Protein 8HUZ (pdb70)

Secondary structure (DSSP, 8-state):
-HHHHHHHHHHTT---EEEE----TT-HHHHTT--SB-EEEEEEE----EEEEEEETT----HHHHHHHHSS-SSS-EEPPHHHHHHHHS-SSS--TTTSTTS-SSS-EEEEEGGGTSSS-S-EEE-SSSTTEEEEE-HHHHHHHHHHTT---EEE---/-HHHHHHHHHHTT---EEEE--SS--HHHHHHHHHHS-SB-EEEEEEEETT---EEEEEEETT----HHHHHHHH--EEEPPHHHHHHHHS--SS---GGGTTS-SSSEEEEEEGGGTSSS-S-EEE-SSSTTEEEEE-HHHHHHHHHHTT---EEE---/-HHHHHHHHHHTT---EEEE-----HHHHHHHHHHH-SB-EEEEEEE----EEEEEEETT----HHHHHHHH---S--EEPPHHHHHHHHS--SS--TTTSTTS-SSSEEEEEEGGGTSSS-S-EEE-SSSTTEEEEE-HHHHHHHHHHTT---EEE---/-HHHHHHHHHHHT---EEEE--TT--HHHHHHHTTT--SB-EEEEEEE---EEEEEEETT----HHHHHHHH-----EEPPHHHHHHHHS-SS---TTTSTTS-SSSEEEEEEGGGTSSS-S-EEE-SSSTTEEEEE-HHHHHHHHHHTT---EEE---/-HHHHHHHHHHTT---EEEEPPTT--HHHHHHHTTTS-SB-EEEEEEE---EEEEEEETT----HHHHHHHH------EEPPHHHHHHHHS-SS---TTTTTTS-SSS-EEEEEGGGTSSS-S-EEE-SSSTTEEEEE-HHHHHHHHHHTT---EEE---/-HHHHHHHHHHTT---EEEE---HHHHHHHHTT--SB-EEEEEEEETTTTEEEEEEEETT----HHHHHHHH----EEEPPHHHHHHHHS-SS---TTTSTTS-SSSEEEEEEGGGTSSS-S-EEE-SSSTTEEEEE-HHHHHHHHHHTT---EEE---

Sequence (957 aa):
LRAELEQRLGALAIRTEVVEHPTIEEMMPHIQHLKGAHSKNLFLKDKKKKNYWLVTVLHDRQINLNDLGKQLGSGNLRFADETAMLEKLKVGQGCATPLSLFCDDGDVKFVLDSAFLEGGHEKVYFHPMTNAATMGLSPEDFLIFVKATGHDPIILNFDLRAELEQRLGALAIRTEVVEHPTIEEMMPHIQHLKGAHSKNLFLKDKKNYWLVTVLHDRQINLNDLGKQLGVGSGNLRFADETAMLEKLKVGQGCATPLSLFCDDGDVKFVLDSAFLEGGHEKVYFHPMTNAATMGLSPEDFLIFVKATGHDPIILNFDLRAELEQRLGALAIRTEVVEHPEVFTIEEMMPHIQHLKGAHSKNLFLKDKKKKNYWLVTVLHDRQINLNDLGKQLGNLRFADETAMLEKLKVGQGCATPLSLFCDDGDVKFVLDSAFLEGGHEKVYFHPMTNAATMGLSPEDFLIFVKATGHDPIILNFDLRAELEQRLGALAIRTEVVEHPVFTIEEMMPHIQHLKGAHSKNLFLKDKKNYWLVTVLHDRQINLNDLGKQLGGSGNLRFADETAMLEKLKVGQGCATPLSLFCDDGDVKFVLDSAFLEGGHEKVYFHPMTNAATMGLSPEDFLIFVKATGHDPIILNFDLRAELEQRLGALAIRTEVVEHPEVFTIEEMMPHIQHLKGAHSKNLFLKDKNYWLVTVLHDRQINLNDLGKQLGSGNLRFADETAMLEKLKVGQGCATPLSLFCDDGDVKFVLDSAFLEGGHEKVYFHPMTNAATMGLSPEDFLIFVKATGHDPIILNFDLRAELEQRLGALAIRTEVVEHPEVFTIEEMMPHIQHLKGAHSKNLFLKDKNYWLVTVLHDRQINLNDLGKQLGGSGNLRFADETAMLEKLKVGQGCATPLSLFCDDGDVKFVLDSAFLEGGHEKVYFHPMTNAATMGLSPEDFLIFVKATGHDPIILNFD

InterPro domains:
  IPR007214 YbaK/aminoacyl-tRNA synthetase-associated domain [PF04073] (26-153)
  IPR036754 YbaK/aminoacyl-tRNA synthetase-associated domain superfamily [G3DSA:3.90.960.10] (2-169)
  IPR036754 YbaK/aminoacyl-tRNA synthetase-associated domain superfamily [SSF55826] (9-168)
  IPR040285 Prolyl-tRNA editing protein ProX/PRXD1 [PTHR31423] (4-169)

Solvent-accessible surface area: 44982 Å² total; per-residue (Å²): 129,45,48,27,0,64,52,21,4,40,3,56,60,14,224,42,93,51,43,28,40,130,45,20,46,68,53,22,72,39,46,91,94,37,73,39,8,60,26,47,12,1,13,0,57,12,120,164,164,155,57,45,40,0,2,0,0,29,85,88,34,147,17,69,10,86,76,6,0,144,113,64,39,92,38,39,9,68,27,7,68,20,82,6,11,98,118,60,0,73,11,28,72,5,22,0,1,0,0,0,0,8,38,9,80,58,75,4,97,3,2,0,0,9,14,0,58,82,61,95,42,135,70,0,17,7,45,0,20,46,76,45,0,19,1,0,4,38,7,103,49,0,44,101,2,0,112,60,25,56,10,113,18,74,82,32,83,54,138,151,52,62,56,0,60,37,33,3,38,1,49,61,14,200,42,118,38,56,28,33,113,91,47,47,57,33,39,95,44,54,89,75,47,78,36,5,35,30,33,5,1,9,0,42,14,160,178,56,38,33,0,1,0,0,26,83,91,27,139,16,55,11,71,70,1,0,160,109,49,41,93,19,51,68,40,12,129,22,11,61,29,80,1,15,97,121,62,0,72,9,32,53,6,24,0,0,0,0,0,0,22,36,9,99,56,78,5,112,3,1,0,0,8,14,0,62,91,60,97,37,155,58,0,34,8,34,0,25,46,71,38,0,8,6,0,0,27,8,104,36,0,47,101,2,0,116,60,26,54,9,114,21,73,83,28,78,44,140,119,64,47,26,0,64,16,25,4,35,2,50,71,13,193,45,93,50,69,100,40,44,81,43,36,55,25,38,57,23,20,36,43,52,82,85,26,86,37,5,57,20,53,20,37,17,0,37,4,145,147,131,124,21,27,29,0,1,0,0,29,47,69,31,139,52,113,46,94,91,10,5,165,129,53,46,72,24,110,127,19,56,92,95,11,11,73,112,58,0,70,12,29,122,8,41,0,0,0,1,0,0,8,21,12,72,51,66,5,89,2,0,0,1,11,12,0,64,85,59,95,45,161,47,0,26,7,32,0,19,44,76,26,2,19,3,1,2,25,5,97,37,0,43,94,2,0,114,37,22,42,12,120,22,72,78,28,83,53,135,101,54,48,26,0,70,16,18,4,34,1,43,58,14,220,44,103,55,74,90,35,77,78,19,46,27,32,54,37,31,38,44,60,81,86,21,87,32,6,53,18,40,20,32,14,0,51,45,185,191,40,47,43,0,1,0,0,31,53,71,44,153,54,96,45,68,80,5,3,144,97,64,49,46,79,52,64,13,103,131,22,92,68,99,19,16,103,137,62,0,59,10,32,129,6,30,0,0,0,1,0,1,11,26,9,87,52,64,5,104,3,2,0,1,7,16,4,64,94,52,96,42,154,67,0,20,8,27,0,20,39,70,20,0,17,6,0,1,32,7,103,38,2,45,95,2,0,123,42,21,58,11,120,28,76,78,33,76,64,138,161,68,67,62,0,76,119,87,7,61,87,63,90,14,210,45,92,64,47,121,50,52,84,63,14,48,54,48,75,25,34,59,53,65,44,81,27,76,42,10,36,19,31,13,4,9,0,46,34,182,60,66,44,0,1,0,2,34,50,98,27,156,15,68,17,81,94,6,2,154,102,56,79,82,31,94,12,95,27,6,33,28,101,12,12,96,134,72,0,78,10,32,86,4,39,0,0,0,1,0,0,22,63,11,119,53,82,5,103,2,0,0,0,8,20,1,68,88,61,97,46,155,58,0,18,11,33,0,22,44,52,51,0,14,4,0,2,29,7,106,38,0,45,97,1,0,110,60,25,56,8,110,18,80,82,30,93,66,150,162,86,61,61,0,70,120,94,4,54,87,67,90,12,219,52,61,56,32,105,43,79,82,71,12,50,46,56,63,24,34,52,53,46,49,64,19,72,43,6,19,16,42,12,2,7,0,47,54,189,91,47,30,2,0,0,0,30,45,96,22,152,10,67,18,68,71,6,4,132,122,55,68,62,68,44,83,11,108,24,7,46,69,100,7,26,84,131,64,1,79,6,26,121,1,35,0,5,0,3,0,0,24,64,12,115,66,80,5,113,1,1,0,0,11,16,1,67,93,61,93,48,160,76,0,8,9,39,0,28,44,57,43,0,4,1,0,4,35,6,102,38,2,46,99,4,0,111,61,33,58,10,105,19,56,74,31,88,61,141

Foldseek 3Di:
DLVVLVVVCVVVPFDKDKDFAPPVVVVVVVVVPDFFWEWDKAWKAFPVVGFIAIEIETPPDDDDQQVVCVVPPVRRIDGDDQVVCCVQQVAGPFCLPLSRNLRPAPRYAYEYEQVLVDDDGQWYWGDSRDPRMIMIGGSVVSQVSSVVSNHNHDYDYDD/DLVVLVVVLVVVVFDKDKDFADPCPVCVVVVVVPDFFEWDKAWKQFVPAIAIEIGTPPDDDDQLVVCVVPDDHRPGIDGDDQVCCCVQQVAGPQCLPLSRNLRHAPGYEYEYEPVQQDDDGQWYWGDSRDPRMIMIGGSVSSQVSSVVSNHNYDYDYDD/DLVVLVVLLVVVVFDKDKDFAAPDDDPVVVVVVVVVPFFWEWDWAWKAAQVRPAIEIETGTPPDDDDQVVVCVVPPNIDGDDQVVCCVQQVAGPFRLPLSRLLRHAPRYAYEYECVLVDDPGQWYWGCSRDPRMIMIGGSVSSVVSSVVSNHDHDYDYDD/DLVVLVVLLVVVVFDKDKDFADPADPVRNVVVVVPVQFFEWDKAWKDFDAFTEIEIGGPPDDDDQQVVCCVPPHGNRIDGDDQVVCCVQQVAGPQCLPLSRNLRHQPRYAYEYECVLVVDPGQWYWGCSRDPRMIMIGGVVSSVVSSVVSNHPHDYDYDD/DLVVLVVVCVVVVFDKDKDFADDPDDCVVCVVVVPVDDFFEWDKFWKCAVFTAIEIGGPPDDDDQQVVCVVPPRRSIDGDDQVVCCVQQVAGPQCLPLSRNLRHAPRYAYEYEPVLVDDPGQWYWGDSRDNRMIMIGGSVVSQVSSVVSNHPHDYDYDD/DLVVLVVVCVVVVFDKDKDFADQPDDCVRVVVVVPVPDFWEWDKFWKCAPFIAIEIGTPPDDDDQQVVCVVPVNGNSIDGDDQVVCCVQQVAGPFPQPLLSLLRHQPRYAYAYEPVLVDDPTQWYWGDSRDSRMIMIGGSVSSQVSSVVSNHPHDYDYDD

Radius of gyration: 33.27 Å; Cα contacts (8 Å, |Δi|>4): 1795; chains: 6; bounding box: 75×97×72 Å

B-factor: mean 122.88, std 24.35, range [67.15, 222.63]

Organism: Mus musculus (NCBI:txid10090)

Structure (mmCIF, N/CA/C/O backbone):
data_8HUZ
#
_entry.id   8HUZ
#
_cell.length_a   86.802
_cell.length_b   94.722
_cell.length_c   165.526
_cell.angle_alpha   90.00
_cell.angle_beta   90.00
_cell.angle_gamma   90.00
#
_symmetry.space_group_name_H-M   'P 21 21 21'
#
loop_
_atom_site.group_PDB
_atom_site.id
_atom_site.type_symbol
_atom_site.label_atom_id
_atom_site.label_alt_id
_atom_site.label_comp_id
_atom_site.label_asym_id
_atom_site.label_entity_id
_atom_site.label_seq_id
_atom_site.pdbx_PDB_ins_code
_atom_site.Cartn_x
_atom_site.Cartn_y
_atom_site.Cartn_z
_atom_site.occupancy
_atom_site.B_iso_or_equiv
_atom_site.auth_seq_id
_atom_site.auth_comp_id
_atom_site.auth_asym_id
_atom_site.auth_atom_id
_atom_site.pdbx_PDB_model_num
ATOM 1 N N . LEU A 1 6 ? 18.992 -18.120 -24.038 1.00 99.46 6 LEU F N 1
ATOM 2 C CA . LEU A 1 6 ? 19.469 -19.474 -24.291 1.00 97.92 6 LEU F CA 1
ATOM 3 C C . LEU A 1 6 ? 20.664 -19.800 -23.398 1.00 101.30 6 LEU F C 1
ATOM 4 O O . LEU A 1 6 ? 21.201 -18.924 -22.720 1.00 103.34 6 LEU F O 1
ATOM 9 N N . ARG A 1 7 ? 21.072 -21.072 -23.401 1.00 106.96 7 ARG F N 1
ATOM 10 C CA . ARG A 1 7 ? 22.203 -21.502 -22.585 1.00 104.01 7 ARG F CA 1
ATOM 11 C C . ARG A 1 7 ? 23.506 -20.878 -23.068 1.00 103.59 7 ARG F C 1
ATOM 12 O O . ARG A 1 7 ? 24.404 -20.603 -22.258 1.00 103.62 7 ARG F O 1
ATOM 20 N N . ALA A 1 8 ? 23.619 -20.641 -24.377 1.00 103.37 8 ALA F N 1
ATOM 21 C CA . ALA A 1 8 ? 24.839 -20.066 -24.930 1.00 98.47 8 ALA F CA 1
ATOM 22 C C . ALA A 1 8 ? 25.117 -18.691 -24.341 1.00 103.23 8 ALA F C 1
ATOM 23 O O . ALA A 1 8 ? 26.268 -18.362 -24.043 1.00 113.99 8 ALA F O 1
ATOM 25 N N . GLU A 1 9 ? 24.074 -17.879 -24.151 1.00 99.27 9 GLU F N 1
ATOM 26 C CA . GLU A 1 9 ? 24.266 -16.575 -23.524 1.00 103.11 9 GLU F CA 1
ATOM 27 C C . GLU A 1 9 ? 24.724 -16.719 -22.077 1.00 100.08 9 GLU F C 1
ATOM 28 O O . GLU A 1 9 ? 25.556 -15.938 -21.603 1.00 101.43 9 GLU F O 1
ATOM 34 N N . LEU A 1 10 ? 24.207 -17.724 -21.367 1.00 85.48 10 LEU F N 1
ATOM 35 C CA . LEU A 1 10 ? 24.620 -17.943 -19.984 1.00 100.80 10 LEU F CA 1
ATOM 36 C C . LEU A 1 10 ? 26.096 -18.316 -19.905 1.00 110.04 10 LEU F C 1
ATOM 37 O O . LEU A 1 10 ? 26.851 -17.752 -19.102 1.00 112.59 10 LEU F O 1
ATOM 42 N N . GLU A 1 11 ? 26.528 -19.259 -20.745 1.00 111.00 11 GLU F N 1
ATOM 43 C CA . GLU A 1 11 ? 27.942 -19.622 -20.768 1.00 107.80 11 GLU F CA 1
ATOM 44 C C . GLU A 1 11 ? 28.813 -18.464 -21.243 1.00 109.46 11 GLU F C 1
ATOM 45 O O . GLU A 1 11 ? 29.936 -18.296 -20.757 1.00 119.54 11 GLU F O 1
ATOM 51 N N . GLN A 1 12 ? 28.309 -17.654 -22.177 1.00 108.35 12 GLN F N 1
ATOM 52 C CA . GLN A 1 12 ? 29.053 -16.494 -22.654 1.00 111.88 12 GLN F CA 1
ATOM 53 C C . GLN A 1 12 ? 29.270 -15.477 -21.539 1.00 113.02 12 GLN F C 1
ATOM 54 O O . GLN A 1 12 ? 30.377 -14.947 -21.376 1.00 122.88 12 GLN F O 1
ATOM 60 N N . ARG A 1 13 ? 28.230 -15.204 -20.748 1.00 113.37 13 ARG F N 1
ATOM 61 C CA . ARG A 1 13 ? 28.377 -14.256 -19.648 1.00 106.81 13 ARG F CA 1
ATOM 62 C C . ARG A 1 13 ? 29.221 -14.833 -18.519 1.00 110.34 13 ARG F C 1
ATOM 63 O O . ARG A 1 13 ? 29.913 -14.081 -17.823 1.00 111.62 13 ARG F O 1
ATOM 71 N N . LEU A 1 14 ? 29.181 -16.153 -18.317 1.00 111.87 14 LEU F N 1
ATOM 72 C CA . LEU A 1 14 ? 30.066 -16.756 -17.325 1.00 111.23 14 LEU F CA 1
ATOM 73 C C . LEU A 1 14 ? 31.522 -16.660 -17.760 1.00 109.82 14 LEU F C 1
ATOM 74 O O . LEU A 1 14 ? 32.403 -16.368 -16.942 1.00 109.79 14 LEU F O 1
ATOM 79 N N . GLY A 1 15 ? 31.796 -16.907 -19.043 1.00 106.39 15 GLY F N 1
ATOM 80 C CA . GLY A 1 15 ? 33.145 -16.731 -19.551 1.00 117.46 15 GLY F CA 1
ATOM 81 C C . GLY A 1 15 ? 33.606 -15.289 -19.503 1.00 127.35 15 GLY F C 1
ATOM 82 O O . GLY A 1 15 ? 34.790 -15.018 -19.286 1.00 121.35 15 GLY F O 1
ATOM 83 N N . ALA A 1 16 ? 32.683 -14.344 -19.706 1.00 136.24 16 ALA F N 1
ATOM 84 C CA . ALA A 1 16 ? 33.031 -12.936 -19.555 1.00 134.92 16 ALA F CA 1
ATOM 85 C C . ALA A 1 16 ? 33.350 -12.597 -18.105 1.00 121.95 16 ALA F C 1
ATOM 86 O O . ALA A 1 16 ? 34.162 -11.703 -17.841 1.00 125.76 16 ALA F O 1
ATOM 88 N N . LEU A 1 17 ? 32.724 -13.294 -17.159 1.00 127.14 17 LEU F N 1
ATOM 89 C CA . LEU A 1 17 ? 32.999 -13.116 -15.741 1.00 117.51 17 LEU F CA 1
ATOM 90 C C . LEU A 1 17 ? 34.082 -14.058 -15.232 1.00 101.79 17 LEU F C 1
ATOM 91 O O . LEU A 1 17 ? 34.360 -14.063 -14.028 1.00 94.27 17 LEU F O 1
ATOM 96 N N . ALA A 1 18 ? 34.684 -14.857 -16.117 1.00 100.54 18 ALA F N 1
ATOM 97 C CA . ALA A 1 18 ? 35.774 -15.770 -15.768 1.00 111.87 18 ALA F CA 1
ATOM 98 C C . ALA A 1 18 ? 35.347 -16.765 -14.689 1.00 117.93 18 ALA F C 1
ATOM 99 O O . ALA A 1 18 ? 35.996 -16.912 -13.652 1.00 122.88 18 ALA F O 1
ATOM 101 N N . ILE A 1 19 ? 34.238 -17.454 -14.943 1.00 115.49 19 ILE F N 1
ATOM 102 C CA . ILE A 1 19 ? 33.710 -18.467 -14.037 1.00 102.74 19 ILE F CA 1
ATOM 103 C C . ILE A 1 19 ? 33.791 -19.812 -14.746 1.00 102.34 19 ILE F C 1
ATOM 104 O O . ILE A 1 19 ? 33.074 -20.054 -15.725 1.00 104.57 19 ILE F O 1
ATOM 109 N N . ARG A 1 20 ? 34.666 -20.688 -14.258 1.00 110.12 20 ARG F N 1
ATOM 110 C CA . ARG A 1 20 ? 34.784 -22.033 -14.805 1.00 108.67 20 ARG F CA 1
ATOM 111 C C . ARG A 1 20 ? 33.735 -22.939 -14.173 1.00 97.12 20 ARG F C 1
ATOM 112 O O . ARG A 1 20 ? 33.531 -22.913 -12.955 1.00 84.35 20 ARG F O 1
ATOM 120 N N . THR A 1 21 ? 33.061 -23.729 -14.999 1.00 96.60 21 THR F N 1
ATOM 121 C CA . THR A 1 21 ? 31.957 -24.569 -14.559 1.00 105.22 21 THR F CA 1
ATOM 122 C C . THR A 1 21 ? 32.227 -26.020 -14.943 1.00 105.12 21 THR F C 1
ATOM 123 O O . THR A 1 21 ? 33.224 -26.344 -15.594 1.00 101.10 21 THR F O 1
ATOM 127 N N . GLU A 1 22 ? 31.314 -26.899 -14.532 1.00 109.71 22 GLU F N 1
ATOM 128 C CA . GLU A 1 22 ? 31.363 -28.311 -14.896 1.00 115.43 22 GLU F CA 1
ATOM 129 C C . GLU A 1 22 ? 29.961 -28.730 -15.296 1.00 113.86 22 GLU F C 1
ATOM 130 O O . GLU A 1 22 ? 29.057 -28.730 -14.461 1.00 110.80 22 GLU F O 1
ATOM 136 N N . VAL A 1 23 ? 29.776 -29.115 -16.551 1.00 116.45 23 VAL F N 1
ATOM 137 C CA . VAL A 1 23 ? 28.455 -29.425 -17.081 1.00 108.09 23 VAL F CA 1
ATOM 138 C C . VAL A 1 23 ? 28.386 -30.914 -17.373 1.00 109.31 23 VAL F C 1
ATOM 139 O O . VAL A 1 23 ? 29.283 -31.470 -18.019 1.00 108.24 23 VAL F O 1
ATOM 143 N N . VAL A 1 24 ? 27.324 -31.558 -16.898 1.00 103.89 24 VAL F N 1
ATOM 144 C CA . VAL A 1 24 ? 27.052 -32.951 -17.228 1.00 104.99 24 VAL F CA 1
ATOM 145 C C . VAL A 1 24 ? 25.753 -32.982 -18.021 1.00 100.38 24 VAL F C 1
ATOM 146 O O . VAL A 1 24 ? 24.721 -32.463 -17.573 1.00 101.94 24 VAL F O 1
ATOM 150 N N . GLU A 1 25 ? 25.824 -33.568 -19.213 1.00 95.01 25 GLU F N 1
ATOM 151 C CA . GLU A 1 25 ? 24.746 -33.532 -20.190 1.00 102.15 25 GLU F CA 1
ATOM 152 C C . GLU A 1 25 ? 23.742 -34.654 -19.964 1.00 114.62 25 GLU F C 1
ATOM 153 O O . GLU A 1 25 ? 24.119 -35.828 -19.883 1.00 120.24 25 GLU F O 1
ATOM 159 N N . HIS A 1 26 ? 22.469 -34.288 -19.860 1.00 120.05 26 HIS F N 1
ATOM 160 C CA . HIS A 1 26 ? 21.395 -35.259 -19.735 1.00 120.38 26 HIS F CA 1
ATOM 161 C C . HIS A 1 26 ? 20.876 -35.635 -21.121 1.00 135.30 26 HIS F C 1
ATOM 162 O O . HIS A 1 26 ? 20.960 -34.835 -22.059 1.00 126.27 26 HIS F O 1
ATOM 169 N N . PRO A 1 27 ? 20.338 -36.852 -21.298 1.00 147.30 27 PRO F N 1
ATOM 170 C CA . PRO A 1 27 ? 19.865 -37.252 -22.626 1.00 152.15 27 PRO F CA 1
ATOM 171 C C . PRO A 1 27 ? 18.440 -36.787 -22.912 1.00 149.60 27 PRO F C 1
ATOM 172 O O . PRO A 1 27 ? 18.264 -35.900 -23.748 1.00 148.41 27 PRO F O 1
ATOM 176 N N . THR A 1 31 ? 18.349 -44.933 -17.540 1.00 114.65 31 THR F N 1
ATOM 177 C CA . THR A 1 31 ? 19.241 -46.070 -17.347 1.00 115.86 31 THR F CA 1
ATOM 178 C C . THR A 1 31 ? 20.267 -45.786 -16.251 1.00 111.63 31 THR F C 1
ATOM 179 O O . THR A 1 31 ? 21.178 -44.978 -16.431 1.00 106.44 31 THR F O 1
ATOM 181 N N . ILE A 1 32 ? 20.089 -46.456 -15.106 1.00 109.24 32 ILE F N 1
ATOM 182 C CA . ILE A 1 32 ? 20.942 -46.267 -13.934 1.00 105.75 32 ILE F CA 1
ATOM 183 C C . ILE A 1 32 ? 22.432 -46.392 -14.229 1.00 114.18 32 ILE F C 1
ATOM 184 O O . ILE A 1 32 ? 23.249 -45.947 -13.416 1.00 120.42 32 ILE F O 1
ATOM 186 N N . GLU A 1 33 ? 22.813 -46.960 -15.376 1.00 109.30 33 GLU F N 1
ATOM 187 C CA . GLU A 1 33 ? 24.231 -47.148 -15.671 1.00 120.63 33 GLU F CA 1
ATOM 188 C C . GLU A 1 33 ? 24.892 -45.841 -16.097 1.00 127.62 33 GLU F C 1
ATOM 189 O O . GLU A 1 33 ? 25.969 -45.488 -15.597 1.00 136.58 33 GLU F O 1
ATOM 191 N N . GLU A 1 34 ? 24.261 -45.105 -17.015 1.00 127.39 34 GLU F N 1
ATOM 192 C CA . GLU A 1 34 ? 24.778 -43.791 -17.376 1.00 124.36 34 GLU F CA 1
ATOM 193 C C . GLU A 1 34 ? 24.771 -42.861 -16.171 1.00 126.32 34 GLU F C 1
ATOM 194 O O . GLU A 1 34 ? 25.727 -42.104 -15.951 1.00 122.52 34 GLU F O 1
ATOM 196 N N . MET A 1 35 ? 23.698 -42.901 -15.378 1.00 131.01 35 MET F N 1
ATOM 197 C CA . MET A 1 35 ? 23.619 -42.029 -14.216 1.00 126.59 35 MET F CA 1
ATOM 198 C C . MET A 1 35 ? 24.608 -42.439 -13.135 1.00 122.29 35 MET F C 1
ATOM 199 O O . MET A 1 35 ? 24.990 -41.601 -12.315 1.00 114.34 35 MET F O 1
ATOM 201 N N . MET A 1 36 ? 25.038 -43.703 -13.121 1.00 128.80 36 MET F N 1
ATOM 202 C CA . MET A 1 36 ? 26.075 -44.124 -12.190 1.00 120.86 36 MET F CA 1
ATOM 203 C C . MET A 1 36 ? 27.449 -43.671 -12.668 1.00 126.14 36 MET F C 1
ATOM 204 O O . MET A 1 36 ? 28.294 -43.269 -11.860 1.00 128.18 36 MET F O 1
ATOM 206 N N . PRO A 1 37 ? 27.689 -43.746 -13.980 1.00 124.89 37 PRO F N 1
ATOM 207 C CA . PRO A 1 37 ? 28.959 -43.275 -14.525 1.00 113.50 37 PRO F CA 1
ATOM 208 C C . PRO A 1 37 ? 29.114 -41.770 -14.340 1.00 124.94 37 PRO F C 1
ATOM 209 O O . PRO A 1 37 ? 30.222 -41.279 -14.096 1.00 125.25 37 PRO F O 1
ATOM 211 N N . HIS A 1 38 ? 28.015 -41.023 -14.451 1.00 129.35 38 HIS F N 1
ATOM 212 C CA . HIS A 1 38 ? 28.050 -39.577 -14.265 1.00 130.43 38 HIS F CA 1
ATOM 213 C C . HIS A 1 38 ? 27.937 -39.160 -12.804 1.00 137.99 38 HIS F C 1
ATOM 214 O O . HIS A 1 38 ? 28.407 -38.075 -12.444 1.00 134.50 38 HIS F O 1
ATOM 216 N N . ILE A 1 39 ? 27.327 -39.999 -11.964 1.00 141.04 39 ILE F N 1
ATOM 217 C CA . ILE A 1 39 ? 27.122 -39.679 -10.555 1.00 144.58 39 ILE F CA 1
ATOM 218 C C . ILE A 1 39 ? 28.428 -39.603 -9.777 1.00 146.10 39 ILE F C 1
ATOM 219 O O . ILE A 1 39 ? 28.513 -38.860 -8.793 1.00 132.94 39 ILE F O 1
ATOM 221 N N . GLN A 1 40 ? 29.444 -40.370 -10.181 1.00 149.06 40 GLN F N 1
ATOM 222 C CA . GLN A 1 40 ? 30.693 -40.389 -9.425 1.00 153.59 40 GLN F CA 1
ATOM 223 C C . GLN A 1 40 ? 31.334 -39.008 -9.378 1.00 156.15 40 GLN F C 1
ATOM 224 O O . GLN A 1 40 ? 31.895 -38.612 -8.349 1.00 167.06 40 GLN F O 1
ATOM 226 N N . HIS A 1 41 ? 31.264 -38.256 -10.477 1.00 160.79 41 HIS F N 1
ATOM 227 C CA . HIS A 1 41 ? 31.808 -36.904 -10.472 1.00 147.02 41 HIS F CA 1
ATOM 228 C C . HIS A 1 41 ? 30.828 -35.884 -9.903 1.00 146.59 41 HIS F C 1
ATOM 229 O O . HIS A 1 41 ? 31.259 -34.818 -9.450 1.00 149.67 41 HIS F O 1
ATOM 231 N N . LEU A 1 42 ? 29.530 -36.188 -9.913 1.00 149.71 42 LEU F N 1
ATOM 232 C CA . LEU A 1 42 ? 28.510 -35.284 -9.389 1.00 147.11 42 LEU F CA 1
ATOM 233 C C . LEU A 1 42 ? 28.385 -35.478 -7.882 1.00 154.18 42 LEU F C 1
ATOM 234 O O . LEU A 1 42 ? 27.834 -36.484 -7.424 1.00 156.57 42 LEU F O 1
ATOM 236 N N . LYS A 1 43 ? 28.893 -34.520 -7.109 1.00 151.19 43 LYS F N 1
ATOM 237 C CA . LYS A 1 43 ? 28.770 -34.577 -5.653 1.00 149.76 43 LYS F CA 1
ATOM 238 C C . LYS A 1 43 ? 28.763 -33.153 -5.114 1.00 147.49 43 LYS F C 1
ATOM 239 O O . LYS A 1 43 ? 29.786 -32.465 -5.182 1.00 154.43 43 LYS F O 1
ATOM 241 N N . GLY A 1 44 ? 27.624 -32.714 -4.581 1.00 136.20 44 GLY F N 1
ATOM 242 C CA . GLY A 1 44 ? 27.521 -31.358 -4.076 1.00 120.69 44 GLY F CA 1
ATOM 243 C C . GLY A 1 44 ? 26.185 -31.021 -3.447 1.00 115.64 44 GLY F C 1
ATOM 244 O O . GLY A 1 44 ? 25.644 -31.807 -2.663 1.00 124.55 44 GLY F O 1
ATOM 245 N N . ALA A 1 45 ? 25.644 -29.850 -3.779 1.00 110.63 45 ALA F N 1
ATOM 246 C CA . ALA A 1 45 ? 24.379 -29.377 -3.228 1.00 95.67 45 ALA F CA 1
ATOM 247 C C . ALA A 1 45 ? 23.430 -29.047 -4.372 1.00 94.39 45 ALA F C 1
ATOM 248 O O . ALA A 1 45 ? 23.683 -28.118 -5.148 1.00 96.64 45 ALA F O 1
ATOM 250 N N . HIS A 1 46 ? 22.346 -29.806 -4.477 1.00 91.75 46 HIS F N 1
ATOM 251 C CA . HIS A 1 46 ? 21.286 -29.539 -5.437 1.00 91.54 46 HIS F CA 1
ATOM 252 C C . HIS A 1 46 ? 20.184 -28.720 -4.772 1.00 94.36 46 HIS F C 1
ATOM 253 O O . HIS A 1 46 ? 20.206 -28.464 -3.565 1.00 94.75 46 HIS F O 1
ATOM 260 N N . SER A 1 47 ? 19.210 -28.303 -5.577 1.00 91.37 47 SER F N 1
ATOM 261 C CA . SER A 1 47 ? 18.264 -27.293 -5.132 1.00 87.12 47 SER F CA 1
ATOM 262 C C . SER A 1 47 ? 16.877 -27.552 -5.696 1.00 91.52 47 SER F C 1
ATOM 263 O O . SER A 1 47 ? 16.704 -28.227 -6.714 1.00 88.65 47 SER F O 1
ATOM 266 N N . LYS A 1 48 ? 15.886 -26.994 -5.006 1.00 100.02 48 LYS F N 1
ATOM 267 C CA . LYS A 1 48 ? 14.534 -26.842 -5.522 1.00 94.52 48 LYS F CA 1
ATOM 268 C C . LYS A 1 48 ? 14.241 -25.351 -5.638 1.00 82.51 48 LYS F C 1
ATOM 269 O O . LYS A 1 48 ? 14.559 -24.565 -4.729 1.00 82.40 48 LYS F O 1
ATOM 275 N N . ASN A 1 49 ? 13.691 -24.965 -6.784 1.00 83.46 49 ASN F N 1
ATOM 276 C CA . ASN A 1 49 ? 13.456 -23.574 -7.129 1.00 92.64 49 ASN F CA 1
ATOM 277 C C . ASN A 1 49 ? 11.962 -23.288 -7.170 1.00 103.06 49 ASN F C 1
ATOM 278 O O . ASN A 1 49 ? 11.176 -24.103 -7.667 1.00 116.70 49 ASN F O 1
ATOM 283 N N . LEU A 1 50 ? 11.578 -22.126 -6.648 1.00 99.89 50 LEU F N 1
ATOM 284 C CA . LEU A 1 50 ? 10.189 -21.697 -6.581 1.00 99.13 50 LEU F CA 1
ATOM 285 C C . LEU A 1 50 ? 10.074 -20.330 -7.237 1.00 101.62 50 LEU F C 1
ATOM 286 O O . LEU A 1 50 ? 10.913 -19.456 -7.003 1.00 109.67 50 LEU F O 1
ATOM 291 N N . PHE A 1 51 ? 9.061 -20.148 -8.072 1.00 95.66 51 PHE F N 1
ATOM 292 C CA . PHE A 1 51 ? 8.782 -18.849 -8.674 1.00 97.20 51 PHE F CA 1
ATOM 293 C C . PHE A 1 51 ? 7.462 -18.371 -8.086 1.00 101.12 51 PHE F C 1
ATOM 294 O O . PHE A 1 51 ? 6.402 -18.927 -8.394 1.00 97.33 51 PHE F O 1
ATOM 302 N N . LEU A 1 52 ? 7.523 -17.346 -7.240 1.00 105.45 52 LEU F N 1
ATOM 303 C CA . LEU A 1 52 ? 6.360 -16.920 -6.486 1.00 102.35 52 LEU F CA 1
ATOM 304 C C . LEU A 1 52 ? 5.980 -15.495 -6.859 1.00 110.97 52 LEU F C 1
ATOM 305 O O . LEU A 1 52 ? 6.759 -14.749 -7.459 1.00 118.68 52 LEU F O 1
ATOM 310 N N . LYS A 1 53 ? 4.760 -15.130 -6.484 1.00 110.81 53 LYS F N 1
ATOM 311 C CA . LYS A 1 53 ? 4.207 -13.823 -6.788 1.00 107.19 53 LYS F CA 1
ATOM 312 C C . LYS A 1 53 ? 3.383 -13.362 -5.598 1.00 118.34 53 LYS F C 1
ATOM 313 O O . LYS A 1 53 ? 2.768 -14.173 -4.899 1.00 113.17 53 LYS F O 1
ATOM 319 N N . ASP A 1 54 ? 3.375 -12.055 -5.366 1.00 129.52 54 ASP F N 1
ATOM 320 C CA . ASP A 1 54 ? 2.547 -11.470 -4.323 1.00 132.54 54 ASP F CA 1
ATOM 321 C C . ASP A 1 54 ? 1.258 -10.982 -4.965 1.00 129.47 54 ASP F C 1
ATOM 322 O O . ASP A 1 54 ? 1.294 -10.157 -5.883 1.00 129.33 54 ASP F O 1
ATOM 327 N N . LYS A 1 55 ? 0.124 -11.484 -4.473 1.00 131.28 55 LYS F N 1
ATOM 328 C CA . LYS A 1 55 ? -1.170 -11.084 -5.019 1.00 130.80 55 LYS F CA 1
ATOM 329 C C . LYS A 1 55 ? -1.401 -9.589 -4.845 1.00 136.51 55 LYS F C 1
ATOM 330 O O . LYS A 1 55 ? -1.818 -8.898 -5.781 1.00 137.27 55 LYS F O 1
ATOM 336 N N . LYS A 1 56 ? -1.130 -9.073 -3.644 1.00 133.61 56 LYS F N 1
ATOM 337 C CA . LYS A 1 56 ? -1.391 -7.668 -3.345 1.00 136.36 56 LYS F CA 1
ATOM 338 C C . LYS A 1 56 ? -0.474 -6.747 -4.142 1.00 146.31 56 LYS F C 1
ATOM 339 O O . LYS A 1 56 ? -0.938 -5.891 -4.905 1.00 160.51 56 LYS F O 1
ATOM 345 N N . LYS A 1 57 ? 0.839 -6.908 -3.976 1.00 144.36 57 LYS F N 1
ATOM 346 C CA . LYS A 1 57 ? 1.797 -5.994 -4.584 1.00 130.72 57 LYS F CA 1
ATOM 347 C C . LYS A 1 57 ? 2.025 -6.263 -6.066 1.00 122.83 57 LYS F C 1
ATOM 348 O O . LYS A 1 57 ? 2.579 -5.398 -6.754 1.00 122.40 57 LYS F O 1
ATOM 354 N N . LYS A 1 58 ? 1.606 -7.425 -6.567 1.00 125.80 58 LYS F N 1
ATOM 355 C CA . LYS A 1 58 ? 1.770 -7.811 -7.969 1.00 122.62 58 LYS F CA 1
ATOM 356 C C . LYS A 1 58 ? 3.220 -7.642 -8.421 1.00 119.82 58 LYS F C 1
ATOM 357 O O . LYS A 1 58 ? 3.529 -6.958 -9.398 1.00 116.25 58 LYS F O 1
ATOM 363 N N . ASN A 1 59 ? 4.112 -8.290 -7.679 1.00 116.32 59 ASN F N 1
ATOM 364 C CA . ASN A 1 59 ? 5.536 -8.306 -7.977 1.00 111.13 59 ASN F CA 1
ATOM 365 C C . ASN A 1 59 ? 6.004 -9.752 -7.937 1.00 110.68 59 ASN F C 1
ATOM 366 O O . ASN A 1 59 ? 5.734 -10.464 -6.964 1.00 105.15 59 ASN F O 1
ATOM 371 N N . TYR A 1 60 ? 6.713 -10.182 -8.977 1.00 106.92 60 TYR F N 1
ATOM 372 C CA . TYR A 1 60 ? 7.197 -11.553 -9.038 1.00 119.36 60 TYR F CA 1
ATOM 373 C C . TYR A 1 60 ? 8.580 -11.632 -8.413 1.00 116.12 60 TYR F C 1
ATOM 374 O O . TYR A 1 60 ? 9.387 -10.711 -8.555 1.00 122.05 60 TYR F O 1
ATOM 383 N N . TRP A 1 61 ? 8.846 -12.726 -7.704 1.00 118.17 61 TRP F N 1
ATOM 384 C CA . TRP A 1 61 ? 10.185 -12.970 -7.191 1.00 116.44 61 TRP F CA 1
ATOM 385 C C . TRP A 1 61 ? 10.477 -14.463 -7.207 1.00 107.20 61 TRP F C 1
ATOM 386 O O . TRP A 1 61 ? 9.602 -15.303 -7.445 1.00 105.37 61 TRP F O 1
ATOM 397 N N . LEU A 1 62 ? 11.751 -14.769 -7.000 1.00 106.60 62 LEU F N 1
ATOM 398 C CA . LEU A 1 62 ? 12.323 -16.088 -7.187 1.00 104.66 62 LEU F CA 1
ATOM 399 C C . LEU A 1 62 ? 12.968 -16.564 -5.893 1.00 102.48 62 LEU F C 1
ATOM 400 O O . LEU A 1 62 ? 13.642 -15.787 -5.220 1.00 105.81 62 LEU F O 1
ATOM 405 N N . VAL A 1 63 ? 12.734 -17.823 -5.525 1.00 92.28 63 VAL F N 1
ATOM 406 C CA . VAL A 1 63 ? 13.306 -18.424 -4.325 1.00 93.43 63 VAL F CA 1
ATOM 407 C C . VAL A 1 63 ? 14.085 -19.667 -4.733 1.00 104.57 63 VAL F C 1
ATOM 408 O O . VAL A 1 63 ? 13.633 -20.440 -5.583 1.00 112.80 63 VAL F O 1
ATOM 412 N N . THR A 1 64 ? 15.265 -19.851 -4.142 1.00 105.82 64 THR F N 1
ATOM 413 C CA . THR A 1 64 ? 16.111 -21.012 -4.413 1.00 91.03 64 THR F CA 1
ATOM 414 C C . THR A 1 64 ? 16.556 -21.617 -3.089 1.00 81.33 64 THR F C 1
ATOM 415 O O . THR A 1 64 ? 17.365 -21.013 -2.375 1.00 76.87 64 THR F O 1
ATOM 419 N N . VAL A 1 65 ? 16.049 -22.807 -2.762 1.00 86.24 65 VAL F N 1
ATOM 420 C CA . VAL A 1 65 ? 16.392 -23.467 -1.510 1.00 86.10 65 VAL F CA 1
ATOM 421 C C . VAL A 1 65 ? 16.949 -24.849 -1.834 1.00 81.71 65 VAL F C 1
ATOM 422 O O . VAL A 1 65 ? 16.968 -25.277 -2.985 1.00 86.49 65 VAL F O 1
ATOM 426 N N . LEU A 1 66 ? 17.418 -25.543 -0.800 1.00 83.34 66 LEU F N 1
ATOM 427 C CA . LEU A 1 66 ? 17.968 -26.876 -1.001 1.00 87.37 66 LEU F CA 1
ATOM 428 C C . LEU A 1 66 ? 16.885 -27.844 -1.471 1.00 87.28 66 LEU F C 1
ATOM 429 O O . LEU A 1 66 ? 15.690 -27.646 -1.239 1.00 100.74 66 LEU F O 1
ATOM 434 N N . HIS A 1 67 ? 17.328 -28.916 -2.133 1.00 83.53 67 HIS F N 1
ATOM 435 C CA . HIS A 1 67 ? 16.394 -29.852 -2.751 1.00 93.09 67 HIS F CA 1
ATOM 436 C C . HIS A 1 67 ? 15.575 -30.601 -1.709 1.00 95.41 67 HIS F C 1
ATOM 437 O O . HIS A 1 67 ? 14.451 -31.028 -1.996 1.00 102.47 67 HIS F O 1
ATOM 444 N N . ASP A 1 68 ? 16.118 -30.775 -0.507 1.00 95.25 68 ASP F N 1
ATOM 445 C CA . ASP A 1 68 ? 15.453 -31.501 0.564 1.00 94.79 68 ASP F CA 1
ATOM 446 C C . ASP A 1 68 ? 14.835 -30.574 1.602 1.00 108.18 68 ASP F C 1
ATOM 447 O O . ASP A 1 68 ? 14.421 -31.041 2.667 1.00 119.01 68 ASP F O 1
ATOM 452 N N . ARG A 1 69 ? 14.763 -29.276 1.317 1.00 98.08 69 ARG F N 1
ATOM 453 C CA . ARG A 1 69 ? 14.236 -28.306 2.268 1.00 111.89 69 ARG F CA 1
ATOM 454 C C . ARG A 1 69 ? 12.717 -28.406 2.314 1.00 129.34 69 ARG F C 1
ATOM 455 O O . ARG A 1 69 ? 12.035 -28.083 1.334 1.00 120.59 69 ARG F O 1
ATOM 463 N N . GLN A 1 70 ? 12.184 -28.854 3.447 1.00 134.92 70 GLN F N 1
ATOM 464 C CA . GLN A 1 70 ? 10.754 -28.735 3.690 1.00 146.46 70 GLN F CA 1
ATOM 465 C C . GLN A 1 70 ? 10.405 -27.265 3.888 1.00 136.61 70 GLN F C 1
ATOM 466 O O . GLN A 1 70 ? 11.149 -26.515 4.528 1.00 137.16 70 GLN F O 1
ATOM 472 N N . ILE A 1 71 ? 9.280 -26.844 3.320 1.00 155.22 71 ILE F N 1
ATOM 473 C CA . ILE A 1 71 ? 8.956 -25.423 3.264 1.00 140.40 71 ILE F CA 1
ATOM 474 C C . ILE A 1 71 ? 7.444 -25.250 3.261 1.00 144.34 71 ILE F C 1
ATOM 475 O O . ILE A 1 71 ? 6.722 -25.965 2.559 1.00 143.31 71 ILE F O 1
ATOM 480 N N . ASN A 1 72 ? 6.972 -24.298 4.060 1.00 140.59 72 ASN F N 1
ATOM 481 C CA . ASN A 1 72 ? 5.574 -23.890 4.082 1.00 147.10 72 ASN F CA 1
ATOM 482 C C . ASN A 1 72 ? 5.466 -22.535 3.399 1.00 137.97 72 ASN F C 1
ATOM 483 O O . ASN A 1 72 ? 6.238 -21.621 3.706 1.00 137.27 72 ASN F O 1
ATOM 488 N N . LEU A 1 73 ? 4.515 -22.411 2.471 1.00 141.90 73 LEU F N 1
ATOM 489 C CA . LEU A 1 73 ? 4.429 -21.204 1.655 1.00 127.71 73 LEU F CA 1
ATOM 490 C C . LEU A 1 73 ? 4.037 -19.993 2.494 1.00 135.59 73 LEU F C 1
ATOM 491 O O . LEU A 1 73 ? 4.650 -18.925 2.383 1.00 136.66 73 LEU F O 1
ATOM 496 N N . ASN A 1 74 ? 3.011 -20.137 3.335 1.00 133.77 74 ASN F N 1
ATOM 497 C CA . ASN A 1 74 ? 2.560 -19.006 4.142 1.00 137.50 74 ASN F CA 1
ATOM 498 C C . ASN A 1 74 ? 3.605 -18.608 5.176 1.00 140.21 74 ASN F C 1
ATOM 499 O O . ASN A 1 74 ? 3.758 -17.422 5.483 1.00 146.27 74 ASN F O 1
ATOM 504 N N . ASP A 1 75 ? 4.337 -19.579 5.725 1.00 137.30 75 ASP F N 1
ATOM 505 C CA . ASP A 1 75 ? 5.406 -19.248 6.666 1.00 132.49 75 ASP F CA 1
ATOM 506 C C . ASP A 1 75 ? 6.541 -18.501 5.971 1.00 128.23 75 ASP F C 1
ATOM 507 O O . ASP A 1 75 ? 7.096 -17.533 6.516 1.00 130.96 75 ASP F O 1
ATOM 512 N N . LEU A 1 76 ? 6.875 -18.918 4.749 1.00 126.68 76 LEU F N 1
ATOM 513 C CA . LEU A 1 76 ? 7.895 -18.215 3.982 1.00 130.34 76 LEU F CA 1
ATOM 514 C C . LEU A 1 76 ? 7.445 -16.797 3.667 1.00 142.65 76 LEU F C 1
ATOM 515 O O . LEU A 1 76 ? 8.240 -15.852 3.744 1.00 143.24 76 LEU F O 1
ATOM 520 N N . GLY A 1 77 ? 6.174 -16.631 3.299 1.00 129.14 77 GLY F N 1
ATOM 521 C CA . GLY A 1 77 ? 5.639 -15.295 3.102 1.00 140.72 77 GLY F CA 1
ATOM 522 C C . GLY A 1 77 ? 5.681 -14.463 4.370 1.00 151.12 77 GLY F C 1
ATOM 523 O O . GLY A 1 77 ? 5.981 -13.269 4.330 1.00 154.30 77 GLY F O 1
ATOM 524 N N . LYS A 1 78 ? 5.406 -15.092 5.516 1.00 153.20 78 LYS F N 1
ATOM 525 C CA . LYS A 1 78 ? 5.473 -14.381 6.788 1.00 146.37 78 LYS F CA 1
ATOM 526 C C . LYS A 1 78 ? 6.882 -13.881 7.063 1.00 137.98 78 LYS F C 1
ATOM 527 O O . LYS A 1 78 ? 7.063 -12.797 7.630 1.00 143.18 78 LYS F O 1
ATOM 533 N N . GLN A 1 79 ? 7.896 -14.660 6.682 1.00 142.52 79 GLN F N 1
ATOM 534 C CA . GLN A 1 79 ? 9.256 -14.170 6.885 1.00 136.84 79 GLN F CA 1
ATOM 535 C C . GLN A 1 79 ? 9.549 -12.942 6.028 1.00 135.24 79 GLN F C 1
ATOM 536 O O . GLN A 1 79 ? 10.312 -12.068 6.453 1.00 130.06 79 GLN F O 1
ATOM 542 N N . LEU A 1 80 ? 8.966 -12.850 4.832 1.00 134.82 80 LEU F N 1
ATOM 543 C CA . LEU A 1 80 ? 9.216 -11.722 3.941 1.00 131.00 80 LEU F CA 1
ATOM 544 C C . LEU A 1 80 ? 8.043 -10.751 3.871 1.00 136.25 80 LEU F C 1
ATOM 545 O O . LEU A 1 80 ? 8.208 -9.562 4.154 1.00 144.81 80 LEU F O 1
ATOM 550 N N . GLY A 1 81 ? 6.862 -11.221 3.483 1.00 138.87 81 GLY F N 1
ATOM 551 C CA . GLY A 1 81 ? 5.756 -10.318 3.217 1.00 134.06 81 GLY F CA 1
ATOM 552 C C . GLY A 1 81 ? 4.404 -10.802 3.700 1.00 131.81 81 GLY F C 1
ATOM 553 O O . GLY A 1 81 ? 4.238 -11.170 4.858 1.00 134.20 81 GLY F O 1
ATOM 554 N N . SER A 1 84 ? 1.074 -13.335 7.833 1.00 132.45 84 SER F N 1
ATOM 555 C CA . SER A 1 84 ? 0.025 -13.456 6.827 1.00 136.24 84 SER F CA 1
ATOM 556 C C . SER A 1 84 ? 0.582 -14.021 5.525 1.00 129.87 84 SER F C 1
ATOM 557 O O . SER A 1 84 ? 1.550 -13.496 4.974 1.00 115.68 84 SER F O 1
ATOM 560 N N . GLY A 1 85 ? -0.036 -15.093 5.036 1.00 119.98 85 GLY F N 1
ATOM 561 C CA . GLY A 1 85 ? 0.418 -15.723 3.813 1.00 126.76 85 GLY F CA 1
ATOM 562 C C . GLY A 1 85 ? -0.277 -15.205 2.571 1.00 136.09 85 GLY F C 1
ATOM 563 O O . GLY A 1 85 ? -1.376 -15.651 2.229 1.00 132.53 85 GLY F O 1
ATOM 564 N N . ASN A 1 86 ? 0.367 -14.261 1.885 1.00 135.81 86 ASN F N 1
ATOM 565 C CA . ASN A 1 86 ? -0.123 -13.717 0.627 1.00 143.52 86 ASN F CA 1
ATOM 566 C C . ASN A 1 86 ? 0.650 -14.224 -0.581 1.00 145.44 86 ASN F C 1
ATOM 567 O O . ASN A 1 86 ? 0.261 -13.926 -1.715 1.00 150.76 86 ASN F O 1
ATOM 572 N N . LEU A 1 87 ? 1.725 -14.976 -0.368 1.00 142.57 87 LEU F N 1
ATOM 573 C CA . LEU A 1 87 ? 2.546 -15.480 -1.459 1.00 123.09 87 LEU F CA 1
ATOM 574 C C . LEU A 1 87 ? 1.931 -16.745 -2.039 1.00 116.29 87 LEU F C 1
ATOM 575 O O . LEU A 1 87 ? 1.619 -17.691 -1.308 1.00 120.07 87 LEU F O 1
ATOM 580 N N . ARG A 1 88 ? 1.760 -16.756 -3.357 1.00 108.44 88 ARG F N 1
ATOM 581 C CA . ARG A 1 88 ? 1.184 -17.878 -4.076 1.00 107.90 88 ARG F CA 1
ATOM 582 C C . ARG A 1 88 ? 2.120 -18.241 -5.221 1.00 97.01 88 ARG F C 1
ATOM 583 O O . ARG A 1 88 ? 2.962 -17.440 -5.636 1.00 102.69 88 ARG F O 1
ATOM 591 N N . PHE A 1 89 ? 1.974 -19.462 -5.728 1.00 92.31 89 PHE F N 1
ATOM 592 C CA . PHE A 1 89 ? 2.764 -19.880 -6.874 1.00 95.18 89 PHE F CA 1
ATOM 593 C C . PHE A 1 89 ? 2.362 -19.071 -8.100 1.00 105.88 89 PHE F C 1
ATOM 594 O O . PHE A 1 89 ? 1.195 -18.712 -8.282 1.00 126.59 89 PHE F O 1
ATOM 602 N N . ALA A 1 90 ? 3.343 -18.784 -8.947 1.00 75.91 90 ALA F N 1
ATOM 603 C CA . ALA A 1 90 ? 3.136 -17.931 -10.105 1.00 121.07 90 ALA F CA 1
ATOM 604 C C . ALA A 1 90 ? 2.863 -18.776 -11.339 1.00 121.96 90 ALA F C 1
ATOM 605 O O . ALA A 1 90 ? 3.430 -19.860 -11.503 1.00 104.04 90 ALA F O 1
ATOM 607 N N . ASP A 1 91 ? 1.973 -18.275 -12.194 1.00 128.39 91 ASP F N 1
ATOM 608 C CA . ASP A 1 91 ? 1.621 -18.984 -13.414 1.00 134.23 91 ASP F CA 1
ATOM 609 C C . ASP A 1 91 ? 2.855 -19.190 -14.279 1.00 128.50 91 ASP F C 1
ATOM 610 O O . ASP A 1 91 ? 3.729 -18.323 -14.362 1.00 128.29 91 ASP F O 1
ATOM 615 N N . GLU A 1 92 ? 2.926 -20.357 -14.920 1.00 119.91 92 GLU F N 1
ATOM 616 C CA . GLU A 1 92 ? 4.069 -20.663 -15.771 1.00 124.80 92 GLU F CA 1
ATOM 617 C C . GLU A 1 92 ? 4.189 -19.685 -16.933 1.00 124.82 92 GLU F C 1
ATOM 618 O O . GLU A 1 92 ? 5.287 -19.488 -17.462 1.00 118.56 92 GLU F O 1
ATOM 624 N N . THR A 1 93 ? 3.076 -19.087 -17.365 1.00 131.61 93 THR F N 1
ATOM 625 C CA . THR A 1 93 ? 3.154 -18.074 -18.413 1.00 135.38 93 THR F CA 1
ATOM 626 C C . THR A 1 93 ? 3.990 -16.882 -17.955 1.00 134.17 93 THR F C 1
ATOM 627 O O . THR A 1 93 ? 4.772 -16.321 -18.735 1.00 135.03 93 THR F O 1
ATOM 631 N N . ALA A 1 94 ? 3.846 -16.492 -16.685 1.00 133.83 94 ALA F N 1
ATOM 632 C CA . ALA A 1 94 ? 4.649 -15.402 -16.138 1.00 136.62 94 ALA F CA 1
ATOM 633 C C . ALA A 1 94 ? 6.132 -15.754 -16.132 1.00 130.07 94 ALA F C 1
ATOM 634 O O . ALA A 1 94 ? 6.977 -14.933 -16.506 1.00 127.69 94 ALA F O 1
ATOM 636 N N . MET A 1 95 ? 6.469 -16.971 -15.699 1.00 131.30 95 MET F N 1
ATOM 637 C CA . MET A 1 95 ? 7.867 -17.397 -15.711 1.00 118.12 95 MET F CA 1
ATOM 638 C C . MET A 1 95 ? 8.414 -17.460 -17.131 1.00 106.44 95 MET F C 1
ATOM 639 O O . MET A 1 95 ? 9.585 -17.139 -17.370 1.00 90.96 95 MET F O 1
ATOM 644 N N . LEU A 1 96 ? 7.581 -17.875 -18.086 1.00 109.36 96 LEU F N 1
ATOM 645 C CA . LEU A 1 96 ? 8.020 -17.963 -19.474 1.00 118.13 96 LEU F CA 1
ATOM 646 C C . LEU A 1 96 ? 8.281 -16.578 -20.054 1.00 128.76 96 LEU F C 1
ATOM 647 O O . LEU A 1 96 ? 9.254 -16.381 -20.790 1.00 127.01 96 LEU F O 1
ATOM 652 N N . GLU A 1 97 ? 7.430 -15.604 -19.726 1.00 123.58 97 GLU F N 1
ATOM 653 C CA . GLU A 1 97 ? 7.592 -14.257 -20.263 1.00 129.79 97 GLU F CA 1
ATOM 654 C C . GLU A 1 97 ? 8.645 -13.439 -19.522 1.00 118.33 97 GLU F C 1
ATOM 655 O O . GLU A 1 97 ? 9.172 -12.478 -20.093 1.00 116.41 97 GLU F O 1
ATOM 661 N N . LYS A 1 98 ? 8.964 -13.791 -18.275 1.00 121.87 98 LYS F N 1
ATOM 662 C CA . LYS A 1 98 ? 9.920 -13.039 -17.468 1.00 110.94 98 LYS F CA 1
ATOM 663 C C . LYS A 1 98 ? 11.331 -13.613 -17.488 1.00 128.01 98 LYS F C 1
ATOM 664 O O . LYS A 1 98 ? 12.300 -12.848 -17.495 1.00 126.54 98 LYS F O 1
ATOM 670 N N . LEU A 1 99 ? 11.480 -14.939 -17.500 1.00 146.81 99 LEU F N 1
ATOM 671 C CA . LEU A 1 99 ? 12.792 -15.572 -17.415 1.00 82.96 99 LEU F CA 1
ATOM 672 C C . LEU A 1 99 ? 13.101 -16.472 -18.604 1.00 82.77 99 LEU F C 1
ATOM 673 O O . LEU A 1 99 ? 14.123 -17.169 -18.588 1.00 106.56 99 LEU F O 1
ATOM 678 N N . LYS A 1 100 ? 12.242 -16.486 -19.624 1.00 102.19 100 LYS F N 1
ATOM 679 C CA . LYS A 1 100 ? 12.475 -17.194 -20.883 1.00 111.68 100 LYS F CA 1
ATOM 680 C C . LYS A 1 100 ? 12.596 -18.704 -20.693 1.00 119.69 100 LYS F C 1
ATOM 681 O O . LYS A 1 100 ? 13.128 -19.400 -21.564 1.00 121.55 100 LYS F O 1
ATOM 687 N N . VAL A 1 101 ? 12.110 -19.230 -19.568 1.00 118.58 101 VAL F N 1
ATOM 688 C CA . VAL A 1 101 ? 12.143 -20.658 -19.284 1.00 123.13 101 VAL F CA 1
ATOM 689 C C . VAL A 1 101 ? 10.775 -21.095 -18.776 1.00 114.46 101 VAL F C 1
ATOM 690 O O . VAL A 1 101 ? 9.992 -20.297 -18.257 1.00 107.26 101 VAL F O 1
ATOM 694 N N . GLY A 1 102 ? 10.494 -22.386 -18.940 1.00 117.75 102 GLY F N 1
ATOM 695 C CA . GLY A 1 102 ? 9.249 -22.965 -18.472 1.00 120.25 102 GLY F CA 1
ATOM 696 C C . GLY A 1 102 ? 9.408 -24.431 -18.125 1.00 132.23 102 GLY F C 1
ATOM 697 O O . GLY A 1 102 ? 9.889 -25.218 -18.946 1.00 143.48 102 GLY F O 1
ATOM 698 N N . GLN A 1 103 ? 9.040 -24.795 -16.892 1.00 137.74 103 GLN F N 1
ATOM 699 C CA . GLN A 1 103 ? 9.191 -26.145 -16.347 1.00 137.55 103 GLN F CA 1
ATOM 700 C C . GLN A 1 103 ? 10.656 -26.526 -16.173 1.00 134.61 103 GLN F C 1
ATOM 701 O O . GLN A 1 103 ? 10.967 -27.565 -15.581 1.00 124.65 103 GLN F O 1
ATOM 707 N N . GLY A 1 104 ? 11.560 -25.692 -16.672 1.00 132.26 104 GLY F N 1
ATOM 708 C CA . GLY A 1 104 ? 12.958 -25.788 -16.322 1.00 126.20 104 GLY F CA 1
ATOM 709 C C . GLY A 1 104 ? 13.361 -24.654 -15.405 1.00 130.53 104 GLY F C 1
ATOM 710 O O . GLY A 1 104 ? 13.595 -23.530 -15.858 1.00 133.21 104 GLY F O 1
ATOM 711 N N . CYS A 1 105 ? 13.457 -24.934 -14.108 1.00 120.39 105 CYS F N 1
ATOM 712 C CA . CYS A 1 105 ? 13.710 -23.883 -13.125 1.00 133.26 105 CYS F CA 1
ATOM 713 C C . CYS A 1 105 ? 15.213 -23.620 -13.028 1.00 142.60 105 CYS F C 1
ATOM 714 O O . CYS A 1 105 ? 15.870 -23.885 -12.020 1.00 146.90 105 CYS F O 1
ATOM 717 N N . ALA A 1 106 ? 15.754 -23.071 -14.115 1.00 135.89 106 ALA F N 1
ATOM 718 C CA . ALA A 1 106 ? 17.146 -22.645 -14.151 1.00 133.43 106 ALA F CA 1
ATOM 719 C C . ALA A 1 106 ? 17.229 -21.256 -13.545 1.00 124.45 106 ALA F C 1
ATOM 720 O O . ALA A 1 106 ? 17.768 -20.323 -14.146 1.00 126.95 106 ALA F O 1
ATOM 722 N N . THR A 1 107 ? 16.718 -21.136 -12.338 1.00 118.06 107 THR F N 1
ATOM 723 C CA . THR A 1 107 ? 16.373 -19.861 -11.736 1.00 125.80 107 THR F CA 1
ATOM 724 C C . THR A 1 107 ? 17.554 -18.933 -11.452 1.00 118.34 107 THR F C 1
ATOM 725 O O . THR A 1 107 ? 17.445 -17.731 -11.725 1.00 130.53 107 THR F O 1
ATOM 729 N N . PRO A 1 108 ? 18.693 -19.406 -10.913 1.00 117.58 108 PRO F N 1
ATOM 730 C CA . PRO A 1 108 ? 19.814 -18.476 -10.732 1.00 113.28 108 PRO F CA 1
ATOM 731 C C . PRO A 1 108 ? 20.515 -18.152 -12.041 1.00 102.17 108 PRO F C 1
ATOM 732 O O . PRO A 1 108 ? 21.090 -17.070 -12.188 1.00 108.87 108 PRO F O 1
ATOM 736 N N . LEU A 1 109 ? 20.486 -19.084 -12.991 1.00 105.64 109 LEU F N 1
ATOM 737 C CA . LEU A 1 109 ? 21.169 -18.911 -14.265 1.00 106.31 109 LEU F CA 1
ATOM 738 C C . LEU A 1 109 ? 20.285 -18.300 -15.346 1.00 108.21 109 LEU F C 1
ATOM 739 O O . LEU A 1 109 ? 20.764 -18.081 -16.462 1.00 98.72 109 LEU F O 1
ATOM 744 N N . SER A 1 110 ? 19.013 -18.024 -15.053 1.00 113.53 110 SER F N 1
ATOM 745 C CA . SER A 1 110 ? 18.119 -17.402 -16.022 1.00 122.29 110 SER F CA 1
ATOM 746 C C . SER A 1 110 ? 17.593 -16.051 -15.555 1.00 129.78 110 SER F C 1
ATOM 747 O O . SER A 1 110 ? 16.720 -15.478 -16.216 1.00 146.29 110 SER F O 1
ATOM 750 N N . LEU A 1 111 ? 18.095 -15.526 -14.440 1.00 128.54 111 LEU F N 1
ATOM 751 C CA . LEU A 1 111 ? 17.649 -14.233 -13.942 1.00 119.37 111 LEU F CA 1
ATOM 752 C C . LEU A 1 111 ? 18.421 -13.071 -14.550 1.00 119.50 111 LEU F C 1
ATOM 753 O O . LEU A 1 111 ? 18.157 -11.918 -14.196 1.00 126.07 111 LEU F O 1
ATOM 758 N N . PHE A 1 112 ? 19.347 -13.338 -15.471 1.00 125.84 112 PHE F N 1
ATOM 759 C CA . PHE A 1 112 ? 20.127 -12.262 -16.068 1.00 124.78 112 PHE F CA 1
ATOM 760 C C . PHE A 1 112 ? 19.310 -11.398 -17.022 1.00 138.70 112 PHE F C 1
ATOM 761 O O . PHE A 1 112 ? 19.820 -10.377 -17.495 1.00 147.19 112 PHE F O 1
ATOM 769 N N . CYS A 1 113 ? 18.068 -11.784 -17.317 1.00 125.88 113 CYS F N 1
ATOM 770 C CA . CYS A 1 113 ? 17.177 -11.011 -18.174 1.00 148.12 113 CYS F CA 1
ATOM 771 C C . CYS A 1 113 ? 16.419 -9.946 -17.388 1.00 148.12 113 CYS F C 1
ATOM 772 O O . CYS A 1 113 ? 16.440 -8.766 -17.752 1.00 151.61 113 CYS F O 1
ATOM 775 N N . ASP A 1 114 ? 15.740 -10.350 -16.317 1.00 139.99 114 ASP F N 1
ATOM 776 C CA . ASP A 1 114 ? 15.004 -9.411 -15.481 1.00 134.74 114 ASP F CA 1
ATOM 777 C C . ASP A 1 114 ? 15.965 -8.451 -14.789 1.00 130.56 114 ASP F C 1
ATOM 778 O O . ASP A 1 114 ? 16.926 -8.878 -14.143 1.00 130.25 114 ASP F O 1
ATOM 783 N N . ASP A 1 115 ? 15.711 -7.150 -14.933 1.00 133.53 115 ASP F N 1
ATOM 784 C CA . ASP A 1 115 ? 16.592 -6.148 -14.344 1.00 137.83 115 ASP F CA 1
ATOM 785 C C . ASP A 1 115 ? 16.143 -5.708 -12.955 1.00 133.80 115 ASP F C 1
ATOM 786 O O . ASP A 1 115 ? 16.973 -5.604 -12.045 1.00 134.29 115 ASP F O 1
ATOM 791 N N . GLY A 1 116 ? 14.852 -5.443 -12.768 1.00 134.05 116 GLY F N 1
ATOM 792 C CA . GLY A 1 116 ? 14.376 -4.951 -11.489 1.00 142.36 116 GLY F CA 1
ATOM 793 C C .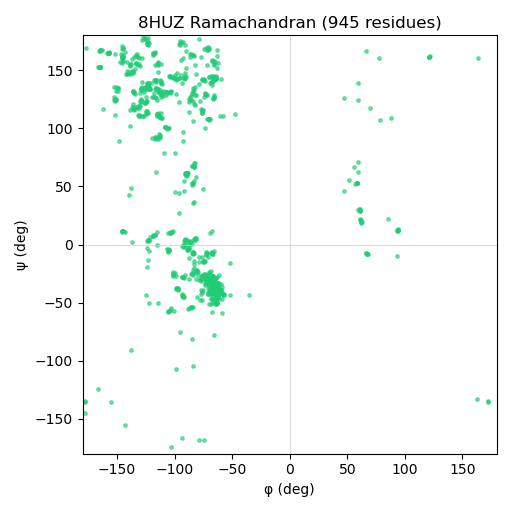 GLY A 1 116 ? 12.997 -5.423 -11.076 1.00 142.51 116 GLY F C 1
ATOM 794 O O . GLY A 1 116 ? 12.424 -4.896 -10.117 1.00 131.28 116 GLY F O 1
ATOM 795 N N . ASP A 1 117 ? 12.446 -6.407 -11.781 1.00 141.73 117 ASP F N 1
ATOM 796 C CA . ASP A 1 117 ? 11.087 -6.864 -11.526 1.00 144.01 117 ASP F CA 1
ATOM 797 C C . ASP A 1 117 ? 11.030 -8.197 -10.794 1.00 137.23 117 ASP F C 1
ATOM 798 O O . ASP A 1 117 ? 9.935 -8.647 -10.442 1.00 145.25 117 ASP F O 1
ATOM 803 N N . VAL A 1 118 ? 12.169 -8.841 -10.560 1.00 140.64 118 VAL F N 1
ATOM 804 C CA . VAL A 1 118 ? 12.219 -10.116 -9.855 1.00 110.80 118 VAL F CA 1
ATOM 805 C C . VAL A 1 118 ? 13.307 -10.036 -8.795 1.00 99.42 118 VAL F C 1
ATOM 806 O O . VAL A 1 118 ? 14.486 -9.852 -9.124 1.00 106.19 118 VAL F O 1
ATOM 810 N N . LYS A 1 119 ? 12.916 -10.174 -7.531 1.00 96.12 119 LYS F N 1
ATOM 811 C CA . LYS A 1 119 ? 13.886 -10.286 -6.454 1.00 102.90 119 LYS F CA 1
ATOM 812 C C . LYS A 1 119 ? 14.340 -11.734 -6.325 1.00 103.37 119 LYS F C 1
ATOM 813 O O . LYS A 1 119 ? 13.695 -12.657 -6.826 1.00 103.58 119 LYS F O 1
ATOM 819 N N . PHE A 1 120 ? 15.466 -11.930 -5.643 1.00 103.66 120 PHE F N 1
ATOM 820 C CA . PHE A 1 120 ? 16.078 -13.247 -5.519 1.00 96.30 120 PHE F CA 1
ATOM 821 C C . PHE A 1 120 ? 16.262 -13.571 -4.043 1.00 87.83 120 PHE F C 1
ATOM 822 O O . PHE A 1 120 ? 16.920 -12.821 -3.315 1.00 91.69 120 PHE F O 1
ATOM 830 N N . VAL A 1 121 ? 15.689 -14.691 -3.614 1.00 93.98 121 VAL F N 1
ATOM 831 C CA . VAL A 1 121 ? 15.842 -15.221 -2.268 1.00 96.98 121 VAL F CA 1
ATOM 832 C C . VAL A 1 121 ? 16.669 -16.491 -2.374 1.00 96.80 121 VAL F C 1
ATOM 833 O O . VAL A 1 121 ? 16.384 -17.357 -3.210 1.00 83.33 121 VAL F O 1
ATOM 837 N N . LEU A 1 122 ? 17.694 -16.601 -1.537 1.00 84.00 122 LEU F N 1
ATOM 838 C CA . LEU A 1 122 ? 18.630 -17.711 -1.602 1.00 81.09 122 LEU F CA 1
ATOM 839 C C . LEU A 1 122 ? 18.758 -18.330 -0.221 1.00 87.26 122 LEU F C 1
ATOM 840 O O . LEU A 1 122 ? 18.897 -17.610 0.773 1.00 87.10 122 LEU F O 1
ATOM 845 N N . ASP A 1 123 ? 18.700 -19.658 -0.161 1.00 90.65 123 ASP F N 1
ATOM 846 C CA . ASP A 1 123 ? 18.940 -20.346 1.098 1.00 94.98 123 ASP F CA 1
ATOM 847 C C . ASP A 1 123 ? 20.378 -20.093 1.532 1.00 105.49 123 ASP F C 1
ATOM 848 O O . ASP A 1 123 ? 21.291 -20.026 0.705 1.00 114.36 123 ASP F O 1
ATOM 853 N N . SER A 1 124 ? 20.577 -19.947 2.843 1.00 104.92 124 SER F N 1
ATOM 854 C CA . SER A 1 124 ? 21.914 -19.652 3.345 1.00 98.46 124 SER F CA 1
ATOM 855 C C . SER A 1 124 ? 22.822 -20.870 3.258 1.00 98.09 124 SER F C 1
ATOM 856 O O . SER A 1 124 ? 24.046 -20.724 3.161 1.00 102.70 124 SER F O 1
ATOM 859 N N . ALA A 1 125 ? 22.245 -22.073 3.288 1.00 96.63 125 ALA F N 1
ATOM 860 C CA . ALA A 1 125 ? 23.032 -23.299 3.286 1.00 91.14 125 ALA F CA 1
ATOM 861 C C . ALA A 1 125 ? 23.760 -23.542 1.970 1.00 91.37 125 ALA F C 1
ATOM 862 O O . ALA A 1 125 ? 24.545 -24.490 1.890 1.00 108.43 125 ALA F O 1
ATOM 864 N N . PHE A 1 126 ? 23.508 -22.741 0.933 1.00 79.59 126 PHE F N 1
ATOM 865 C CA . PHE A 1 126 ? 24.302 -22.863 -0.285 1.00 84.19 126 PHE F CA 1
ATOM 866 C C . PHE A 1 126 ? 25.673 -22.218 -0.139 1.00 80.22 126 PHE F C 1
ATOM 867 O O . PHE A 1 126 ? 26.630 -22.654 -0.787 1.00 80.21 126 PHE F O 1
ATOM 875 N N . LEU A 1 127 ? 25.787 -21.189 0.700 1.00 94.94 127 LEU F N 1
ATOM 876 C CA . LEU A 1 127 ? 27.059 -20.515 0.919 1.00 103.45 127 LEU F CA 1
ATOM 877 C C . LEU A 1 127 ? 27.828 -21.090 2.101 1.00 107.41 127 LEU F C 1
ATOM 878 O O . LEU A 1 127 ? 29.062 -21.022 2.121 1.00 114.62 127 LEU F O 1
ATOM 883 N N . GLU A 1 128 ? 27.126 -21.647 3.084 1.00 104.22 128 GLU F N 1
ATOM 884 C CA . GLU A 1 128 ? 27.740 -22.304 4.229 1.00 110.30 128 GLU F CA 1
ATOM 885 C C . GLU A 1 128 ? 27.626 -23.816 4.077 1.00 116.02 128 GLU F C 1
ATOM 886 O O . GLU A 1 128 ? 26.632 -24.322 3.550 1.00 131.20 128 GLU F O 1
ATOM 892 N N . GLY A 1 129 ? 28.646 -24.536 4.533 1.00 114.69 129 GLY F N 1
ATOM 893 C CA . GLY A 1 129 ? 28.582 -25.985 4.491 1.00 122.04 129 GLY F CA 1
ATOM 894 C C . GLY A 1 129 ? 29.675 -26.662 3.690 1.00 123.87 129 GLY F C 1
ATOM 895 O O . GLY A 1 129 ? 30.322 -26.037 2.846 1.00 126.37 129 GLY F O 1
ATOM 896 N N . GLY A 1 130 ? 29.874 -27.955 3.936 1.00 122.70 130 GLY F N 1
ATOM 897 C CA . GLY A 1 130 ? 30.935 -28.698 3.287 1.00 126.35 130 GLY F CA 1
ATOM 898 C C . GLY A 1 130 ? 30.536 -29.325 1.966 1.00 132.75 130 GLY F C 1
ATOM 899 O O . GLY A 1 130 ? 30.558 -30.550 1.818 1.00 140.94 130 GLY F O 1
ATOM 900 N N . HIS A 1 131 ? 30.163 -28.490 0.999 1.00 126.19 131 HIS F N 1
ATOM 901 C CA . HIS A 1 131 ? 29.888 -28.928 -0.365 1.00 120.20 131 HIS F CA 1
ATOM 902 C C . HIS A 1 131 ? 30.682 -28.043 -1.312 1.00 114.87 131 HIS F C 1
ATOM 903 O O . HIS A 1 131 ? 30.545 -26.816 -1.279 1.00 117.70 131 HIS F O 1
ATOM 910 N N . GLU A 1 132 ? 31.511 -28.667 -2.153 1.00 110.39 132 GLU F N 1
ATOM 911 C CA . GLU A 1 132 ? 32.467 -27.903 -2.946 1.00 109.59 132 GLU F CA 1
ATOM 912 C C . GLU A 1 132 ? 31.789 -27.123 -4.065 1.00 101.99 132 GLU F C 1
ATOM 913 O O . GLU A 1 132 ? 32.236 -26.021 -4.404 1.00 92.13 132 GLU F O 1
ATOM 919 N N . LYS A 1 133 ? 30.721 -27.665 -4.646 1.00 100.00 133 LYS F N 1
ATOM 920 C CA . LYS A 1 133 ? 30.045 -27.026 -5.765 1.00 106.60 133 LYS F CA 1
ATOM 921 C C . LYS A 1 133 ? 28.537 -27.149 -5.600 1.00 106.76 133 LYS F C 1
ATOM 922 O O . LYS A 1 133 ? 28.040 -28.069 -4.946 1.00 115.22 133 LYS F O 1
ATOM 928 N N . VAL A 1 134 ? 27.816 -26.208 -6.205 1.00 102.09 134 VAL F N 1
ATOM 929 C CA . VAL A 1 134 ? 26.363 -26.246 -6.269 1.00 94.58 134 VAL F CA 1
ATOM 930 C C . VAL A 1 134 ? 25.953 -26.413 -7.726 1.00 99.42 134 VAL F C 1
ATOM 931 O O . VAL A 1 134 ? 26.674 -26.028 -8.653 1.00 107.28 134 VAL F O 1
ATOM 935 N N . TYR A 1 135 ? 24.764 -26.980 -7.925 1.00 91.12 135 TYR F N 1
ATOM 936 C CA . TYR A 1 135 ? 24.299 -27.402 -9.239 1.00 89.86 135 TYR F CA 1
ATOM 937 C C . TYR A 1 135 ? 22.976 -26.733 -9.586 1.00 89.42 135 TYR F C 1
ATOM 938 O O . TYR A 1 135 ? 22.064 -26.666 -8.756 1.00 93.07 135 TYR F O 1
ATOM 947 N N . PHE A 1 136 ? 22.880 -26.246 -10.822 1.00 96.89 136 PHE F N 1
ATOM 948 C CA . PHE A 1 136 ? 21.651 -25.664 -11.342 1.00 75.15 136 PHE F CA 1
ATOM 949 C C . PHE A 1 136 ? 21.549 -25.992 -12.824 1.00 82.13 136 PHE F C 1
ATOM 950 O O . PHE A 1 136 ? 22.539 -26.334 -13.471 1.00 92.76 136 PHE F O 1
ATOM 958 N N . HIS A 1 137 ? 20.341 -25.878 -13.362 1.00 86.59 137 HIS F N 1
ATOM 959 C CA . HIS A 1 137 ? 20.198 -26.100 -14.797 1.00 88.09 137 HIS F CA 1
ATOM 960 C C . HIS A 1 137 ? 20.711 -24.890 -15.578 1.00 95.03 137 HIS F C 1
ATOM 961 O O . HIS A 1 137 ? 20.540 -23.750 -15.139 1.00 104.25 137 HIS F O 1
ATOM 968 N N . PRO A 1 138 ? 21.365 -25.110 -16.723 1.00 91.17 138 PRO F N 1
ATOM 969 C CA . PRO A 1 138 ? 21.799 -23.996 -17.588 1.00 97.94 138 PRO F CA 1
ATOM 970 C C . PRO A 1 138 ? 20.733 -23.595 -18.608 1.00 105.91 138 PRO F C 1
ATOM 971 O O . PRO A 1 138 ? 20.935 -23.680 -19.823 1.00 110.92 138 PRO F O 1
ATOM 975 N N . MET A 1 139 ? 19.576 -23.163 -18.103 1.00 102.04 139 MET F N 1
ATOM 976 C CA . MET A 1 139 ? 18.440 -22.734 -18.925 1.00 97.56 139 MET F CA 1
ATOM 977 C C . MET A 1 139 ? 17.926 -23.854 -19.824 1.00 99.57 139 MET F C 1
ATOM 978 O O . MET A 1 139 ? 17.375 -23.597 -20.897 1.00 103.13 139 MET F O 1
ATOM 983 N N . THR A 1 140 ? 18.089 -25.099 -19.383 1.00 107.54 140 THR F N 1
ATOM 984 C CA . THR A 1 140 ? 17.569 -26.258 -20.094 1.00 101.66 140 THR F CA 1
ATOM 985 C C . THR A 1 140 ? 17.617 -27.462 -19.166 1.00 108.25 140 THR F C 1
ATOM 986 O O . THR A 1 140 ? 18.441 -27.519 -18.248 1.00 112.13 140 THR F O 1
ATOM 990 N N . ASN A 1 141 ? 16.719 -28.415 -19.411 1.00 103.54 141 ASN F N 1
ATOM 991 C CA . ASN A 1 141 ? 16.697 -29.658 -18.652 1.00 110.42 141 ASN F CA 1
ATOM 992 C C . ASN A 1 141 ? 17.675 -30.694 -19.189 1.00 116.13 141 ASN F C 1
ATOM 993 O O . ASN A 1 141 ? 17.843 -31.745 -18.561 1.00 122.55 141 ASN F O 1
ATOM 998 N N . ALA A 1 142 ? 18.320 -30.426 -20.323 1.00 115.18 142 ALA F N 1
ATOM 999 C CA . ALA A 1 142 ? 19.191 -31.395 -20.975 1.00 114.18 142 ALA F CA 1
ATOM 1000 C C . ALA A 1 142 ? 20.588 -31.451 -20.372 1.00 109.77 142 ALA F C 1
ATOM 1001 O O . ALA A 1 142 ? 21.442 -32.170 -20.904 1.00 114.78 142 ALA F O 1
ATOM 1003 N N . ALA A 1 143 ? 20.846 -30.721 -19.290 1.00 106.57 143 ALA F N 1
ATOM 1004 C CA . ALA A 1 143 ? 22.156 -30.729 -18.654 1.00 105.10 143 ALA F CA 1
ATOM 1005 C C . ALA A 1 143 ? 22.029 -30.120 -17.267 1.00 103.88 143 ALA F C 1
ATOM 1006 O O . ALA A 1 143 ? 21.014 -29.512 -16.922 1.00 113.27 143 ALA F O 1
ATOM 1008 N N . THR A 1 144 ? 23.081 -30.297 -16.471 1.00 96.74 144 THR F N 1
ATOM 1009 C CA . THR A 1 144 ? 23.204 -29.628 -15.181 1.00 91.27 144 THR F CA 1
ATOM 1010 C C . THR A 1 144 ? 24.613 -29.073 -15.041 1.00 100.07 144 THR F C 1
ATOM 1011 O O . THR A 1 144 ? 25.597 -29.782 -15.286 1.00 107.42 144 THR F O 1
ATOM 1015 N N . MET A 1 145 ? 24.695 -27.798 -14.665 1.00 91.78 145 MET F N 1
ATOM 1016 C CA . MET A 1 145 ? 25.946 -27.078 -14.485 1.00 88.13 145 MET F CA 1
ATOM 1017 C C . MET A 1 145 ? 26.257 -26.939 -13.000 1.00 90.57 145 MET F C 1
ATOM 1018 O O . MET A 1 145 ? 25.401 -26.513 -12.218 1.00 86.69 145 MET F O 1
ATOM 1023 N N . GLY A 1 146 ? 27.480 -27.282 -12.625 1.00 99.52 146 GLY F N 1
ATOM 1024 C CA . GLY A 1 146 ? 27.942 -27.149 -11.253 1.00 97.87 146 GLY F CA 1
ATOM 1025 C C . GLY A 1 146 ? 29.092 -26.165 -11.182 1.00 95.43 146 GLY F C 1
ATOM 1026 O O . GLY A 1 146 ? 29.951 -26.138 -12.067 1.00 99.81 146 GLY F O 1
ATOM 1027 N N . LEU A 1 147 ? 29.099 -25.360 -10.126 1.00 98.19 147 LEU F N 1
ATOM 1028 C CA . LEU A 1 147 ? 30.081 -24.293 -9.984 1.00 93.70 147 LEU F CA 1
ATOM 1029 C C . LEU A 1 147 ? 30.215 -23.922 -8.513 1.00 94.25 147 LEU F C 1
ATOM 1030 O O . LEU A 1 147 ? 29.384 -24.290 -7.681 1.00 97.87 147 LEU F O 1
ATOM 1035 N N . SER A 1 148 ? 31.284 -23.192 -8.206 1.00 96.88 148 SER F N 1
ATOM 1036 C CA . SER A 1 148 ? 31.563 -22.827 -6.826 1.00 95.35 148 SER F CA 1
ATOM 1037 C C . SER A 1 148 ? 30.459 -21.918 -6.290 1.00 97.07 148 SER F C 1
ATOM 1038 O O . SER A 1 148 ? 29.937 -21.073 -7.027 1.00 103.77 148 SER F O 1
ATOM 1041 N N . PRO A 1 149 ? 30.072 -22.068 -5.021 1.00 94.24 149 PRO F N 1
ATOM 1042 C CA . PRO A 1 149 ? 29.022 -21.196 -4.467 1.00 90.84 149 PRO F CA 1
ATOM 1043 C C . PRO A 1 149 ? 29.417 -19.731 -4.397 1.00 95.25 149 PRO F C 1
ATOM 1044 O O . PRO A 1 149 ? 28.562 -18.858 -4.589 1.00 109.61 149 PRO F O 1
ATOM 1048 N N . GLU A 1 150 ? 30.689 -19.432 -4.131 1.00 84.63 150 GLU F N 1
ATOM 1049 C CA . GLU A 1 150 ? 31.117 -18.038 -4.054 1.00 95.80 150 GLU F CA 1
ATOM 1050 C C . GLU A 1 150 ? 31.120 -17.380 -5.430 1.00 99.38 150 GLU F C 1
ATOM 1051 O O . GLU A 1 150 ? 30.671 -16.236 -5.580 1.00 97.77 150 GLU F O 1
ATOM 1057 N N . ASP A 1 151 ? 31.608 -18.090 -6.449 1.00 94.68 151 ASP F N 1
ATOM 1058 C CA . ASP A 1 151 ? 31.515 -17.573 -7.810 1.00 100.97 151 ASP F CA 1
ATOM 1059 C C . ASP A 1 151 ? 30.064 -17.462 -8.256 1.00 97.47 151 ASP F C 1
ATOM 1060 O O . ASP A 1 151 ? 29.715 -16.559 -9.024 1.00 102.71 151 ASP F O 1
ATOM 1065 N N . PHE A 1 152 ? 29.204 -18.363 -7.776 1.00 92.53 152 PHE F N 1
ATOM 1066 C CA . PHE A 1 152 ? 27.776 -18.264 -8.064 1.00 94.63 152 PHE F CA 1
ATOM 1067 C C . PHE A 1 152 ? 27.173 -17.007 -7.449 1.00 102.52 152 PHE F C 1
ATOM 1068 O O . PHE A 1 152 ? 26.337 -16.337 -8.070 1.00 102.29 152 PHE F O 1
ATOM 1076 N N . LEU A 1 153 ? 27.578 -16.678 -6.220 1.00 104.89 153 LEU F N 1
ATOM 1077 C CA . LEU A 1 153 ? 27.132 -15.435 -5.602 1.00 99.71 153 LEU F CA 1
ATOM 1078 C C . LEU A 1 153 ? 27.633 -14.231 -6.387 1.00 96.23 153 LEU F C 1
ATOM 1079 O O . LEU A 1 153 ? 26.890 -13.265 -6.603 1.00 101.56 153 LEU F O 1
ATOM 1084 N N . ILE A 1 154 ? 28.892 -14.277 -6.830 1.00 102.87 154 ILE F N 1
ATOM 1085 C CA . ILE A 1 154 ? 29.425 -13.211 -7.677 1.00 99.49 154 ILE F CA 1
ATOM 1086 C C . ILE A 1 154 ? 28.577 -13.057 -8.932 1.00 105.04 154 ILE F C 1
ATOM 1087 O O . ILE A 1 154 ? 28.267 -11.938 -9.359 1.00 112.63 154 ILE F O 1
ATOM 1092 N N . PHE A 1 155 ? 28.181 -14.179 -9.537 1.00 105.78 155 PHE F N 1
ATOM 1093 C CA . PHE A 1 155 ? 27.369 -14.127 -10.748 1.00 100.75 155 PHE F CA 1
ATOM 1094 C C . PHE A 1 155 ? 26.014 -13.487 -10.481 1.00 82.16 155 PHE F C 1
ATOM 1095 O O . PHE A 1 155 ? 25.597 -12.572 -11.200 1.00 89.37 155 PHE F O 1
ATOM 1103 N N . VAL A 1 156 ? 25.305 -13.958 -9.451 1.00 83.54 156 VAL F N 1
ATOM 1104 C CA . VAL A 1 156 ? 23.961 -13.434 -9.212 1.00 93.23 156 VAL F CA 1
ATOM 1105 C C . VAL A 1 156 ? 24.018 -11.969 -8.797 1.00 100.84 156 VAL F C 1
ATOM 1106 O O . VAL A 1 156 ? 23.065 -11.216 -9.033 1.00 114.24 156 VAL F O 1
ATOM 1110 N N . LYS A 1 157 ? 25.118 -11.534 -8.178 1.00 95.98 157 LYS F N 1
ATOM 1111 C CA . LYS A 1 157 ? 25.270 -10.112 -7.893 1.00 96.16 157 LYS F CA 1
ATOM 1112 C C . LYS A 1 157 ? 25.634 -9.318 -9.141 1.00 89.84 157 LYS F C 1
ATOM 1113 O O . LYS A 1 157 ? 25.311 -8.128 -9.229 1.00 96.05 157 LYS F O 1
ATOM 1119 N N . ALA A 1 158 ? 26.296 -9.953 -10.110 1.00 85.27 158 ALA F N 1
ATOM 1120 C CA . ALA A 1 158 ? 26.661 -9.295 -11.359 1.00 91.14 158 ALA F CA 1
ATOM 1121 C C . ALA A 1 158 ? 25.483 -9.104 -12.304 1.00 93.03 158 ALA F C 1
ATOM 1122 O O . ALA A 1 158 ? 25.600 -8.335 -13.264 1.00 107.14 158 ALA F O 1
ATOM 1124 N N . THR A 1 159 ? 24.361 -9.777 -12.064 1.00 92.90 159 THR F N 1
ATOM 1125 C CA . THR A 1 159 ? 23.171 -9.633 -12.891 1.00 97.65 159 THR F CA 1
ATOM 1126 C C . THR A 1 159 ? 22.275 -8.491 -12.436 1.00 98.85 159 THR F C 1
ATOM 1127 O O . THR A 1 159 ? 21.260 -8.219 -13.086 1.00 96.36 159 THR F O 1
ATOM 1131 N N . GLY A 1 160 ? 22.624 -7.821 -11.343 1.00 97.88 160 GLY F N 1
ATOM 1132 C CA . GLY A 1 160 ? 21.810 -6.759 -10.797 1.00 89.53 160 GLY F CA 1
ATOM 1133 C C . GLY A 1 160 ? 20.854 -7.188 -9.712 1.00 107.54 160 GLY F C 1
ATOM 1134 O O . GLY A 1 160 ? 19.971 -6.405 -9.341 1.00 104.39 160 GLY F O 1
ATOM 1135 N N . HIS A 1 161 ? 20.996 -8.404 -9.194 1.00 108.39 161 HIS F N 1
ATOM 1136 C CA . HIS A 1 161 ? 20.131 -8.933 -8.143 1.00 109.71 161 HIS F CA 1
ATOM 1137 C C . HIS A 1 161 ? 20.978 -9.114 -6.889 1.00 109.01 161 HIS F C 1
ATOM 1138 O O . HIS A 1 161 ? 21.614 -10.151 -6.698 1.00 102.29 161 HIS F O 1
ATOM 1145 N N . ASP A 1 162 ? 20.992 -8.098 -6.044 1.00 111.98 162 ASP F N 1
ATOM 1146 C CA . ASP A 1 162 ? 21.585 -8.261 -4.729 1.00 116.38 162 ASP F CA 1
ATOM 1147 C C . ASP A 1 162 ? 20.665 -9.172 -3.932 1.00 112.88 162 ASP F C 1
ATOM 1148 O O . ASP A 1 162 ? 19.571 -8.737 -3.548 1.00 123.79 162 ASP F O 1
ATOM 1153 N N . PRO A 1 163 ? 21.042 -10.419 -3.668 1.00 105.54 163 PRO F N 1
ATOM 1154 C CA . PRO A 1 163 ? 20.095 -11.359 -3.063 1.00 100.53 163 PRO F CA 1
ATOM 1155 C C . PRO A 1 163 ? 19.803 -10.986 -1.619 1.00 96.48 163 PRO F C 1
ATOM 1156 O O . PRO A 1 163 ? 20.463 -10.140 -1.014 1.00 91.87 163 PRO F O 1
ATOM 1160 N N . ILE A 1 164 ? 18.783 -11.631 -1.072 1.00 94.04 164 ILE F N 1
ATOM 1161 C CA . ILE A 1 164 ? 18.425 -11.486 0.336 1.00 96.42 164 ILE F CA 1
ATOM 1162 C C . ILE A 1 164 ? 18.638 -12.855 0.971 1.00 95.30 164 ILE F C 1
ATOM 1163 O O . ILE A 1 164 ? 17.751 -13.713 0.979 1.00 103.90 164 ILE F O 1
ATOM 1168 N N . ILE A 1 165 ? 19.839 -13.068 1.507 1.00 96.59 165 ILE F N 1
ATOM 1169 C CA . ILE A 1 165 ? 20.171 -14.339 2.135 1.00 98.29 165 ILE F CA 1
ATOM 1170 C C . ILE A 1 165 ? 19.448 -14.447 3.469 1.00 98.01 165 ILE F C 1
ATOM 1171 O O . ILE A 1 165 ? 19.501 -13.531 4.301 1.00 101.26 165 ILE F O 1
ATOM 1176 N N . LEU A 1 166 ? 18.761 -15.567 3.676 1.00 81.73 166 LEU F N 1
ATOM 1177 C CA . LEU A 1 166 ? 18.094 -15.839 4.938 1.00 107.63 166 LEU F CA 1
ATOM 1178 C C . LEU A 1 166 ? 18.365 -17.284 5.328 1.00 80.55 166 LEU F C 1
ATOM 1179 O O . LEU A 1 166 ? 18.504 -18.160 4.470 1.00 80.12 166 LEU F O 1
ATOM 1184 N N . ASN A 1 167 ? 18.444 -17.522 6.632 1.00 83.73 167 ASN F N 1
ATOM 1185 C CA . ASN A 1 167 ? 18.796 -18.828 7.165 1.00 99.26 167 ASN F CA 1
ATOM 1186 C C . ASN A 1 167 ? 17.545 -19.563 7.625 1.00 115.99 167 ASN F C 1
ATOM 1187 O O . ASN A 1 167 ? 16.613 -18.954 8.157 1.00 127.82 167 ASN F O 1
ATOM 1192 N N . PHE A 1 168 ? 17.532 -20.878 7.416 1.00 119.43 168 PHE F N 1
ATOM 1193 C CA . PHE A 1 168 ? 16.422 -21.715 7.852 1.00 107.61 168 PHE F CA 1
ATOM 1194 C C . PHE A 1 168 ? 16.718 -22.472 9.136 1.00 116.52 168 PHE F C 1
ATOM 1195 O O . PHE A 1 168 ? 15.784 -22.814 9.869 1.00 128.23 168 PHE F O 1
ATOM 1203 N N . ASP A 1 169 ? 17.987 -22.741 9.425 1.00 112.14 169 ASP F N 1
ATOM 1204 C CA . ASP A 1 169 ? 18.368 -23.465 10.633 1.00 117.94 169 ASP F CA 1
ATOM 1205 C C . ASP A 1 169 ? 18.317 -22.569 11.869 1.00 113.92 169 ASP F C 1
ATOM 1206 O O . ASP A 1 169 ? 17.525 -21.629 11.939 1.00 111.17 169 ASP F O 1
ATOM 1211 N N . LEU B 1 6 ? 10.620 -63.854 -17.613 1.00 92.36 6 LEU A N 1
ATOM 1212 C CA . LEU B 1 6 ? 10.231 -62.48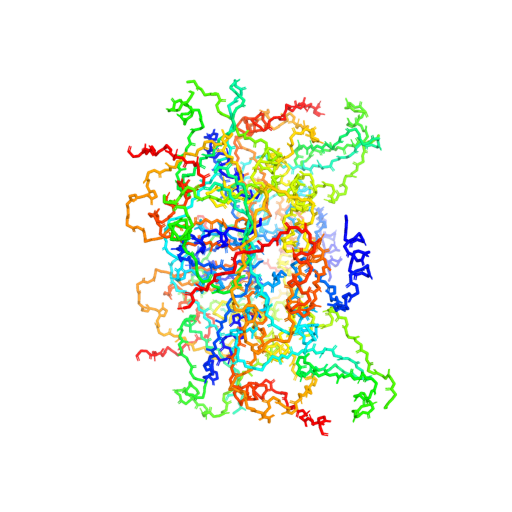0 -17.324 1.00 101.19 6 LEU A CA 1
ATOM 1213 C C . LEU B 1 6 ? 10.603 -62.120 -15.887 1.00 96.35 6 LEU A C 1
ATOM 1214 O O . LEU B 1 6 ? 11.015 -62.982 -15.110 1.00 88.66 6 LEU A O 1
ATOM 1219 N N . ARG B 1 7 ? 10.459 -60.838 -15.541 1.00 87.94 7 ARG A N 1
ATOM 1220 C CA . ARG B 1 7 ? 10.824 -60.381 -14.204 1.00 103.36 7 ARG A CA 1
ATOM 1221 C C . ARG B 1 7 ? 9.918 -60.975 -13.132 1.00 128.35 7 ARG A C 1
ATOM 1222 O O . ARG B 1 7 ? 10.370 -61.215 -12.007 1.00 69.92 7 ARG A O 1
ATOM 1230 N N . ALA B 1 8 ? 8.644 -61.215 -13.456 1.00 114.16 8 ALA A N 1
ATOM 1231 C CA . ALA B 1 8 ? 7.721 -61.761 -12.464 1.00 122.33 8 ALA A CA 1
ATOM 1232 C C . ALA B 1 8 ? 8.154 -63.145 -11.996 1.00 122.18 8 ALA A C 1
ATOM 1233 O O . ALA B 1 8 ? 8.104 -63.443 -10.797 1.00 132.34 8 ALA A O 1
ATOM 1235 N N . GLU B 1 9 ? 8.600 -63.999 -12.921 1.00 129.70 9 GLU A N 1
ATOM 1236 C CA . GLU B 1 9 ? 9.088 -65.319 -12.530 1.00 116.09 9 GLU A CA 1
ATOM 1237 C C . GLU B 1 9 ? 10.355 -65.206 -11.689 1.00 104.45 9 GLU A C 1
ATOM 1238 O O . GLU B 1 9 ? 10.547 -65.968 -10.733 1.00 99.40 9 GLU A O 1
ATOM 1244 N N . LEU B 1 10 ? 11.213 -64.239 -12.017 1.00 106.07 10 LEU A N 1
ATOM 1245 C CA . LEU B 1 10 ? 12.440 -64.026 -11.258 1.00 93.53 10 LEU A CA 1
ATOM 1246 C C . LEU B 1 10 ? 12.124 -63.623 -9.823 1.00 101.77 10 LEU A C 1
ATOM 1247 O O . LEU B 1 10 ? 12.690 -64.168 -8.867 1.00 104.81 10 LEU A O 1
ATOM 1252 N N . GLU B 1 11 ? 11.208 -62.666 -9.658 1.00 97.99 11 GLU A N 1
ATOM 1253 C CA . GLU B 1 11 ? 10.796 -62.247 -8.325 1.00 95.22 11 GLU A CA 1
ATOM 1254 C C . GLU B 1 11 ? 10.093 -63.370 -7.577 1.00 108.00 11 GLU A C 1
ATOM 1255 O O . GLU B 1 11 ? 10.241 -63.490 -6.357 1.00 103.22 11 GLU A O 1
ATOM 1261 N N . GLN B 1 12 ? 9.328 -64.200 -8.288 1.00 124.75 12 GLN A N 1
ATOM 1262 C CA . GLN B 1 12 ? 8.671 -65.334 -7.650 1.00 118.88 12 GLN A CA 1
ATOM 1263 C C . GLN B 1 12 ? 9.696 -66.322 -7.103 1.00 103.70 12 GLN A C 1
ATOM 1264 O O . GLN B 1 12 ? 9.562 -66.811 -5.974 1.00 102.13 12 GLN A O 1
ATOM 1270 N N . ARG B 1 13 ? 10.743 -66.607 -7.883 1.00 111.25 13 ARG A N 1
ATOM 1271 C CA . ARG B 1 13 ? 11.773 -67.532 -7.419 1.00 100.41 13 ARG A CA 1
ATOM 1272 C C . ARG B 1 13 ? 12.614 -66.923 -6.304 1.00 101.00 13 ARG A C 1
ATOM 1273 O O . ARG B 1 13 ? 13.096 -67.651 -5.428 1.00 98.27 13 ARG A O 1
ATOM 1281 N N . LEU B 1 14 ? 12.808 -65.602 -6.317 1.00 97.49 14 LEU A N 1
ATOM 1282 C CA . LEU B 1 14 ? 13.506 -64.959 -5.206 1.00 101.26 14 LEU A CA 1
ATOM 1283 C C . LEU B 1 14 ? 12.676 -65.008 -3.929 1.00 111.85 14 LEU A C 1
ATOM 1284 O O . LEU B 1 14 ? 13.211 -65.266 -2.844 1.00 107.56 14 LEU A O 1
ATOM 1289 N N . GLY B 1 15 ? 11.370 -64.759 -4.037 1.00 110.42 15 GLY A N 1
ATOM 1290 C CA . GLY B 1 15 ? 10.501 -64.879 -2.880 1.00 115.76 15 GLY A CA 1
ATOM 1291 C C . GLY B 1 15 ? 10.423 -66.295 -2.351 1.00 118.35 15 GLY A C 1
ATOM 1292 O O . GLY B 1 15 ? 10.281 -66.505 -1.143 1.00 119.82 15 GLY A O 1
ATOM 1293 N N . ALA B 1 16 ? 10.510 -67.285 -3.242 1.00 114.89 16 ALA A N 1
ATOM 1294 C CA . ALA B 1 16 ? 10.558 -68.673 -2.795 1.00 106.82 16 ALA A CA 1
ATOM 1295 C C . ALA B 1 16 ? 11.841 -68.971 -2.029 1.00 104.74 16 ALA A C 1
ATOM 1296 O O . ALA B 1 16 ? 11.847 -69.837 -1.147 1.00 104.18 16 ALA A O 1
ATOM 1298 N N . LEU B 1 17 ? 12.928 -68.268 -2.344 1.00 109.50 17 LEU A N 1
ATOM 1299 C CA . LEU B 1 17 ? 14.203 -68.438 -1.660 1.00 98.56 17 LEU A CA 1
ATOM 1300 C C . LEU B 1 17 ? 14.366 -67.518 -0.456 1.00 100.32 17 LEU A C 1
ATOM 1301 O O . LEU B 1 17 ? 15.437 -67.520 0.160 1.00 97.03 17 LEU A O 1
ATOM 1306 N N . ALA B 1 18 ? 13.339 -66.735 -0.116 1.00 107.14 18 ALA A N 1
ATOM 1307 C CA . ALA B 1 18 ? 13.362 -65.844 1.047 1.00 100.40 18 ALA A CA 1
ATOM 1308 C C . ALA B 1 18 ? 14.509 -64.837 0.956 1.00 102.09 18 ALA A C 1
ATOM 1309 O O . ALA B 1 18 ? 15.321 -64.696 1.873 1.00 99.04 18 ALA A O 1
ATOM 1311 N N . ILE B 1 19 ? 14.569 -64.130 -0.168 1.00 102.62 19 ILE A N 1
ATOM 1312 C CA . ILE B 1 19 ? 15.571 -63.097 -0.404 1.00 103.56 19 ILE A CA 1
ATOM 1313 C C . ILE B 1 19 ? 14.833 -61.769 -0.509 1.00 120.81 19 ILE A C 1
ATOM 1314 O O . ILE B 1 19 ? 14.106 -61.526 -1.480 1.00 127.97 19 ILE A O 1
ATOM 1319 N N . ARG B 1 20 ? 15.019 -60.906 0.488 1.00 122.71 20 ARG A N 1
ATOM 1320 C CA . ARG B 1 20 ? 14.408 -59.584 0.488 1.00 115.52 20 ARG A CA 1
ATOM 1321 C C . ARG B 1 20 ? 15.278 -58.607 -0.296 1.00 108.93 20 ARG A C 1
ATOM 1322 O O . ARG B 1 20 ? 16.490 -58.526 -0.075 1.00 110.76 20 ARG A O 1
ATOM 1330 N N . THR B 1 21 ? 14.654 -57.873 -1.216 1.00 111.52 21 THR A N 1
ATOM 1331 C CA . THR B 1 21 ? 15.355 -56.980 -2.131 1.00 111.42 21 THR A CA 1
ATOM 1332 C C . THR B 1 21 ? 14.727 -55.591 -2.080 1.00 113.57 21 THR A C 1
ATOM 1333 O O . THR B 1 21 ? 13.722 -55.360 -1.398 1.00 119.34 21 THR A O 1
ATOM 1337 N N . GLU B 1 22 ? 15.334 -54.658 -2.814 1.00 107.44 22 GLU A N 1
ATOM 1338 C CA . GLU B 1 22 ? 14.781 -53.321 -2.994 1.00 103.05 22 GLU A CA 1
ATOM 1339 C C . GLU B 1 22 ? 14.977 -52.925 -4.451 1.00 91.33 22 GLU A C 1
ATOM 1340 O O . GLU B 1 22 ? 16.113 -52.805 -4.913 1.00 96.48 22 GLU A O 1
ATOM 1346 N N . VAL B 1 23 ? 13.877 -52.733 -5.175 1.00 90.58 23 VAL A N 1
ATOM 1347 C CA . VAL B 1 23 ? 13.900 -52.468 -6.611 1.00 89.58 23 VAL A CA 1
ATOM 1348 C C . VAL B 1 23 ? 13.388 -51.056 -6.859 1.00 96.05 23 VAL A C 1
ATOM 1349 O O . VAL B 1 23 ? 12.362 -50.656 -6.298 1.00 110.55 23 VAL A O 1
ATOM 1353 N N . VAL B 1 24 ? 14.102 -50.303 -7.694 1.00 97.71 24 VAL A N 1
ATOM 1354 C CA . VAL B 1 24 ? 13.662 -48.977 -8.116 1.00 94.59 24 VAL A CA 1
ATOM 1355 C C . VAL B 1 24 ? 13.415 -48.994 -9.620 1.00 97.74 24 VAL A C 1
ATOM 1356 O O . VAL B 1 24 ? 14.284 -49.408 -10.397 1.00 87.94 24 VAL A O 1
ATOM 1360 N N . GLU B 1 25 ? 12.213 -48.571 -10.016 1.00 100.56 25 GLU A N 1
ATOM 1361 C CA . GLU B 1 25 ? 11.743 -48.619 -11.398 1.00 104.06 25 GLU A CA 1
ATOM 1362 C C . GLU B 1 25 ? 12.182 -47.386 -12.181 1.00 112.96 25 GLU A C 1
ATOM 1363 O O . GLU B 1 25 ? 11.952 -46.252 -11.748 1.00 103.66 25 GLU A O 1
ATOM 1369 N N . HIS B 1 26 ? 12.801 -47.611 -13.332 1.00 106.00 26 HIS A N 1
ATOM 1370 C CA . HIS B 1 26 ? 13.237 -46.542 -14.221 1.00 116.27 26 HIS A CA 1
ATOM 1371 C C . HIS B 1 26 ? 12.130 -46.203 -15.208 1.00 111.90 26 HIS A C 1
ATOM 1372 O O . HIS B 1 26 ? 11.154 -46.944 -15.350 1.00 114.11 26 HIS A O 1
ATOM 1379 N N . PRO B 1 27 ? 12.237 -45.062 -15.914 1.00 132.84 27 PRO A N 1
ATOM 1380 C CA . PRO B 1 27 ? 11.256 -44.766 -16.966 1.00 129.81 27 PRO A CA 1
ATOM 1381 C C . PRO B 1 27 ? 11.334 -45.745 -18.134 1.00 118.20 27 PRO A C 1
ATOM 1382 O O . PRO B 1 27 ? 11.846 -45.378 -19.191 1.00 111.06 27 PRO A O 1
ATOM 1386 N N . THR B 1 31 ? 17.500 -40.445 -19.005 1.00 129.79 31 THR A N 1
ATOM 1387 C CA . THR B 1 31 ? 16.095 -40.076 -19.149 1.00 139.28 31 THR A CA 1
ATOM 1388 C C . THR B 1 31 ? 15.467 -39.750 -17.795 1.00 157.55 31 THR A C 1
ATOM 1389 O O . THR B 1 31 ? 14.247 -39.810 -17.636 1.00 154.45 31 THR A O 1
ATOM 1391 N N . ILE B 1 32 ? 16.311 -39.405 -16.821 1.00 153.54 32 ILE A N 1
ATOM 1392 C CA . ILE B 1 32 ? 15.855 -39.131 -15.455 1.00 153.37 32 ILE A CA 1
ATOM 1393 C C . ILE B 1 32 ? 16.788 -38.072 -14.864 1.00 155.50 32 ILE A C 1
ATOM 1394 O O . ILE B 1 32 ? 17.802 -38.397 -14.243 1.00 166.76 32 ILE A O 1
ATOM 1396 N N . GLU B 1 33 ? 16.432 -36.804 -15.071 1.00 154.28 33 GLU A N 1
ATOM 1397 C CA . GLU B 1 33 ? 17.254 -35.707 -14.570 1.00 142.00 33 GLU A CA 1
ATOM 1398 C C . GLU B 1 33 ? 17.039 -35.483 -13.077 1.00 136.24 33 GLU A C 1
ATOM 1399 O O . GLU B 1 33 ? 18.004 -35.361 -12.314 1.00 133.06 33 GLU A O 1
ATOM 1401 N N . GLU B 1 34 ? 15.778 -35.418 -12.646 1.00 142.39 34 GLU A N 1
ATOM 1402 C CA . GLU B 1 34 ? 15.341 -35.288 -11.252 1.00 140.26 34 GLU A CA 1
ATOM 1403 C C . GLU B 1 34 ? 15.635 -36.529 -10.393 1.00 140.44 34 GLU A C 1
ATOM 1404 O O . GLU B 1 34 ? 15.101 -36.590 -9.270 1.00 137.73 34 GLU A O 1
ATOM 1406 N N . MET B 1 35 ? 16.431 -37.491 -10.859 1.00 142.73 35 MET A N 1
ATOM 1407 C CA . MET B 1 35 ? 16.733 -38.769 -10.204 1.00 150.77 35 MET A CA 1
ATOM 1408 C C . MET B 1 35 ? 17.574 -38.627 -8.950 1.00 148.14 35 MET A C 1
ATOM 1409 O O . MET B 1 35 ? 17.979 -39.659 -8.385 1.00 151.84 35 MET A O 1
ATOM 1411 N N . MET B 1 36 ? 17.789 -37.409 -8.452 1.00 148.07 36 MET A N 1
ATOM 1412 C CA . MET B 1 36 ? 18.593 -37.239 -7.250 1.00 137.77 36 MET A CA 1
ATOM 1413 C C . MET B 1 36 ? 17.922 -37.879 -6.048 1.00 136.20 36 MET A C 1
ATOM 1414 O O . MET B 1 36 ? 18.605 -38.457 -5.193 1.00 134.15 36 MET A O 1
ATOM 1416 N N . PRO B 1 37 ? 16.589 -37.838 -5.990 1.00 140.09 37 PRO A N 1
ATOM 1417 C CA . PRO B 1 37 ? 15.892 -38.501 -4.896 1.00 142.65 37 PRO A CA 1
ATOM 1418 C C . PRO B 1 37 ? 16.209 -39.989 -4.886 1.00 150.37 37 PRO A C 1
ATOM 1419 O O . PRO B 1 37 ? 16.270 -40.605 -3.815 1.00 147.12 37 PRO A O 1
ATOM 1421 N N . HIS B 1 38 ? 16.406 -40.585 -6.063 1.00 155.40 38 HIS A N 1
ATOM 1422 C CA . HIS B 1 38 ? 16.808 -41.982 -6.142 1.00 153.18 38 HIS A CA 1
ATOM 1423 C C . HIS B 1 38 ? 18.318 -42.145 -6.029 1.00 156.21 38 HIS A C 1
ATOM 1424 O O . HIS B 1 38 ? 18.792 -43.200 -5.590 1.00 147.19 38 HIS A O 1
ATOM 1426 N N . ILE B 1 39 ? 19.077 -41.106 -6.401 1.00 160.02 39 ILE A N 1
ATOM 1427 C CA . ILE B 1 39 ? 20.535 -41.186 -6.390 1.00 160.19 39 ILE A CA 1
ATOM 1428 C C . ILE B 1 39 ? 21.110 -41.271 -4.981 1.00 161.43 39 ILE A C 1
ATOM 1429 O O . ILE B 1 39 ? 22.129 -41.941 -4.773 1.00 157.61 39 ILE A O 1
ATOM 1431 N N . GLN B 1 40 ? 20.488 -40.602 -4.007 1.00 161.22 40 GLN A N 1
ATOM 1432 C CA . GLN B 1 40 ? 21.039 -40.600 -2.654 1.00 171.37 40 GLN A CA 1
ATOM 1433 C C . GLN B 1 40 ? 21.022 -41.994 -2.037 1.00 177.06 40 GLN A C 1
ATOM 1434 O O . GLN B 1 40 ? 21.974 -42.389 -1.353 1.00 170.45 40 GLN A O 1
ATOM 1436 N N . HIS B 1 41 ? 19.954 -42.758 -2.270 1.00 172.11 41 HIS A N 1
ATOM 1437 C CA . HIS B 1 41 ? 19.868 -44.107 -1.726 1.00 176.16 41 HIS A CA 1
ATOM 1438 C C . HIS B 1 41 ? 20.589 -45.135 -2.585 1.00 177.60 41 HIS A C 1
ATOM 1439 O O . HIS B 1 41 ? 20.938 -46.207 -2.081 1.00 178.34 41 HIS A O 1
ATOM 1441 N N . LEU B 1 42 ? 20.829 -44.831 -3.861 1.00 182.44 42 LEU A N 1
ATOM 1442 C CA . LEU B 1 42 ? 21.513 -45.751 -4.768 1.00 171.14 42 LEU A CA 1
ATOM 1443 C C . LEU B 1 42 ? 23.024 -45.635 -4.562 1.00 165.20 42 LEU A C 1
ATOM 1444 O O . LEU B 1 42 ? 23.774 -45.136 -5.403 1.00 165.45 42 LEU A O 1
ATOM 1446 N N . LYS B 1 43 ? 23.467 -46.121 -3.404 1.00 164.33 43 LYS A N 1
ATOM 1447 C CA . LYS B 1 43 ? 24.881 -46.158 -3.044 1.00 160.31 43 LYS A CA 1
ATOM 1448 C C . LYS B 1 43 ? 25.223 -47.590 -2.660 1.00 162.16 43 LYS A C 1
ATOM 1449 O O . LYS B 1 43 ? 24.779 -48.085 -1.618 1.00 166.69 43 LYS A O 1
ATOM 1451 N N . GLY B 1 44 ? 26.015 -48.247 -3.500 1.00 147.16 44 GLY A N 1
ATOM 1452 C CA . GLY B 1 44 ? 26.373 -49.636 -3.304 1.00 143.94 44 GLY A CA 1
ATOM 1453 C C . GLY B 1 44 ? 27.320 -50.104 -4.388 1.00 143.13 44 GLY A C 1
ATOM 1454 O O . GLY B 1 44 ? 28.282 -49.403 -4.717 1.00 155.38 44 GLY A O 1
ATOM 1455 N N . ALA B 1 45 ? 27.066 -51.280 -4.955 1.00 122.33 45 ALA A N 1
ATOM 1456 C CA . ALA B 1 45 ? 27.919 -51.837 -5.999 1.00 111.09 45 ALA A CA 1
ATOM 1457 C C . ALA B 1 45 ? 27.083 -52.154 -7.233 1.00 101.90 45 ALA A C 1
ATOM 1458 O O . ALA B 1 45 ? 26.240 -53.057 -7.203 1.00 92.63 45 ALA A O 1
ATOM 1460 N N . HIS B 1 46 ? 27.318 -51.414 -8.311 1.00 107.01 46 HIS A N 1
ATOM 1461 C CA . HIS B 1 46 ? 26.737 -51.704 -9.613 1.00 113.92 46 HIS A CA 1
ATOM 1462 C C . HIS B 1 46 ? 27.744 -52.503 -10.437 1.00 112.42 46 HIS A C 1
ATOM 1463 O O . HIS B 1 46 ? 28.894 -52.693 -10.035 1.00 120.79 46 HIS A O 1
ATOM 1470 N N . SER B 1 47 ? 27.307 -52.975 -11.603 1.00 117.37 47 SER A N 1
ATOM 1471 C CA . SER B 1 47 ? 28.122 -53.947 -12.316 1.00 98.00 47 SER A CA 1
ATOM 1472 C C . SER B 1 47 ? 28.005 -53.774 -13.822 1.00 87.49 47 SER A C 1
ATOM 1473 O O . SER B 1 47 ? 27.025 -53.232 -14.338 1.00 96.89 47 SER A O 1
ATOM 1476 N N . LYS B 1 48 ? 29.036 -54.251 -14.515 1.00 83.77 48 LYS A N 1
ATOM 1477 C CA . LYS B 1 48 ? 29.013 -54.486 -15.951 1.00 84.31 48 LYS A CA 1
ATOM 1478 C C . LYS B 1 48 ? 29.206 -55.979 -16.191 1.00 89.31 48 LYS A C 1
ATOM 1479 O O . LYS B 1 48 ? 30.055 -56.624 -15.554 1.00 80.51 48 LYS A O 1
ATOM 1485 N N . ASN B 1 49 ? 28.373 -56.529 -17.066 1.00 93.46 49 ASN A N 1
ATOM 1486 C CA . ASN B 1 49 ? 28.290 -57.958 -17.319 1.00 82.19 49 ASN A CA 1
ATOM 1487 C C . ASN B 1 49 ? 28.773 -58.302 -18.723 1.00 84.86 49 ASN A C 1
ATOM 1488 O O . ASN B 1 49 ? 28.492 -57.578 -19.681 1.00 94.58 49 ASN A O 1
ATOM 1493 N N . LEU B 1 50 ? 29.483 -59.423 -18.841 1.00 85.11 50 LEU A N 1
ATOM 1494 C CA . LEU B 1 50 ? 30.038 -59.905 -20.098 1.00 90.41 50 LEU A CA 1
ATOM 1495 C C . LEU B 1 50 ? 29.522 -61.309 -20.374 1.00 87.57 50 LEU A C 1
ATOM 1496 O O . LEU B 1 50 ? 29.509 -62.160 -19.479 1.00 85.04 50 LEU A O 1
ATOM 1501 N N . PHE B 1 51 ? 29.084 -61.541 -21.606 1.00 88.82 51 PHE A N 1
ATOM 1502 C CA . PHE B 1 51 ? 28.664 -62.858 -22.069 1.00 88.43 51 PHE A CA 1
ATOM 1503 C C . PHE B 1 51 ? 29.671 -63.302 -23.122 1.00 86.17 51 PHE A C 1
ATOM 1504 O O . PHE B 1 51 ? 29.717 -62.731 -24.217 1.00 78.65 51 PHE A O 1
ATOM 1512 N N . LEU B 1 52 ? 30.478 -64.309 -22.802 1.00 93.46 52 LEU A N 1
ATOM 1513 C CA . LEU B 1 52 ? 31.585 -64.691 -23.663 1.00 105.12 52 LEU A CA 1
ATOM 1514 C C . LEU B 1 52 ? 31.379 -66.109 -24.178 1.00 115.12 52 LEU A C 1
ATOM 1515 O O . LEU B 1 52 ? 30.560 -66.873 -23.664 1.00 111.83 52 LEU A O 1
ATOM 1520 N N . LYS B 1 53 ? 32.163 -66.457 -25.196 1.00 121.49 53 LYS A N 1
ATOM 1521 C CA . LYS B 1 53 ? 32.048 -67.735 -25.876 1.00 124.23 53 LYS A CA 1
ATOM 1522 C C . LYS B 1 53 ? 33.440 -68.264 -26.181 1.00 137.61 53 LYS A C 1
ATOM 1523 O O . LYS B 1 53 ? 34.383 -67.492 -26.377 1.00 138.59 53 LYS A O 1
ATOM 1529 N N . ASP B 1 54 ? 33.560 -69.590 -26.182 1.00 127.55 54 ASP A N 1
ATOM 1530 C CA . ASP B 1 54 ? 34.795 -70.276 -26.543 1.00 141.81 54 ASP A CA 1
ATOM 1531 C C . ASP B 1 54 ? 35.901 -70.002 -25.529 1.00 143.61 54 ASP A C 1
ATOM 1532 O O . ASP B 1 54 ? 36.948 -70.648 -25.549 1.00 143.16 54 ASP A O 1
ATOM 1537 N N . LYS B 1 57 ? 37.598 -73.627 -28.066 1.00 143.21 57 LYS A N 1
ATOM 1538 C CA . LYS B 1 57 ? 36.412 -73.054 -28.691 1.00 149.58 57 LYS A CA 1
ATOM 1539 C C . LYS B 1 57 ? 35.218 -73.996 -28.582 1.00 153.30 57 LYS A C 1
ATOM 1540 O O . LYS B 1 57 ? 34.893 -74.696 -29.547 1.00 153.89 57 LYS A O 1
ATOM 1546 N N . LYS B 1 58 ? 34.569 -74.033 -27.417 1.00 146.57 58 LYS A N 1
ATOM 1547 C CA . LYS B 1 58 ? 33.474 -74.976 -27.226 1.00 141.03 58 LYS A CA 1
ATOM 1548 C C . LYS B 1 58 ? 32.152 -74.324 -26.847 1.00 135.41 58 LYS A C 1
ATOM 1549 O O . LYS B 1 58 ? 31.136 -74.596 -27.496 1.00 138.34 58 LYS A O 1
ATOM 1555 N N . ASN B 1 59 ? 32.122 -73.451 -25.837 1.00 131.29 59 ASN A N 1
ATOM 1556 C CA . ASN B 1 59 ? 30.866 -73.147 -25.156 1.00 123.44 59 ASN A CA 1
ATOM 1557 C C . ASN B 1 59 ? 30.877 -71.735 -24.576 1.00 122.72 59 ASN A C 1
ATOM 1558 O O . ASN B 1 59 ? 31.926 -71.098 -24.437 1.00 128.21 59 ASN A O 1
ATOM 1563 N N . TYR B 1 60 ? 29.675 -71.260 -24.233 1.00 115.46 60 TYR A N 1
ATOM 1564 C CA . TYR B 1 60 ? 29.451 -69.926 -23.688 1.00 104.35 60 TYR A CA 1
ATOM 1565 C C . TYR B 1 60 ? 29.511 -69.930 -22.165 1.00 104.70 60 TYR A C 1
ATOM 1566 O O . TYR B 1 60 ? 29.107 -70.895 -21.513 1.00 113.13 60 TYR A O 1
ATOM 1575 N N . TRP B 1 61 ? 30.032 -68.839 -21.603 1.00 101.82 61 TRP A N 1
ATOM 1576 C CA . TRP B 1 61 ? 30.018 -68.640 -20.159 1.00 98.47 61 TRP A CA 1
ATOM 1577 C C . TRP B 1 61 ? 29.820 -67.159 -19.854 1.00 97.62 61 TRP A C 1
ATOM 1578 O O . TRP B 1 61 ? 29.842 -66.300 -20.744 1.00 77.09 61 TRP A O 1
ATOM 1589 N N . LEU B 1 62 ? 29.565 -66.883 -18.577 1.00 94.78 62 LEU A N 1
ATOM 1590 C CA . LEU B 1 62 ? 29.116 -65.578 -18.114 1.00 93.49 62 LEU A CA 1
ATOM 1591 C C . LEU B 1 62 ? 30.066 -65.000 -17.071 1.00 78.01 62 LEU A C 1
ATOM 1592 O O . LEU B 1 62 ? 30.474 -65.705 -16.143 1.00 78.98 62 LEU A O 1
ATOM 1597 N N . VAL B 1 63 ? 30.411 -63.718 -17.222 1.00 75.91 63 VAL A N 1
ATOM 1598 C CA . VAL B 1 63 ? 31.282 -62.997 -16.298 1.00 87.41 63 VAL A CA 1
ATOM 1599 C C . VAL B 1 63 ? 30.536 -61.764 -15.798 1.00 75.01 63 VAL A C 1
ATOM 1600 O O . VAL B 1 63 ? 29.836 -61.103 -16.571 1.00 74.81 63 VAL A O 1
ATOM 1604 N N . THR B 1 64 ? 30.657 -61.468 -14.504 1.00 85.28 64 THR A N 1
ATOM 1605 C CA . THR B 1 64 ? 30.013 -60.300 -13.905 1.00 87.78 64 THR A CA 1
ATOM 1606 C C . THR B 1 64 ? 31.034 -59.542 -13.067 1.00 90.07 64 THR A C 1
ATOM 1607 O O . THR B 1 64 ? 31.469 -60.043 -12.025 1.00 81.59 64 THR A O 1
ATOM 1611 N N . VAL B 1 65 ? 31.426 -58.342 -13.503 1.00 92.20 65 VAL A N 1
ATOM 1612 C CA . VAL B 1 65 ? 32.421 -57.562 -12.779 1.00 90.66 65 VAL A CA 1
ATOM 1613 C C . VAL B 1 65 ? 31.828 -56.198 -12.443 1.00 87.63 65 VAL A C 1
ATOM 1614 O O . VAL B 1 65 ? 30.726 -55.856 -12.865 1.00 94.65 65 VAL A O 1
ATOM 1618 N N . LEU B 1 66 ? 32.568 -55.426 -11.651 1.00 85.24 66 LEU A N 1
ATOM 1619 C CA . LEU B 1 66 ? 32.131 -54.080 -11.314 1.00 86.41 66 LEU A CA 1
ATOM 1620 C C . LEU B 1 66 ? 32.165 -53.186 -12.551 1.00 93.82 66 LEU A C 1
ATOM 1621 O O . LEU B 1 66 ? 32.878 -53.450 -13.523 1.00 96.50 66 LEU A O 1
ATOM 1626 N N . HIS B 1 67 ? 31.377 -52.108 -12.504 1.00 90.63 67 HIS A N 1
ATOM 1627 C CA . HIS B 1 67 ? 31.241 -51.244 -13.673 1.00 104.59 67 HIS A CA 1
ATOM 1628 C C . HIS B 1 67 ? 32.540 -50.513 -13.990 1.00 107.36 67 HIS A C 1
ATOM 1629 O O . HIS B 1 67 ? 32.784 -50.160 -15.149 1.00 109.07 67 HIS A O 1
ATOM 1636 N N . ASP B 1 68 ? 33.379 -50.278 -12.982 1.00 104.97 68 ASP A N 1
ATOM 1637 C CA . ASP B 1 68 ? 34.634 -49.556 -13.146 1.00 106.41 68 ASP A CA 1
ATOM 1638 C C . ASP B 1 68 ? 35.846 -50.480 -13.194 1.00 104.01 68 ASP A C 1
ATOM 1639 O O . ASP B 1 68 ? 36.982 -50.001 -13.120 1.00 105.49 68 ASP A O 1
ATOM 1644 N N . ARG B 1 69 ? 35.629 -51.787 -13.317 1.00 102.59 69 ARG A N 1
ATOM 1645 C CA . ARG B 1 69 ? 36.713 -52.761 -13.332 1.00 103.48 69 ARG A CA 1
ATOM 1646 C C . ARG B 1 69 ? 37.425 -52.739 -14.680 1.00 110.39 69 ARG A C 1
ATOM 1647 O O . ARG B 1 69 ? 36.824 -53.067 -15.709 1.00 105.07 69 ARG A O 1
ATOM 1655 N N . GLN B 1 70 ? 38.698 -52.352 -14.680 1.00 115.20 70 GLN A N 1
ATOM 1656 C CA . GLN B 1 70 ? 39.517 -52.531 -15.870 1.00 119.41 70 GLN A CA 1
ATOM 1657 C C . GLN B 1 70 ? 39.750 -54.020 -16.110 1.00 126.18 70 GLN A C 1
ATOM 1658 O O . GLN B 1 70 ? 39.995 -54.786 -15.173 1.00 136.67 70 GLN A O 1
ATOM 1664 N N . ILE B 1 71 ? 39.652 -54.434 -17.371 1.00 116.56 71 ILE A N 1
ATOM 1665 C CA . ILE B 1 71 ? 39.653 -55.856 -17.703 1.00 106.27 71 ILE A CA 1
ATOM 1666 C C . ILE B 1 71 ? 40.199 -56.046 -19.113 1.00 103.91 71 ILE A C 1
ATOM 1667 O O . ILE B 1 71 ? 39.846 -55.306 -20.035 1.00 103.00 71 ILE A O 1
ATOM 1672 N N . ASN B 1 72 ? 41.073 -57.038 -19.270 1.00 107.22 72 ASN A N 1
ATOM 1673 C CA . ASN B 1 72 ? 41.592 -57.461 -20.566 1.00 100.33 72 ASN A CA 1
ATOM 1674 C C . ASN B 1 72 ? 40.974 -58.802 -20.942 1.00 90.52 72 ASN A C 1
ATOM 1675 O O . ASN B 1 72 ? 40.963 -59.730 -20.128 1.00 90.18 72 ASN A O 1
ATOM 1680 N N . LEU B 1 73 ? 40.462 -58.901 -22.172 1.00 88.02 73 LEU A N 1
ATOM 1681 C CA . LEU B 1 73 ? 39.739 -60.104 -22.577 1.00 92.13 73 LEU A CA 1
ATOM 1682 C C . LEU B 1 73 ? 40.671 -61.306 -22.690 1.00 99.75 73 LEU A C 1
ATOM 1683 O O . LEU B 1 73 ? 40.402 -62.369 -22.118 1.00 102.90 73 LEU A O 1
ATOM 1688 N N . ASN B 1 74 ? 41.779 -61.156 -23.422 1.00 111.79 74 ASN A N 1
ATOM 1689 C CA . ASN B 1 74 ? 42.698 -62.278 -23.590 1.00 104.77 74 ASN A CA 1
ATOM 1690 C C . ASN B 1 74 ? 43.396 -62.610 -22.278 1.00 94.91 74 ASN A C 1
ATOM 1691 O O . ASN B 1 74 ? 43.636 -63.786 -21.970 1.00 100.42 74 ASN A O 1
ATOM 1696 N N . ASP B 1 75 ? 43.699 -61.588 -21.474 1.00 85.40 75 ASP A N 1
ATOM 1697 C CA . ASP B 1 75 ? 44.281 -61.838 -20.161 1.00 103.39 75 ASP A CA 1
ATOM 1698 C C . ASP B 1 75 ? 43.290 -62.568 -19.266 1.00 92.42 75 ASP A C 1
ATOM 1699 O O . ASP B 1 75 ? 43.672 -63.471 -18.514 1.00 94.28 75 ASP A O 1
ATOM 1704 N N . LEU B 1 76 ? 42.008 -62.205 -19.355 1.00 98.35 76 LEU A N 1
ATOM 1705 C CA . LEU B 1 76 ? 40.987 -62.908 -18.587 1.00 104.06 76 LEU A CA 1
ATOM 1706 C C . LEU B 1 76 ? 40.881 -64.362 -19.024 1.00 111.5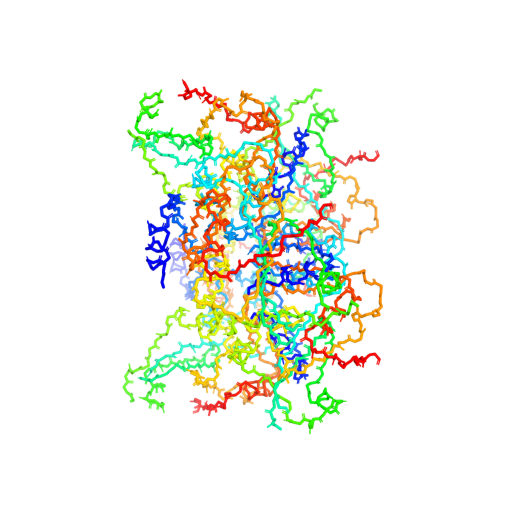0 76 LEU A C 1
ATOM 1707 O O . LEU B 1 76 ? 40.763 -65.261 -18.185 1.00 106.99 76 LEU A O 1
ATOM 1712 N N . GLY B 1 77 ? 40.928 -64.616 -20.332 1.00 107.32 77 GLY A N 1
ATOM 1713 C CA . GLY B 1 77 ? 40.919 -65.993 -20.797 1.00 106.17 77 GLY A CA 1
ATOM 1714 C C . GLY B 1 77 ? 42.112 -66.784 -20.296 1.00 107.51 77 GLY A C 1
ATOM 1715 O O . GLY B 1 77 ? 41.986 -67.959 -19.941 1.00 103.89 77 GLY A O 1
ATOM 1716 N N . LYS B 1 78 ? 43.289 -66.152 -20.268 1.00 108.31 78 LYS A N 1
ATOM 1717 C CA . LYS B 1 78 ? 44.477 -66.817 -19.739 1.00 118.02 78 LYS A CA 1
ATOM 1718 C C . LYS B 1 78 ? 44.341 -67.102 -18.246 1.00 123.67 78 LYS A C 1
ATOM 1719 O O . LYS B 1 78 ? 44.810 -68.138 -17.761 1.00 121.71 78 LYS A O 1
ATOM 1725 N N . GLN B 1 79 ? 43.704 -66.191 -17.505 1.00 124.44 79 GLN A N 1
ATOM 1726 C CA . GLN B 1 79 ? 43.505 -66.389 -16.071 1.00 125.19 79 GLN A CA 1
ATOM 1727 C C . GLN B 1 79 ? 42.595 -67.572 -15.765 1.00 118.11 79 GLN A C 1
ATOM 1728 O O . GLN B 1 79 ? 42.736 -68.205 -14.713 1.00 120.87 79 GLN A O 1
ATOM 1734 N N . LEU B 1 80 ? 41.653 -67.880 -16.655 1.00 109.31 80 LEU A N 1
ATOM 1735 C CA . LEU B 1 80 ? 40.636 -68.892 -16.392 1.00 106.97 80 LEU A CA 1
ATOM 1736 C C . LEU B 1 80 ? 40.867 -70.229 -17.086 1.00 116.91 80 LEU A C 1
ATOM 1737 O O . LEU B 1 80 ? 40.894 -71.269 -16.422 1.00 117.33 80 LEU A O 1
ATOM 1742 N N . GLY B 1 81 ? 41.033 -70.232 -18.404 1.00 112.33 81 GLY A N 1
ATOM 1743 C CA . GLY B 1 81 ? 40.900 -71.477 -19.133 1.00 123.74 81 GLY A CA 1
ATOM 1744 C C . GLY B 1 81 ? 41.405 -71.482 -20.558 1.00 136.79 81 GLY A C 1
ATOM 1745 O O . GLY B 1 81 ? 42.565 -71.151 -20.822 1.00 128.39 81 GLY A O 1
ATOM 1746 N N . VAL B 1 82 ? 40.511 -71.859 -21.476 1.00 149.97 82 VAL A N 1
ATOM 1747 C CA . VAL B 1 82 ? 40.789 -72.444 -22.786 1.00 152.43 82 VAL A CA 1
ATOM 1748 C C . VAL B 1 82 ? 42.043 -71.885 -23.447 1.00 150.40 82 VAL A C 1
ATOM 1749 O O . VAL B 1 82 ? 42.837 -72.642 -24.016 1.00 155.52 82 VAL A O 1
ATOM 1753 N N . GLY B 1 83 ? 42.233 -70.572 -23.394 1.00 149.81 83 GLY A N 1
ATOM 1754 C CA . GLY B 1 83 ? 43.451 -70.008 -23.942 1.00 135.35 83 GLY A CA 1
ATOM 1755 C C . GLY B 1 83 ? 43.571 -68.511 -23.771 1.00 124.71 83 GLY A C 1
ATOM 1756 O O . GLY B 1 83 ? 43.133 -67.955 -22.760 1.00 126.46 83 GLY A O 1
ATOM 1757 N N . SER B 1 84 ? 44.171 -67.847 -24.754 1.00 124.35 84 SER A N 1
ATOM 1758 C CA . SER B 1 84 ? 44.290 -66.395 -24.760 1.00 123.67 84 SER A CA 1
ATOM 1759 C C . SER B 1 84 ? 43.500 -65.765 -25.893 1.00 128.35 84 SER A C 1
ATOM 1760 O O . SER B 1 84 ? 42.708 -64.845 -25.657 1.00 124.48 84 SER A O 1
ATOM 1763 N N . GLY B 1 85 ? 43.683 -66.244 -27.118 1.00 134.11 85 GLY A N 1
ATOM 1764 C CA . GLY B 1 85 ? 42.938 -65.755 -28.254 1.00 132.87 85 GLY A CA 1
ATOM 1765 C C . GLY B 1 85 ? 41.630 -66.461 -28.519 1.00 129.43 85 GLY A C 1
ATOM 1766 O O . GLY B 1 85 ? 40.948 -66.129 -29.494 1.00 124.38 85 GLY A O 1
ATOM 1767 N N . ASN B 1 86 ? 41.249 -67.428 -27.683 1.00 118.63 86 ASN A N 1
ATOM 1768 C CA . ASN B 1 86 ? 40.022 -68.176 -27.913 1.00 130.29 86 ASN A CA 1
ATOM 1769 C C . ASN B 1 86 ? 38.789 -67.517 -27.310 1.00 129.01 86 ASN A C 1
ATOM 1770 O O . ASN B 1 86 ? 37.672 -67.929 -27.633 1.00 148.83 86 ASN A O 1
ATOM 1775 N N . LEU B 1 87 ? 38.951 -66.508 -26.457 1.00 124.58 87 LEU A N 1
ATOM 1776 C CA . LEU B 1 87 ? 37.806 -65.822 -25.873 1.00 109.46 87 LEU A CA 1
ATOM 1777 C C . LEU B 1 87 ? 37.367 -64.702 -26.805 1.00 108.45 87 LEU A C 1
ATOM 1778 O O . LEU B 1 87 ? 38.161 -63.815 -27.138 1.00 113.27 87 LEU A O 1
ATOM 1783 N N . ARG B 1 88 ? 36.106 -64.742 -27.221 1.00 104.79 88 ARG A N 1
ATOM 1784 C CA . ARG B 1 88 ? 35.531 -63.716 -28.073 1.00 108.06 88 ARG A CA 1
ATOM 1785 C C . ARG B 1 88 ? 34.173 -63.319 -27.515 1.00 116.58 88 ARG A C 1
ATOM 1786 O O . ARG B 1 88 ? 33.579 -64.034 -26.703 1.00 120.89 88 ARG A O 1
ATOM 1794 N N . PHE B 1 89 ? 33.689 -62.163 -27.953 1.00 116.18 89 PHE A N 1
ATOM 1795 C CA . PHE B 1 89 ? 32.356 -61.734 -27.564 1.00 111.79 89 PHE A CA 1
ATOM 1796 C C . PHE B 1 89 ? 31.312 -62.640 -28.209 1.00 115.71 89 PHE A C 1
ATOM 1797 O O . PHE B 1 89 ? 31.477 -63.113 -29.337 1.00 130.84 89 PHE A O 1
ATOM 1805 N N . ALA B 1 90 ? 30.227 -62.878 -27.481 1.00 76.70 90 ALA A N 1
ATOM 1806 C CA . ALA B 1 90 ? 29.193 -63.805 -27.916 1.00 108.29 90 ALA A CA 1
ATOM 1807 C C . ALA B 1 90 ? 28.056 -63.061 -28.598 1.00 114.32 90 ALA A C 1
ATOM 1808 O O . ALA B 1 90 ? 27.698 -61.947 -28.204 1.00 120.77 90 ALA A O 1
ATOM 1810 N N . ASP B 1 91 ? 27.499 -63.686 -29.634 1.00 105.16 91 ASP A N 1
ATOM 1811 C CA . ASP B 1 91 ? 26.391 -63.097 -30.370 1.00 116.26 91 ASP A CA 1
ATOM 1812 C C . ASP B 1 91 ? 25.168 -62.933 -29.473 1.00 125.35 91 ASP A C 1
ATOM 1813 O O . ASP B 1 91 ? 24.968 -63.678 -28.510 1.00 127.44 91 ASP A O 1
ATOM 1818 N N . GLU B 1 92 ? 24.345 -61.936 -29.804 1.00 139.40 92 GLU A N 1
ATOM 1819 C CA . GLU B 1 92 ? 23.189 -61.611 -28.975 1.00 131.34 92 GLU A CA 1
ATOM 1820 C C . GLU B 1 92 ? 22.122 -62.696 -29.042 1.00 107.86 92 GLU A C 1
ATOM 1821 O O . GLU B 1 92 ? 21.378 -62.897 -28.073 1.00 93.30 92 GLU A O 1
ATOM 1827 N N . THR B 1 93 ? 22.031 -63.397 -30.174 1.00 115.14 93 THR A N 1
ATOM 1828 C CA . THR B 1 93 ? 21.068 -64.486 -30.299 1.00 109.89 93 THR A CA 1
ATOM 1829 C C . THR B 1 93 ? 21.363 -65.591 -29.295 1.00 105.87 93 THR A C 1
ATOM 1830 O O . THR B 1 93 ? 20.441 -66.201 -28.739 1.00 113.29 93 THR A O 1
ATOM 1834 N N . ALA B 1 94 ? 22.647 -65.871 -29.060 1.00 102.63 94 ALA A N 1
ATOM 1835 C CA . ALA B 1 94 ? 23.018 -66.869 -28.063 1.00 102.26 94 ALA A CA 1
ATOM 1836 C C . ALA B 1 94 ? 22.560 -66.456 -26.671 1.00 100.80 94 ALA A C 1
ATOM 1837 O O . ALA B 1 94 ? 22.040 -67.281 -25.915 1.00 102.25 94 ALA A O 1
ATOM 1839 N N . MET B 1 95 ? 22.759 -65.188 -26.305 1.00 103.17 95 MET A N 1
ATOM 1840 C CA . MET B 1 95 ? 22.293 -64.724 -25.002 1.00 98.56 95 MET A CA 1
ATOM 1841 C C . MET B 1 95 ? 20.775 -64.794 -24.904 1.00 99.66 95 MET A C 1
ATOM 1842 O O . MET B 1 95 ? 20.228 -65.106 -23.839 1.00 97.77 95 MET A O 1
ATOM 1847 N N . LEU B 1 96 ? 20.077 -64.505 -26.005 1.00 97.38 96 LEU A N 1
ATOM 1848 C CA . LEU B 1 96 ? 18.619 -64.553 -25.985 1.00 103.10 96 LEU A CA 1
ATOM 1849 C C . LEU B 1 96 ? 18.108 -65.981 -25.826 1.00 110.12 96 LEU A C 1
ATOM 1850 O O . LEU B 1 96 ? 17.128 -66.218 -25.111 1.00 113.13 96 LEU A O 1
ATOM 1855 N N . GLU B 1 97 ? 18.744 -66.944 -26.494 1.00 108.43 97 GLU A N 1
ATOM 1856 C CA . GLU B 1 97 ? 18.289 -68.327 -26.398 1.00 114.60 97 GLU A CA 1
ATOM 1857 C C . GLU B 1 97 ? 18.788 -69.034 -25.143 1.00 114.61 97 GLU A C 1
ATOM 1858 O O . GLU B 1 97 ? 18.171 -70.016 -24.717 1.00 128.45 97 GLU A O 1
ATOM 1864 N N . LYS B 1 98 ? 19.881 -68.564 -24.543 1.00 124.63 98 LYS A N 1
ATOM 1865 C CA . LYS B 1 98 ? 20.460 -69.183 -23.356 1.00 82.16 98 LYS A CA 1
ATOM 1866 C C . LYS B 1 98 ? 20.030 -68.508 -22.061 1.00 81.43 98 LYS A C 1
ATOM 1867 O O . LYS B 1 98 ? 19.792 -69.193 -21.063 1.00 82.72 98 LYS A O 1
ATOM 1873 N N . LEU B 1 99 ? 19.924 -67.177 -22.052 1.00 103.07 99 LEU A N 1
ATOM 1874 C CA . LEU B 1 99 ? 19.590 -66.429 -20.847 1.00 95.16 99 LEU A CA 1
ATOM 1875 C C . LEU B 1 99 ? 18.356 -65.551 -20.998 1.00 86.60 99 LEU A C 1
ATOM 1876 O O . LEU B 1 99 ? 18.031 -64.806 -20.066 1.00 98.64 99 LEU A O 1
ATOM 1881 N N . LYS B 1 100 ? 17.669 -65.608 -22.140 1.00 90.52 100 LYS A N 1
ATOM 1882 C CA . LYS B 1 100 ? 16.388 -64.938 -22.371 1.00 96.66 100 LYS A CA 1
ATOM 1883 C C . LYS B 1 100 ? 16.480 -63.418 -22.256 1.00 102.98 100 LYS A C 1
ATOM 1884 O O . LYS B 1 100 ? 15.458 -62.747 -22.085 1.00 98.24 100 LYS A O 1
ATOM 1890 N N . VAL B 1 101 ? 17.684 -62.849 -22.348 1.00 108.34 101 VAL A N 1
ATOM 1891 C CA . VAL B 1 101 ? 17.871 -61.406 -22.276 1.00 109.62 101 VAL A CA 1
ATOM 1892 C C . VAL B 1 101 ? 18.805 -60.963 -23.395 1.00 113.69 101 VAL A C 1
ATOM 1893 O O . VAL B 1 101 ? 19.612 -61.739 -23.909 1.00 97.12 101 VAL A O 1
ATOM 1897 N N . GLY B 1 102 ? 18.681 -59.691 -23.771 1.00 117.41 102 GLY A N 1
ATOM 1898 C CA . GLY B 1 102 ? 19.558 -59.119 -24.774 1.00 121.97 102 GLY A CA 1
ATOM 1899 C C . GLY B 1 102 ? 19.752 -57.624 -24.608 1.00 126.88 102 GLY A C 1
ATOM 1900 O O . GLY B 1 102 ? 18.778 -56.867 -24.562 1.00 136.49 102 GLY A O 1
ATOM 1901 N N . GLN B 1 103 ? 21.013 -57.200 -24.486 1.00 137.36 103 GLN A N 1
ATOM 1902 C CA . GLN B 1 103 ? 21.408 -55.806 -24.282 1.00 122.78 103 GLN A CA 1
ATOM 1903 C C . GLN B 1 103 ? 20.949 -55.267 -22.933 1.00 119.87 103 GLN A C 1
ATOM 1904 O O . GLN B 1 103 ? 21.311 -54.149 -22.552 1.00 107.88 103 GLN A O 1
ATOM 1910 N N . GLY B 1 104 ? 20.154 -56.045 -22.209 1.00 118.18 104 GLY A N 1
ATOM 1911 C CA . GLY B 1 104 ? 19.943 -55.805 -20.802 1.00 120.77 104 GLY A CA 1
ATOM 1912 C C . GLY B 1 104 ? 20.716 -56.878 -20.075 1.00 131.76 104 GLY A C 1
ATOM 1913 O O . GLY B 1 104 ? 20.248 -58.014 -19.961 1.00 136.92 104 GLY A O 1
ATOM 1914 N N . CYS B 1 105 ? 21.905 -56.540 -19.580 1.00 123.08 105 CYS A N 1
ATOM 1915 C CA . CYS B 1 105 ? 22.801 -57.545 -19.012 1.00 135.33 105 CYS A CA 1
ATOM 1916 C C . CYS B 1 105 ? 22.413 -57.813 -17.560 1.00 125.56 105 CYS A C 1
ATOM 1917 O O . CYS B 1 105 ? 23.140 -57.514 -16.610 1.00 131.72 105 CYS A O 1
ATOM 1920 N N . ALA B 1 106 ? 21.226 -58.395 -17.402 1.00 117.54 106 ALA A N 1
ATOM 1921 C CA . ALA B 1 106 ? 20.769 -58.846 -16.097 1.00 116.75 106 ALA A CA 1
ATOM 1922 C C . ALA B 1 106 ? 21.318 -60.237 -15.834 1.00 115.36 106 ALA A C 1
ATOM 1923 O O . ALA B 1 106 ? 20.578 -61.144 -15.442 1.00 115.33 106 ALA A O 1
ATOM 1925 N N . THR B 1 107 ? 22.619 -60.395 -16.001 1.00 93.12 107 THR A N 1
ATOM 1926 C CA . THR B 1 107 ? 23.228 -61.712 -16.112 1.00 112.40 107 THR A CA 1
ATOM 1927 C C . THR B 1 107 ? 23.161 -62.530 -14.824 1.00 100.00 107 THR A C 1
ATOM 1928 O O . THR B 1 107 ? 22.906 -63.739 -14.899 1.00 122.68 107 THR A O 1
ATOM 1932 N N . PRO B 1 108 ? 23.378 -61.954 -13.633 1.00 106.22 108 PRO A N 1
ATOM 1933 C CA . PRO B 1 108 ? 23.241 -62.786 -12.430 1.00 97.60 108 PRO A CA 1
ATOM 1934 C C . PRO B 1 108 ? 21.800 -63.151 -12.145 1.00 99.03 108 PRO A C 1
ATOM 1935 O O . PRO B 1 108 ? 21.542 -64.216 -11.572 1.00 111.20 108 PRO A O 1
ATOM 1939 N N . LEU B 1 109 ? 20.853 -62.297 -12.521 1.00 93.28 109 LEU A N 1
ATOM 1940 C CA . LEU B 1 109 ? 19.441 -62.549 -12.286 1.00 88.90 109 LEU A CA 1
ATOM 1941 C C . LEU B 1 109 ? 18.755 -63.225 -13.468 1.00 103.21 109 LEU A C 1
ATOM 1942 O O . LEU B 1 109 ? 17.564 -63.536 -13.377 1.00 105.92 109 LEU A O 1
ATOM 1947 N N . SER B 1 110 ? 19.473 -63.483 -14.562 1.00 95.07 110 SER A N 1
ATOM 1948 C CA . SER B 1 110 ? 18.893 -64.135 -15.731 1.00 110.63 110 SER A CA 1
ATOM 1949 C C . SER B 1 110 ? 19.531 -65.483 -16.032 1.00 117.70 110 SER A C 1
ATOM 1950 O O . SER B 1 110 ? 19.249 -66.067 -17.085 1.00 132.55 110 SER A O 1
ATOM 1953 N N . LEU B 1 111 ? 20.387 -65.989 -15.149 1.00 124.86 111 LEU A N 1
ATOM 1954 C CA . LEU B 1 111 ? 21.016 -67.286 -15.351 1.00 114.77 111 LEU A CA 1
ATOM 1955 C C . LEU B 1 111 ? 20.168 -68.438 -14.828 1.00 107.77 111 LEU A C 1
ATOM 1956 O O . LEU B 1 111 ? 20.605 -69.590 -14.896 1.00 112.06 111 LEU A O 1
ATOM 1961 N N . PHE B 1 112 ? 18.963 -68.162 -14.322 1.00 106.59 112 PHE A N 1
ATOM 1962 C CA . PHE B 1 112 ? 18.127 -69.230 -13.789 1.00 97.55 112 PHE A CA 1
ATOM 1963 C C . PHE B 1 112 ? 17.550 -70.128 -14.877 1.00 96.85 112 PHE A C 1
ATOM 1964 O O . PHE B 1 112 ? 16.935 -71.149 -14.549 1.00 109.83 112 PHE A O 1
ATOM 1972 N N . CYS B 1 113 ? 17.724 -69.775 -16.151 1.00 92.18 113 CYS A N 1
ATOM 1973 C CA . CYS B 1 113 ? 17.255 -70.607 -17.251 1.00 108.21 113 CYS A CA 1
ATOM 1974 C C . CYS B 1 113 ? 18.282 -71.673 -17.612 1.00 121.91 113 CYS A C 1
ATOM 1975 O O . CYS B 1 113 ? 17.961 -72.865 -17.644 1.00 132.04 113 CYS A O 1
ATOM 1978 N N . ASP B 1 114 ? 19.513 -71.256 -17.892 1.00 118.20 114 ASP A N 1
ATOM 1979 C CA . ASP B 1 114 ? 20.575 -72.204 -18.197 1.00 120.08 114 ASP A CA 1
ATOM 1980 C C . ASP B 1 114 ? 20.892 -73.033 -16.959 1.00 131.48 114 ASP A C 1
ATOM 1981 O O . ASP B 1 114 ? 21.159 -72.485 -15.886 1.00 122.57 114 ASP A O 1
ATOM 1986 N N . ASP B 1 115 ? 20.845 -74.356 -17.102 1.00 121.63 115 ASP A N 1
ATOM 1987 C CA . ASP B 1 115 ? 21.096 -75.235 -15.968 1.00 141.68 115 ASP A CA 1
ATOM 1988 C C . ASP B 1 115 ? 22.553 -75.677 -15.877 1.00 149.56 115 ASP A C 1
ATOM 1989 O O . ASP B 1 115 ? 23.130 -75.672 -14.785 1.00 160.92 115 ASP A O 1
ATOM 1994 N N . GLY B 1 116 ? 23.161 -76.061 -16.998 1.00 151.80 116 GLY A N 1
ATOM 1995 C CA . GLY B 1 116 ? 24.524 -76.556 -16.971 1.00 140.99 116 GLY A CA 1
ATOM 1996 C C . GLY B 1 116 ? 25.371 -76.200 -18.176 1.00 132.56 116 GLY A C 1
ATOM 1997 O O . GLY B 1 116 ? 26.465 -76.747 -18.346 1.00 136.35 116 GLY A O 1
ATOM 1998 N N . ASP B 1 117 ? 24.891 -75.289 -19.022 1.00 137.34 117 ASP A N 1
ATOM 1999 C CA . ASP B 1 117 ? 25.576 -74.954 -20.263 1.00 126.30 117 ASP A CA 1
ATOM 2000 C C . ASP B 1 117 ? 26.295 -73.612 -20.216 1.00 110.38 117 ASP A C 1
ATOM 2001 O O . ASP B 1 117 ? 26.984 -73.263 -21.179 1.00 102.41 117 ASP A O 1
ATOM 2006 N N . VAL B 1 118 ? 26.160 -72.855 -19.130 1.00 112.63 118 VAL A N 1
ATOM 2007 C CA . VAL B 1 118 ? 26.806 -71.555 -18.983 1.00 105.04 118 VAL A CA 1
ATOM 2008 C C . VAL B 1 118 ? 27.493 -71.517 -17.627 1.00 105.47 118 VAL A C 1
ATOM 2009 O O . VAL B 1 118 ? 26.836 -71.665 -16.589 1.00 108.67 118 VAL A O 1
ATOM 2013 N N . LYS B 1 119 ? 28.809 -71.324 -17.633 1.00 99.66 119 LYS A N 1
ATOM 2014 C CA . LYS B 1 119 ? 29.529 -71.137 -16.386 1.00 102.99 119 LYS A CA 1
ATOM 2015 C C . LYS B 1 119 ? 29.426 -69.679 -15.946 1.00 104.73 119 LYS A C 1
ATOM 2016 O O . LYS B 1 119 ? 29.113 -68.785 -16.735 1.00 98.74 119 LYS A O 1
ATOM 2022 N N . PHE B 1 120 ? 29.703 -69.443 -14.666 1.00 118.06 120 PHE A N 1
ATOM 2023 C CA . PHE B 1 120 ? 29.519 -68.131 -14.060 1.00 73.63 120 PHE A CA 1
ATOM 2024 C C . PHE B 1 120 ? 30.830 -67.683 -13.435 1.00 73.65 120 PHE A C 1
ATOM 2025 O O . PHE B 1 120 ? 31.380 -68.375 -12.572 1.00 73.97 120 PHE A O 1
ATOM 2033 N N . VAL B 1 121 ? 31.319 -66.523 -13.864 1.00 73.36 121 VAL A N 1
ATOM 2034 C CA . VAL B 1 121 ? 32.501 -65.893 -13.291 1.00 81.40 121 VAL A CA 1
ATOM 2035 C C . VAL B 1 121 ? 32.047 -64.644 -12.552 1.00 72.60 121 VAL A C 1
ATOM 2036 O O . VAL B 1 121 ? 31.299 -63.827 -13.102 1.00 72.19 121 VAL A O 1
ATOM 2040 N N . LEU B 1 122 ? 32.499 -64.494 -11.311 1.00 72.49 122 LEU A N 1
ATOM 2041 C CA . LEU B 1 122 ? 32.058 -63.403 -10.455 1.00 95.11 122 LEU A CA 1
ATOM 2042 C C . LEU B 1 122 ? 33.267 -62.687 -9.875 1.00 96.13 122 LEU A C 1
ATOM 2043 O O . LEU B 1 122 ? 34.197 -63.331 -9.381 1.00 97.68 122 LEU A O 1
ATOM 2048 N N . ASP B 1 123 ? 33.251 -61.359 -9.944 1.00 95.18 123 ASP A N 1
ATOM 2049 C CA . ASP B 1 123 ? 34.286 -60.563 -9.302 1.00 95.35 123 ASP A CA 1
ATOM 2050 C C . ASP B 1 123 ? 34.188 -60.728 -7.790 1.00 97.83 123 ASP A C 1
ATOM 2051 O O . ASP B 1 123 ? 33.094 -60.850 -7.232 1.00 107.52 123 ASP A O 1
ATOM 2056 N N . SER B 1 124 ? 35.344 -60.733 -7.125 1.00 99.87 124 SER A N 1
ATOM 2057 C CA . SER B 1 124 ? 35.359 -60.926 -5.680 1.00 100.51 124 SER A CA 1
ATOM 2058 C C . SER B 1 124 ? 34.863 -59.690 -4.940 1.00 92.17 124 SER A C 1
ATOM 2059 O O . SER B 1 124 ? 34.362 -59.802 -3.815 1.00 87.12 124 SER A O 1
ATOM 2062 N N . ALA B 1 125 ? 34.992 -58.510 -5.551 1.00 97.66 125 ALA A N 1
ATOM 2063 C CA . ALA B 1 125 ? 34.641 -57.257 -4.892 1.00 98.36 125 ALA A CA 1
ATOM 2064 C C . ALA B 1 125 ? 33.147 -57.106 -4.629 1.00 103.87 125 ALA A C 1
ATOM 2065 O O . ALA B 1 125 ? 32.752 -56.135 -3.977 1.00 115.66 125 ALA A O 1
ATOM 2067 N N . PHE B 1 126 ? 32.307 -58.014 -5.129 1.00 99.57 126 PHE A N 1
ATOM 2068 C CA . PHE B 1 126 ? 30.891 -57.960 -4.782 1.00 97.43 126 PHE A CA 1
ATOM 2069 C C . PHE B 1 126 ? 30.622 -58.492 -3.381 1.00 100.80 126 PHE A C 1
ATOM 2070 O O . PHE B 1 126 ? 29.672 -58.049 -2.728 1.00 93.11 126 PHE A O 1
ATOM 2078 N N . LEU B 1 127 ? 31.439 -59.431 -2.907 1.00 110.04 127 LEU A N 1
ATOM 2079 C CA . LEU B 1 127 ? 31.264 -59.992 -1.574 1.00 113.22 127 LEU A CA 1
ATOM 2080 C C . LEU B 1 127 ? 32.095 -59.274 -0.520 1.00 116.22 127 LEU A C 1
ATOM 2081 O O . LEU B 1 127 ? 31.707 -59.251 0.654 1.00 119.74 127 LEU A O 1
ATOM 2086 N N . GLU B 1 128 ? 33.225 -58.693 -0.909 1.00 110.17 128 GLU A N 1
ATOM 2087 C CA . GLU B 1 128 ? 34.069 -57.912 -0.018 1.00 113.11 128 GLU A CA 1
ATOM 2088 C C . GLU B 1 128 ? 33.898 -56.423 -0.295 1.00 115.52 128 GLU A C 1
ATOM 2089 O O . GLU B 1 128 ? 33.699 -56.004 -1.437 1.00 118.88 128 GLU A O 1
ATOM 2095 N N . GLY B 1 129 ? 33.975 -55.622 0.765 1.00 118.83 129 GLY A N 1
ATOM 2096 C CA . GLY B 1 129 ? 33.878 -54.184 0.603 1.00 126.04 129 GLY A CA 1
ATOM 2097 C C . GLY B 1 129 ? 32.744 -53.545 1.376 1.00 134.22 129 GLY A C 1
ATOM 2098 O O . GLY B 1 129 ? 31.807 -54.227 1.802 1.00 128.59 129 GLY A O 1
ATOM 2099 N N . GLY B 1 130 ? 32.822 -52.229 1.565 1.00 142.63 130 GLY A N 1
ATOM 2100 C CA . GLY B 1 130 ? 31.829 -51.515 2.341 1.00 142.59 130 GLY A CA 1
ATOM 2101 C C . GLY B 1 130 ? 30.653 -51.037 1.515 1.00 137.29 130 GLY A C 1
ATOM 2102 O O . GLY B 1 130 ? 30.393 -49.834 1.415 1.00 136.10 130 GLY A O 1
ATOM 2103 N N . HIS B 1 131 ? 29.934 -51.985 0.918 1.00 135.60 131 HIS A N 1
ATOM 2104 C CA . HIS B 1 131 ? 28.693 -51.720 0.201 1.00 129.06 131 HIS A CA 1
ATOM 2105 C C . HIS B 1 131 ? 27.644 -52.685 0.728 1.00 119.40 131 HIS A C 1
ATOM 2106 O O . HIS B 1 131 ? 27.857 -53.902 0.711 1.00 116.25 131 HIS A O 1
ATOM 2113 N N . GLU B 1 132 ? 26.515 -52.146 1.196 1.00 121.96 132 GLU A N 1
ATOM 2114 C CA . GLU B 1 132 ? 25.556 -52.976 1.918 1.00 108.91 132 GLU A CA 1
ATOM 2115 C C . GLU B 1 132 ? 24.843 -53.947 0.985 1.00 108.92 132 GLU A C 1
ATOM 2116 O O . GLU B 1 132 ? 24.571 -55.093 1.365 1.00 115.14 132 GLU A O 1
ATOM 2122 N N . LYS B 1 133 ? 24.539 -53.516 -0.236 1.00 105.19 133 LYS A N 1
ATOM 2123 C CA . LYS B 1 133 ? 23.822 -54.340 -1.198 1.00 102.58 133 LYS A CA 1
ATOM 2124 C C . LYS B 1 133 ? 24.408 -54.112 -2.585 1.00 101.41 133 LYS A C 1
ATOM 2125 O O . LYS B 1 133 ? 25.019 -53.076 -2.861 1.00 105.33 133 LYS A O 1
ATOM 2131 N N . VAL B 1 134 ? 24.210 -55.095 -3.458 1.00 100.32 134 VAL A N 1
ATOM 2132 C CA . VAL B 1 134 ? 24.631 -54.999 -4.847 1.00 96.37 134 VAL A CA 1
ATOM 2133 C C . VAL B 1 134 ? 23.396 -54.924 -5.734 1.00 94.31 134 VAL A C 1
ATOM 2134 O O . VAL B 1 134 ? 22.306 -55.389 -5.381 1.00 102.95 134 VAL A O 1
ATOM 2138 N N . TYR B 1 135 ? 23.587 -54.343 -6.918 1.00 89.00 135 TYR A N 1
ATOM 2139 C CA . TYR B 1 135 ? 22.510 -53.966 -7.822 1.00 93.15 135 TYR A CA 1
ATOM 2140 C C . TYR B 1 135 ? 22.682 -54.645 -9.173 1.00 92.26 135 TYR A C 1
ATOM 2141 O O . TYR B 1 135 ? 23.781 -54.664 -9.737 1.00 80.29 135 TYR A O 1
ATOM 2150 N N . PHE B 1 136 ? 21.582 -55.187 -9.692 1.00 97.82 136 PHE A N 1
ATOM 2151 C CA . PHE B 1 136 ? 21.561 -55.793 -11.017 1.00 90.91 136 PHE A CA 1
ATOM 2152 C C . PHE B 1 136 ? 20.207 -55.532 -11.658 1.00 90.26 136 PHE A C 1
ATOM 2153 O O . PHE B 1 136 ? 19.233 -55.192 -10.984 1.00 95.53 136 PHE A O 1
ATOM 2161 N N . HIS B 1 137 ? 20.151 -55.700 -12.974 1.00 88.11 137 HIS A N 1
ATOM 2162 C CA . HIS B 1 137 ? 18.885 -55.547 -13.672 1.00 89.46 137 HIS A CA 1
ATOM 2163 C C . HIS B 1 137 ? 17.992 -56.758 -13.403 1.00 96.49 137 HIS A C 1
ATOM 2164 O O . HIS B 1 137 ? 18.488 -57.883 -13.297 1.00 108.48 137 HIS A O 1
ATOM 2171 N N . PRO B 1 138 ? 16.685 -56.558 -13.234 1.00 92.05 138 PRO A N 1
ATOM 2172 C CA . PRO B 1 138 ? 15.754 -57.696 -13.118 1.00 93.08 138 PRO A CA 1
ATOM 2173 C C . PRO B 1 138 ? 15.207 -58.127 -14.479 1.00 88.22 138 PRO A C 1
ATOM 2174 O O . PRO B 1 138 ? 13.995 -58.122 -14.723 1.00 80.58 138 PRO A O 1
ATOM 2178 N N . MET B 1 139 ? 16.118 -58.501 -15.380 1.00 92.67 139 MET A N 1
ATOM 2179 C CA . MET B 1 139 ? 15.781 -58.937 -16.738 1.00 96.77 139 MET A CA 1
ATOM 2180 C C . MET B 1 139 ? 15.037 -57.855 -17.515 1.00 96.10 139 MET A C 1
ATOM 2181 O O . MET B 1 139 ? 14.238 -58.153 -18.407 1.00 90.47 139 MET A O 1
ATOM 2186 N N . THR B 1 140 ? 15.308 -56.594 -17.187 1.00 105.93 140 THR A N 1
ATOM 2187 C CA . THR B 1 140 ? 14.740 -55.454 -17.892 1.00 98.72 140 THR A CA 1
ATOM 2188 C C . THR B 1 140 ? 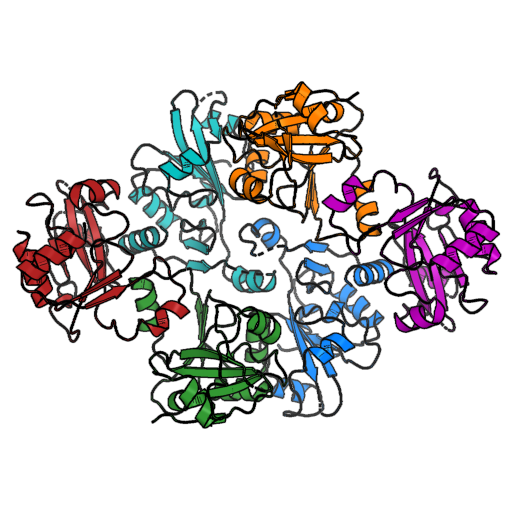15.530 -54.210 -17.515 1.00 95.46 140 THR A C 1
ATOM 2189 O O . THR B 1 140 ? 16.105 -54.132 -16.426 1.00 90.06 140 THR A O 1
ATOM 2193 N N . ASN B 1 141 ? 15.551 -53.240 -18.430 1.00 98.41 141 ASN A N 1
ATOM 2194 C CA . ASN B 1 141 ? 16.224 -51.972 -18.186 1.00 93.88 141 ASN A CA 1
ATOM 2195 C C . ASN B 1 141 ? 15.362 -50.979 -17.419 1.00 91.94 141 ASN A C 1
ATOM 2196 O O . ASN B 1 141 ? 15.863 -49.915 -17.039 1.00 97.55 141 ASN A O 1
ATOM 2201 N N . ALA B 1 142 ? 14.093 -51.296 -17.181 1.00 93.62 142 ALA A N 1
ATOM 2202 C CA . ALA B 1 142 ? 13.164 -50.368 -16.553 1.00 84.13 142 ALA A CA 1
ATOM 2203 C C . ALA B 1 142 ? 13.282 -50.332 -15.035 1.00 87.85 142 ALA A C 1
ATOM 2204 O O . ALA B 1 142 ? 12.474 -49.657 -14.389 1.00 103.39 142 ALA A O 1
ATOM 2206 N N . ALA B 1 143 ? 14.252 -51.030 -14.451 1.00 87.71 143 ALA A N 1
ATOM 2207 C CA . ALA B 1 143 ? 14.408 -51.040 -13.004 1.00 93.56 143 ALA A CA 1
ATOM 2208 C C . ALA B 1 143 ? 15.787 -51.577 -12.653 1.00 101.58 143 ALA A C 1
ATOM 2209 O O . ALA B 1 143 ? 16.504 -52.119 -13.498 1.00 101.25 143 ALA A O 1
ATOM 2211 N N . THR B 1 144 ? 16.151 -51.401 -11.387 1.00 93.86 144 THR A N 1
ATOM 2212 C CA . THR B 1 144 ? 17.345 -52.010 -10.816 1.00 85.66 144 THR A CA 1
ATOM 2213 C C . THR B 1 144 ? 16.979 -52.598 -9.462 1.00 83.39 144 THR A C 1
ATOM 2214 O O . THR B 1 144 ? 16.361 -51.923 -8.630 1.00 85.30 144 THR A O 1
ATOM 2218 N N . MET B 1 145 ? 17.344 -53.862 -9.264 1.00 77.33 145 MET A N 1
ATOM 2219 C CA . MET B 1 145 ? 17.077 -54.606 -8.042 1.00 85.18 145 MET A CA 1
ATOM 2220 C C . MET B 1 145 ? 18.354 -54.711 -7.218 1.00 83.22 145 MET A C 1
ATOM 2221 O O . MET B 1 145 ? 19.412 -55.066 -7.749 1.00 86.31 145 MET A O 1
ATOM 2226 N N . GLY B 1 146 ? 18.252 -54.404 -5.932 1.00 87.41 146 GLY A N 1
ATOM 2227 C CA . GLY B 1 146 ? 19.378 -54.495 -5.017 1.00 87.63 146 GLY A CA 1
ATOM 2228 C C . GLY B 1 146 ? 19.128 -55.509 -3.919 1.00 93.32 146 GLY A C 1
ATOM 2229 O O . GLY B 1 146 ? 18.011 -55.624 -3.411 1.00 95.23 146 GLY A O 1
ATOM 2230 N N . LEU B 1 147 ? 20.180 -56.235 -3.558 1.00 93.81 147 LEU A N 1
ATOM 2231 C CA . LEU B 1 147 ? 20.059 -57.308 -2.581 1.00 99.14 147 LEU A CA 1
ATOM 2232 C C . LEU B 1 147 ? 21.414 -57.584 -1.943 1.00 100.51 147 LEU A C 1
ATOM 2233 O O . LEU B 1 147 ? 22.457 -57.154 -2.443 1.00 99.07 147 LEU A O 1
ATOM 2238 N N . SER B 1 148 ? 21.376 -58.303 -0.824 1.00 101.18 148 SER A N 1
ATOM 2239 C CA . SER B 1 148 ? 22.590 -58.583 -0.071 1.00 106.74 148 SER A CA 1
ATOM 2240 C C . SER B 1 148 ? 23.535 -59.451 -0.897 1.00 107.90 148 SER A C 1
ATOM 2241 O O . SER B 1 148 ? 23.081 -60.322 -1.649 1.00 111.77 148 SER A O 1
ATOM 2244 N N . PRO B 1 149 ? 24.850 -59.235 -0.795 1.00 108.88 149 PRO A N 1
ATOM 2245 C CA . PRO B 1 149 ? 25.784 -60.083 -1.554 1.00 106.17 149 PRO A CA 1
ATOM 2246 C C . PRO B 1 149 ? 25.726 -61.541 -1.144 1.00 97.24 149 PRO A C 1
ATOM 2247 O O . PRO B 1 149 ? 25.887 -62.425 -1.995 1.00 100.80 149 PRO A O 1
ATOM 2251 N N . GLU B 1 150 ? 25.491 -61.822 0.138 1.00 92.30 150 GLU A N 1
ATOM 2252 C CA . GLU B 1 150 ? 25.381 -63.207 0.584 1.00 97.02 150 GLU A CA 1
ATOM 2253 C C . GLU B 1 150 ? 24.091 -63.844 0.084 1.00 97.17 150 GLU A C 1
ATOM 2254 O O . GLU B 1 150 ? 24.088 -65.008 -0.333 1.00 108.40 150 GLU A O 1
ATOM 2260 N N . ASP B 1 151 ? 22.982 -63.100 0.117 1.00 92.43 151 ASP A N 1
ATOM 2261 C CA . ASP B 1 151 ? 21.747 -63.606 -0.472 1.00 94.29 151 ASP A CA 1
ATOM 2262 C C . ASP B 1 151 ? 21.891 -63.788 -1.977 1.00 88.65 151 ASP A C 1
ATOM 2263 O O . ASP B 1 151 ? 21.324 -64.727 -2.549 1.00 92.09 151 ASP A O 1
ATOM 2268 N N . PHE B 1 152 ? 22.666 -62.918 -2.628 1.00 88.43 152 PHE A N 1
ATOM 2269 C CA . PHE B 1 152 ? 22.939 -63.077 -4.053 1.00 88.86 152 PHE A CA 1
ATOM 2270 C C . PHE B 1 152 ? 23.742 -64.345 -4.320 1.00 102.63 152 PHE A C 1
ATOM 2271 O O . PHE B 1 152 ? 23.485 -65.060 -5.297 1.00 110.60 152 PHE A O 1
ATOM 2279 N N . LEU B 1 153 ? 24.725 -64.633 -3.462 1.00 98.61 153 LEU A N 1
ATOM 2280 C CA . LEU B 1 153 ? 25.478 -65.875 -3.587 1.00 92.44 153 LEU A CA 1
ATOM 2281 C C . LEU B 1 153 ? 24.575 -67.083 -3.378 1.00 86.16 153 LEU A C 1
ATOM 2282 O O . LEU B 1 153 ? 24.673 -68.073 -4.111 1.00 100.29 153 LEU A O 1
ATOM 2287 N N . ILE B 1 154 ? 23.685 -67.017 -2.384 1.00 99.42 154 ILE A N 1
ATOM 2288 C CA . ILE B 1 154 ? 22.719 -68.093 -2.172 1.00 108.75 154 ILE A CA 1
ATOM 2289 C C . ILE B 1 154 ? 21.873 -68.301 -3.422 1.00 70.69 154 ILE A C 1
ATOM 2290 O O . ILE B 1 154 ? 21.617 -69.438 -3.837 1.00 71.18 154 ILE A O 1
ATOM 2295 N N . PHE B 1 155 ? 21.439 -67.205 -4.049 1.00 70.18 155 PHE A N 1
ATOM 2296 C CA . PHE B 1 155 ? 20.622 -67.316 -5.253 1.00 111.96 155 PHE A CA 1
ATOM 2297 C C . PHE B 1 155 ? 21.393 -67.983 -6.386 1.00 102.60 155 PHE A C 1
ATOM 2298 O O . PHE B 1 155 ? 20.906 -68.936 -7.005 1.00 71.13 155 PHE A O 1
ATOM 2306 N N . VAL B 1 156 ? 22.604 -67.496 -6.674 1.00 96.91 156 VAL A N 1
ATOM 2307 C CA . VAL B 1 156 ? 23.347 -68.047 -7.807 1.00 89.37 156 VAL A CA 1
ATOM 2308 C C . VAL B 1 156 ? 23.758 -69.490 -7.539 1.00 79.92 156 VAL A C 1
ATOM 2309 O O . VAL B 1 156 ? 23.922 -70.277 -8.480 1.00 79.42 156 VAL A O 1
ATOM 2313 N N . LYS B 1 157 ? 23.930 -69.871 -6.270 1.00 75.79 157 LYS A N 1
ATOM 2314 C CA . LYS B 1 157 ? 24.191 -71.273 -5.967 1.00 85.41 157 LYS A CA 1
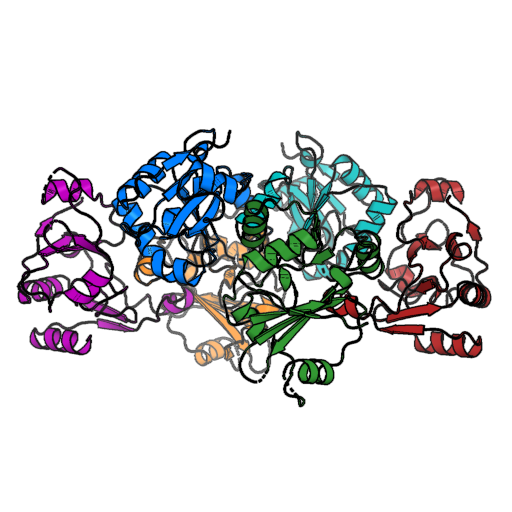ATOM 2315 C C . LYS B 1 157 ? 22.926 -72.112 -6.093 1.00 95.09 157 LYS A C 1
ATOM 2316 O O . LYS B 1 157 ? 23.006 -73.313 -6.378 1.00 101.24 157 LYS A O 1
ATOM 2322 N N . ALA B 1 158 ? 21.756 -71.505 -5.884 1.00 98.59 158 ALA A N 1
ATOM 2323 C CA . ALA B 1 158 ? 20.492 -72.215 -6.032 1.00 89.05 158 ALA A CA 1
ATOM 2324 C C . ALA B 1 158 ? 20.101 -72.445 -7.486 1.00 85.47 158 ALA A C 1
ATOM 2325 O O . ALA B 1 158 ? 19.217 -73.267 -7.748 1.00 84.13 158 ALA A O 1
ATOM 2327 N N . THR B 1 159 ? 20.730 -71.751 -8.432 1.00 88.55 159 THR A N 1
ATOM 2328 C CA . THR B 1 159 ? 20.442 -71.926 -9.849 1.00 93.51 159 THR A CA 1
ATOM 2329 C C . THR B 1 159 ? 21.284 -73.016 -10.499 1.00 90.39 159 THR A C 1
ATOM 2330 O O . THR B 1 159 ? 21.072 -73.322 -11.678 1.00 74.14 159 THR A O 1
ATOM 2334 N N . GLY B 1 160 ? 22.224 -73.605 -9.769 1.00 85.47 160 GLY A N 1
ATOM 2335 C CA . GLY B 1 160 ? 23.095 -74.619 -10.322 1.00 91.24 160 GLY A CA 1
ATOM 2336 C C . GLY B 1 160 ? 24.409 -74.109 -10.865 1.00 91.00 160 GLY A C 1
ATOM 2337 O O . GLY B 1 160 ? 25.108 -74.863 -11.553 1.00 90.85 160 GLY A O 1
ATOM 2338 N N . HIS B 1 161 ? 24.766 -72.859 -10.589 1.00 81.64 161 HIS A N 1
ATOM 2339 C CA . HIS B 1 161 ? 26.007 -72.260 -11.071 1.00 88.26 161 HIS A CA 1
ATOM 2340 C C . HIS B 1 161 ? 26.897 -71.999 -9.862 1.00 103.16 161 HIS A C 1
ATOM 2341 O O . HIS B 1 161 ? 26.796 -70.954 -9.217 1.00 113.79 161 HIS A O 1
ATOM 2348 N N . ASP B 1 162 ? 27.756 -72.953 -9.551 1.00 101.93 162 ASP A N 1
ATOM 2349 C CA . ASP B 1 162 ? 28.783 -72.707 -8.553 1.00 106.97 162 ASP A CA 1
ATOM 2350 C C . ASP B 1 162 ? 29.790 -71.738 -9.154 1.00 108.95 162 ASP A C 1
ATOM 2351 O O . ASP B 1 162 ? 30.551 -72.136 -10.047 1.00 122.14 162 ASP A O 1
ATOM 2356 N N . PRO B 1 163 ? 29.830 -70.480 -8.725 1.00 101.90 163 PRO A N 1
ATOM 2357 C CA . PRO B 1 163 ? 30.671 -69.497 -9.412 1.00 90.43 163 PRO A CA 1
ATOM 2358 C C . PRO B 1 163 ? 32.145 -69.764 -9.158 1.00 88.39 163 PRO A C 1
ATOM 2359 O O . PRO B 1 163 ? 32.535 -70.553 -8.296 1.00 94.84 163 PRO A O 1
ATOM 2363 N N . ILE B 1 164 ? 32.973 -69.088 -9.939 1.00 85.06 164 ILE A N 1
ATOM 2364 C CA . ILE B 1 164 ? 34.422 -69.122 -9.770 1.00 86.62 164 ILE A CA 1
ATOM 2365 C C . ILE B 1 164 ? 34.844 -67.700 -9.419 1.00 91.90 164 ILE A C 1
ATOM 2366 O O . ILE B 1 164 ? 35.107 -66.866 -10.291 1.00 90.11 164 ILE A O 1
ATOM 2371 N N . ILE B 1 165 ? 34.906 -67.418 -8.117 1.00 88.94 165 ILE A N 1
ATOM 2372 C CA . ILE B 1 165 ? 35.269 -66.091 -7.641 1.00 73.57 165 ILE A CA 1
ATOM 2373 C C . ILE B 1 165 ? 36.756 -65.860 -7.871 1.00 123.77 165 ILE A C 1
ATOM 2374 O O . ILE B 1 165 ? 37.596 -66.689 -7.497 1.00 124.14 165 ILE A O 1
ATOM 2379 N N . LEU B 1 166 ? 37.087 -64.733 -8.497 1.00 78.85 166 LEU A N 1
ATOM 2380 C CA . LEU B 1 166 ? 38.474 -64.359 -8.727 1.00 119.13 166 LEU A CA 1
ATOM 2381 C C . LEU B 1 166 ? 38.656 -62.879 -8.427 1.00 115.49 166 LEU A C 1
ATOM 2382 O O . LEU B 1 166 ? 37.740 -62.073 -8.608 1.00 78.08 166 LEU A O 1
ATOM 2387 N N . ASN B 1 167 ? 39.850 -62.533 -7.961 1.00 102.47 167 ASN A N 1
ATOM 2388 C CA . ASN B 1 167 ? 40.165 -61.174 -7.550 1.00 101.98 167 ASN A CA 1
ATOM 2389 C C . ASN B 1 167 ? 40.967 -60.456 -8.627 1.00 115.76 167 ASN A C 1
ATOM 2390 O O . ASN B 1 167 ? 41.801 -61.062 -9.306 1.00 125.46 167 ASN A O 1
ATOM 2395 N N . PHE B 1 168 ? 40.704 -59.159 -8.775 1.00 105.28 168 PHE A N 1
ATOM 2396 C CA . PHE B 1 168 ? 41.444 -58.316 -9.703 1.00 110.34 168 PHE A CA 1
ATOM 2397 C C . PHE B 1 168 ? 42.500 -57.466 -9.011 1.00 108.76 168 PHE A C 1
ATOM 2398 O O . PHE B 1 168 ? 43.465 -57.053 -9.662 1.00 112.30 168 PHE A O 1
ATOM 2406 N N . ASP B 1 169 ? 42.337 -57.199 -7.719 1.00 110.10 169 ASP A N 1
ATOM 2407 C CA . ASP B 1 169 ? 43.282 -56.384 -6.966 1.00 104.84 169 ASP A CA 1
ATOM 2408 C C . ASP B 1 169 ? 44.557 -57.157 -6.637 1.00 99.72 169 ASP A C 1
ATOM 2409 O O . ASP B 1 169 ? 44.953 -58.068 -7.364 1.00 101.48 169 ASP A O 1
ATOM 2414 N N . LEU C 1 6 ? 6.333 -31.676 -14.424 1.00 84.98 6 LEU B N 1
ATOM 2415 C CA . LEU C 1 6 ? 6.894 -32.993 -14.154 1.00 87.03 6 LEU B CA 1
ATOM 2416 C C . LEU C 1 6 ? 6.619 -33.383 -12.700 1.00 88.55 6 LEU B C 1
ATOM 2417 O O . LEU C 1 6 ? 6.097 -32.583 -11.922 1.00 92.81 6 LEU B O 1
ATOM 2422 N N . ARG C 1 7 ? 6.976 -34.620 -12.347 1.00 89.49 7 ARG B N 1
ATOM 2423 C CA . ARG C 1 7 ? 6.688 -35.144 -11.015 1.00 93.93 7 ARG B CA 1
ATOM 2424 C C . ARG C 1 7 ? 7.422 -34.371 -9.923 1.00 103.50 7 ARG B C 1
ATOM 2425 O O . ARG C 1 7 ? 6.886 -34.179 -8.823 1.00 95.27 7 ARG B O 1
ATOM 2433 N N . ALA C 1 8 ? 8.642 -33.908 -10.208 1.00 105.44 8 ALA B N 1
ATOM 2434 C CA . ALA C 1 8 ? 9.392 -33.159 -9.204 1.00 111.93 8 ALA B CA 1
ATOM 2435 C C . ALA C 1 8 ? 8.698 -31.848 -8.857 1.00 107.91 8 ALA B C 1
ATOM 2436 O O . ALA C 1 8 ? 8.591 -31.485 -7.679 1.00 109.55 8 ALA B O 1
ATOM 2438 N N . GLU C 1 9 ? 8.192 -31.139 -9.870 1.00 112.08 9 GLU B N 1
ATOM 2439 C CA . GLU C 1 9 ? 7.463 -29.898 -9.625 1.00 95.45 9 GLU B CA 1
ATOM 2440 C C . GLU C 1 9 ? 6.168 -30.164 -8.867 1.00 97.64 9 GLU B C 1
ATOM 2441 O O . GLU C 1 9 ? 5.773 -29.378 -7.997 1.00 100.57 9 GLU B O 1
ATOM 2447 N N . LEU C 1 10 ? 5.511 -31.285 -9.170 1.00 102.10 10 LEU B N 1
ATOM 2448 C CA . LEU C 1 10 ? 4.272 -31.637 -8.488 1.00 97.75 10 LEU B CA 1
ATOM 2449 C C . LEU C 1 10 ? 4.518 -31.883 -7.004 1.00 96.93 10 LEU B C 1
ATOM 2450 O O . LEU C 1 10 ? 3.795 -31.358 -6.145 1.00 99.57 10 LEU B O 1
ATOM 2455 N N . GLU C 1 11 ? 5.542 -32.678 -6.681 1.00 92.64 11 GLU B N 1
ATOM 2456 C CA . GLU C 1 11 ? 5.870 -32.894 -5.276 1.00 105.35 11 GLU B CA 1
ATOM 2457 C C . GLU C 1 11 ? 6.349 -31.618 -4.598 1.00 111.80 11 GLU B C 1
ATOM 2458 O O . GLU C 1 11 ? 6.075 -31.417 -3.411 1.00 106.50 11 GLU B O 1
ATOM 2464 N N . GLN C 1 12 ? 7.064 -30.748 -5.318 1.00 107.35 12 GLN B N 1
ATOM 2465 C CA . GLN C 1 12 ? 7.491 -29.489 -4.718 1.00 111.20 12 GLN B CA 1
ATOM 2466 C C . GLN C 1 12 ? 6.287 -28.627 -4.345 1.00 103.70 12 GLN B C 1
ATOM 2467 O O . GLN C 1 12 ? 6.245 -28.042 -3.254 1.00 109.99 12 GLN B O 1
ATOM 2473 N N . ARG C 1 13 ? 5.280 -28.563 -5.224 1.00 112.79 13 ARG B N 1
ATOM 2474 C CA . ARG C 1 13 ? 4.103 -27.759 -4.914 1.00 92.12 13 ARG B CA 1
ATOM 2475 C C . ARG C 1 13 ? 3.246 -28.402 -3.831 1.00 87.79 13 ARG B C 1
ATOM 2476 O O . ARG C 1 13 ? 2.602 -27.687 -3.054 1.00 93.83 13 ARG B O 1
ATOM 2484 N N . LEU C 1 14 ? 3.215 -29.736 -3.757 1.00 88.42 14 LEU B N 1
ATOM 2485 C CA . LEU C 1 14 ? 2.495 -30.376 -2.659 1.00 90.43 14 LEU B CA 1
ATOM 2486 C C . LEU C 1 14 ? 3.193 -30.145 -1.324 1.00 89.54 14 LEU B C 1
ATOM 2487 O O . LEU C 1 14 ? 2.535 -29.884 -0.311 1.00 84.35 14 LEU B O 1
ATOM 2492 N N . GLY C 1 15 ? 4.524 -30.241 -1.302 1.00 97.68 15 GLY B N 1
ATOM 2493 C CA . GLY C 1 15 ? 5.263 -29.952 -0.086 1.00 104.78 15 GLY B CA 1
ATOM 2494 C C . GLY C 1 15 ? 5.142 -28.507 0.349 1.00 110.40 15 GLY B C 1
ATOM 2495 O O . GLY C 1 15 ? 5.145 -28.213 1.548 1.00 110.31 15 GLY B O 1
ATOM 2496 N N . ALA C 1 16 ? 5.035 -27.585 -0.611 1.00 110.99 16 ALA B N 1
ATOM 2497 C CA . ALA C 1 16 ? 4.806 -26.189 -0.257 1.00 109.99 16 ALA B CA 1
ATOM 2498 C C . ALA C 1 16 ? 3.437 -25.988 0.383 1.00 112.87 16 ALA B C 1
ATOM 2499 O O . ALA C 1 16 ? 3.265 -25.078 1.202 1.00 118.28 16 ALA B O 1
ATOM 2501 N N . LEU C 1 17 ? 2.460 -26.820 0.029 1.00 107.94 17 LEU B N 1
ATOM 2502 C CA . LEU C 1 17 ? 1.122 -26.751 0.601 1.00 102.16 17 LEU B CA 1
ATOM 2503 C C . LEU C 1 17 ? 0.951 -27.621 1.841 1.00 91.81 17 LEU B C 1
ATOM 2504 O O . LEU C 1 17 ? -0.163 -27.701 2.370 1.00 94.96 17 LEU B O 1
ATOM 2509 N N . ALA C 1 18 ? 2.019 -28.276 2.306 1.00 101.57 18 ALA B N 1
ATOM 2510 C CA . ALA C 1 18 ? 1.990 -29.103 3.515 1.00 89.18 18 ALA B CA 1
ATOM 2511 C C . ALA C 1 18 ? 0.957 -30.224 3.400 1.00 72.44 18 ALA B C 1
ATOM 2512 O O . ALA C 1 18 ? 0.092 -30.399 4.260 1.00 86.95 18 ALA B O 1
ATOM 2514 N N . ILE C 1 19 ? 1.058 -30.990 2.319 1.00 94.07 19 ILE B N 1
ATOM 2515 C CA . ILE C 1 19 ? 0.178 -32.123 2.056 1.00 93.40 19 ILE B CA 1
ATOM 2516 C C . ILE C 1 19 ? 1.026 -33.386 2.093 1.00 94.96 19 ILE B C 1
ATOM 2517 O O . ILE C 1 19 ? 1.887 -33.590 1.229 1.00 93.28 19 ILE B O 1
ATOM 2522 N N . ARG C 1 20 ? 0.791 -34.238 3.088 1.00 97.60 20 ARG B N 1
ATOM 2523 C CA . ARG C 1 20 ? 1.506 -35.503 3.172 1.00 107.63 20 ARG B CA 1
ATOM 2524 C C . ARG C 1 20 ? 0.845 -36.526 2.260 1.00 100.00 20 ARG B C 1
ATOM 2525 O O . ARG C 1 20 ? -0.383 -36.641 2.214 1.00 99.15 20 ARG B O 1
ATOM 2533 N N . THR C 1 21 ? 1.666 -37.262 1.525 1.00 102.63 21 THR B N 1
ATOM 2534 C CA . THR C 1 21 ? 1.193 -38.185 0.509 1.00 98.35 21 THR B CA 1
ATOM 2535 C C . THR C 1 21 ? 1.719 -39.588 0.796 1.00 100.86 21 THR B C 1
ATOM 2536 O O . THR C 1 21 ? 2.475 -39.818 1.743 1.00 96.18 21 THR B O 1
ATOM 2540 N N . GLU C 1 22 ? 1.304 -40.529 -0.047 1.00 97.39 22 GLU B N 1
ATOM 2541 C CA . GLU C 1 22 ? 1.754 -41.914 0.020 1.00 103.96 22 GLU B CA 1
ATOM 2542 C C . GLU C 1 22 ? 2.082 -42.367 -1.390 1.00 110.73 22 GLU B C 1
ATOM 2543 O O . GLU C 1 22 ? 1.187 -42.455 -2.230 1.00 108.55 22 GLU B O 1
ATOM 2549 N N . VAL C 1 23 ? 3.344 -42.685 -1.656 1.00 115.40 23 VAL B N 1
ATOM 2550 C CA . VAL C 1 23 ? 3.778 -43.028 -3.003 1.00 117.59 23 VAL B CA 1
ATOM 2551 C C . VAL C 1 23 ? 4.144 -44.502 -3.031 1.00 119.34 23 VAL B C 1
ATOM 2552 O O . VAL C 1 23 ? 4.944 -44.968 -2.210 1.00 126.05 23 VAL B O 1
ATOM 2556 N N . VAL C 1 24 ? 3.556 -45.235 -3.972 1.00 118.38 24 VAL B N 1
ATOM 2557 C CA . VAL C 1 24 ? 3.927 -46.619 -4.234 1.00 113.39 24 VAL B CA 1
ATOM 2558 C C . VAL C 1 24 ? 4.413 -46.698 -5.673 1.00 118.93 24 VAL B C 1
ATOM 2559 O O . VAL C 1 24 ? 3.709 -46.268 -6.595 1.00 117.06 24 VAL B O 1
ATOM 2563 N N . GLU C 1 25 ? 5.610 -47.244 -5.868 1.00 113.98 25 GLU B N 1
ATOM 2564 C CA . GLU C 1 25 ? 6.237 -47.208 -7.182 1.00 119.42 25 GLU B CA 1
ATOM 2565 C C . GLU C 1 25 ? 5.691 -48.340 -8.044 1.00 122.26 25 GLU B C 1
ATOM 2566 O O . GLU C 1 25 ? 5.821 -49.518 -7.695 1.00 116.88 25 GLU B O 1
ATOM 2572 N N . HIS C 1 26 ? 5.085 -47.978 -9.166 1.00 121.60 26 HIS B N 1
ATOM 2573 C CA . HIS C 1 26 ? 4.552 -48.927 -10.133 1.00 118.00 26 HIS B CA 1
ATOM 2574 C C . HIS C 1 26 ? 5.609 -49.201 -11.205 1.00 96.93 26 HIS B C 1
ATOM 2575 O O . HIS C 1 26 ? 6.781 -48.852 -11.046 1.00 92.50 26 HIS B O 1
ATOM 2582 N N . PRO C 1 27 ? 5.201 -49.819 -12.306 1.00 100.64 27 PRO B N 1
ATOM 2583 C CA . PRO C 1 27 ? 6.081 -50.106 -13.430 1.00 109.06 27 PRO B CA 1
ATOM 2584 C C . PRO C 1 27 ? 5.268 -49.917 -14.705 1.00 122.76 27 PRO B C 1
ATOM 2585 O O . PRO C 1 27 ? 4.289 -49.162 -14.721 1.00 67.50 27 PRO B O 1
ATOM 2587 N N . GLU C 1 28 ? 5.677 -50.587 -15.777 1.00 110.69 28 GLU B N 1
ATOM 2588 C CA . GLU C 1 28 ? 4.925 -50.584 -17.025 1.00 127.73 28 GLU B CA 1
ATOM 2589 C C . GLU C 1 28 ? 3.701 -51.481 -16.851 1.00 135.96 28 GLU B C 1
ATOM 2590 O O . GLU C 1 28 ? 3.340 -51.874 -15.737 1.00 141.00 28 GLU B O 1
ATOM 2592 N N . VAL C 1 29 ? 3.028 -51.789 -17.961 1.00 131.79 29 VAL B N 1
ATOM 2593 C CA . VAL C 1 29 ? 1.796 -52.568 -17.929 1.00 135.66 29 VAL B CA 1
ATOM 2594 C C . VAL C 1 29 ? 1.951 -53.807 -17.055 1.00 143.50 29 VAL B C 1
ATOM 2595 O O . VAL C 1 29 ? 2.709 -54.726 -17.382 1.00 144.35 29 VAL B O 1
ATOM 2597 N N . PHE C 1 30 ? 1.243 -53.819 -15.930 1.00 147.63 30 PHE B N 1
ATOM 2598 C CA . PHE C 1 30 ? 1.324 -54.903 -14.965 1.00 143.54 30 PHE B CA 1
ATOM 2599 C C . PHE C 1 30 ? 0.467 -56.097 -15.369 1.00 140.09 30 PHE B C 1
ATOM 2600 O O . PHE C 1 30 ? -0.592 -55.953 -15.988 1.00 141.98 30 PHE B O 1
ATOM 2602 N N . THR C 1 31 ? 0.948 -57.289 -15.015 1.00 149.10 31 THR B N 1
ATOM 2603 C CA . THR C 1 31 ? 0.172 -58.506 -15.190 1.00 136.07 31 THR B CA 1
ATOM 2604 C C . THR C 1 31 ? -1.087 -58.447 -14.325 1.00 131.06 31 THR B C 1
ATOM 2605 O O . THR C 1 31 ? -1.224 -57.600 -13.439 1.00 137.52 31 THR B O 1
ATOM 2607 N N . ILE C 1 32 ? -2.017 -59.373 -14.581 1.00 128.28 32 ILE B N 1
ATOM 2608 C CA . ILE C 1 32 ? -3.281 -59.327 -13.854 1.00 125.08 32 ILE B CA 1
ATOM 2609 C C . ILE C 1 32 ? -3.116 -59.696 -12.384 1.00 123.54 32 ILE B C 1
ATOM 2610 O O . ILE C 1 32 ? -3.862 -59.191 -11.536 1.00 124.10 32 ILE B O 1
ATOM 2612 N N . GLU C 1 33 ? -2.114 -60.510 -12.047 1.00 125.18 33 GLU B N 1
ATOM 2613 C CA . GLU C 1 33 ? -1.898 -60.830 -10.641 1.00 121.86 33 GLU B CA 1
ATOM 2614 C C . GLU C 1 33 ? -1.218 -59.679 -9.913 1.00 120.98 33 GLU B C 1
ATOM 2615 O O . GLU C 1 33 ? -1.616 -59.318 -8.798 1.00 115.78 33 GLU B O 1
ATOM 2617 N N . GLU C 1 34 ? -0.218 -59.064 -10.551 1.00 122.70 34 GLU B N 1
ATOM 2618 C CA . GLU C 1 34 ? 0.434 -57.903 -9.960 1.00 123.34 34 GLU B CA 1
ATOM 2619 C C . GLU C 1 34 ? -0.531 -56.733 -9.853 1.00 124.95 34 GLU B C 1
ATOM 2620 O O . GLU C 1 34 ? -0.510 -55.994 -8.858 1.00 129.86 34 GLU B O 1
ATOM 2622 N N . MET C 1 35 ? -1.444 -56.601 -10.818 1.00 128.36 35 MET B N 1
ATOM 2623 C CA . MET C 1 35 ? -2.374 -55.488 -10.757 1.00 112.51 35 MET B CA 1
ATOM 2624 C C . MET C 1 35 ? -3.491 -55.760 -9.765 1.00 110.21 35 MET B C 1
ATOM 2625 O O . MET C 1 35 ? -3.980 -54.822 -9.136 1.00 93.57 35 MET B O 1
ATOM 2627 N N . MET C 1 36 ? -3.875 -57.024 -9.564 1.00 114.36 36 MET B N 1
ATOM 2628 C CA . MET C 1 36 ? -4.861 -57.295 -8.525 1.00 103.91 36 MET B CA 1
ATOM 2629 C C . MET C 1 36 ? -4.248 -57.065 -7.149 1.00 114.35 36 MET B C 1
ATOM 2630 O O . MET C 1 36 ? -4.890 -56.490 -6.256 1.00 111.15 36 MET B O 1
ATOM 2632 N N . PRO C 1 37 ? -2.977 -57.447 -6.986 1.00 115.26 37 PRO B N 1
ATOM 2633 C CA . PRO C 1 37 ? -2.302 -57.253 -5.709 1.00 123.16 37 PRO B CA 1
ATOM 2634 C C . PRO C 1 37 ? -2.129 -55.772 -5.401 1.00 130.68 37 PRO B C 1
ATOM 2635 O O . PRO C 1 37 ? -2.303 -55.349 -4.252 1.00 137.92 37 PRO B O 1
ATOM 2637 N N . HIS C 1 38 ? -1.821 -54.958 -6.417 1.00 130.34 38 HIS B N 1
ATOM 2638 C CA . HIS C 1 38 ? -1.657 -53.533 -6.164 1.00 116.80 38 HIS B CA 1
ATOM 2639 C C . HIS C 1 38 ? -2.988 -52.794 -6.105 1.00 109.89 38 HIS B C 1
ATOM 2640 O O . HIS C 1 38 ? -3.061 -51.725 -5.491 1.00 110.90 38 HIS B O 1
ATOM 2642 N N . ILE C 1 39 ? -4.041 -53.339 -6.720 1.00 106.95 39 ILE B N 1
ATOM 2643 C CA . ILE C 1 39 ? -5.369 -52.746 -6.665 1.00 104.94 39 ILE B CA 1
ATOM 2644 C C . ILE C 1 39 ? -6.130 -53.162 -5.419 1.00 115.55 39 ILE B C 1
ATOM 2645 O O . ILE C 1 39 ? -7.217 -52.632 -5.168 1.00 109.74 39 ILE B O 1
ATOM 2647 N N . GLN C 1 40 ? -5.588 -54.098 -4.641 1.00 117.71 40 GLN B N 1
ATOM 2648 C CA . GLN C 1 40 ? -6.208 -54.500 -3.389 1.00 123.74 40 GLN B CA 1
ATOM 2649 C C . GLN C 1 40 ? -5.299 -54.319 -2.183 1.00 132.25 40 GLN B C 1
ATOM 2650 O O . GLN C 1 40 ? -5.752 -54.534 -1.052 1.00 146.15 40 GLN B O 1
ATOM 2652 N N . HIS C 1 41 ? -4.038 -53.935 -2.385 1.00 134.42 41 HIS B N 1
ATOM 2653 C CA . HIS C 1 41 ? -3.230 -53.439 -1.277 1.00 126.66 41 HIS B CA 1
ATOM 2654 C C . HIS C 1 41 ? -3.558 -51.980 -0.979 1.00 116.88 41 HIS B C 1
ATOM 2655 O O . HIS C 1 41 ? -3.732 -51.597 0.184 1.00 120.28 41 HIS B O 1
ATOM 2657 N N . LEU C 1 42 ? -3.651 -51.155 -2.020 1.00 117.82 42 LEU B N 1
ATOM 2658 C CA . LEU C 1 42 ? -3.997 -49.742 -1.874 1.00 110.60 42 LEU B CA 1
ATOM 2659 C C . LEU C 1 42 ? -5.481 -49.627 -1.551 1.00 114.38 42 LEU B C 1
ATOM 2660 O O . LEU C 1 42 ? -6.334 -49.714 -2.438 1.00 108.84 42 LEU B O 1
ATOM 2662 N N . LYS C 1 43 ? -5.795 -49.425 -0.274 1.00 113.55 43 LYS B N 1
ATOM 2663 C CA . LYS C 1 43 ? -7.176 -49.355 0.193 1.00 121.63 43 LYS B CA 1
ATOM 2664 C C . LYS C 1 43 ? -7.670 -47.918 0.073 1.00 130.42 43 LYS B C 1
ATOM 2665 O O . LYS C 1 43 ? -7.178 -47.023 0.770 1.00 139.60 43 LYS B O 1
ATOM 2667 N N . GLY C 1 44 ? -8.644 -47.697 -0.805 1.00 128.69 44 GLY B N 1
ATOM 2668 C CA . GLY C 1 44 ? -9.235 -46.382 -0.946 1.00 114.47 44 GLY B CA 1
ATOM 2669 C C . GLY C 1 44 ? -10.200 -46.261 -2.107 1.00 107.86 44 GLY B C 1
ATOM 2670 O O . GLY C 1 44 ? -11.042 -47.138 -2.321 1.00 119.93 44 GLY B O 1
ATOM 2671 N N . ALA C 1 45 ? -10.085 -45.174 -2.866 1.00 101.85 45 ALA B N 1
ATOM 2672 C CA . ALA C 1 45 ? -10.964 -44.904 -3.998 1.00 99.33 45 ALA B CA 1
ATOM 2673 C C . ALA C 1 45 ? -10.120 -44.680 -5.245 1.00 96.03 45 ALA B C 1
ATOM 2674 O O . ALA C 1 45 ? -9.364 -43.706 -5.319 1.00 96.85 45 ALA B O 1
ATOM 2676 N N . HIS C 1 46 ? -10.249 -45.573 -6.219 1.00 96.13 46 HIS B N 1
ATOM 2677 C CA . HIS C 1 46 ? -9.604 -45.384 -7.506 1.00 108.23 46 HIS B CA 1
ATOM 2678 C C . HIS C 1 46 ? -10.577 -44.690 -8.455 1.00 127.07 46 HIS B C 1
ATOM 2679 O O . HIS C 1 46 ? -11.747 -44.471 -8.132 1.00 134.08 46 HIS B O 1
ATOM 2686 N N . SER C 1 47 ? -10.089 -44.335 -9.640 1.00 117.28 47 SER B N 1
ATOM 2687 C CA . SER C 1 47 ? -10.823 -43.396 -10.471 1.00 123.15 47 SER B CA 1
ATOM 2688 C C . SER C 1 47 ? -10.687 -43.707 -11.953 1.00 122.57 47 SER B C 1
ATOM 2689 O O . SER C 1 47 ? -9.775 -44.410 -12.396 1.00 126.98 47 SER B O 1
ATOM 2692 N N . LYS C 1 48 ? -11.628 -43.149 -12.707 1.00 137.09 48 LYS B N 1
ATOM 2693 C CA . LYS C 1 48 ? -11.540 -43.015 -14.150 1.00 127.73 48 LYS B CA 1
ATOM 2694 C C . LYS C 1 48 ? -11.360 -41.534 -14.439 1.00 118.73 48 LYS B C 1
ATOM 2695 O O . LYS C 1 48 ? -12.130 -40.700 -13.944 1.00 113.74 48 LYS B O 1
ATOM 2701 N N . ASN C 1 49 ? -10.343 -41.209 -15.225 1.00 126.50 49 ASN B N 1
ATOM 2702 C CA . ASN C 1 49 ? -10.030 -39.830 -15.555 1.00 123.86 49 ASN B CA 1
ATOM 2703 C C . ASN C 1 49 ? -10.307 -39.636 -17.037 1.00 128.62 49 ASN B C 1
ATOM 2704 O O . ASN C 1 49 ? -9.890 -40.457 -17.861 1.00 135.99 49 ASN B O 1
ATOM 2709 N N . LEU C 1 50 ? -10.997 -38.552 -17.372 1.00 130.30 50 LEU B N 1
ATOM 2710 C CA . LEU C 1 50 ? -11.379 -38.277 -18.749 1.00 131.65 50 LEU B CA 1
ATOM 2711 C C . LEU C 1 50 ? -10.963 -36.867 -19.132 1.00 119.93 50 LEU B C 1
ATOM 2712 O O . LEU C 1 50 ? -11.160 -35.925 -18.358 1.00 105.27 50 LEU B O 1
ATOM 2717 N N . PHE C 1 51 ? -10.381 -36.726 -20.315 1.00 131.22 51 PHE B N 1
ATOM 2718 C CA . PHE C 1 51 ? -10.038 -35.425 -20.877 1.00 136.41 51 PHE B CA 1
ATOM 2719 C C . PHE C 1 51 ? -10.959 -35.218 -22.071 1.00 141.57 51 PHE B C 1
ATOM 2720 O O . PHE C 1 51 ? -10.866 -35.947 -23.064 1.00 147.87 51 PHE B O 1
ATOM 2728 N N . LEU C 1 52 ? -11.861 -34.250 -21.963 1.00 144.42 52 LEU B N 1
ATOM 2729 C CA . LEU C 1 52 ? -12.925 -34.053 -22.931 1.00 137.45 52 LEU B CA 1
ATOM 2730 C C . LEU C 1 52 ? -12.770 -32.699 -23.612 1.00 128.27 52 LEU B C 1
ATOM 2731 O O . LEU C 1 52 ? -12.074 -31.803 -23.125 1.00 114.78 52 LEU B O 1
ATOM 2736 N N . LYS C 1 53 ? -13.484 -32.544 -24.726 1.00 131.93 53 LYS B N 1
ATOM 2737 C CA . LYS C 1 53 ? -13.415 -31.345 -25.544 1.00 141.87 53 LYS B CA 1
ATOM 2738 C C . LYS C 1 53 ? -14.824 -30.994 -26.000 1.00 157.49 53 LYS B C 1
ATOM 2739 O O . LYS C 1 53 ? -15.653 -31.876 -26.235 1.00 163.51 53 LYS B O 1
ATOM 2745 N N . ASP C 1 54 ? -15.082 -29.697 -26.127 1.00 152.39 54 ASP B N 1
ATOM 2746 C CA . ASP C 1 54 ? -16.373 -29.179 -26.555 1.00 158.28 54 ASP B CA 1
ATOM 2747 C C . ASP C 1 54 ? -16.379 -28.952 -28.063 1.00 155.49 54 ASP B C 1
ATOM 2748 O O . ASP C 1 54 ? -15.384 -28.498 -28.636 1.00 156.38 54 ASP B O 1
ATOM 2753 N N . LYS C 1 55 ? -17.499 -29.305 -28.702 1.00 167.07 55 LYS B N 1
ATOM 2754 C CA . LYS C 1 55 ? -17.618 -29.218 -30.158 1.00 172.05 55 LYS B CA 1
ATOM 2755 C C . LYS C 1 55 ? -17.241 -27.840 -30.697 1.00 185.71 55 LYS B C 1
ATOM 2756 O O . LYS C 1 55 ? -16.541 -27.738 -31.712 1.00 184.31 55 LYS B O 1
ATOM 2762 N N . LYS C 1 56 ? -17.697 -26.765 -30.049 1.00 174.35 56 LYS B N 1
ATOM 2763 C CA . LYS C 1 56 ? -17.325 -25.418 -30.469 1.00 185.87 56 LYS B CA 1
ATOM 2764 C C . LYS C 1 56 ? -16.146 -24.890 -29.654 1.00 183.70 56 LYS B C 1
ATOM 2765 O O . LYS C 1 56 ? -15.995 -23.678 -29.473 1.00 186.66 56 LYS B O 1
ATOM 2771 N N . LYS C 1 57 ? -15.305 -25.798 -29.155 1.00 194.43 57 LYS B N 1
ATOM 2772 C CA . LYS C 1 57 ? -14.049 -25.460 -28.484 1.00 178.48 57 LYS B CA 1
ATOM 2773 C C . LYS C 1 57 ? -14.228 -24.356 -27.441 1.00 175.38 57 LYS B C 1
ATOM 2774 O O . LYS C 1 57 ? -13.455 -23.397 -27.383 1.00 177.95 57 LYS B O 1
ATOM 2780 N N . LYS C 1 58 ? -15.270 -24.487 -26.616 1.00 171.62 58 LYS B N 1
ATOM 2781 C CA . LYS C 1 58 ? -15.437 -23.559 -25.500 1.00 170.53 58 LYS B CA 1
ATOM 2782 C C . LYS C 1 58 ? -14.229 -23.613 -24.573 1.00 170.86 58 LYS B C 1
ATOM 2783 O O . LYS C 1 58 ? -13.685 -22.575 -24.181 1.00 174.51 58 LYS B O 1
ATOM 2789 N N . ASN C 1 59 ? -13.795 -24.826 -24.220 1.00 152.01 59 ASN B N 1
ATOM 2790 C CA . ASN C 1 59 ? -12.630 -25.055 -23.373 1.00 149.63 59 ASN B CA 1
ATOM 2791 C C . ASN C 1 59 ? -12.410 -26.555 -23.254 1.00 134.76 59 ASN B C 1
ATOM 2792 O O . ASN C 1 59 ? -13.281 -27.342 -23.644 1.00 134.55 59 ASN B O 1
ATOM 2797 N N . TYR C 1 60 ? -11.270 -26.969 -22.715 1.00 139.23 60 TYR B N 1
ATOM 2798 C CA . TYR C 1 60 ? -11.069 -28.386 -22.472 1.00 129.95 60 TYR B CA 1
ATOM 2799 C C . TYR C 1 60 ? -11.574 -28.694 -21.072 1.00 118.85 60 TYR B C 1
ATOM 2800 O O . TYR C 1 60 ? -11.463 -27.874 -20.154 1.00 120.85 60 TYR B O 1
ATOM 2809 N N . TRP C 1 61 ? -12.154 -29.877 -20.919 1.00 129.11 61 TRP B N 1
ATOM 2810 C CA . TRP C 1 61 ? -12.671 -30.297 -19.632 1.00 120.34 61 TRP B CA 1
ATOM 2811 C C . TRP C 1 61 ? -11.879 -31.482 -19.115 1.00 109.89 61 TRP B C 1
ATOM 2812 O O . TRP C 1 61 ? -11.404 -32.321 -19.884 1.00 100.34 61 TRP B O 1
ATOM 2823 N N . LEU C 1 62 ? -11.767 -31.552 -17.799 1.00 101.79 62 LEU B N 1
ATOM 2824 C CA . LEU C 1 62 ? -11.087 -32.636 -17.119 1.00 103.87 62 LEU B CA 1
ATOM 2825 C C . LEU C 1 62 ? -12.109 -33.184 -16.142 1.00 99.06 62 LEU B C 1
ATOM 2826 O O . LEU C 1 62 ? -12.647 -32.424 -15.339 1.00 104.62 62 LEU B O 1
ATOM 2831 N N . VAL C 1 63 ? -12.360 -34.485 -16.186 1.00 97.82 63 VAL B N 1
ATOM 2832 C CA . VAL C 1 63 ? -13.356 -35.107 -15.325 1.00 105.19 63 VAL B CA 1
ATOM 2833 C C . VAL C 1 63 ? -12.694 -36.227 -14.541 1.00 99.12 63 VAL B C 1
ATOM 2834 O O . VAL C 1 63 ? -11.895 -36.995 -15.089 1.00 105.39 63 VAL B O 1
ATOM 2838 N N . THR C 1 64 ? -13.039 -36.325 -13.260 1.00 95.70 64 THR B N 1
ATOM 2839 C CA . THR C 1 64 ? -12.507 -37.367 -12.388 1.00 102.90 64 THR B CA 1
ATOM 2840 C C . THR C 1 64 ? -13.678 -38.052 -11.700 1.00 97.07 64 THR B C 1
ATOM 2841 O O . THR C 1 64 ? -14.320 -37.455 -10.830 1.00 86.14 64 THR B O 1
ATOM 2845 N N . VAL C 1 65 ? -13.942 -39.307 -12.068 1.00 106.15 65 VAL B N 1
ATOM 2846 C CA . VAL C 1 65 ? -15.063 -40.058 -11.520 1.00 110.21 65 VAL B CA 1
ATOM 2847 C C . VAL C 1 65 ? -14.526 -41.336 -10.887 1.00 108.02 65 VAL B C 1
ATOM 2848 O O . VAL C 1 65 ? -13.353 -41.668 -11.016 1.00 95.53 65 VAL B O 1
ATOM 2852 N N . LEU C 1 66 ? -15.406 -42.053 -10.195 1.00 113.20 66 LEU B N 1
ATOM 2853 C CA . LEU C 1 66 ? -15.014 -43.309 -9.574 1.00 112.25 66 LEU B CA 1
ATOM 2854 C C . LEU C 1 66 ? -14.701 -44.358 -10.640 1.00 112.42 66 LEU B C 1
ATOM 2855 O O . LEU C 1 66 ? -15.134 -44.264 -11.792 1.00 106.67 66 LEU B O 1
ATOM 2860 N N . HIS C 1 67 ? -13.927 -45.371 -10.240 1.00 116.22 67 HIS B N 1
ATOM 2861 C CA . HIS C 1 67 ? -13.454 -46.364 -11.201 1.00 117.17 67 HIS B CA 1
ATOM 2862 C C . HIS C 1 67 ? -14.597 -47.198 -11.760 1.00 110.02 67 HIS B C 1
ATOM 2863 O O . HIS C 1 67 ? -14.477 -47.751 -12.857 1.00 103.99 67 HIS B O 1
ATOM 2870 N N . ASP C 1 68 ? -15.682 -47.349 -11.003 1.00 111.23 68 ASP B N 1
ATOM 2871 C CA . ASP C 1 68 ? -16.835 -48.131 -11.425 1.00 114.70 68 ASP B CA 1
ATOM 2872 C C . ASP C 1 68 ? -18.007 -47.261 -11.866 1.00 127.87 68 ASP B C 1
ATOM 2873 O O . ASP C 1 68 ? -19.113 -47.779 -12.048 1.00 135.30 68 ASP B O 1
ATOM 2878 N N . ARG C 1 69 ? -17.794 -45.959 -12.038 1.00 126.01 69 ARG B N 1
ATOM 2879 C CA . ARG C 1 69 ? -18.882 -45.048 -12.374 1.00 129.17 69 ARG B CA 1
ATOM 2880 C C . ARG C 1 69 ? -19.267 -45.197 -13.840 1.00 139.13 69 ARG B C 1
ATOM 2881 O O . ARG C 1 69 ? -18.466 -44.904 -14.734 1.00 119.06 69 ARG B O 1
ATOM 2889 N N . GLN C 1 70 ? -20.492 -45.656 -14.082 1.00 142.84 70 GLN B N 1
ATOM 2890 C CA . GLN C 1 70 ? -21.055 -45.634 -15.423 1.00 159.18 70 GLN B CA 1
ATOM 2891 C C . GLN C 1 70 ? -21.293 -44.193 -15.863 1.00 158.19 70 GLN B C 1
ATOM 2892 O O . GLN C 1 70 ? -21.711 -43.345 -15.069 1.00 168.89 70 GLN B O 1
ATOM 2898 N N . ILE C 1 71 ? -20.998 -43.906 -17.128 1.00 167.80 71 ILE B N 1
ATOM 2899 C CA . ILE C 1 71 ? -21.028 -42.528 -17.607 1.00 151.06 71 ILE B CA 1
ATOM 2900 C C . ILE C 1 71 ? -21.366 -42.508 -19.091 1.00 150.36 71 ILE B C 1
ATOM 2901 O O . ILE C 1 71 ? -20.793 -43.264 -19.883 1.00 154.66 71 ILE B O 1
ATOM 2906 N N . ASN C 1 72 ? -22.310 -41.646 -19.459 1.00 150.67 72 ASN B N 1
ATOM 2907 C CA . ASN C 1 72 ? -22.639 -41.344 -20.846 1.00 155.76 72 ASN B CA 1
ATOM 2908 C C . ASN C 1 72 ? -22.159 -39.929 -21.141 1.00 154.32 72 ASN B C 1
ATOM 2909 O O . ASN C 1 72 ? -22.423 -39.007 -20.362 1.00 151.10 72 ASN B O 1
ATOM 2914 N N . LEU C 1 73 ? -21.455 -39.761 -22.261 1.00 157.78 73 LEU B N 1
ATOM 2915 C CA . LEU C 1 73 ? -20.794 -38.488 -22.534 1.00 161.76 73 LEU B CA 1
ATOM 2916 C C . LEU C 1 73 ? -21.801 -37.367 -22.773 1.00 168.42 73 LEU B C 1
ATOM 2917 O O . LEU C 1 73 ? -21.719 -36.301 -22.148 1.00 160.29 73 LEU B O 1
ATOM 2922 N N . ASN C 1 74 ? -22.769 -37.594 -23.662 1.00 166.00 74 ASN B N 1
ATOM 2923 C CA . ASN C 1 74 ? -23.730 -36.543 -23.983 1.00 173.94 74 ASN B CA 1
ATOM 2924 C C . ASN C 1 74 ? -24.665 -36.250 -22.817 1.00 180.65 74 ASN B C 1
ATOM 2925 O O . ASN C 1 74 ? -25.092 -35.104 -22.644 1.00 184.59 74 ASN B O 1
ATOM 2930 N N . ASP C 1 75 ? -25.000 -37.263 -22.014 1.00 176.81 75 ASP B N 1
ATOM 2931 C CA . ASP C 1 75 ? -25.879 -37.035 -20.872 1.00 177.11 75 ASP B CA 1
ATOM 2932 C C . ASP C 1 75 ? -25.227 -36.113 -19.847 1.00 165.04 75 ASP B C 1
ATOM 2933 O O . ASP C 1 75 ? -25.889 -35.234 -19.281 1.00 165.55 75 ASP B O 1
ATOM 2938 N N . LEU C 1 76 ? -23.933 -36.304 -19.586 1.00 170.01 76 LEU B N 1
ATOM 2939 C CA . LEU C 1 76 ? -23.205 -35.393 -18.707 1.00 155.54 76 LEU B CA 1
ATOM 2940 C C . LEU C 1 76 ? -23.049 -34.017 -19.348 1.00 149.34 76 LEU B C 1
ATOM 2941 O O . LEU C 1 76 ? -23.204 -32.984 -18.678 1.00 140.73 76 LEU B O 1
ATOM 2946 N N . GLY C 1 77 ? -22.756 -33.988 -20.650 1.00 145.95 77 GLY B N 1
ATOM 2947 C CA . GLY C 1 77 ? -22.634 -32.719 -21.347 1.00 153.33 77 GLY B CA 1
ATOM 2948 C C . GLY C 1 77 ? -23.898 -31.886 -21.282 1.00 161.32 77 GLY B C 1
ATOM 2949 O O . GLY C 1 77 ? -23.837 -30.660 -21.173 1.00 161.30 77 GLY B O 1
ATOM 2950 N N . LYS C 1 78 ? -25.061 -32.537 -21.345 1.00 154.26 78 LYS B N 1
ATOM 2951 C CA . LYS C 1 78 ? -26.313 -31.796 -21.234 1.00 170.77 78 LYS B CA 1
ATOM 2952 C C . LYS C 1 78 ? -26.427 -31.119 -19.875 1.00 176.66 78 LYS B C 1
ATOM 2953 O O . LYS C 1 78 ? -26.907 -29.983 -19.779 1.00 185.51 78 LYS B O 1
ATOM 2959 N N . GLN C 1 79 ? -25.983 -31.793 -18.811 1.00 179.81 79 GLN B N 1
ATOM 2960 C CA . GLN C 1 79 ? -25.963 -31.143 -17.506 1.00 162.61 79 GLN B CA 1
ATOM 2961 C C . GLN C 1 79 ? -24.945 -30.014 -17.466 1.00 150.06 79 GLN B C 1
ATOM 2962 O O . GLN C 1 79 ? -25.136 -29.040 -16.730 1.00 149.43 79 GLN B O 1
ATOM 2968 N N . LEU C 1 80 ? -23.867 -30.118 -18.243 1.00 157.61 80 LEU B N 1
ATOM 2969 C CA . LEU C 1 80 ? -22.823 -29.098 -18.209 1.00 146.75 80 LEU B CA 1
ATOM 2970 C C . LEU C 1 80 ? -22.934 -28.118 -19.373 1.00 147.43 80 LEU B C 1
ATOM 2971 O O . LEU C 1 80 ? -23.049 -26.908 -19.156 1.00 141.93 80 LEU B O 1
ATOM 2976 N N . GLY C 1 81 ? -22.913 -28.615 -20.605 1.00 153.61 81 GLY B N 1
ATOM 2977 C CA . GLY C 1 81 ? -22.847 -27.731 -21.757 1.00 144.35 81 GLY B CA 1
ATOM 2978 C C . GLY C 1 81 ? -23.763 -28.152 -22.893 1.00 133.00 81 GLY B C 1
ATOM 2979 O O . GLY C 1 81 ? -23.405 -29.001 -23.706 1.00 124.08 81 GLY B O 1
ATOM 2980 N N . ASN C 1 86 ? -22.318 -31.924 -27.617 1.00 159.31 86 ASN B N 1
ATOM 2981 C CA . ASN C 1 86 ? -21.138 -31.178 -28.034 1.00 159.21 86 ASN B CA 1
ATOM 2982 C C . ASN C 1 86 ? -19.878 -31.736 -27.381 1.00 164.29 86 ASN B C 1
ATOM 2983 O O . ASN C 1 86 ? -18.761 -31.366 -27.744 1.00 165.44 86 ASN B O 1
ATOM 2988 N N . LEU C 1 87 ? -20.067 -32.630 -26.417 1.00 153.01 87 LEU B N 1
ATOM 2989 C CA . LEU C 1 87 ? -18.961 -33.230 -25.682 1.00 162.94 87 LEU B CA 1
ATOM 2990 C C . LEU C 1 87 ? -18.438 -34.451 -26.433 1.00 171.87 87 LEU B C 1
ATOM 2991 O O . LEU C 1 87 ? -19.202 -35.376 -26.732 1.00 185.71 87 LEU B O 1
ATOM 2996 N N . ARG C 1 88 ? -17.141 -34.450 -26.733 1.00 176.05 88 ARG B N 1
ATOM 2997 C CA . ARG C 1 88 ? -16.482 -35.558 -27.406 1.00 159.81 88 ARG B CA 1
ATOM 2998 C C . ARG C 1 88 ? -15.190 -35.885 -26.670 1.00 150.80 88 ARG B C 1
ATOM 2999 O O . ARG C 1 88 ? -14.699 -35.097 -25.857 1.00 152.87 88 ARG B O 1
ATOM 3007 N N . PHE C 1 89 ? -14.645 -37.065 -26.956 1.00 154.12 89 PHE B N 1
ATOM 3008 C CA . PHE C 1 89 ? -13.353 -37.429 -26.396 1.00 145.55 89 PHE B CA 1
ATOM 3009 C C . PHE C 1 89 ? -12.273 -36.530 -26.985 1.00 144.91 89 PHE B C 1
ATOM 3010 O O . PHE C 1 89 ? -12.315 -36.176 -28.166 1.00 155.48 89 PHE B O 1
ATOM 3018 N N . ALA C 1 90 ? -11.298 -36.161 -26.159 1.00 145.96 90 ALA B N 1
ATOM 3019 C CA . ALA C 1 90 ? -10.235 -35.254 -26.571 1.00 137.47 90 ALA B CA 1
ATOM 3020 C C . ALA C 1 90 ? -8.996 -36.057 -26.943 1.00 133.68 90 ALA B C 1
ATOM 3021 O O . ALA C 1 90 ? -8.560 -36.925 -26.179 1.00 122.76 90 ALA B O 1
ATOM 3023 N N . ASP C 1 91 ? -8.441 -35.768 -28.117 1.00 129.38 91 ASP B N 1
ATOM 3024 C CA . ASP C 1 91 ? -7.236 -36.446 -28.567 1.00 143.57 91 ASP B CA 1
ATOM 3025 C C . ASP C 1 91 ? -6.074 -36.160 -27.620 1.00 152.04 91 ASP B C 1
ATOM 3026 O O . ASP C 1 91 ? -6.047 -35.153 -26.908 1.00 151.63 91 ASP B O 1
ATOM 3028 N N . GLU C 1 92 ? -5.103 -37.077 -27.618 1.00 149.51 92 GLU B N 1
ATOM 3029 C CA . GLU C 1 92 ? -3.972 -36.955 -26.703 1.00 151.21 92 GLU B CA 1
ATOM 3030 C C . GLU C 1 92 ? -3.143 -35.709 -26.985 1.00 148.34 92 GLU B C 1
ATOM 3031 O O . GLU C 1 92 ? -2.541 -35.150 -26.062 1.00 155.34 92 GLU B O 1
ATOM 3037 N N . THR C 1 93 ? -3.123 -35.240 -28.236 1.00 151.08 93 THR B N 1
ATOM 3038 C CA . THR C 1 93 ? -2.349 -34.045 -28.561 1.00 141.84 93 THR B CA 1
ATOM 3039 C C . THR C 1 93 ? -2.824 -32.848 -27.747 1.00 135.08 93 THR B C 1
ATOM 3040 O O . THR C 1 93 ? -2.010 -32.048 -27.269 1.00 129.16 93 THR B O 1
ATOM 3044 N N . ALA C 1 94 ? -4.139 -32.724 -27.557 1.00 139.51 94 ALA B N 1
ATOM 3045 C CA . ALA C 1 94 ? -4.666 -31.664 -26.707 1.00 136.61 94 ALA B CA 1
ATOM 3046 C C . ALA C 1 94 ? -4.195 -31.830 -25.268 1.00 130.69 94 ALA B C 1
ATOM 3047 O O . ALA C 1 94 ? -3.804 -30.854 -24.616 1.00 119.98 94 ALA B O 1
ATOM 3049 N N . MET C 1 95 ? -4.235 -33.061 -24.752 1.00 132.65 95 MET B N 1
ATOM 3050 C CA . MET C 1 95 ? -3.773 -33.315 -23.391 1.00 135.00 95 MET B CA 1
ATOM 3051 C C . MET C 1 95 ? -2.280 -33.042 -23.247 1.00 139.01 95 MET B C 1
ATOM 3052 O O . MET C 1 95 ? -1.832 -32.531 -22.214 1.00 138.23 95 MET B O 1
ATOM 3057 N N . LEU C 1 96 ? -1.491 -33.376 -24.273 1.00 146.87 96 LEU B N 1
ATOM 3058 C CA . LEU C 1 96 ? -0.055 -33.108 -24.217 1.00 137.55 96 LEU B CA 1
ATOM 3059 C C . LEU C 1 96 ? 0.242 -31.614 -24.274 1.00 127.36 96 LEU B C 1
ATOM 3060 O O . LEU C 1 96 ? 1.159 -31.133 -23.600 1.00 125.09 96 LEU B O 1
ATOM 3065 N N . GLU C 1 97 ? -0.503 -30.862 -25.085 1.00 120.58 97 GLU B N 1
ATOM 3066 C CA . GLU C 1 97 ? -0.222 -29.437 -25.195 1.00 116.61 97 GLU B CA 1
ATOM 3067 C C . GLU C 1 97 ? -0.791 -28.634 -24.033 1.00 112.18 97 GLU B C 1
ATOM 3068 O O . GLU C 1 97 ? -0.280 -27.548 -23.743 1.00 114.56 97 GLU B O 1
ATOM 3074 N N . LYS C 1 98 ? -1.826 -29.136 -23.361 1.00 118.86 98 LYS B N 1
ATOM 3075 C CA . LYS C 1 98 ? -2.423 -28.427 -22.236 1.00 127.65 98 LYS B CA 1
ATOM 3076 C C . LYS C 1 98 ? -1.945 -28.938 -20.883 1.00 128.09 98 LYS B C 1
ATOM 3077 O O . LYS C 1 98 ? -1.736 -28.137 -19.967 1.00 125.91 98 LYS B O 1
ATOM 3083 N N . LEU C 1 99 ? -1.766 -30.252 -20.730 1.00 130.23 99 LEU B N 1
ATOM 3084 C CA . LEU C 1 99 ? -1.374 -30.832 -19.452 1.00 125.66 99 LEU B CA 1
ATOM 3085 C C . LEU C 1 99 ? -0.097 -31.662 -19.517 1.00 128.68 99 LEU B C 1
ATOM 3086 O O . LEU C 1 99 ? 0.295 -32.242 -18.497 1.00 130.83 99 LEU B O 1
ATOM 3091 N N . LYS C 1 100 ? 0.556 -31.738 -20.678 1.00 128.76 100 LYS B N 1
ATOM 3092 C CA . LYS C 1 100 ? 1.874 -32.355 -20.851 1.00 131.83 100 LYS B CA 1
ATOM 3093 C C . LYS C 1 100 ? 1.904 -33.838 -20.488 1.00 131.51 100 LYS B C 1
ATOM 3094 O O . LYS C 1 100 ? 2.974 -34.379 -20.191 1.00 134.55 100 LYS B O 1
ATOM 3100 N N . VAL C 1 101 ? 0.762 -34.523 -20.495 1.00 143.39 101 VAL B N 1
ATOM 3101 C CA . VAL C 1 101 ? 0.725 -35.945 -20.180 1.00 134.20 101 VAL B CA 1
ATOM 3102 C C . VAL C 1 101 ? -0.058 -36.673 -21.262 1.00 150.28 101 VAL B C 1
ATOM 3103 O O . VAL C 1 101 ? -0.933 -36.099 -21.918 1.00 139.87 101 VAL B O 1
ATOM 3107 N N . GLY C 1 102 ? 0.257 -37.956 -21.437 1.00 148.59 102 GLY B N 1
ATOM 3108 C CA . GLY C 1 102 ? -0.402 -38.770 -22.440 1.00 161.76 102 GLY B CA 1
ATOM 3109 C C . GLY C 1 102 ? -0.453 -40.250 -22.122 1.00 172.09 102 GLY B C 1
ATOM 3110 O O . GLY C 1 102 ? 0.575 -40.864 -21.816 1.00 179.01 102 GLY B O 1
ATOM 3111 N N . GLN C 1 103 ? -1.662 -40.815 -22.164 1.00 181.68 103 GLN B N 1
ATOM 3112 C CA . GLN C 1 103 ? -1.953 -42.214 -21.853 1.00 163.01 103 GLN B CA 1
ATOM 3113 C C . GLN C 1 103 ? -1.735 -42.518 -20.375 1.00 141.77 103 GLN B C 1
ATOM 3114 O O . GLN C 1 103 ? -2.078 -43.607 -19.904 1.00 138.04 103 GLN B O 1
ATOM 3120 N N . GLY C 1 104 ? -1.171 -41.566 -19.640 1.00 144.72 104 GLY B N 1
ATOM 3121 C CA . GLY C 1 104 ? -1.199 -41.595 -18.195 1.00 143.64 104 GLY B CA 1
ATOM 3122 C C . GLY C 1 104 ? -2.143 -40.522 -17.703 1.00 147.76 104 GLY B C 1
ATOM 3123 O O . GLY C 1 104 ? -1.777 -39.343 -17.667 1.00 139.73 104 GLY B O 1
ATOM 3124 N N . CYS C 1 105 ? -3.360 -40.903 -17.320 1.00 147.76 105 CYS B N 1
ATOM 3125 C CA . CYS C 1 105 ? -4.380 -39.918 -16.967 1.00 163.29 105 CYS B CA 1
ATOM 3126 C C . CYS C 1 105 ? -4.188 -39.492 -15.512 1.00 144.60 105 CYS B C 1
ATOM 3127 O O . CYS C 1 105 ? -5.005 -39.754 -14.627 1.00 144.58 105 CYS B O 1
ATOM 3130 N N . ALA C 1 106 ? -3.066 -38.812 -15.277 1.00 148.38 106 ALA B N 1
ATOM 3131 C CA . ALA C 1 106 ? -2.790 -38.212 -13.981 1.00 138.00 106 ALA B CA 1
ATOM 3132 C C . ALA C 1 106 ? -3.459 -36.848 -13.923 1.00 132.64 106 ALA B C 1
ATOM 3133 O O . ALA C 1 106 ? -2.820 -35.837 -13.612 1.00 132.22 106 ALA B O 1
ATOM 3135 N N . THR C 1 107 ? -4.749 -36.822 -14.221 1.00 121.91 107 THR B N 1
ATOM 3136 C CA . THR C 1 107 ? -5.474 -35.596 -14.513 1.00 139.74 107 THR B CA 1
ATOM 3137 C C . THR C 1 107 ? -5.631 -34.660 -13.314 1.00 136.54 107 THR B C 1
ATOM 3138 O O . THR C 1 107 ? -5.440 -33.449 -13.478 1.00 148.23 107 THR B O 1
ATOM 3142 N N . PRO C 1 108 ? -5.935 -35.143 -12.099 1.00 134.13 108 PRO B N 1
ATOM 3143 C CA . PRO C 1 108 ? -6.098 -34.195 -10.984 1.00 122.87 108 PRO B CA 1
ATOM 3144 C C . PRO C 1 108 ? -4.797 -33.562 -10.530 1.00 122.10 108 PRO B C 1
ATOM 3145 O O . PRO C 1 108 ? -4.813 -32.432 -10.025 1.00 132.24 108 PRO B O 1
ATOM 3149 N N . LEU C 1 109 ? -3.677 -34.254 -10.685 1.00 119.60 109 LEU B N 1
ATOM 3150 C CA . LEU C 1 109 ? -2.377 -33.772 -10.244 1.00 112.71 109 LEU B CA 1
ATOM 3151 C C . LEU C 1 109 ? -1.636 -32.996 -11.324 1.00 109.08 109 LEU B C 1
ATOM 3152 O O . LEU C 1 109 ? -0.485 -32.605 -11.106 1.00 98.58 109 LEU B O 1
ATOM 3157 N N . SER C 1 110 ? -2.262 -32.765 -12.477 1.00 109.77 110 SER B N 1
ATOM 3158 C CA . SER C 1 110 ? -1.620 -32.081 -13.591 1.00 117.58 110 SER B CA 1
ATOM 3159 C C . SER C 1 110 ? -2.251 -30.735 -13.934 1.00 124.19 110 SER B C 1
ATOM 3160 O O . SER C 1 110 ? -1.923 -30.165 -14.980 1.00 131.48 110 SER B O 1
ATOM 3163 N N . LEU C 1 111 ? -3.140 -30.203 -13.095 1.00 114.22 111 LEU B N 1
ATOM 3164 C CA . LEU C 1 111 ? -3.752 -28.915 -13.403 1.00 117.82 111 LEU B CA 1
ATOM 3165 C C . LEU C 1 111 ? -2.909 -27.726 -12.963 1.00 121.19 111 LEU B C 1
ATOM 3166 O O . LEU C 1 111 ? -3.320 -26.585 -13.188 1.00 129.71 111 LEU B O 1
ATOM 3171 N N . PHE C 1 112 ? -1.733 -27.946 -12.375 1.00 124.44 112 PHE B N 1
ATOM 3172 C CA . PHE C 1 112 ? -0.936 -26.803 -11.946 1.00 115.45 112 PHE B CA 1
ATOM 3173 C C . PHE C 1 112 ? -0.299 -26.064 -13.115 1.00 113.16 112 PHE B C 1
ATOM 3174 O O . PHE C 1 112 ? 0.261 -24.981 -12.912 1.00 111.29 112 PHE B O 1
ATOM 3182 N N . CYS C 1 113 ? -0.372 -26.622 -14.322 1.00 114.65 113 CYS B N 1
ATOM 3183 C CA . CYS C 1 113 ? 0.187 -26.005 -15.520 1.00 122.39 113 CYS B CA 1
ATOM 3184 C C . CYS C 1 113 ? -0.806 -25.074 -16.212 1.00 134.38 113 CYS B C 1
ATOM 3185 O O . CYS C 1 113 ? -0.508 -23.900 -16.451 1.00 145.62 113 CYS B O 1
ATOM 3188 N N . ASP C 1 114 ? -1.985 -25.594 -16.543 1.00 126.22 114 ASP B N 1
ATOM 3189 C CA . ASP C 1 114 ? -3.015 -24.798 -17.198 1.00 120.64 114 ASP B CA 1
ATOM 3190 C C . ASP C 1 114 ? -3.519 -23.702 -16.267 1.00 115.75 114 ASP B C 1
ATOM 3191 O O . ASP C 1 114 ? -3.875 -23.966 -15.116 1.00 112.49 114 ASP B O 1
ATOM 3196 N N . ASP C 1 115 ? -3.536 -22.466 -16.762 1.00 121.03 115 ASP B N 1
ATOM 3197 C CA . ASP C 1 115 ? -3.968 -21.346 -15.936 1.00 125.14 115 ASP B CA 1
ATOM 3198 C C . ASP C 1 115 ? -5.462 -21.063 -16.068 1.00 127.70 115 ASP B C 1
ATOM 3199 O O . ASP C 1 115 ? -6.136 -20.844 -15.056 1.00 137.97 115 ASP B O 1
ATOM 3204 N N . GLY C 1 116 ? -5.998 -21.056 -17.289 1.00 125.74 116 GLY B N 1
ATOM 3205 C CA . GLY C 1 116 ? -7.404 -20.746 -17.473 1.00 124.15 116 GLY B CA 1
ATOM 3206 C C . GLY C 1 116 ? -8.115 -21.470 -18.600 1.00 122.08 116 GLY B C 1
ATOM 3207 O O . GLY C 1 116 ? -9.243 -21.107 -18.947 1.00 129.23 116 GLY B O 1
ATOM 3208 N N . ASP C 1 117 ? -7.484 -22.488 -19.185 1.00 124.07 117 ASP B N 1
ATOM 3209 C CA . ASP C 1 117 ? -8.026 -23.155 -20.363 1.00 122.31 117 ASP B CA 1
ATOM 3210 C C . ASP C 1 117 ? -8.606 -24.541 -20.102 1.00 112.74 117 ASP B C 1
ATOM 3211 O O . ASP C 1 117 ? -9.143 -25.147 -21.035 1.00 111.56 117 ASP B O 1
ATOM 3216 N N . VAL C 1 118 ? -8.522 -25.067 -18.882 1.00 110.80 118 VAL B N 1
ATOM 3217 C CA . VAL C 1 118 ? -9.037 -26.399 -18.575 1.00 106.54 118 VAL B CA 1
ATOM 3218 C C . VAL C 1 118 ? -9.907 -26.316 -17.330 1.00 108.29 118 VAL B C 1
ATOM 3219 O O . VAL C 1 118 ? -9.426 -25.939 -16.255 1.00 110.67 118 VAL B O 1
ATOM 3223 N N . LYS C 1 119 ? -11.184 -26.662 -17.475 1.00 105.01 119 LYS B N 1
ATOM 3224 C CA . LYS C 1 119 ? -12.081 -26.744 -16.331 1.00 107.83 119 LYS B CA 1
ATOM 3225 C C . LYS C 1 119 ? -11.999 -28.118 -15.669 1.00 105.47 119 LYS B C 1
ATOM 3226 O O . LYS C 1 119 ? -11.550 -29.098 -16.268 1.00 105.63 119 LYS B O 1
ATOM 3232 N N . PHE C 1 120 ? -12.468 -28.182 -14.420 1.00 101.16 120 PHE B N 1
ATOM 3233 C CA . PHE C 1 120 ? -12.345 -29.373 -13.583 1.00 99.20 120 PHE B CA 1
ATOM 3234 C C . PHE C 1 120 ? -13.712 -29.803 -13.069 1.00 92.72 120 PHE B C 1
ATOM 3235 O O . PHE C 1 120 ? -14.392 -29.033 -12.383 1.00 94.60 120 PHE B O 1
ATOM 3243 N N . VAL C 1 121 ? -14.096 -31.038 -13.387 1.00 92.73 121 VAL B N 1
ATOM 3244 C CA . VAL C 1 121 ? -15.303 -31.683 -12.891 1.00 93.13 121 VAL B CA 1
ATOM 3245 C C . VAL C 1 121 ? -14.885 -32.843 -11.997 1.00 86.95 121 VAL B C 1
ATOM 3246 O O . VAL C 1 121 ? -14.056 -33.677 -12.391 1.00 96.56 121 VAL B O 1
ATOM 3250 N N . LEU C 1 122 ? -15.478 -32.914 -10.810 1.00 85.30 122 LEU B N 1
ATOM 3251 C CA . LEU C 1 122 ? -15.107 -33.904 -9.811 1.00 78.46 122 LEU B CA 1
ATOM 3252 C C . LEU C 1 122 ? -16.356 -34.635 -9.347 1.00 97.95 122 LEU B C 1
ATOM 3253 O O . LEU C 1 122 ? -17.373 -34.002 -9.047 1.00 78.83 122 LEU B O 1
ATOM 3258 N N . ASP C 1 123 ? -16.277 -35.962 -9.295 1.00 90.22 123 ASP B N 1
ATOM 3259 C CA . ASP C 1 123 ? -17.365 -36.759 -8.753 1.00 83.73 123 ASP B CA 1
ATOM 3260 C C . ASP C 1 123 ? -17.522 -36.461 -7.268 1.00 86.70 123 ASP B C 1
ATOM 3261 O O . ASP C 1 123 ? -16.541 -36.226 -6.558 1.00 90.94 123 ASP B O 1
ATOM 3266 N N . SER C 1 124 ? -18.771 -36.469 -6.798 1.00 102.27 124 SER B N 1
ATOM 3267 C CA . SER C 1 124 ? -19.017 -36.171 -5.393 1.00 105.66 124 SER B CA 1
ATOM 3268 C C . SER C 1 124 ? -18.579 -37.325 -4.501 1.00 100.04 124 SER B C 1
ATOM 3269 O O . SER C 1 124 ? -18.243 -37.109 -3.331 1.00 70.95 124 SER B O 1
ATOM 3272 N N . ALA C 1 125 ? -18.566 -38.549 -5.035 1.00 93.04 125 ALA B N 1
ATOM 3273 C CA . ALA C 1 125 ? -18.235 -39.726 -4.241 1.00 104.50 125 ALA B CA 1
ATOM 3274 C C . ALA C 1 125 ? -16.778 -39.758 -3.796 1.00 102.65 125 ALA B C 1
ATOM 3275 O O . ALA C 1 125 ? -16.414 -40.630 -3.001 1.00 108.34 125 ALA B O 1
ATOM 3277 N N . PHE C 1 126 ? -15.935 -38.849 -4.291 1.00 106.16 126 PHE B N 1
ATOM 3278 C CA . PHE C 1 126 ? -14.576 -38.756 -3.771 1.00 91.62 126 PHE B CA 1
ATOM 3279 C C . PHE C 1 126 ? -14.535 -38.045 -2.428 1.00 82.70 126 PHE B C 1
ATOM 3280 O O . PHE C 1 126 ? -13.667 -38.340 -1.600 1.00 77.19 126 PHE B O 1
ATOM 3288 N N . LEU C 1 127 ? -15.464 -37.122 -2.193 1.00 84.67 127 LEU B N 1
ATOM 3289 C CA . LEU C 1 127 ? -15.520 -36.383 -0.940 1.00 95.79 127 LEU B CA 1
ATOM 3290 C C . LEU C 1 127 ? -16.440 -37.032 0.083 1.00 115.00 127 LEU B C 1
ATOM 3291 O O . LEU C 1 127 ? -16.225 -36.868 1.290 1.00 119.15 127 LEU B O 1
ATOM 3296 N N . GLU C 1 128 ? -17.458 -37.758 -0.369 1.00 109.10 128 GLU B N 1
ATOM 3297 C CA . GLU C 1 128 ? -18.370 -38.479 0.507 1.00 114.96 128 GLU B CA 1
ATOM 3298 C C . GLU C 1 128 ? -18.049 -39.969 0.482 1.00 131.79 128 GLU B C 1
ATOM 3299 O O . GLU C 1 128 ? -17.659 -40.515 -0.555 1.00 134.15 128 GLU B O 1
ATOM 3305 N N . GLY C 1 129 ? -18.207 -40.623 1.629 1.00 131.22 129 GLY B N 1
ATOM 3306 C CA . GLY C 1 129 ? -17.984 -42.053 1.702 1.00 139.43 129 GLY B CA 1
ATOM 3307 C C . GLY C 1 129 ? -16.905 -42.451 2.688 1.00 143.31 129 GLY B C 1
ATOM 3308 O O . GLY C 1 129 ? -16.073 -41.625 3.072 1.00 141.38 129 GLY B O 1
ATOM 3309 N N . GLY C 1 130 ? -16.901 -43.716 3.100 1.00 148.81 130 GLY B N 1
ATOM 3310 C CA . GLY C 1 130 ? -15.943 -44.167 4.089 1.00 144.20 130 GLY B CA 1
ATOM 3311 C C . GLY C 1 130 ? -14.643 -44.671 3.497 1.00 142.53 130 GLY B C 1
ATOM 3312 O O . GLY C 1 130 ? -14.272 -45.833 3.689 1.00 145.71 130 GLY B O 1
ATOM 3313 N N . HIS C 1 131 ? -13.940 -43.800 2.775 1.00 146.14 131 HIS B N 1
ATOM 3314 C CA . HIS C 1 131 ? -12.601 -44.085 2.272 1.00 136.17 131 HIS B CA 1
ATOM 3315 C C . HIS C 1 131 ? -11.703 -42.913 2.635 1.00 126.62 131 HIS B C 1
ATOM 3316 O O . HIS C 1 131 ? -11.994 -41.769 2.270 1.00 115.72 131 HIS B O 1
ATOM 3323 N N . GLU C 1 132 ? -10.615 -43.199 3.353 1.00 125.81 132 GLU B N 1
ATOM 3324 C CA . GLU C 1 132 ? -9.800 -42.131 3.922 1.00 124.97 132 GLU B CA 1
ATOM 3325 C C . GLU C 1 132 ? -8.978 -41.400 2.866 1.00 122.85 132 GLU B C 1
ATOM 3326 O O . GLU C 1 132 ? -8.740 -40.195 3.002 1.00 126.63 132 GLU B O 1
ATOM 3332 N N . LYS C 1 133 ? -8.530 -42.094 1.821 1.00 111.52 133 LYS B N 1
ATOM 3333 C CA . LYS C 1 133 ? -7.683 -41.477 0.809 1.00 105.00 133 LYS B CA 1
ATOM 3334 C C . LYS C 1 133 ? -8.107 -41.918 -0.584 1.00 100.53 133 LYS B C 1
ATOM 3335 O O . LYS C 1 133 ? -8.700 -42.983 -0.774 1.00 107.28 133 LYS B O 1
ATOM 3341 N N . VAL C 1 134 ? -7.788 -41.069 -1.558 1.00 99.30 134 VAL B N 1
ATOM 3342 C CA . VAL C 1 134 ? -7.977 -41.357 -2.971 1.00 97.86 134 VAL B CA 1
ATOM 3343 C C . VAL C 1 134 ? -6.606 -41.431 -3.633 1.00 96.86 134 VAL B C 1
ATOM 3344 O O . VAL C 1 134 ? -5.620 -40.854 -3.159 1.00 101.57 134 VAL B O 1
ATOM 3348 N N . TYR C 1 135 ? -6.554 -42.137 -4.761 1.00 105.02 135 TYR B N 1
ATOM 3349 C CA . TYR C 1 135 ? -5.306 -42.496 -5.420 1.00 102.53 135 TYR B CA 1
ATOM 3350 C C . TYR C 1 135 ? -5.298 -41.940 -6.836 1.00 107.59 135 TYR B C 1
ATOM 3351 O O . TYR C 1 135 ? -6.289 -42.074 -7.562 1.00 107.10 135 TYR B O 1
ATOM 3360 N N . PHE C 1 136 ? -4.182 -41.325 -7.231 1.00 98.15 136 PHE B N 1
ATOM 3361 C CA . PHE C 1 136 ? -4.015 -40.849 -8.598 1.00 102.41 136 PHE B CA 1
ATOM 3362 C C . PHE C 1 136 ? -2.555 -40.991 -8.996 1.00 99.46 136 PHE B C 1
ATOM 3363 O O . PHE C 1 136 ? -1.669 -41.094 -8.146 1.00 104.37 136 PHE B O 1
ATOM 3371 N N . HIS C 1 137 ? -2.310 -40.977 -10.299 1.00 107.81 137 HIS B N 1
ATOM 3372 C CA . HIS C 1 137 ? -0.930 -41.034 -10.760 1.00 107.97 137 HIS B CA 1
ATOM 3373 C C . HIS C 1 137 ? -0.253 -39.676 -10.567 1.00 110.42 137 HIS B C 1
ATOM 3374 O O . HIS C 1 137 ? -0.888 -38.635 -10.749 1.00 113.15 137 HIS B O 1
ATOM 3381 N N . PRO C 1 138 ? 1.021 -39.658 -10.172 1.00 105.58 138 PRO B N 1
ATOM 3382 C CA . PRO C 1 138 ? 1.772 -38.394 -10.074 1.00 107.30 138 PRO B CA 1
ATOM 3383 C C . PRO C 1 138 ? 2.484 -38.032 -11.379 1.00 112.69 138 PRO B C 1
ATOM 3384 O O . PRO C 1 138 ? 3.714 -37.922 -11.437 1.00 94.76 138 PRO B O 1
ATOM 3388 N N . MET C 1 139 ? 1.696 -37.853 -12.442 1.00 114.53 139 MET B N 1
ATOM 3389 C CA . MET C 1 139 ? 2.201 -37.489 -13.770 1.00 120.08 139 MET B CA 1
ATOM 3390 C C . MET C 1 139 ? 3.157 -38.536 -14.335 1.00 129.86 139 MET B C 1
ATOM 3391 O O . MET C 1 139 ? 4.063 -38.209 -15.105 1.00 130.40 139 MET B O 1
ATOM 3396 N N . THR C 1 140 ? 2.955 -39.799 -13.969 1.00 118.87 140 THR B N 1
ATOM 3397 C CA . THR C 1 140 ? 3.753 -40.890 -14.511 1.00 119.43 140 THR B CA 1
ATOM 3398 C C . THR C 1 140 ? 3.053 -42.207 -14.216 1.00 114.09 140 THR B C 1
ATOM 3399 O O . THR C 1 140 ? 2.301 -42.322 -13.245 1.00 116.97 140 THR B O 1
ATOM 3403 N N . ASN C 1 141 ? 3.303 -43.195 -15.075 1.00 124.20 141 ASN B N 1
ATOM 3404 C CA . ASN C 1 141 ? 2.752 -44.528 -14.877 1.00 97.18 141 ASN B CA 1
ATOM 3405 C C . ASN C 1 141 ? 3.599 -45.381 -13.944 1.00 102.42 141 ASN B C 1
ATOM 3406 O O . ASN C 1 141 ? 3.164 -46.474 -13.567 1.00 103.88 141 ASN B O 1
ATOM 3411 N N . ALA C 1 142 ? 4.786 -44.910 -13.564 1.00 109.94 142 ALA B N 1
ATOM 3412 C CA . ALA C 1 142 ? 5.711 -45.689 -12.751 1.00 111.78 142 ALA B CA 1
ATOM 3413 C C . ALA C 1 142 ? 5.413 -45.613 -11.260 1.00 116.55 142 ALA B C 1
ATOM 3414 O O . ALA C 1 142 ? 6.182 -46.167 -10.468 1.00 111.77 142 ALA B O 1
ATOM 3416 N N . ALA C 1 143 ? 4.338 -44.943 -10.856 1.00 117.94 143 ALA B N 1
ATOM 3417 C CA . ALA C 1 143 ? 3.993 -44.841 -9.444 1.00 120.21 143 ALA B CA 1
ATOM 3418 C C . ALA C 1 143 ? 2.560 -44.347 -9.326 1.00 116.67 143 ALA B C 1
ATOM 3419 O O . ALA C 1 143 ? 1.957 -43.881 -10.297 1.00 113.52 143 ALA B O 1
ATOM 3421 N N . THR C 1 144 ? 2.020 -44.468 -8.117 1.00 120.00 144 THR B N 1
ATOM 3422 C CA . THR C 1 144 ? 0.740 -43.869 -7.767 1.00 115.99 144 THR B CA 1
ATOM 3423 C C . THR C 1 144 ? 0.849 -43.215 -6.400 1.00 112.36 144 THR B C 1
ATOM 3424 O O . THR C 1 144 ? 1.403 -43.800 -5.460 1.00 123.74 144 THR B O 1
ATOM 3428 N N . MET C 1 145 ? 0.369 -41.978 -6.327 1.00 105.48 145 MET B N 1
ATOM 3429 C CA . MET C 1 145 ? 0.341 -41.189 -5.109 1.00 102.71 145 MET B CA 1
ATOM 3430 C C . MET C 1 145 ? -1.081 -41.170 -4.558 1.00 97.16 145 MET B C 1
ATOM 3431 O O . MET C 1 145 ? -2.039 -40.910 -5.295 1.00 94.98 145 MET B O 1
ATOM 3436 N N . GLY C 1 146 ? -1.206 -41.451 -3.272 1.00 95.63 146 GLY B N 1
ATOM 3437 C CA . GLY C 1 146 ? -2.488 -41.429 -2.588 1.00 92.96 146 GLY B CA 1
ATOM 3438 C C . GLY C 1 146 ? -2.491 -40.370 -1.506 1.00 95.83 146 GLY B C 1
ATOM 3439 O O . GLY C 1 146 ? -1.489 -40.175 -0.813 1.00 72.77 146 GLY B O 1
ATOM 3440 N N . LEU C 1 147 ? -3.625 -39.692 -1.368 1.00 102.16 147 LEU B N 1
ATOM 3441 C CA . LEU C 1 147 ? -3.733 -38.573 -0.445 1.00 91.43 147 LEU B CA 1
ATOM 3442 C C . LEU C 1 147 ? -5.194 -38.363 -0.079 1.00 87.37 147 LEU B C 1
ATOM 3443 O O . LEU C 1 147 ? -6.098 -38.892 -0.729 1.00 85.09 147 LEU B O 1
ATOM 3448 N N . SER C 1 148 ? -5.409 -37.589 0.978 1.00 90.65 148 SER B N 1
ATOM 3449 C CA . SER C 1 148 ? -6.760 -37.354 1.460 1.00 88.00 148 SER B CA 1
ATOM 3450 C C . SER C 1 148 ? -7.565 -36.599 0.406 1.00 97.18 148 SER B C 1
ATOM 3451 O O . SER C 1 148 ? -7.017 -35.742 -0.298 1.00 79.48 148 SER B O 1
ATOM 3454 N N . PRO C 1 149 ? -8.858 -36.898 0.257 1.00 100.58 149 PRO B N 1
ATOM 3455 C CA . PRO C 1 149 ? -9.669 -36.150 -0.716 1.00 99.85 149 PRO B CA 1
ATOM 3456 C C . PRO C 1 149 ? -9.763 -34.676 -0.384 1.00 93.36 149 PRO B C 1
ATOM 3457 O O . PRO C 1 149 ? -9.839 -33.842 -1.295 1.00 90.67 149 PRO B O 1
ATOM 3461 N N . GLU C 1 150 ? -9.757 -34.330 0.904 1.00 75.67 150 GLU B N 1
ATOM 3462 C CA . GLU C 1 150 ? -9.801 -32.926 1.292 1.00 90.16 150 GLU B CA 1
ATOM 3463 C C . GLU C 1 150 ? -8.499 -32.218 0.939 1.00 99.49 150 GLU B C 1
ATOM 3464 O O . GLU C 1 150 ? -8.517 -31.078 0.464 1.00 107.50 150 GLU B O 1
ATOM 3470 N N . ASP C 1 151 ? -7.358 -32.878 1.159 1.00 94.12 151 ASP B N 1
ATOM 3471 C CA . ASP C 1 151 ? -6.086 -32.305 0.726 1.00 95.33 151 ASP B CA 1
ATOM 3472 C C . ASP C 1 151 ? -6.013 -32.193 -0.791 1.00 86.60 151 ASP B C 1
ATOM 3473 O O . ASP C 1 151 ? -5.433 -31.237 -1.319 1.00 93.79 151 ASP B O 1
ATOM 3478 N N . PHE C 1 152 ? -6.616 -33.144 -1.507 1.00 88.22 152 PHE B N 1
ATOM 3479 C CA . PHE C 1 152 ? -6.681 -33.053 -2.962 1.00 68.44 152 PHE B CA 1
ATOM 3480 C C . PHE C 1 152 ? -7.520 -31.859 -3.399 1.00 95.77 152 PHE B C 1
ATOM 3481 O O . PHE C 1 152 ? -7.172 -31.157 -4.359 1.00 101.25 152 PHE B O 1
ATOM 3489 N N . LEU C 1 153 ? -8.635 -31.618 -2.705 1.00 100.92 153 LEU B N 1
ATOM 3490 C CA . LEU C 1 153 ? -9.443 -30.437 -2.985 1.00 75.40 153 LEU B CA 1
ATOM 3491 C C . LEU C 1 153 ? -8.659 -29.162 -2.700 1.00 75.69 153 LEU B C 1
ATOM 3492 O O . LEU C 1 153 ? -8.714 -28.204 -3.479 1.00 76.32 153 LEU B O 1
ATOM 3497 N N . ILE C 1 154 ? -7.915 -29.139 -1.592 1.00 93.79 154 ILE B N 1
ATOM 3498 C CA . ILE C 1 154 ? -7.061 -27.994 -1.282 1.00 71.76 154 ILE B CA 1
ATOM 3499 C C . ILE C 1 154 ? -6.068 -27.749 -2.410 1.00 71.95 154 ILE B C 1
ATOM 3500 O O . ILE C 1 154 ? -5.843 -26.604 -2.823 1.00 101.81 154 ILE B O 1
ATOM 3505 N N . PHE C 1 155 ? -5.469 -28.820 -2.934 1.00 72.79 155 PHE B N 1
ATOM 3506 C CA . PHE C 1 155 ? -4.499 -28.669 -4.014 1.00 72.95 155 PHE B CA 1
ATOM 3507 C C . PHE C 1 155 ? -5.151 -28.102 -5.270 1.00 86.18 155 PHE B C 1
ATOM 3508 O O . PHE C 1 155 ? -4.661 -27.125 -5.848 1.00 74.14 155 PHE B O 1
ATOM 3516 N N . VAL C 1 156 ? -6.260 -28.703 -5.711 1.00 89.64 156 VAL B N 1
ATOM 3517 C CA . VAL C 1 156 ? -6.867 -28.253 -6.964 1.00 96.16 156 VAL B CA 1
ATOM 3518 C C . VAL C 1 156 ? -7.433 -26.845 -6.829 1.00 93.85 156 VAL B C 1
ATOM 3519 O O . VAL C 1 156 ? -7.503 -26.104 -7.817 1.00 93.97 156 VAL B O 1
ATOM 3523 N N . LYS C 1 157 ? -7.843 -26.444 -5.624 1.00 100.22 157 LYS B N 1
ATOM 3524 C CA . LYS C 1 157 ? -8.268 -25.065 -5.422 1.00 78.01 157 LYS B CA 1
ATOM 3525 C C . LYS C 1 157 ? -7.081 -24.114 -5.357 1.00 78.22 157 LYS B C 1
ATOM 3526 O O . LYS C 1 157 ? -7.217 -22.935 -5.703 1.00 78.98 157 LYS B O 1
ATOM 3532 N N . ALA C 1 158 ? -5.918 -24.604 -4.925 1.00 94.75 158 ALA B N 1
ATOM 3533 C CA . ALA C 1 158 ? -4.710 -23.792 -4.872 1.00 87.91 158 ALA B CA 1
ATOM 3534 C C . ALA C 1 158 ? -4.086 -23.558 -6.241 1.00 76.76 158 ALA B C 1
ATOM 3535 O O . ALA C 1 158 ? -3.224 -22.682 -6.367 1.00 91.26 158 ALA B O 1
ATOM 3537 N N . THR C 1 159 ? -4.489 -24.312 -7.261 1.00 77.80 159 THR B N 1
ATOM 3538 C CA . THR C 1 159 ? -3.969 -24.139 -8.611 1.00 101.23 159 THR B CA 1
ATOM 3539 C C . THR C 1 159 ? -4.752 -23.118 -9.426 1.00 110.22 159 THR B C 1
ATOM 3540 O O . THR C 1 159 ? -4.364 -22.827 -10.562 1.00 111.75 159 THR B O 1
ATOM 3544 N N . GLY C 1 160 ? -5.838 -22.573 -8.884 1.00 107.70 160 GLY B N 1
ATOM 3545 C CA . GLY C 1 160 ? -6.656 -21.622 -9.608 1.00 116.63 160 GLY B CA 1
ATOM 3546 C C . GLY C 1 160 ? -7.830 -22.216 -10.350 1.00 124.80 160 GLY B C 1
ATOM 3547 O O . GLY C 1 160 ? -8.429 -21.524 -11.182 1.00 129.63 160 GLY B O 1
ATOM 3548 N N . HIS C 1 161 ? -8.174 -23.470 -10.083 1.00 125.35 161 HIS B N 1
ATOM 3549 C CA . HIS C 1 161 ? -9.263 -24.175 -10.756 1.00 131.32 161 HIS B CA 1
ATOM 3550 C C . HIS C 1 161 ? -10.364 -24.439 -9.734 1.00 147.87 161 HIS B C 1
ATOM 3551 O O . HIS C 1 161 ? -10.325 -25.426 -8.998 1.00 148.59 161 HIS B O 1
ATOM 3558 N N . ASP C 1 162 ? -11.340 -23.547 -9.692 1.00 134.23 162 ASP B N 1
ATOM 3559 C CA . ASP C 1 162 ? -12.528 -23.752 -8.877 1.00 146.20 162 ASP B CA 1
ATOM 3560 C C . ASP C 1 162 ? -13.359 -24.883 -9.466 1.00 134.07 162 ASP B C 1
ATOM 3561 O O . ASP C 1 162 ? -13.975 -24.694 -10.523 1.00 142.98 162 ASP B O 1
ATOM 3566 N N . PRO C 1 163 ? -13.403 -26.058 -8.842 1.00 128.04 163 PRO B N 1
ATOM 3567 C CA . PRO C 1 163 ? -14.065 -27.206 -9.470 1.00 106.80 163 PRO B CA 1
ATOM 3568 C C . PRO C 1 163 ? -15.578 -27.048 -9.471 1.00 110.48 163 PRO B C 1
ATOM 3569 O O . PRO C 1 163 ? -16.147 -26.177 -8.811 1.00 117.37 163 PRO B O 1
ATOM 3573 N N . ILE C 1 164 ? -16.228 -27.906 -10.248 1.00 109.24 164 ILE B N 1
ATOM 3574 C CA . ILE C 1 164 ? -17.687 -28.004 -10.272 1.00 107.06 164 ILE B CA 1
ATOM 3575 C C . ILE C 1 164 ? -18.044 -29.423 -9.841 1.00 99.55 164 ILE B C 1
ATOM 3576 O O . ILE C 1 164 ? -18.115 -30.345 -10.660 1.00 96.60 164 ILE B O 1
ATOM 3581 N N . ILE C 1 165 ? -18.267 -29.613 -8.540 1.00 101.34 165 ILE B N 1
ATOM 3582 C CA . ILE C 1 165 ? -18.634 -30.928 -8.026 1.00 98.19 165 ILE B CA 1
ATOM 3583 C C . ILE C 1 165 ? -20.075 -31.238 -8.412 1.00 99.41 165 ILE B C 1
ATOM 3584 O O . ILE C 1 165 ? -20.980 -30.420 -8.204 1.00 107.68 165 ILE B O 1
ATOM 3589 N N . LEU C 1 166 ? -20.294 -32.422 -8.982 1.00 92.81 166 LEU B N 1
ATOM 3590 C CA . LEU C 1 166 ? -21.633 -32.869 -9.337 1.00 98.70 166 LEU B CA 1
ATOM 3591 C C . LEU C 1 166 ? -21.805 -34.324 -8.923 1.00 99.92 166 LEU B C 1
ATOM 3592 O O . LEU C 1 166 ? -20.846 -35.100 -8.907 1.00 93.95 166 LEU B O 1
ATOM 3597 N N . ASN C 1 167 ? -23.040 -34.682 -8.584 1.00 104.73 167 ASN B N 1
ATOM 3598 C CA . ASN C 1 167 ? -23.367 -36.008 -8.080 1.00 107.43 167 ASN B CA 1
ATOM 3599 C C . ASN C 1 167 ? -23.947 -36.866 -9.197 1.00 117.12 167 ASN B C 1
ATOM 3600 O O . ASN C 1 167 ? -24.686 -36.373 -10.054 1.00 122.54 167 ASN B O 1
ATOM 3605 N N . PHE C 1 168 ? -23.609 -38.155 -9.178 1.00 117.61 168 PHE B N 1
ATOM 3606 C CA . PHE C 1 168 ? -24.108 -39.104 -10.165 1.00 115.38 168 PHE B CA 1
ATOM 3607 C C . PHE C 1 168 ? -25.248 -39.971 -9.652 1.00 114.19 168 PHE B C 1
ATOM 3608 O O . PHE C 1 168 ? -26.054 -40.449 -10.457 1.00 110.70 168 PHE B O 1
ATOM 3616 N N . ASP C 1 169 ? -25.339 -40.186 -8.344 1.00 116.20 169 ASP B N 1
ATOM 3617 C CA . ASP C 1 169 ? -26.398 -41.018 -7.782 1.00 123.40 169 ASP B CA 1
ATOM 3618 C C . ASP C 1 169 ? -27.729 -40.273 -7.741 1.00 114.87 169 ASP B C 1
ATOM 3619 O O . ASP C 1 169 ? -27.811 -39.104 -8.118 1.00 109.66 169 ASP B O 1
ATOM 3624 N N . LEU D 1 6 ? 23.617 -50.162 -26.451 1.00 84.34 6 LEU C N 1
ATOM 3625 C CA . LEU D 1 6 ? 23.667 -48.886 -25.750 1.00 89.21 6 LEU C CA 1
ATOM 3626 C C . LEU D 1 6 ? 25.124 -48.467 -25.539 1.00 99.61 6 LEU C C 1
ATOM 3627 O O . LEU D 1 6 ? 26.045 -49.232 -25.831 1.00 95.13 6 LEU C O 1
ATOM 3632 N N . ARG D 1 7 ? 25.321 -47.247 -25.033 1.00 107.87 7 ARG C N 1
ATOM 3633 C CA . ARG D 1 7 ? 26.670 -46.717 -24.849 1.00 111.09 7 ARG C CA 1
ATOM 3634 C C . ARG D 1 7 ? 27.455 -47.521 -23.819 1.00 112.35 7 ARG C C 1
ATOM 3635 O O . ARG D 1 7 ? 28.673 -47.704 -23.957 1.00 114.69 7 ARG C O 1
ATOM 3643 N N . ALA D 1 8 ? 26.773 -48.023 -22.786 1.00 113.38 8 ALA C N 1
ATOM 3644 C CA . ALA D 1 8 ? 27.457 -48.812 -21.767 1.00 112.02 8 ALA C CA 1
ATOM 3645 C C . ALA D 1 8 ? 28.040 -50.086 -22.361 1.00 108.07 8 ALA C C 1
ATOM 3646 O O . ALA D 1 8 ? 29.173 -50.465 -22.045 1.00 107.71 8 ALA C O 1
ATOM 3648 N N . GLU D 1 9 ? 27.291 -50.743 -23.250 1.00 108.38 9 GLU C N 1
ATOM 3649 C CA . GLU D 1 9 ? 27.799 -51.945 -23.903 1.00 104.43 9 GLU C CA 1
ATOM 3650 C C . GLU D 1 9 ? 28.990 -51.628 -24.799 1.00 103.08 9 GLU C C 1
ATOM 3651 O O . GLU D 1 9 ? 29.944 -52.409 -24.870 1.00 104.04 9 GLU C O 1
ATOM 3657 N N . LEU D 1 10 ? 28.962 -50.480 -25.478 1.00 113.15 10 LEU C N 1
ATOM 3658 C CA . LEU D 1 10 ? 30.082 -50.098 -26.333 1.00 106.97 10 LEU C CA 1
ATOM 3659 C C . LEU D 1 10 ? 31.345 -49.857 -25.513 1.00 103.43 10 LEU C C 1
ATOM 3660 O O . LEU D 1 10 ? 32.430 -50.339 -25.868 1.00 83.68 10 LEU C O 1
ATOM 3665 N N . GLU D 1 11 ? 31.226 -49.108 -24.412 1.00 104.15 11 GLU C N 1
ATOM 3666 C CA . GLU D 1 11 ? 32.389 -48.903 -23.553 1.00 105.76 11 GLU C CA 1
ATOM 3667 C C . GLU D 1 11 ? 32.865 -50.216 -22.951 1.00 106.78 11 GLU C C 1
ATOM 3668 O O . GLU D 1 11 ? 34.070 -50.433 -22.791 1.00 111.55 11 GLU C O 1
ATOM 3674 N N . GLN D 1 12 ? 31.931 -51.112 -22.631 1.00 104.09 12 GLN C N 1
ATOM 3675 C CA . GLN D 1 12 ? 32.295 -52.411 -22.080 1.00 110.32 12 GLN C CA 1
ATOM 3676 C C . GLN D 1 12 ? 33.101 -53.236 -23.077 1.00 102.63 12 GLN C C 1
ATOM 3677 O O . GLN D 1 12 ? 34.129 -53.828 -22.723 1.00 92.66 12 GLN C O 1
ATOM 3683 N N . ARG D 1 13 ? 32.666 -53.259 -24.338 1.00 105.92 13 ARG C N 1
ATOM 3684 C CA . ARG D 1 13 ? 33.366 -54.038 -25.353 1.00 103.30 13 ARG C CA 1
ATOM 3685 C C . ARG D 1 13 ? 34.701 -53.413 -25.736 1.00 110.81 13 ARG C C 1
ATOM 3686 O O . ARG D 1 13 ? 35.649 -54.140 -26.056 1.00 108.78 13 ARG C O 1
ATOM 3694 N N . LEU D 1 14 ? 34.805 -52.082 -25.716 1.00 113.39 14 LEU C N 1
ATOM 3695 C CA . LEU D 1 14 ? 36.104 -51.461 -25.967 1.00 112.45 14 LEU C CA 1
ATOM 3696 C C . LEU D 1 14 ? 37.071 -51.684 -24.810 1.00 106.03 14 LEU C C 1
ATOM 3697 O O . LEU D 1 14 ? 38.253 -51.973 -25.032 1.00 103.04 14 LEU C O 1
ATOM 3702 N N . GLY D 1 15 ? 36.595 -51.552 -23.569 1.00 107.24 15 GLY C N 1
ATOM 3703 C CA . GLY D 1 15 ? 37.449 -51.815 -22.425 1.00 107.98 15 GLY C CA 1
ATOM 3704 C C . GLY D 1 15 ? 37.895 -53.258 -22.327 1.00 108.69 15 GLY C C 1
ATOM 3705 O O . GLY D 1 15 ? 39.014 -53.536 -21.890 1.00 100.53 15 GLY C O 1
ATOM 3706 N N . ALA D 1 16 ? 37.039 -54.195 -22.746 1.00 118.38 16 ALA C N 1
ATOM 3707 C CA . ALA D 1 16 ? 37.444 -55.596 -22.763 1.00 110.70 16 ALA C CA 1
ATOM 3708 C C . ALA D 1 16 ? 38.555 -55.849 -23.774 1.00 97.27 16 ALA C C 1
ATOM 3709 O O . ALA D 1 16 ? 39.381 -56.746 -23.573 1.00 89.91 16 ALA C O 1
ATOM 3711 N N . LEU D 1 17 ? 38.605 -55.065 -24.848 1.00 91.98 17 LEU C N 1
ATOM 3712 C CA . LEU D 1 17 ? 39.646 -55.196 -25.858 1.00 95.61 17 LEU C CA 1
ATOM 3713 C C . LEU D 1 17 ? 40.872 -54.342 -25.561 1.00 97.48 17 LEU C C 1
ATOM 3714 O O . LEU D 1 17 ? 41.792 -54.303 -26.385 1.00 88.18 17 LEU C O 1
ATOM 3719 N N . ALA D 1 18 ? 40.900 -53.660 -24.413 1.00 99.48 18 ALA C N 1
ATOM 3720 C CA . ALA D 1 18 ? 42.045 -52.850 -23.989 1.00 102.59 18 ALA C CA 1
ATOM 3721 C C . ALA D 1 18 ? 42.368 -51.758 -25.008 1.00 108.64 18 ALA C C 1
ATOM 3722 O O . ALA D 1 18 ? 43.499 -51.628 -25.481 1.00 110.40 18 ALA C O 1
ATOM 3724 N N . ILE D 1 19 ? 41.355 -50.968 -25.347 1.00 111.99 19 ILE C N 1
ATOM 3725 C CA . ILE D 1 19 ? 41.495 -49.850 -26.271 1.00 110.62 19 ILE C CA 1
ATOM 3726 C C . ILE D 1 19 ? 41.241 -48.576 -25.479 1.00 117.35 19 ILE C C 1
ATOM 3727 O O . ILE D 1 19 ? 40.111 -48.316 -25.048 1.00 113.62 19 ILE C O 1
ATOM 3732 N N . ARG D 1 20 ? 42.290 -47.780 -25.284 1.00 120.93 20 ARG C N 1
ATOM 3733 C CA . ARG D 1 20 ? 42.153 -46.511 -24.585 1.00 125.28 20 ARG C CA 1
ATOM 3734 C C . ARG D 1 20 ? 41.692 -45.432 -25.558 1.00 112.68 20 ARG C C 1
ATOM 3735 O O . ARG D 1 20 ? 42.256 -45.278 -26.646 1.00 104.03 20 ARG C O 1
ATOM 3743 N N . THR D 1 21 ? 40.658 -44.691 -25.163 1.00 112.52 21 THR C N 1
ATOM 3744 C CA . THR D 1 21 ? 39.990 -43.713 -26.013 1.00 118.13 21 THR C CA 1
ATOM 3745 C C . THR D 1 21 ? 39.926 -42.366 -25.299 1.00 120.32 21 THR C C 1
ATOM 3746 O O . THR D 1 21 ? 40.377 -42.216 -24.159 1.00 107.60 21 THR C O 1
ATOM 3750 N N . GLU D 1 22 ? 39.356 -41.376 -25.988 1.00 126.24 22 GLU C N 1
ATOM 3751 C CA . GLU D 1 22 ? 39.123 -40.056 -25.408 1.00 135.67 22 GLU C CA 1
ATOM 3752 C C . GLU D 1 22 ? 37.723 -39.594 -25.778 1.00 124.72 22 GLU C C 1
ATOM 3753 O O . GLU D 1 22 ? 37.422 -39.425 -26.960 1.00 123.89 22 GLU C O 1
ATOM 3759 N N . VAL D 1 23 ? 36.875 -39.371 -24.779 1.00 132.12 23 VAL C N 1
ATOM 3760 C CA . VAL D 1 23 ? 35.473 -39.029 -24.996 1.00 121.75 23 VAL C CA 1
ATOM 3761 C C . VAL D 1 23 ? 35.261 -37.582 -24.579 1.00 122.87 23 VAL C C 1
ATOM 3762 O O . VAL D 1 23 ? 35.656 -37.181 -23.477 1.00 125.74 23 VAL C O 1
ATOM 3766 N N . VAL D 1 24 ? 34.637 -36.800 -25.457 1.00 118.36 24 VAL C N 1
ATOM 3767 C CA . VAL D 1 24 ? 34.257 -35.423 -25.160 1.00 122.79 24 VAL C CA 1
ATOM 3768 C C . VAL D 1 24 ? 32.740 -35.317 -25.230 1.00 123.67 24 VAL C C 1
ATOM 3769 O O . VAL D 1 24 ? 32.131 -35.711 -26.231 1.00 127.36 24 VAL C O 1
ATOM 3773 N N . GLU D 1 25 ? 32.135 -34.791 -24.165 1.00 126.78 25 GLU C N 1
ATOM 3774 C CA . GLU D 1 25 ? 30.682 -34.774 -24.032 1.00 129.16 25 GLU C CA 1
ATOM 3775 C C . GLU D 1 25 ? 30.093 -33.577 -24.773 1.00 127.25 25 GLU C C 1
ATOM 3776 O O . GLU D 1 25 ? 30.460 -32.428 -24.504 1.00 122.86 25 GLU C O 1
ATOM 3782 N N . HIS D 1 26 ? 29.176 -33.851 -25.707 1.00 121.65 26 HIS C N 1
ATOM 3783 C CA . HIS D 1 26 ? 28.456 -32.856 -26.488 1.00 117.55 26 HIS C CA 1
ATOM 3784 C C . HIS D 1 26 ? 27.130 -32.497 -25.830 1.00 109.71 26 HIS C C 1
ATOM 3785 O O . HIS D 1 26 ? 26.616 -33.244 -24.992 1.00 109.42 26 HIS C O 1
ATOM 3792 N N . PRO D 1 27 ? 26.541 -31.344 -26.192 1.00 112.32 27 PRO C N 1
ATOM 3793 C CA . PRO D 1 27 ? 25.204 -30.991 -25.714 1.00 106.95 27 PRO C CA 1
ATOM 3794 C C . PRO D 1 27 ? 24.103 -31.374 -26.700 1.00 101.09 27 PRO C C 1
ATOM 3795 O O . PRO D 1 27 ? 24.368 -32.127 -27.638 1.00 90.87 27 PRO C O 1
ATOM 3799 N N . VAL D 1 29 ? 21.364 -29.994 -31.930 1.00 127.93 29 VAL C N 1
ATOM 3800 C CA . VAL D 1 29 ? 21.681 -28.841 -31.093 1.00 123.42 29 VAL C CA 1
ATOM 3801 C C . VAL D 1 29 ? 23.158 -28.488 -31.206 1.00 124.99 29 VAL C C 1
ATOM 3802 O O . VAL D 1 29 ? 24.015 -29.205 -30.691 1.00 128.67 29 VAL C O 1
ATOM 3804 N N . PHE D 1 30 ? 23.454 -27.385 -31.890 1.00 115.10 30 PHE C N 1
ATOM 3805 C CA . PHE D 1 30 ? 24.842 -26.995 -32.119 1.00 126.33 30 PHE C CA 1
ATOM 3806 C C . PHE D 1 30 ? 24.885 -25.530 -32.514 1.00 156.24 30 PHE C C 1
ATOM 3807 O O . PHE D 1 30 ? 24.345 -25.157 -33.561 1.00 159.99 30 PHE C O 1
ATOM 3809 N N . THR D 1 31 ? 25.519 -24.703 -31.687 1.00 159.53 31 THR C N 1
ATOM 3810 C CA . THR D 1 31 ? 25.659 -23.298 -32.024 1.00 152.91 31 THR C CA 1
ATOM 3811 C C . THR D 1 31 ? 26.761 -23.151 -33.067 1.00 149.97 31 THR C C 1
ATOM 3812 O O . THR D 1 31 ? 27.607 -24.031 -33.229 1.00 153.88 31 THR C O 1
ATOM 3814 N N . ILE D 1 32 ? 26.762 -22.014 -33.763 1.00 145.29 32 ILE C N 1
ATOM 3815 C CA . ILE D 1 32 ? 27.782 -21.781 -34.782 1.00 142.95 32 ILE C CA 1
ATOM 3816 C C . ILE D 1 32 ? 29.184 -21.831 -34.186 1.00 152.81 32 ILE C C 1
ATOM 3817 O O . ILE D 1 32 ? 30.016 -22.661 -34.584 1.00 142.70 32 ILE C O 1
ATOM 3819 N N . GLU D 1 33 ? 29.465 -20.960 -33.214 1.00 156.52 33 GLU C N 1
ATOM 3820 C CA . GLU D 1 33 ? 30.811 -20.943 -32.658 1.00 159.13 33 GLU C CA 1
ATOM 3821 C C . GLU D 1 33 ? 31.099 -22.200 -31.849 1.00 156.90 33 GLU C C 1
ATOM 3822 O O . GLU D 1 33 ? 32.247 -22.649 -31.801 1.00 157.84 33 GLU C O 1
ATOM 3824 N N . GLU D 1 34 ? 30.064 -22.842 -31.301 1.00 174.48 34 GLU C N 1
ATOM 3825 C CA . GLU D 1 34 ? 30.284 -24.088 -30.573 1.00 149.32 34 GLU C CA 1
ATOM 3826 C C . GLU D 1 34 ? 30.516 -25.256 -31.524 1.00 135.06 34 GLU C C 1
ATOM 3827 O O . GLU D 1 34 ? 31.393 -26.097 -31.281 1.00 142.95 34 GLU C O 1
ATOM 3829 N N . MET D 1 35 ? 29.756 -25.308 -32.623 1.00 133.76 35 MET C N 1
ATOM 3830 C CA . MET D 1 35 ? 29.968 -26.355 -33.616 1.00 134.50 35 MET C CA 1
ATOM 3831 C C . MET D 1 35 ? 31.337 -26.225 -34.259 1.00 151.79 35 MET C C 1
ATOM 3832 O O . MET D 1 35 ? 31.948 -27.236 -34.624 1.00 146.47 35 MET C O 1
ATOM 3834 N N . MET D 1 36 ? 31.838 -24.996 -34.410 1.00 152.49 36 MET C N 1
ATOM 3835 C CA . MET D 1 36 ? 33.165 -24.860 -34.994 1.00 154.65 36 MET C CA 1
ATOM 3836 C C . MET D 1 36 ? 34.258 -25.084 -33.957 1.00 160.04 36 MET C C 1
ATOM 3837 O O . MET D 1 36 ? 35.327 -25.597 -34.301 1.00 158.12 36 MET C O 1
ATOM 3839 N N . PRO D 1 37 ? 33.998 -24.764 -32.684 1.00 155.07 37 PRO C N 1
ATOM 3840 C CA . PRO D 1 37 ? 35.000 -24.993 -31.649 1.00 154.32 37 PRO C CA 1
ATOM 3841 C C . PRO D 1 37 ? 35.189 -26.482 -31.390 1.00 156.08 37 PRO C C 1
ATOM 3842 O O . PRO D 1 37 ? 36.312 -26.937 -31.132 1.00 166.30 37 PRO C O 1
ATOM 3844 N N . HIS D 1 38 ? 34.107 -27.262 -31.474 1.00 162.22 38 HIS C N 1
ATOM 3845 C CA . HIS D 1 38 ? 34.227 -28.693 -31.221 1.00 145.92 38 HIS C CA 1
ATOM 3846 C C . HIS D 1 38 ? 35.124 -29.355 -32.258 1.00 141.90 38 HIS C C 1
ATOM 3847 O O . HIS D 1 38 ? 35.956 -30.208 -31.921 1.00 148.28 38 HIS C O 1
ATOM 3849 N N . ILE D 1 39 ? 35.010 -28.937 -33.521 1.00 136.37 39 ILE C N 1
ATOM 3850 C CA . ILE D 1 39 ? 35.856 -29.500 -34.564 1.00 136.45 39 ILE C CA 1
ATOM 3851 C C . ILE D 1 39 ? 37.231 -28.852 -34.599 1.00 156.19 39 ILE C C 1
ATOM 3852 O O . ILE D 1 39 ? 38.177 -29.465 -35.105 1.00 152.27 39 ILE C O 1
ATOM 3854 N N . GLN D 1 40 ? 37.365 -27.632 -34.073 1.00 159.69 40 GLN C N 1
ATOM 3855 C CA . GLN D 1 40 ? 38.660 -26.971 -33.999 1.00 169.42 40 GLN C CA 1
ATOM 3856 C C . GLN D 1 40 ? 39.456 -27.407 -32.780 1.00 169.77 40 GLN C C 1
ATOM 3857 O O . GLN D 1 40 ? 40.622 -27.023 -32.648 1.00 179.27 40 GLN C O 1
ATOM 3859 N N . HIS D 1 41 ? 38.849 -28.190 -31.891 1.00 170.43 41 HIS C N 1
ATOM 3860 C CA . HIS D 1 41 ? 39.543 -28.719 -30.726 1.00 157.19 41 HIS C CA 1
ATOM 3861 C C . HIS D 1 41 ? 39.482 -30.237 -30.632 1.00 147.28 41 HIS C C 1
ATOM 3862 O O . HIS D 1 41 ? 40.076 -30.809 -29.710 1.00 148.17 41 HIS C O 1
ATOM 3864 N N . LEU D 1 42 ? 38.783 -30.908 -31.550 1.00 140.27 42 LEU C N 1
ATOM 3865 C CA . LEU D 1 42 ? 38.945 -32.354 -31.675 1.00 142.67 42 LEU C CA 1
ATOM 3866 C C . LEU D 1 42 ? 40.314 -32.697 -32.253 1.00 154.53 42 LEU C C 1
ATOM 3867 O O . LEU D 1 42 ? 41.047 -33.522 -31.693 1.00 160.18 42 LEU C O 1
ATOM 3869 N N . LYS D 1 43 ? 40.674 -32.066 -33.374 1.00 154.22 43 LYS C N 1
ATOM 3870 C CA . LYS D 1 43 ? 42.001 -32.182 -33.985 1.00 154.01 43 LYS C CA 1
ATOM 3871 C C . LYS D 1 43 ? 42.334 -33.633 -34.342 1.00 154.24 43 LYS C C 1
ATOM 3872 O O . LYS D 1 43 ? 43.276 -34.235 -33.822 1.00 156.51 43 LYS C O 1
ATOM 3874 N N . GLY D 1 44 ? 41.533 -34.188 -35.247 1.00 151.15 44 GLY C N 1
ATOM 3875 C CA . GLY D 1 44 ? 41.778 -35.520 -35.763 1.00 143.77 44 GLY C CA 1
ATOM 3876 C C . GLY D 1 44 ? 41.163 -35.723 -37.131 1.00 138.52 44 GLY C C 1
ATOM 3877 O O . GLY D 1 44 ? 41.280 -34.862 -38.008 1.00 146.26 44 GLY C O 1
ATOM 3878 N N . ALA D 1 45 ? 40.504 -36.862 -37.326 1.00 132.76 45 ALA C N 1
ATOM 3879 C CA . ALA D 1 45 ? 39.853 -37.194 -38.589 1.00 125.65 45 ALA C CA 1
ATOM 3880 C C . ALA D 1 45 ? 38.390 -37.492 -38.292 1.00 128.82 45 ALA C C 1
ATOM 3881 O O . ALA D 1 45 ? 38.076 -38.490 -37.635 1.00 133.52 45 ALA C O 1
ATOM 3883 N N . HIS D 1 46 ? 37.500 -36.634 -38.776 1.00 138.27 46 HIS C N 1
ATOM 3884 C CA . HIS D 1 46 ? 36.071 -36.858 -38.644 1.00 133.89 46 HIS C CA 1
ATOM 3885 C C . HIS D 1 46 ? 35.531 -37.537 -39.896 1.00 136.28 46 HIS C C 1
ATOM 3886 O O . HIS D 1 46 ? 36.224 -37.685 -40.906 1.00 123.34 46 HIS C O 1
ATOM 3893 N N . SER D 1 47 ? 34.270 -37.952 -39.820 1.00 136.58 47 SER C N 1
ATOM 3894 C CA . SER D 1 47 ? 33.714 -38.809 -40.852 1.00 141.70 47 SER C CA 1
ATOM 3895 C C . SER D 1 47 ? 32.236 -38.516 -41.038 1.00 131.13 47 SER C C 1
ATOM 3896 O O . SER D 1 47 ? 31.566 -37.985 -40.149 1.00 126.85 47 SER C O 1
ATOM 3899 N N . LYS D 1 48 ? 31.740 -38.868 -42.219 1.00 136.65 48 LYS C N 1
ATOM 3900 C CA . LYS D 1 48 ? 30.313 -38.975 -42.472 1.00 130.88 48 LYS C CA 1
ATOM 3901 C C . LYS D 1 48 ? 29.996 -40.426 -42.809 1.00 139.63 48 LYS C C 1
ATOM 3902 O O . LYS D 1 48 ? 30.735 -41.086 -43.560 1.00 146.09 48 LYS C O 1
ATOM 3908 N N . ASN D 1 49 ? 28.925 -40.921 -42.202 1.00 139.94 49 ASN C N 1
ATOM 3909 C CA . ASN D 1 49 ? 28.522 -42.314 -42.253 1.00 136.35 49 ASN C CA 1
ATOM 3910 C C . ASN D 1 49 ? 27.245 -42.464 -43.066 1.00 137.28 49 ASN C C 1
ATOM 3911 O O . ASN D 1 49 ? 26.323 -41.652 -42.941 1.00 142.79 49 ASN C O 1
ATOM 3916 N N . LEU D 1 50 ? 27.194 -43.505 -43.893 1.00 128.05 50 LEU C N 1
ATOM 3917 C CA . LEU D 1 50 ? 26.051 -43.783 -44.748 1.00 128.64 50 LEU C CA 1
ATOM 3918 C C . LEU D 1 50 ? 25.591 -45.207 -44.479 1.00 136.81 50 LEU C C 1
ATOM 3919 O O . LEU D 1 50 ? 26.415 -46.121 -44.390 1.00 141.69 50 LEU C O 1
ATOM 3924 N N . PHE D 1 51 ? 24.286 -45.393 -44.328 1.00 137.97 51 PHE C N 1
ATOM 3925 C CA . PHE D 1 51 ? 23.696 -46.714 -44.144 1.00 137.17 51 PHE C CA 1
ATOM 3926 C C . PHE D 1 51 ? 22.888 -47.036 -45.389 1.00 134.57 51 PHE C C 1
ATOM 3927 O O . PHE D 1 51 ? 21.836 -46.432 -45.623 1.00 137.90 51 PHE C O 1
ATOM 3935 N N . LEU D 1 52 ? 23.374 -47.975 -46.195 1.00 136.98 52 LEU C N 1
ATOM 3936 C CA . LEU D 1 52 ? 22.759 -48.242 -47.478 1.00 134.21 52 LEU C CA 1
ATOM 3937 C C . LEU D 1 52 ? 22.252 -49.675 -47.529 1.00 130.22 52 LEU C C 1
ATOM 3938 O O . LEU D 1 52 ? 22.656 -50.540 -46.742 1.00 128.27 52 LEU C O 1
ATOM 3943 N N . LYS D 1 53 ? 21.377 -49.915 -48.496 1.00 136.35 53 LYS C N 1
ATOM 3944 C CA . LYS D 1 53 ? 20.762 -51.212 -48.704 1.00 142.88 53 LYS C CA 1
ATOM 3945 C C . LYS D 1 53 ? 20.673 -51.422 -50.205 1.00 148.96 53 LYS C C 1
ATOM 3946 O O . LYS D 1 53 ? 20.515 -50.464 -50.968 1.00 147.68 53 LYS C O 1
ATOM 3952 N N . ASP D 1 54 ? 20.800 -52.677 -50.621 1.00 139.28 54 ASP C N 1
ATOM 3953 C CA . ASP D 1 54 ? 20.690 -53.052 -52.024 1.00 152.09 54 ASP C CA 1
ATOM 3954 C C . ASP D 1 54 ? 21.722 -52.337 -52.893 1.00 155.82 54 ASP C C 1
ATOM 3955 O O . ASP D 1 54 ? 22.039 -52.794 -53.992 1.00 156.02 54 ASP C O 1
ATOM 3960 N N . LYS D 1 57 ? 20.838 -55.827 -53.337 1.00 138.84 57 LYS C N 1
ATOM 3961 C CA . LYS D 1 57 ? 19.571 -56.376 -53.783 1.00 139.03 57 LYS C CA 1
ATOM 3962 C C . LYS D 1 57 ? 19.262 -57.573 -52.886 1.00 144.29 57 LYS C C 1
ATOM 3963 O O . LYS D 1 57 ? 18.242 -58.252 -53.030 1.00 141.86 57 LYS C O 1
ATOM 3969 N N . LYS D 1 58 ? 20.158 -57.788 -51.926 1.00 139.52 58 LYS C N 1
ATOM 3970 C CA . LYS D 1 58 ? 20.123 -58.899 -50.981 1.00 149.37 58 LYS C CA 1
ATOM 3971 C C . LYS D 1 58 ? 20.160 -58.480 -49.517 1.00 154.54 58 LYS C C 1
ATOM 3972 O O . LYS D 1 58 ? 19.399 -59.027 -48.713 1.00 155.30 58 LYS C O 1
ATOM 3978 N N . ASN D 1 59 ? 21.007 -57.516 -49.152 1.00 159.95 59 ASN C N 1
ATOM 3979 C CA . ASN D 1 59 ? 21.350 -57.288 -47.751 1.00 157.49 59 ASN C CA 1
ATOM 3980 C C . ASN D 1 59 ? 21.885 -55.869 -47.574 1.00 166.27 59 ASN C C 1
ATOM 3981 O O . ASN D 1 59 ? 22.243 -55.193 -48.541 1.00 169.36 59 ASN C O 1
ATOM 3986 N N . TYR D 1 60 ? 21.932 -55.427 -46.314 1.00 156.16 60 TYR C N 1
ATOM 3987 C CA . TYR D 1 60 ? 22.344 -54.073 -45.956 1.00 149.36 60 TYR C CA 1
ATOM 3988 C C . TYR D 1 60 ? 23.843 -53.963 -45.681 1.00 140.92 60 TYR C C 1
ATOM 3989 O O . TYR D 1 60 ? 24.496 -54.900 -45.207 1.00 140.38 60 TYR C O 1
ATOM 3998 N N . TRP D 1 61 ? 24.398 -52.800 -46.016 1.00 140.54 61 TRP C N 1
ATOM 3999 C CA . TRP D 1 61 ? 25.781 -52.536 -45.662 1.00 138.50 61 TRP C CA 1
ATOM 4000 C C . TRP D 1 61 ? 25.951 -51.070 -45.280 1.00 130.99 61 TRP C C 1
ATOM 4001 O O . TRP D 1 61 ? 25.064 -50.232 -45.474 1.00 133.61 61 TRP C O 1
ATOM 4012 N N . LEU D 1 62 ? 27.089 -50.810 -44.655 1.00 136.84 62 LEU C N 1
ATOM 4013 C CA . LEU D 1 62 ? 27.407 -49.553 -44.005 1.00 122.71 62 LEU C CA 1
ATOM 4014 C C . LEU D 1 62 ? 28.697 -49.016 -44.596 1.00 128.07 62 LEU C C 1
ATOM 4015 O O . LEU D 1 62 ? 29.673 -49.759 -44.706 1.00 138.74 62 LEU C O 1
ATOM 4020 N N . VAL D 1 63 ? 28.723 -47.731 -44.932 1.00 126.61 63 VAL C N 1
ATOM 4021 C CA . VAL D 1 63 ? 29.894 -47.095 -45.520 1.00 126.62 63 VAL C CA 1
ATOM 4022 C C . VAL D 1 63 ? 30.324 -45.957 -44.607 1.00 126.69 63 VAL C C 1
ATOM 4023 O O . VAL D 1 63 ? 29.485 -45.230 -44.067 1.00 130.94 63 VAL C O 1
ATOM 4027 N N . THR D 1 64 ? 31.633 -45.820 -44.418 1.00 121.14 64 THR C N 1
ATOM 4028 C CA . THR D 1 64 ? 32.194 -44.777 -43.560 1.00 127.07 64 THR C CA 1
ATOM 4029 C C . THR D 1 64 ? 33.260 -44.028 -44.345 1.00 130.78 64 THR C C 1
ATOM 4030 O O . THR D 1 64 ? 34.326 -44.587 -44.628 1.00 130.04 64 THR C O 1
ATOM 4034 N N . VAL D 1 65 ? 32.988 -42.767 -44.691 1.00 131.39 65 VAL C N 1
ATOM 4035 C CA . VAL D 1 65 ? 33.922 -41.983 -45.486 1.00 129.38 65 VAL C CA 1
ATOM 4036 C C . VAL D 1 65 ? 34.272 -40.703 -44.735 1.00 136.03 65 VAL C C 1
ATOM 4037 O O . VAL D 1 65 ? 33.696 -40.386 -43.695 1.00 141.33 65 VAL C O 1
ATOM 4041 N N . LEU D 1 66 ? 35.233 -39.965 -45.285 1.00 130.07 66 LEU C N 1
ATOM 4042 C CA . LEU D 1 66 ? 35.652 -38.705 -44.694 1.00 135.79 66 LEU C CA 1
ATOM 4043 C C . LEU D 1 66 ? 34.523 -37.680 -44.777 1.00 138.70 66 LEU C C 1
ATOM 4044 O O . LEU D 1 66 ? 33.615 -37.779 -45.606 1.00 143.39 66 LEU C O 1
ATOM 4049 N N . HIS D 1 67 ? 34.590 -36.681 -43.894 1.00 136.26 67 HIS C N 1
ATOM 4050 C CA . HIS D 1 67 ? 33.496 -35.720 -43.789 1.00 137.78 67 HIS C CA 1
ATOM 4051 C C . HIS D 1 67 ? 33.373 -34.855 -45.038 1.00 129.93 67 HIS C C 1
ATOM 4052 O O . HIS D 1 67 ? 32.271 -34.400 -45.365 1.00 127.85 67 HIS C O 1
ATOM 4059 N N . ASP D 1 68 ? 34.477 -34.618 -45.745 1.00 138.21 68 ASP C N 1
ATOM 4060 C CA . ASP D 1 68 ? 34.473 -33.786 -46.940 1.00 137.53 68 ASP C CA 1
ATOM 4061 C C . ASP D 1 68 ? 34.544 -34.599 -48.228 1.00 136.71 68 ASP C C 1
ATOM 4062 O O . ASP D 1 68 ? 34.733 -34.020 -49.303 1.00 135.29 68 ASP C O 1
ATOM 4067 N N . ARG D 1 69 ? 34.394 -35.919 -48.147 1.00 136.82 69 ARG C N 1
ATOM 4068 C CA . ARG D 1 69 ? 34.493 -36.780 -49.321 1.00 148.33 69 ARG C CA 1
ATOM 4069 C C . ARG D 1 69 ? 33.213 -36.672 -50.140 1.00 152.32 69 ARG C C 1
ATOM 4070 O O . ARG D 1 69 ? 32.147 -37.107 -49.696 1.00 150.32 69 ARG C O 1
ATOM 4078 N N . GLN D 1 70 ? 33.312 -36.107 -51.339 1.00 152.17 70 GLN C N 1
ATOM 4079 C CA . GLN D 1 70 ? 32.202 -36.184 -52.277 1.00 155.12 70 GLN C CA 1
ATOM 4080 C C . GLN D 1 70 ? 32.038 -37.622 -52.754 1.00 155.21 70 GLN C C 1
ATOM 4081 O O . GLN D 1 70 ? 33.018 -38.334 -52.989 1.00 162.53 70 GLN C O 1
ATOM 4087 N N . ILE D 1 71 ? 30.789 -38.057 -52.879 1.00 164.30 71 ILE C N 1
ATOM 4088 C CA . ILE D 1 71 ? 30.491 -39.462 -53.136 1.00 153.29 71 ILE C CA 1
ATOM 4089 C C . ILE D 1 71 ? 29.205 -39.548 -53.944 1.00 151.38 71 ILE C C 1
ATOM 4090 O O . ILE D 1 71 ? 28.220 -38.864 -53.650 1.00 149.91 71 ILE C O 1
ATOM 4095 N N . ASN D 1 72 ? 29.225 -40.391 -54.972 1.00 148.79 72 ASN C N 1
ATOM 4096 C CA . ASN D 1 72 ? 28.054 -40.683 -55.785 1.00 151.16 72 ASN C CA 1
ATOM 4097 C C . ASN D 1 72 ? 27.546 -42.078 -55.456 1.00 153.14 72 ASN C C 1
ATOM 4098 O O . ASN D 1 72 ? 28.325 -43.036 -55.425 1.00 151.05 72 ASN C O 1
ATOM 4103 N N . LEU D 1 73 ? 26.240 -42.184 -55.204 1.00 149.95 73 LEU C N 1
ATOM 4104 C CA . LEU D 1 73 ? 25.662 -43.451 -54.769 1.00 149.84 73 LEU C CA 1
ATOM 4105 C C . LEU D 1 73 ? 25.712 -44.488 -55.885 1.00 153.77 73 LEU C C 1
ATOM 4106 O O . LEU D 1 73 ? 26.116 -45.637 -55.664 1.00 153.44 73 LEU C O 1
ATOM 4111 N N . ASN D 1 74 ? 25.302 -44.096 -57.094 1.00 151.20 74 ASN C N 1
ATOM 4112 C CA . ASN D 1 74 ? 25.267 -45.034 -58.211 1.00 158.70 74 ASN C CA 1
ATOM 4113 C C . ASN D 1 74 ? 26.668 -45.474 -58.616 1.00 162.89 74 ASN C C 1
ATOM 4114 O O . ASN D 1 74 ? 26.868 -46.628 -59.008 1.00 166.25 74 ASN C O 1
ATOM 4119 N N . ASP D 1 75 ? 27.654 -44.578 -58.519 1.00 161.75 75 ASP C N 1
ATOM 4120 C CA . ASP D 1 75 ? 29.020 -44.965 -58.856 1.00 164.23 75 ASP C CA 1
ATOM 4121 C C . ASP D 1 75 ? 29.562 -46.000 -57.874 1.00 157.38 75 ASP C C 1
ATOM 4122 O O . ASP D 1 75 ? 30.186 -46.986 -58.283 1.00 158.42 75 ASP C O 1
ATOM 4127 N N . LEU D 1 76 ? 29.295 -45.817 -56.579 1.00 162.04 76 LEU C N 1
ATOM 4128 C CA . LEU D 1 76 ? 29.724 -46.806 -55.594 1.00 152.30 76 LEU C CA 1
ATOM 4129 C C . LEU D 1 76 ? 28.987 -48.126 -55.787 1.00 151.39 76 LEU C C 1
ATOM 4130 O O . LEU D 1 76 ? 29.587 -49.205 -55.678 1.00 149.83 76 LEU C O 1
ATOM 4135 N N . GLY D 1 77 ? 27.683 -48.061 -56.069 1.00 139.17 77 GLY C N 1
ATOM 4136 C CA . GLY D 1 77 ? 26.939 -49.277 -56.348 1.00 156.86 77 GLY C CA 1
ATOM 4137 C C . GLY D 1 77 ? 27.488 -50.023 -57.548 1.00 174.52 77 GLY C C 1
ATOM 4138 O O . GLY D 1 77 ? 27.571 -51.253 -57.541 1.00 178.08 77 GLY C O 1
ATOM 4139 N N . LYS D 1 78 ? 27.883 -49.290 -58.591 1.00 167.67 78 LYS C N 1
ATOM 4140 C CA . LYS D 1 78 ? 28.522 -49.928 -59.735 1.00 172.71 78 LYS C CA 1
ATOM 4141 C C . LYS D 1 78 ? 29.859 -50.538 -59.337 1.00 164.26 78 LYS C C 1
ATOM 4142 O O . LYS D 1 78 ? 30.247 -51.591 -59.855 1.00 163.56 78 LYS C O 1
ATOM 4148 N N . GLN D 1 79 ? 30.582 -49.883 -58.422 1.00 168.68 79 GLN C N 1
ATOM 4149 C CA . GLN D 1 79 ? 31.843 -50.448 -57.954 1.00 163.90 79 GLN C CA 1
ATOM 4150 C C . GLN D 1 79 ? 31.625 -51.759 -57.209 1.00 156.54 79 GLN C C 1
ATOM 4151 O O . GLN D 1 79 ? 32.473 -52.657 -57.278 1.00 159.75 79 GLN C O 1
ATOM 4157 N N . LEU D 1 80 ? 30.507 -51.893 -56.493 1.00 162.72 80 LEU C N 1
ATOM 4158 C CA . LEU D 1 80 ? 30.227 -53.104 -55.727 1.00 156.22 80 LEU C CA 1
ATOM 4159 C C . LEU D 1 80 ? 29.161 -53.983 -56.372 1.00 149.22 80 LEU C C 1
ATOM 4160 O O . LEU D 1 80 ? 29.419 -55.157 -56.647 1.00 146.32 80 LEU C O 1
ATOM 4165 N N . GLY D 1 81 ? 27.965 -53.462 -56.612 1.00 154.56 81 GLY C N 1
ATOM 4166 C CA . GLY D 1 81 ? 26.878 -54.309 -57.069 1.00 145.75 81 GLY C CA 1
ATOM 4167 C C . GLY D 1 81 ? 26.021 -53.679 -58.149 1.00 141.81 81 GLY C C 1
ATOM 4168 O O . GLY D 1 81 ? 24.971 -54.209 -58.502 1.00 139.95 81 GLY C O 1
ATOM 4169 N N . GLY D 1 83 ? 25.191 -53.396 -61.192 1.00 168.74 83 GLY C N 1
ATOM 4170 C CA . GLY D 1 83 ? 25.966 -52.172 -61.272 1.00 173.98 83 GLY C CA 1
ATOM 4171 C C . GLY D 1 83 ? 25.114 -50.946 -61.530 1.00 179.78 83 GLY C C 1
ATOM 4172 O O . GLY D 1 83 ? 25.623 -49.829 -61.614 1.00 178.76 83 GLY C O 1
ATOM 4173 N N . SER D 1 84 ? 23.807 -51.157 -61.650 1.00 183.36 84 SER C N 1
ATOM 4174 C CA . SER D 1 84 ? 22.871 -50.073 -61.913 1.00 188.66 84 SER C CA 1
ATOM 4175 C C . SER D 1 84 ? 22.588 -49.316 -60.617 1.00 185.17 84 SER C C 1
ATOM 4176 O O . SER D 1 84 ? 23.261 -49.496 -59.599 1.00 181.63 84 SER C O 1
ATOM 4179 N N . GLY D 1 85 ? 21.573 -48.456 -60.642 1.00 180.18 85 GLY C N 1
ATOM 4180 C CA . GLY D 1 85 ? 21.207 -47.689 -59.468 1.00 180.33 85 GLY C CA 1
ATOM 4181 C C . GLY D 1 85 ? 20.467 -48.507 -58.430 1.00 181.53 85 GLY C C 1
ATOM 4182 O O . GLY D 1 85 ? 19.427 -48.080 -57.918 1.00 179.60 85 GLY C O 1
ATOM 4183 N N . ASN D 1 86 ? 20.997 -49.688 -58.109 1.00 178.39 86 ASN C N 1
ATOM 4184 C CA . ASN D 1 86 ? 20.394 -50.544 -57.099 1.00 182.33 86 ASN C CA 1
ATOM 4185 C C . ASN D 1 86 ? 20.714 -50.094 -55.682 1.00 173.15 86 ASN C C 1
ATOM 4186 O O . ASN D 1 86 ? 20.104 -50.601 -54.736 1.00 173.24 86 ASN C O 1
ATOM 4191 N N . LEU D 1 87 ? 21.640 -49.154 -55.516 1.00 186.73 87 LEU C N 1
ATOM 4192 C CA . LEU D 1 87 ? 22.013 -48.647 -54.203 1.00 169.33 87 LEU C CA 1
ATOM 4193 C C . LEU D 1 87 ? 21.050 -47.526 -53.831 1.00 165.15 87 LEU C C 1
ATOM 4194 O O . LEU D 1 87 ? 20.907 -46.553 -54.580 1.00 165.19 87 LEU C O 1
ATOM 4199 N N . ARG D 1 88 ? 20.393 -47.659 -52.681 1.00 153.89 88 ARG C N 1
ATOM 4200 C CA . ARG D 1 88 ? 19.435 -46.667 -52.220 1.00 156.84 88 ARG C CA 1
ATOM 4201 C C . ARG D 1 88 ? 19.695 -46.308 -50.764 1.00 149.17 88 ARG C C 1
ATOM 4202 O O . ARG D 1 88 ? 20.368 -47.035 -50.029 1.00 146.13 88 ARG C O 1
ATOM 4210 N N . PHE D 1 89 ? 19.152 -45.161 -50.362 1.00 159.30 89 PHE C N 1
ATOM 4211 C CA . PHE D 1 89 ? 19.210 -44.748 -48.969 1.00 153.61 89 PHE C CA 1
ATOM 4212 C C . PHE D 1 89 ? 18.310 -45.641 -48.123 1.00 146.41 89 PHE C C 1
ATOM 4213 O O . PHE D 1 89 ? 17.241 -46.070 -48.567 1.00 150.97 89 PHE C O 1
ATOM 4221 N N . ALA D 1 90 ? 18.746 -45.923 -46.900 1.00 141.78 90 ALA C N 1
ATOM 4222 C CA . ALA D 1 90 ? 18.010 -46.794 -45.996 1.00 140.97 90 ALA C CA 1
ATOM 4223 C C . ALA D 1 90 ? 17.203 -45.961 -45.010 1.00 145.72 90 ALA C C 1
ATOM 4224 O O . ALA D 1 90 ? 17.663 -44.917 -44.539 1.00 144.62 90 ALA C O 1
ATOM 4226 N N . ASP D 1 91 ? 15.993 -46.424 -44.708 1.00 148.03 91 ASP C N 1
ATOM 4227 C CA . ASP D 1 91 ? 15.164 -45.754 -43.718 1.00 153.58 91 ASP C CA 1
ATOM 4228 C C . ASP D 1 91 ? 15.792 -45.860 -42.333 1.00 149.83 91 ASP C C 1
ATOM 4229 O O . ASP D 1 91 ? 16.555 -46.785 -42.039 1.00 152.64 91 ASP C O 1
ATOM 4234 N N . GLU D 1 92 ? 15.464 -44.889 -41.477 1.00 150.00 92 GLU C N 1
ATOM 4235 C CA . GLU D 1 92 ? 15.986 -44.897 -40.115 1.00 150.60 92 GLU C CA 1
ATOM 4236 C C . GLU D 1 92 ? 15.476 -46.099 -39.330 1.00 167.54 92 GLU C C 1
ATOM 4237 O O . GLU D 1 92 ? 16.165 -46.589 -38.428 1.00 167.01 92 GLU C O 1
ATOM 4243 N N . THR D 1 93 ? 14.283 -46.596 -39.669 1.00 163.38 93 THR C N 1
ATOM 4244 C CA . THR D 1 93 ? 13.743 -47.768 -38.986 1.00 158.55 93 THR C CA 1
ATOM 4245 C C . THR D 1 93 ? 14.637 -48.987 -39.182 1.00 142.40 93 THR C C 1
ATOM 4246 O O . THR D 1 93 ? 14.828 -49.782 -38.253 1.00 137.98 93 THR C O 1
ATOM 4250 N N . ALA D 1 94 ? 15.194 -49.153 -40.385 1.00 151.31 94 ALA C N 1
ATOM 4251 C CA . ALA D 1 94 ? 16.116 -50.257 -40.626 1.00 134.49 94 ALA C CA 1
ATOM 4252 C C . ALA D 1 94 ? 17.357 -50.138 -39.751 1.00 128.74 94 ALA C C 1
ATOM 4253 O O . ALA D 1 94 ? 17.810 -51.128 -39.165 1.00 130.51 94 ALA C O 1
ATOM 4255 N N . MET D 1 95 ? 17.920 -48.931 -39.653 1.00 129.16 95 MET C N 1
ATOM 4256 C CA . MET D 1 95 ? 19.078 -48.721 -38.789 1.00 137.23 95 MET C CA 1
ATOM 4257 C C . MET D 1 95 ? 18.731 -48.974 -37.328 1.00 146.64 95 MET C C 1
ATOM 4258 O O . MET D 1 95 ? 19.549 -49.512 -36.572 1.00 146.86 95 MET C O 1
ATOM 4263 N N . LEU D 1 96 ? 17.521 -48.596 -36.912 1.00 143.93 96 LEU C N 1
ATOM 4264 C CA . LEU D 1 96 ? 17.119 -48.799 -35.525 1.00 146.44 96 LEU C CA 1
ATOM 4265 C C . LEU D 1 96 ? 16.946 -50.281 -35.211 1.00 152.27 96 LEU C C 1
ATOM 4266 O O . LEU D 1 96 ? 17.312 -50.737 -34.122 1.00 162.23 96 LEU C O 1
ATOM 4271 N N . GLU D 1 97 ? 16.390 -51.051 -36.148 1.00 150.36 97 GLU C N 1
ATOM 4272 C CA . GLU D 1 97 ? 16.169 -52.467 -35.879 1.00 148.37 97 GLU C CA 1
ATOM 4273 C C . GLU D 1 97 ? 17.441 -53.290 -36.052 1.00 142.66 97 GLU C C 1
ATOM 4274 O O . GLU D 1 97 ? 17.597 -54.326 -35.395 1.00 145.51 97 GLU C O 1
ATOM 4280 N N . LYS D 1 98 ? 18.378 -52.832 -36.880 1.00 148.62 98 LYS C N 1
ATOM 4281 C CA . LYS D 1 98 ? 19.614 -53.569 -37.119 1.00 141.81 98 LYS C CA 1
ATOM 4282 C C . LYS D 1 98 ? 20.796 -53.052 -36.311 1.00 145.92 98 LYS C C 1
ATOM 4283 O O . LYS D 1 98 ? 21.620 -53.851 -35.856 1.00 143.87 98 LYS C O 1
ATOM 4289 N N . LEU D 1 99 ? 20.908 -51.737 -36.118 1.00 141.73 99 LEU C N 1
ATOM 4290 C CA . LEU D 1 99 ? 22.047 -51.162 -35.416 1.00 138.33 99 LEU C CA 1
ATOM 4291 C C . LEU D 1 99 ? 21.656 -50.349 -34.189 1.00 140.70 99 LEU C C 1
ATOM 4292 O O . LEU D 1 99 ? 22.537 -49.761 -33.551 1.00 149.58 99 LEU C O 1
ATOM 4297 N N . LYS D 1 100 ? 20.368 -50.294 -33.844 1.00 139.88 100 LYS C N 1
ATOM 4298 C CA . LYS D 1 100 ? 19.876 -49.702 -32.599 1.00 136.16 100 LYS C CA 1
ATOM 4299 C C . LYS D 1 100 ? 20.210 -48.217 -32.460 1.00 137.90 100 LYS C C 1
ATOM 4300 O O . LYS D 1 100 ? 20.211 -47.685 -31.346 1.00 145.84 100 LYS C O 1
ATOM 4306 N N . VAL D 1 101 ? 20.497 -47.525 -33.562 1.00 144.06 101 VAL C N 1
ATOM 4307 C CA . VAL D 1 101 ? 20.797 -46.099 -33.522 1.00 135.02 101 VAL C CA 1
ATOM 4308 C C . VAL D 1 101 ? 19.977 -45.388 -34.589 1.00 130.42 101 VAL C C 1
ATOM 4309 O O . VAL D 1 101 ? 19.577 -45.984 -35.594 1.00 131.37 101 VAL C O 1
ATOM 4313 N N . GLY D 1 102 ? 19.721 -44.101 -34.359 1.00 113.49 102 GLY C N 1
ATOM 4314 C CA . GLY D 1 102 ? 18.984 -43.307 -35.322 1.00 123.94 102 GLY C CA 1
ATOM 4315 C C . GLY D 1 102 ? 19.311 -41.828 -35.287 1.00 137.72 102 GLY C C 1
ATOM 4316 O O . GLY D 1 102 ? 19.232 -41.189 -34.232 1.00 142.56 102 GLY C O 1
ATOM 4317 N N . GLN D 1 103 ? 19.707 -41.288 -36.444 1.00 140.72 103 GLN C N 1
ATOM 4318 C CA . GLN D 1 103 ? 20.102 -39.893 -36.634 1.00 142.37 103 GLN C CA 1
ATOM 4319 C C . GLN D 1 103 ? 21.390 -39.560 -35.889 1.00 142.66 103 GLN C C 1
ATOM 4320 O O . GLN D 1 103 ? 21.950 -38.473 -36.059 1.00 125.91 103 GLN C O 1
ATOM 4326 N N . GLY D 1 104 ? 21.864 -40.489 -35.065 1.00 138.77 104 GLY C N 1
ATOM 4327 C CA . GLY D 1 104 ? 23.215 -40.454 -34.551 1.00 143.99 104 GLY C CA 1
ATOM 4328 C C . GLY D 1 104 ? 23.995 -41.553 -35.234 1.00 154.26 104 GLY C C 1
ATOM 4329 O O . GLY D 1 104 ? 23.872 -42.725 -34.863 1.00 144.85 104 GLY C O 1
ATOM 4330 N N . CYS D 1 105 ? 24.802 -41.200 -36.232 1.00 157.56 105 CYS C N 1
ATOM 4331 C CA . CYS D 1 105 ? 25.468 -42.208 -37.055 1.00 167.08 105 CYS C CA 1
ATOM 4332 C C . CYS D 1 105 ? 26.736 -42.687 -36.351 1.00 147.27 105 CYS C C 1
ATOM 4333 O O . CYS D 1 105 ? 27.867 -42.450 -36.779 1.00 147.90 105 CYS C O 1
ATOM 4336 N N . ALA D 1 106 ? 26.520 -43.383 -35.235 1.00 147.49 106 ALA C N 1
ATOM 4337 C CA . ALA D 1 106 ? 27.606 -44.041 -34.525 1.00 131.93 106 ALA C CA 1
ATOM 4338 C C . ALA D 1 106 ? 27.852 -45.393 -35.174 1.00 133.73 106 ALA C C 1
ATOM 4339 O O . ALA D 1 106 ? 27.906 -46.425 -34.497 1.00 133.84 106 ALA C O 1
ATOM 4341 N N . THR D 1 107 ? 28.024 -45.380 -36.484 1.00 121.74 107 THR C N 1
ATOM 4342 C CA . THR D 1 107 ? 27.957 -46.570 -37.317 1.00 143.41 107 THR C CA 1
ATOM 4343 C C . THR D 1 107 ? 29.103 -47.553 -37.075 1.00 138.27 107 THR C C 1
ATOM 4344 O O . THR D 1 107 ? 28.853 -48.765 -37.042 1.00 136.02 107 THR C O 1
ATOM 4348 N N . PRO D 1 108 ? 30.357 -47.112 -36.903 1.00 137.76 108 PRO C N 1
ATOM 4349 C CA . PRO D 1 108 ? 31.409 -48.098 -36.621 1.00 138.86 108 PRO C CA 1
ATOM 4350 C C . PRO D 1 108 ? 31.303 -48.682 -35.228 1.00 137.85 108 PRO C C 1
ATOM 4351 O O . PRO D 1 108 ? 31.710 -49.830 -35.015 1.00 161.59 108 PRO C O 1
ATOM 4355 N N . LEU D 1 109 ? 30.777 -47.923 -34.273 1.00 136.46 109 LEU C N 1
ATOM 4356 C CA . LEU D 1 109 ? 30.655 -48.368 -32.893 1.00 126.93 109 LEU C CA 1
ATOM 4357 C C . LEU D 1 109 ? 29.316 -49.032 -32.603 1.00 139.24 109 LEU C C 1
ATOM 4358 O O . LEU D 1 109 ? 29.079 -49.442 -31.463 1.00 137.96 109 LEU C O 1
ATOM 4363 N N . SER D 1 110 ? 28.432 -49.141 -33.595 1.00 144.22 110 SER C N 1
ATOM 4364 C CA . SER D 1 110 ? 27.133 -49.773 -33.404 1.00 141.38 110 SER C CA 1
ATOM 4365 C C . SER D 1 110 ? 26.949 -51.023 -34.254 1.00 135.20 110 SER C C 1
ATOM 4366 O O . SER D 1 110 ? 25.840 -51.568 -34.298 1.00 139.53 110 SER C O 1
ATOM 4369 N N . LEU D 1 111 ? 27.994 -51.495 -34.928 1.00 138.24 111 LEU C N 1
ATOM 4370 C CA . LEU D 1 111 ? 27.879 -52.694 -35.746 1.00 134.43 111 LEU C CA 1
ATOM 4371 C C . LEU D 1 111 ? 28.103 -53.973 -34.952 1.00 138.22 111 LEU C C 1
ATOM 4372 O O . LEU D 1 111 ? 28.050 -55.062 -35.533 1.00 146.60 111 LEU C O 1
ATOM 4377 N N . PHE D 1 112 ? 28.343 -53.875 -33.643 1.00 137.26 112 PHE C N 1
ATOM 4378 C CA . PHE D 1 112 ? 28.550 -55.076 -32.844 1.00 137.70 112 PHE C CA 1
ATOM 4379 C C . PHE D 1 112 ? 27.257 -55.848 -32.615 1.00 140.16 112 PHE C C 1
ATOM 4380 O O . PHE D 1 112 ? 27.304 -56.958 -32.074 1.00 146.42 112 PHE C O 1
ATOM 4388 N N . CYS D 1 113 ? 26.114 -55.286 -33.008 1.00 140.29 113 CYS C N 1
ATOM 4389 C CA . CYS D 1 113 ? 24.821 -55.947 -32.889 1.00 144.71 113 CYS C CA 1
ATOM 4390 C C . CYS D 1 113 ? 24.544 -56.844 -34.090 1.00 143.54 113 CYS C C 1
ATOM 4391 O O . CYS D 1 113 ? 24.240 -58.030 -33.927 1.00 148.05 113 CYS C O 1
ATOM 4394 N N . ASP D 1 114 ? 24.637 -56.287 -35.294 1.00 146.73 114 ASP C N 1
ATOM 4395 C CA . ASP D 1 114 ? 24.438 -57.071 -36.505 1.00 137.90 114 ASP C CA 1
ATOM 4396 C C . ASP D 1 114 ? 25.550 -58.103 -36.639 1.00 125.94 114 ASP C C 1
ATOM 4397 O O . ASP D 1 114 ? 26.735 -57.764 -36.587 1.00 122.63 114 ASP C O 1
ATOM 4402 N N . ASP D 1 115 ? 25.165 -59.367 -36.805 1.00 127.29 115 ASP C N 1
ATOM 4403 C CA . ASP D 1 115 ? 26.144 -60.443 -36.894 1.00 128.45 115 ASP C CA 1
ATOM 4404 C C . ASP D 1 115 ? 26.546 -60.757 -38.331 1.00 131.76 115 ASP C C 1
ATOM 4405 O O . ASP D 1 115 ? 27.738 -60.924 -38.612 1.00 140.19 115 ASP C O 1
ATOM 4410 N N . GLY D 1 116 ? 25.585 -60.843 -39.248 1.00 130.46 116 GLY C N 1
ATOM 4411 C CA . GLY D 1 116 ? 25.906 -61.200 -40.617 1.00 141.22 116 GLY C CA 1
ATOM 4412 C C . GLY D 1 116 ? 25.061 -60.530 -41.681 1.00 146.03 116 GLY C C 1
ATOM 4413 O O . GLY D 1 116 ? 25.123 -60.915 -42.853 1.00 150.69 116 GLY C O 1
ATOM 4414 N N . ASP D 1 117 ? 24.273 -59.525 -41.301 1.00 144.33 117 ASP C N 1
ATOM 4415 C CA . ASP D 1 117 ? 23.346 -58.884 -42.224 1.00 148.72 117 ASP C CA 1
ATOM 4416 C C . ASP D 1 117 ? 23.800 -57.507 -42.688 1.00 139.88 117 ASP C C 1
ATOM 4417 O O . ASP D 1 117 ? 23.125 -56.904 -43.529 1.00 138.14 117 ASP C O 1
ATOM 4422 N N . VAL D 1 118 ? 24.913 -56.989 -42.174 1.00 141.88 118 VAL C N 1
ATOM 4423 C CA . VAL D 1 118 ? 25.421 -55.682 -42.575 1.00 137.72 118 VAL C CA 1
ATOM 4424 C C . VAL D 1 118 ? 26.898 -55.826 -42.910 1.00 129.80 118 VAL C C 1
ATOM 4425 O O . VAL D 1 118 ? 27.706 -56.179 -42.043 1.00 121.64 118 VAL C O 1
ATOM 4429 N N . LYS D 1 119 ? 27.244 -55.560 -44.163 1.00 134.27 119 LYS C N 1
ATOM 4430 C CA . LYS D 1 119 ? 28.645 -55.518 -44.572 1.00 133.95 119 LYS C CA 1
ATOM 4431 C C . LYS D 1 119 ? 29.231 -54.132 -44.309 1.00 123.98 119 LYS C C 1
ATOM 4432 O O . LYS D 1 119 ? 28.507 -53.174 -44.054 1.00 121.24 119 LYS C O 1
ATOM 4438 N N . PHE D 1 120 ? 30.563 -54.041 -44.322 1.00 121.87 120 PHE C N 1
ATOM 4439 C CA . PHE D 1 120 ? 31.247 -52.804 -43.946 1.00 115.95 120 PHE C CA 1
ATOM 4440 C C . PHE D 1 120 ? 32.202 -52.351 -45.042 1.00 115.59 120 PHE C C 1
ATOM 4441 O O . PHE D 1 120 ? 33.115 -53.091 -45.421 1.00 110.92 120 PHE C O 1
ATOM 4449 N N . VAL D 1 121 ? 31.990 -51.132 -45.540 1.00 120.01 121 VAL C N 1
ATOM 4450 C CA . VAL D 1 121 ? 32.882 -50.458 -46.476 1.00 123.17 121 VAL C CA 1
ATOM 4451 C C . VAL D 1 121 ? 33.483 -49.250 -45.768 1.00 125.45 121 VAL C C 1
ATOM 4452 O O . VAL D 1 121 ? 32.757 -48.442 -45.171 1.00 123.35 121 VAL C O 1
ATOM 4456 N N . LEU D 1 122 ? 34.803 -49.116 -45.848 1.00 124.86 122 LEU C N 1
ATOM 4457 C CA . LEU D 1 122 ? 35.532 -48.072 -45.141 1.00 129.48 122 LEU C CA 1
ATOM 4458 C C . LEU D 1 122 ? 36.439 -47.342 -46.118 1.00 143.95 122 LEU C C 1
ATOM 4459 O O . LEU D 1 122 ? 37.122 -47.981 -46.925 1.00 146.79 122 LEU C O 1
ATOM 4464 N N . ASP D 1 123 ? 36.441 -46.011 -46.053 1.00 137.67 123 ASP C N 1
ATOM 4465 C CA . ASP D 1 123 ? 37.376 -45.243 -46.862 1.00 135.89 123 ASP C CA 1
ATOM 4466 C C . ASP D 1 123 ? 38.797 -45.551 -46.407 1.00 128.27 123 ASP C C 1
ATOM 4467 O O . ASP D 1 123 ? 39.063 -45.725 -45.215 1.00 123.71 123 ASP C O 1
ATOM 4472 N N . SER D 1 124 ? 39.717 -45.616 -47.371 1.00 140.10 124 SER C N 1
ATOM 4473 C CA . SER D 1 124 ? 41.096 -45.962 -47.047 1.00 127.02 124 SER C CA 1
ATOM 4474 C C . SER D 1 124 ? 41.826 -44.809 -46.370 1.00 115.68 124 SER C C 1
ATOM 4475 O O . SER D 1 124 ? 42.770 -45.042 -45.607 1.00 109.22 124 SER C O 1
ATOM 4478 N N . ALA D 1 125 ? 41.395 -43.569 -46.618 1.00 118.35 125 ALA C N 1
ATOM 4479 C CA . ALA D 1 125 ? 42.104 -42.399 -46.112 1.00 121.53 125 ALA C CA 1
ATOM 4480 C C . ALA D 1 125 ? 42.067 -42.278 -44.594 1.00 118.93 125 ALA C C 1
ATOM 4481 O O . ALA D 1 125 ? 42.760 -41.413 -44.048 1.00 116.61 125 ALA C O 1
ATOM 4483 N N . PHE D 1 126 ? 41.290 -43.112 -43.901 1.00 111.33 126 PHE C N 1
ATOM 4484 C CA . PHE D 1 126 ? 41.349 -43.114 -42.444 1.00 117.14 126 PHE C CA 1
ATOM 4485 C C . PHE D 1 126 ? 42.589 -43.836 -41.941 1.00 110.96 126 PHE C C 1
ATOM 4486 O O . PHE D 1 126 ? 43.111 -43.496 -40.873 1.00 112.25 126 PHE C O 1
ATOM 4494 N N . LEU D 1 127 ? 43.071 -44.824 -42.691 1.00 114.80 127 LEU C N 1
ATOM 4495 C CA . LEU D 1 127 ? 44.289 -45.534 -42.330 1.00 116.28 127 LEU C CA 1
ATOM 4496 C C . LEU D 1 127 ? 45.515 -44.931 -42.995 1.00 111.56 127 LEU C C 1
ATOM 4497 O O . LEU D 1 127 ? 46.620 -45.024 -42.447 1.00 107.05 127 LEU C O 1
ATOM 4502 N N . GLU D 1 128 ? 45.338 -44.316 -44.165 1.00 115.28 128 GLU C N 1
ATOM 4503 C CA . GLU D 1 128 ? 46.411 -43.616 -44.868 1.00 117.91 128 GLU C CA 1
ATOM 4504 C C . GLU D 1 128 ? 46.203 -42.110 -44.695 1.00 138.27 128 GLU C C 1
ATOM 4505 O O . GLU D 1 128 ? 45.375 -41.495 -45.374 1.00 138.37 128 GLU C O 1
ATOM 4511 N N . GLY D 1 129 ? 46.955 -41.521 -43.765 1.00 127.28 129 GLY C N 1
ATOM 4512 C CA . GLY D 1 129 ? 46.895 -40.092 -43.529 1.00 130.05 129 GLY C CA 1
ATOM 4513 C C . GLY D 1 129 ? 47.508 -39.657 -42.213 1.00 137.52 129 GLY C C 1
ATOM 4514 O O . GLY D 1 129 ? 47.672 -40.469 -41.298 1.00 129.62 129 GLY C O 1
ATOM 4515 N N . GLY D 1 130 ? 47.854 -38.376 -42.106 1.00 138.02 130 GLY C N 1
ATOM 4516 C CA . GLY D 1 130 ? 48.510 -37.868 -40.916 1.00 148.77 130 GLY C CA 1
ATOM 4517 C C . GLY D 1 130 ? 47.564 -37.349 -39.853 1.00 154.51 130 GLY C C 1
ATOM 4518 O O . GLY D 1 130 ? 47.629 -36.174 -39.479 1.00 168.15 130 GLY C O 1
ATOM 4519 N N . HIS D 1 131 ? 46.697 -38.219 -39.337 1.00 149.26 131 HIS C N 1
ATOM 4520 C CA . HIS D 1 131 ? 45.817 -37.888 -38.223 1.00 134.86 131 HIS C CA 1
ATOM 4521 C C . HIS D 1 131 ? 45.934 -38.963 -37.154 1.00 125.07 131 HIS C C 1
ATOM 4522 O O . HIS D 1 131 ? 45.754 -40.151 -37.440 1.00 119.94 131 HIS C O 1
ATOM 4529 N N . GLU D 1 132 ? 46.237 -38.543 -35.923 1.00 130.77 132 GLU C N 1
ATOM 4530 C CA . GLU D 1 132 ? 46.545 -39.502 -34.867 1.00 124.23 132 GLU C CA 1
ATOM 4531 C C . GLU D 1 132 ? 45.309 -40.272 -34.421 1.00 123.61 132 GLU C C 1
ATOM 4532 O O . GLU D 1 132 ? 45.413 -41.449 -34.059 1.00 117.72 132 GLU C O 1
ATOM 4538 N N . LYS D 1 133 ? 44.138 -39.638 -34.441 1.00 127.74 133 LYS C N 1
ATOM 4539 C CA . LYS D 1 133 ? 42.921 -40.275 -33.964 1.00 129.21 133 LYS C CA 1
ATOM 4540 C C . LYS D 1 133 ? 41.764 -39.952 -34.898 1.00 119.17 133 LYS C C 1
ATOM 4541 O O . LYS D 1 133 ? 41.757 -38.921 -35.577 1.00 122.22 133 LYS C O 1
ATOM 4547 N N . VAL D 1 134 ? 40.784 -40.854 -34.922 1.00 120.66 134 VAL C N 1
ATOM 4548 C CA . VAL D 1 134 ? 39.532 -40.665 -35.636 1.00 113.15 134 VAL C CA 1
ATOM 4549 C C . VAL D 1 134 ? 38.409 -40.611 -34.608 1.00 115.07 134 VAL C C 1
ATOM 4550 O O . VAL D 1 134 ? 38.514 -41.157 -33.506 1.00 116.91 134 VAL C O 1
ATOM 4554 N N . TYR D 1 135 ? 37.317 -39.953 -34.990 1.00 121.52 135 TYR C N 1
ATOM 4555 C CA . TYR D 1 135 ? 36.228 -39.631 -34.077 1.00 120.74 135 TYR C CA 1
ATOM 4556 C C . TYR D 1 135 ? 34.914 -40.205 -34.586 1.00 121.80 135 TYR C C 1
ATOM 4557 O O . TYR D 1 135 ? 34.597 -40.087 -35.775 1.00 121.16 135 TYR C O 1
ATOM 4566 N N . PHE D 1 136 ? 34.158 -40.822 -33.681 1.00 116.38 136 PHE C N 1
ATOM 4567 C CA . PHE D 1 136 ? 32.820 -41.311 -33.982 1.00 112.94 136 PHE C CA 1
ATOM 4568 C C . PHE D 1 136 ? 31.965 -41.155 -32.736 1.00 102.89 136 PHE C C 1
ATOM 4569 O O . PHE D 1 136 ? 32.477 -41.034 -31.623 1.00 94.52 136 PHE C O 1
ATOM 4577 N N . HIS D 1 137 ? 30.654 -41.184 -32.924 1.00 109.20 137 HIS C N 1
ATOM 4578 C CA . HIS D 1 137 ? 29.765 -41.107 -31.776 1.00 109.48 137 HIS C CA 1
ATOM 4579 C C . HIS D 1 137 ? 29.761 -42.440 -31.030 1.00 108.22 137 HIS C C 1
ATOM 4580 O O . HIS D 1 137 ? 29.859 -43.500 -31.653 1.00 111.78 137 HIS C O 1
ATOM 4587 N N . PRO D 1 138 ? 29.702 -42.420 -29.699 1.00 98.49 138 PRO C N 1
ATOM 4588 C CA . PRO D 1 138 ? 29.560 -43.668 -28.930 1.00 102.83 138 PRO C CA 1
ATOM 4589 C C . PRO D 1 138 ? 28.093 -44.039 -28.706 1.00 114.08 138 PRO C C 1
ATOM 4590 O O . PRO D 1 138 ? 27.615 -44.146 -27.571 1.00 113.44 138 PRO C O 1
ATOM 4594 N N . MET D 1 139 ? 27.369 -44.233 -29.811 1.00 113.26 139 MET C N 1
ATOM 4595 C CA . MET D 1 139 ? 25.952 -44.605 -29.804 1.00 114.32 139 MET C CA 1
ATOM 4596 C C . MET D 1 139 ? 25.082 -43.559 -29.111 1.00 119.94 139 MET C C 1
ATOM 4597 O O . MET D 1 139 ? 24.044 -43.887 -28.529 1.00 131.92 139 MET C O 1
ATOM 4602 N N . THR D 1 140 ? 25.491 -42.293 -29.180 1.00 119.98 140 THR C N 1
ATOM 4603 C CA . THR D 1 140 ? 24.703 -41.195 -28.637 1.00 110.58 140 THR C CA 1
ATOM 4604 C C . THR D 1 140 ? 25.234 -39.886 -29.201 1.00 104.44 140 THR C C 1
ATOM 4605 O O . THR D 1 140 ? 26.411 -39.779 -29.555 1.00 108.64 140 THR C O 1
ATOM 4609 N N . ASN D 1 141 ? 24.347 -38.895 -29.288 1.00 105.94 141 ASN C N 1
ATOM 4610 C CA . ASN D 1 141 ? 24.734 -37.570 -29.753 1.00 104.52 141 ASN C CA 1
ATOM 4611 C C . ASN D 1 141 ? 25.319 -36.704 -28.648 1.00 100.94 141 ASN C C 1
ATOM 4612 O O . ASN D 1 141 ? 25.820 -35.612 -28.940 1.00 102.84 141 ASN C O 1
ATOM 4617 N N . ALA D 1 142 ? 25.272 -37.158 -27.398 1.00 99.23 142 ALA C N 1
ATOM 4618 C CA . ALA D 1 142 ? 25.730 -36.355 -26.274 1.00 106.89 142 ALA C CA 1
ATOM 4619 C C . ALA D 1 142 ? 27.237 -36.421 -26.070 1.00 114.90 142 ALA C C 1
ATOM 4620 O O . ALA D 1 142 ? 27.736 -35.838 -25.101 1.00 116.04 142 ALA C O 1
ATOM 4622 N N . ALA D 1 143 ? 27.967 -37.108 -26.944 1.00 120.90 143 ALA C N 1
ATOM 4623 C CA . ALA D 1 143 ? 29.416 -37.206 -26.821 1.00 115.26 143 ALA C CA 1
ATOM 4624 C C . ALA D 1 143 ? 29.988 -37.724 -28.133 1.00 109.11 143 ALA C C 1
ATOM 4625 O O . ALA D 1 143 ? 29.263 -38.210 -29.005 1.00 98.81 143 ALA C O 1
ATOM 4627 N N . THR D 1 144 ? 31.305 -37.597 -28.260 1.00 110.29 144 THR C N 1
ATOM 4628 C CA . THR D 1 144 ? 32.067 -38.197 -29.348 1.00 113.52 144 THR C CA 1
ATOM 4629 C C . THR D 1 144 ? 33.337 -38.816 -28.788 1.00 111.78 144 THR C C 1
ATOM 4630 O O . THR D 1 144 ? 34.045 -38.189 -27.991 1.00 109.68 144 THR C O 1
ATOM 4634 N N . MET D 1 145 ? 33.599 -40.054 -29.192 1.00 110.91 145 MET C N 1
ATOM 4635 C CA . MET D 1 145 ? 34.767 -40.812 -28.777 1.00 113.51 145 MET C CA 1
ATOM 4636 C C . MET D 1 145 ? 35.801 -40.821 -29.897 1.00 103.99 145 MET C C 1
ATOM 4637 O O . MET D 1 145 ? 35.470 -41.087 -31.060 1.00 94.86 145 MET C O 1
ATOM 4642 N N . GLY D 1 146 ? 37.043 -40.532 -29.539 1.00 104.73 146 GLY C N 1
ATOM 4643 C CA . GLY D 1 146 ? 38.151 -40.552 -30.479 1.00 105.93 146 GLY C CA 1
ATOM 4644 C C . GLY D 1 146 ? 39.144 -41.627 -30.088 1.00 108.78 146 GLY C C 1
ATOM 4645 O O . GLY D 1 146 ? 39.413 -41.835 -28.900 1.00 113.29 146 GLY C O 1
ATOM 4646 N N . LEU D 1 147 ? 39.687 -42.301 -31.098 1.00 103.70 147 LEU C N 1
ATOM 4647 C CA . LEU D 1 147 ? 40.558 -43.450 -30.892 1.00 103.94 147 LEU C CA 1
ATOM 4648 C C . LEU D 1 147 ? 41.451 -43.655 -32.114 1.00 106.51 147 LEU C C 1
ATOM 4649 O O . LEU D 1 147 ? 41.226 -43.077 -33.178 1.00 115.12 147 LEU C O 1
ATOM 4654 N N . SER D 1 148 ? 42.496 -44.460 -31.929 1.00 94.87 148 SER C N 1
ATOM 4655 C CA . SER D 1 148 ? 43.434 -44.717 -33.012 1.00 105.74 148 SER C CA 1
ATOM 4656 C C . SER D 1 148 ? 42.731 -45.478 -34.134 1.00 111.77 148 SER C C 1
ATOM 4657 O O . SER D 1 148 ? 41.866 -46.319 -33.864 1.00 119.22 148 SER C O 1
ATOM 4660 N N . PRO D 1 149 ? 43.060 -45.199 -35.397 1.00 107.57 149 PRO C N 1
ATOM 4661 C CA . PRO D 1 149 ? 42.422 -45.948 -36.492 1.00 106.59 149 PRO C CA 1
ATOM 4662 C C . PRO D 1 149 ? 42.743 -47.432 -36.470 1.00 102.62 149 PRO C C 1
ATOM 4663 O O . PRO D 1 149 ? 41.898 -48.247 -36.859 1.00 104.79 149 PRO C O 1
ATOM 4667 N N . GLU D 1 150 ? 43.944 -47.808 -36.025 1.00 99.01 150 GLU C N 1
ATOM 4668 C CA . GLU D 1 150 ? 44.301 -49.222 -35.959 1.00 106.60 150 GLU C CA 1
ATOM 4669 C C . GLU D 1 150 ? 43.508 -49.940 -34.872 1.00 105.46 150 GLU C C 1
ATOM 4670 O O . GLU D 1 150 ? 43.054 -51.073 -35.072 1.00 108.42 150 GLU C O 1
ATOM 4676 N N . ASP D 1 151 ? 43.330 -49.298 -33.715 1.00 107.93 151 ASP C N 1
ATOM 4677 C CA . ASP D 1 151 ? 42.473 -49.874 -32.685 1.00 112.66 151 ASP C CA 1
ATOM 4678 C C . ASP D 1 151 ? 41.025 -49.955 -33.152 1.00 99.84 151 ASP C C 1
ATOM 4679 O O . ASP D 1 151 ? 40.305 -50.895 -32.796 1.00 93.64 151 ASP C O 1
ATOM 4684 N N . PHE D 1 152 ? 40.589 -48.991 -33.965 1.00 98.55 152 PHE C N 1
ATOM 4685 C CA . PHE D 1 152 ? 39.252 -49.052 -34.547 1.00 92.44 152 PHE C CA 1
ATOM 4686 C C . PHE D 1 152 ? 39.120 -50.240 -35.492 1.00 91.62 152 PHE C C 1
ATOM 4687 O O . PHE D 1 152 ? 38.082 -50.916 -35.520 1.00 97.61 152 PHE C O 1
ATOM 4695 N N . LEU D 1 153 ? 40.163 -50.502 -36.283 1.00 87.12 153 LEU C N 1
ATOM 4696 C CA . LEU D 1 153 ? 40.162 -51.680 -37.141 1.00 78.47 153 LEU C CA 1
ATOM 4697 C C . LEU D 1 153 ? 40.115 -52.956 -36.310 1.00 106.19 153 LEU C C 1
ATOM 4698 O O . LEU D 1 153 ? 39.399 -53.904 -36.653 1.00 109.98 153 LEU C O 1
ATOM 4703 N N . ILE D 1 154 ? 40.875 -52.997 -35.212 1.00 104.75 154 ILE C N 1
ATOM 4704 C CA . ILE D 1 154 ? 40.814 -54.139 -34.301 1.00 95.35 154 ILE C CA 1
ATOM 4705 C C . ILE D 1 154 ? 39.393 -54.337 -33.791 1.00 98.88 154 ILE C C 1
ATOM 4706 O O . ILE D 1 154 ? 38.888 -55.466 -33.727 1.00 96.42 154 ILE C O 1
ATOM 4711 N N . PHE D 1 155 ? 38.721 -53.240 -33.434 1.00 106.73 155 PHE C N 1
ATOM 4712 C CA . PHE D 1 155 ? 37.356 -53.336 -32.925 1.00 101.38 155 PHE C CA 1
ATOM 4713 C C . PHE D 1 155 ? 36.414 -53.901 -33.982 1.00 105.67 155 PHE C C 1
ATOM 4714 O O . PHE D 1 155 ? 35.647 -54.832 -33.710 1.00 107.19 155 PHE C O 1
ATOM 4722 N N . VAL D 1 156 ? 36.448 -53.341 -35.194 1.00 106.66 156 VAL C N 1
ATOM 4723 C CA . VAL D 1 156 ? 35.514 -53.803 -36.220 1.00 108.97 156 VAL C CA 1
ATOM 4724 C C . VAL D 1 156 ? 35.826 -55.237 -36.635 1.00 109.95 156 VAL C C 1
ATOM 4725 O O . VAL D 1 156 ? 34.930 -55.969 -37.074 1.00 115.18 156 VAL C O 1
ATOM 4729 N N . LYS D 1 157 ? 37.084 -55.670 -36.508 1.00 108.39 157 LYS C N 1
ATOM 4730 C CA . LYS D 1 157 ? 37.395 -57.073 -36.765 1.00 108.38 157 LYS C CA 1
ATOM 4731 C C . LYS D 1 157 ? 36.929 -57.971 -35.626 1.00 101.28 157 LYS C C 1
ATOM 4732 O O . LYS D 1 157 ? 36.643 -59.153 -35.849 1.00 100.14 157 LYS C O 1
ATOM 4738 N N . ALA D 1 158 ? 36.849 -57.438 -34.405 1.00 99.07 158 ALA C N 1
ATOM 4739 C CA . ALA D 1 158 ? 36.386 -58.232 -33.274 1.00 95.35 158 ALA C CA 1
ATOM 4740 C C . ALA D 1 158 ? 34.882 -58.470 -33.288 1.00 94.33 158 ALA C C 1
ATOM 4741 O O . ALA D 1 158 ? 34.407 -59.342 -32.553 1.00 102.50 158 ALA C O 1
ATOM 4743 N N . THR D 1 159 ? 34.127 -57.727 -34.093 1.00 105.78 159 THR C N 1
ATOM 4744 C CA . THR D 1 159 ? 32.685 -57.908 -34.189 1.00 106.44 159 THR C CA 1
ATOM 4745 C C . THR D 1 159 ? 32.275 -58.928 -35.245 1.00 99.98 159 THR C C 1
ATOM 4746 O O . THR D 1 159 ? 31.083 -59.235 -35.355 1.00 97.59 159 THR C O 1
ATOM 4750 N N . GLY D 1 160 ? 33.219 -59.459 -36.017 1.00 91.86 160 GLY C N 1
ATOM 4751 C CA . GLY D 1 160 ? 32.893 -60.406 -37.061 1.00 104.24 160 GLY C CA 1
ATOM 4752 C C . GLY D 1 160 ? 32.683 -59.813 -38.435 1.00 113.52 160 GLY C C 1
ATOM 4753 O O . GLY D 1 160 ? 32.162 -60.508 -39.316 1.00 121.49 160 GLY C O 1
ATOM 4754 N N . HIS D 1 161 ? 33.063 -58.557 -38.649 1.00 110.62 161 HIS C N 1
ATOM 4755 C CA . HIS D 1 161 ? 32.868 -57.868 -39.923 1.00 118.93 161 HIS C CA 1
ATOM 4756 C C . HIS D 1 161 ? 34.236 -57.620 -40.553 1.00 125.78 161 HIS C C 1
ATOM 4757 O O . HIS D 1 161 ? 34.901 -56.628 -40.252 1.00 127.83 161 HIS C O 1
ATOM 4764 N N . ASP D 1 162 ? 34.656 -58.530 -41.418 1.00 127.42 162 ASP C N 1
ATOM 4765 C CA . ASP D 1 162 ? 35.849 -58.296 -42.219 1.00 131.89 162 ASP C CA 1
ATOM 4766 C C . ASP D 1 162 ? 35.547 -57.218 -43.251 1.00 125.77 162 ASP C C 1
ATOM 4767 O O . ASP D 1 162 ? 34.822 -57.492 -44.217 1.00 133.31 162 ASP C O 1
ATOM 4772 N N . PRO D 1 163 ? 36.063 -56.002 -43.099 1.00 133.93 163 PRO C N 1
ATOM 4773 C CA . PRO D 1 163 ? 35.660 -54.909 -43.990 1.00 131.25 163 PRO C CA 1
ATOM 4774 C C . PRO D 1 163 ? 36.249 -55.079 -45.381 1.00 120.80 163 PRO C C 1
ATOM 4775 O O . PRO D 1 163 ? 37.111 -55.921 -45.632 1.00 113.78 163 PRO C O 1
ATOM 4779 N N . ILE D 1 164 ? 35.753 -54.266 -46.303 1.00 115.97 164 ILE C N 1
ATOM 4780 C CA . ILE D 1 164 ? 36.310 -54.178 -47.650 1.00 126.46 164 ILE C CA 1
ATOM 4781 C C . ILE D 1 164 ? 36.826 -52.752 -47.804 1.00 135.11 164 ILE C C 1
ATOM 4782 O O . ILE D 1 164 ? 36.102 -51.841 -48.216 1.00 142.21 164 ILE C O 1
ATOM 4787 N N . ILE D 1 165 ? 38.099 -52.550 -47.463 1.00 135.75 165 ILE C N 1
ATOM 4788 C CA . ILE D 1 165 ? 38.711 -51.232 -47.566 1.00 132.68 165 ILE C CA 1
ATOM 4789 C C . ILE D 1 165 ? 38.970 -50.914 -49.031 1.00 152.08 165 ILE C C 1
ATOM 4790 O O . ILE D 1 165 ? 39.567 -51.717 -49.760 1.00 161.98 165 ILE C O 1
ATOM 4795 N N . LEU D 1 166 ? 38.525 -49.740 -49.472 1.00 141.50 166 LEU C N 1
ATOM 4796 C CA . LEU D 1 166 ? 38.762 -49.309 -50.840 1.00 149.47 166 LEU C CA 1
ATOM 4797 C C . LEU D 1 166 ? 39.182 -47.847 -50.859 1.00 155.04 166 LEU C C 1
ATOM 4798 O O . LEU D 1 166 ? 38.769 -47.050 -50.012 1.00 153.94 166 LEU C O 1
ATOM 4803 N N . ASN D 1 167 ? 40.018 -47.510 -51.836 1.00 151.44 167 ASN C N 1
ATOM 4804 C CA . ASN D 1 167 ? 40.567 -46.171 -51.985 1.00 152.28 167 ASN C CA 1
ATOM 4805 C C . ASN D 1 167 ? 39.810 -45.422 -53.073 1.00 145.82 167 ASN C C 1
ATOM 4806 O O . ASN D 1 167 ? 39.395 -46.011 -54.075 1.00 150.22 167 ASN C O 1
ATOM 4811 N N . PHE D 1 168 ? 39.634 -44.118 -52.868 1.00 165.63 168 PHE C N 1
ATOM 4812 C CA . PHE D 1 168 ? 38.978 -43.267 -53.850 1.00 156.51 168 PHE C CA 1
ATOM 4813 C C . PHE D 1 168 ? 39.963 -42.471 -54.693 1.00 155.96 168 PHE C C 1
ATOM 4814 O O . PHE D 1 168 ? 39.619 -42.078 -55.813 1.00 154.53 168 PHE C O 1
ATOM 4822 N N . ASP D 1 169 ? 41.166 -42.227 -54.184 1.00 153.83 169 ASP C N 1
ATOM 4823 C CA . ASP D 1 169 ? 42.176 -41.463 -54.903 1.00 160.88 169 ASP C CA 1
ATOM 4824 C C . ASP D 1 169 ? 42.827 -42.297 -56.003 1.00 163.69 169 ASP C C 1
ATOM 4825 O O . ASP D 1 169 ? 42.143 -42.893 -56.835 1.00 165.01 169 ASP C O 1
ATOM 4830 N N . LEU E 1 6 ? 15.683 -5.444 -42.674 1.00 143.41 6 LEU D N 1
ATOM 4831 C CA . LEU E 1 6 ? 15.714 -6.883 -42.900 1.00 143.47 6 LEU D CA 1
ATOM 4832 C C . LEU E 1 6 ? 16.999 -7.262 -43.634 1.00 148.86 6 LEU D C 1
ATOM 4833 O O . LEU E 1 6 ? 17.748 -6.388 -44.071 1.00 156.64 6 LEU D O 1
ATOM 4838 N N . ARG E 1 7 ? 17.254 -8.567 -43.761 1.00 144.63 7 ARG D N 1
ATOM 4839 C CA . ARG E 1 7 ? 18.476 -9.021 -44.416 1.00 143.05 7 ARG D CA 1
ATOM 4840 C C . ARG E 1 7 ? 18.479 -8.657 -45.898 1.00 145.06 7 ARG D C 1
ATOM 4841 O O . ARG E 1 7 ? 19.549 -8.439 -46.481 1.00 148.45 7 ARG D O 1
ATOM 4849 N N . ALA E 1 8 ? 17.298 -8.593 -46.520 1.00 144.12 8 ALA D N 1
ATOM 4850 C CA . ALA E 1 8 ? 17.224 -8.231 -47.932 1.00 144.81 8 ALA D CA 1
ATOM 4851 C C . ALA E 1 8 ? 17.804 -6.843 -48.166 1.00 149.42 8 ALA D C 1
ATOM 4852 O O . ALA E 1 8 ? 18.490 -6.609 -49.168 1.00 151.77 8 ALA D O 1
ATOM 4854 N N . GLU E 1 9 ? 17.546 -5.908 -47.248 1.00 151.17 9 GLU D N 1
ATOM 4855 C CA . GLU E 1 9 ? 18.161 -4.589 -47.355 1.00 154.12 9 GLU D CA 1
ATOM 4856 C C . GLU E 1 9 ? 19.674 -4.678 -47.203 1.00 144.76 9 GLU D C 1
ATOM 4857 O O . GLU E 1 9 ? 20.409 -3.906 -47.828 1.00 144.57 9 GLU D O 1
ATOM 4863 N N . LEU E 1 10 ? 20.156 -5.602 -46.369 1.00 149.48 10 LEU D N 1
ATOM 4864 C CA . LEU E 1 10 ? 21.596 -5.794 -46.232 1.00 150.47 10 LEU D CA 1
ATOM 4865 C C . LEU E 1 10 ? 22.199 -6.259 -47.553 1.00 155.18 10 LEU D C 1
ATOM 4866 O O . LEU E 1 10 ? 23.255 -5.769 -47.970 1.00 149.38 10 LEU D O 1
ATOM 4871 N N . GLU E 1 11 ? 21.543 -7.213 -48.220 1.00 149.39 11 GLU D N 1
ATOM 4872 C CA . GLU E 1 11 ? 22.005 -7.644 -49.538 1.00 154.85 11 GLU D CA 1
ATOM 4873 C C . GLU E 1 11 ? 21.928 -6.501 -50.543 1.00 162.65 11 GLU D C 1
ATOM 4874 O O . GLU E 1 11 ? 22.785 -6.379 -51.427 1.00 169.85 11 GLU D O 1
ATOM 4880 N N . GLN E 1 12 ? 20.909 -5.649 -50.413 1.00 170.79 12 GLN D N 1
ATOM 4881 C CA . GLN E 1 12 ? 20.784 -4.489 -51.289 1.00 162.93 12 GLN D CA 1
ATOM 4882 C C . GLN E 1 12 ? 21.963 -3.541 -51.114 1.00 156.72 12 GLN D C 1
ATOM 4883 O O . GLN E 1 12 ? 22.523 -3.043 -52.097 1.00 155.15 12 GLN D O 1
ATOM 4889 N N . ARG E 1 13 ? 22.363 -3.292 -49.866 1.00 160.70 13 ARG D N 1
ATOM 4890 C CA . ARG E 1 13 ? 23.495 -2.404 -49.621 1.00 150.25 13 ARG D CA 1
ATOM 4891 C C . ARG E 1 13 ? 24.814 -3.052 -50.018 1.00 153.52 13 ARG D C 1
ATOM 4892 O O . ARG E 1 13 ? 25.733 -2.352 -50.457 1.00 156.93 13 ARG D O 1
ATOM 4900 N N . LEU E 1 14 ? 24.928 -4.376 -49.888 1.00 154.01 14 LEU D N 1
ATOM 4901 C CA . LEU E 1 14 ? 26.142 -5.045 -50.346 1.00 149.01 14 LEU D CA 1
ATOM 4902 C C . LEU E 1 14 ? 26.267 -4.970 -51.860 1.00 148.59 14 LEU D C 1
ATOM 4903 O O . LEU E 1 14 ? 27.362 -4.740 -52.386 1.00 150.80 14 LEU D O 1
ATOM 4908 N N . GLY E 1 15 ? 25.160 -5.164 -52.579 1.00 146.81 15 GLY D N 1
ATOM 4909 C CA . GLY E 1 15 ? 25.195 -4.967 -54.015 1.00 154.12 15 GLY D CA 1
ATOM 4910 C C . GLY E 1 15 ? 25.479 -3.525 -54.380 1.00 167.23 15 GLY D C 1
ATOM 4911 O O . GLY E 1 15 ? 26.147 -3.252 -55.381 1.00 108.89 15 GLY D O 1
ATOM 4912 N N . ALA E 1 16 ? 24.976 -2.584 -53.576 1.00 150.50 16 ALA D N 1
ATOM 4913 C CA . ALA E 1 16 ? 25.314 -1.180 -53.769 1.00 154.00 16 ALA D CA 1
ATOM 4914 C C . ALA E 1 16 ? 26.772 -0.899 -53.426 1.00 151.22 16 ALA D C 1
ATOM 4915 O O . ALA E 1 16 ? 27.385 -0.005 -54.022 1.00 155.68 16 ALA D O 1
ATOM 4917 N N . LEU E 1 17 ? 27.343 -1.639 -52.476 1.00 153.64 17 LEU D N 1
ATOM 4918 C CA . LEU E 1 17 ? 28.745 -1.482 -52.111 1.00 139.21 17 LEU D CA 1
ATOM 4919 C C . LEU E 1 17 ? 29.672 -2.398 -52.898 1.00 139.93 17 LEU D C 1
ATOM 4920 O O . LEU E 1 17 ? 30.885 -2.369 -52.662 1.00 141.90 17 LEU D O 1
ATOM 4925 N N . ALA E 1 18 ? 29.133 -3.204 -53.816 1.00 141.90 18 ALA D N 1
ATOM 4926 C CA . ALA E 1 18 ? 29.929 -4.085 -54.674 1.00 149.30 18 ALA D CA 1
ATOM 4927 C C . ALA E 1 18 ? 30.802 -5.029 -53.846 1.00 153.46 18 ALA D C 1
ATOM 4928 O O . ALA E 1 18 ? 32.014 -5.130 -54.047 1.00 155.93 18 ALA D O 1
ATOM 4930 N N . ILE E 1 19 ? 30.174 -5.726 -52.903 1.00 149.27 19 ILE D N 1
ATOM 4931 C CA . ILE E 1 19 ? 30.858 -6.681 -52.037 1.00 145.83 19 ILE D CA 1
ATOM 4932 C C . ILE E 1 19 ? 30.308 -8.068 -52.336 1.00 146.84 19 ILE D C 1
ATOM 4933 O O . ILE E 1 19 ? 29.138 -8.354 -52.049 1.00 153.56 19 ILE D O 1
ATOM 4938 N N . ARG E 1 20 ? 31.143 -8.929 -52.912 1.00 148.04 20 ARG D N 1
ATOM 4939 C CA . ARG E 1 20 ? 30.746 -10.306 -53.171 1.00 146.76 20 ARG D CA 1
ATOM 4940 C C . ARG E 1 20 ? 30.960 -11.147 -51.919 1.00 141.02 20 ARG D C 1
ATOM 4941 O O . ARG E 1 20 ? 32.019 -11.081 -51.286 1.00 137.73 20 ARG D O 1
ATOM 4949 N N . THR E 1 21 ? 29.948 -11.930 -51.554 1.00 136.42 21 THR D N 1
ATOM 4950 C CA . THR E 1 21 ? 29.954 -12.711 -50.325 1.00 140.92 21 THR D CA 1
ATOM 4951 C C . THR E 1 21 ? 29.655 -14.169 -50.654 1.00 149.21 21 THR D C 1
ATOM 4952 O O . THR E 1 21 ? 29.400 -14.531 -51.807 1.00 144.47 21 THR D O 1
ATOM 4956 N N . GLU E 1 22 ? 29.689 -15.013 -49.623 1.00 143.72 22 GLU D N 1
ATOM 4957 C CA . GLU E 1 22 ? 29.315 -16.418 -49.757 1.00 149.69 22 GLU D CA 1
ATOM 4958 C C . GLU E 1 22 ? 28.457 -16.796 -48.561 1.00 144.88 22 GLU D C 1
ATOM 4959 O O . GLU E 1 22 ? 28.926 -16.743 -47.424 1.00 145.51 22 GLU D O 1
ATOM 4965 N N . VAL E 1 23 ? 27.211 -17.186 -48.808 1.00 149.74 23 VAL D N 1
ATOM 4966 C CA . VAL E 1 23 ? 26.250 -17.456 -47.744 1.00 146.52 23 VAL D CA 1
ATOM 4967 C C . VAL E 1 23 ? 25.954 -18.948 -47.715 1.00 134.65 23 VAL D C 1
ATOM 4968 O O . VAL E 1 23 ? 25.650 -19.550 -48.752 1.00 133.34 23 VAL D O 1
ATOM 4972 N N . VAL E 1 24 ? 26.050 -19.540 -46.528 1.00 138.34 24 VAL D N 1
ATOM 4973 C CA . VAL E 1 24 ? 25.677 -20.931 -46.297 1.00 133.78 24 VAL D CA 1
ATOM 4974 C C . VAL E 1 24 ? 24.537 -20.948 -45.290 1.00 138.56 24 VAL D C 1
ATOM 4975 O O . VAL E 1 24 ? 24.632 -20.321 -44.229 1.00 144.03 24 VAL D O 1
ATOM 4979 N N . GLU E 1 25 ? 23.469 -21.673 -45.611 1.00 137.29 25 GLU D N 1
ATOM 4980 C CA . GLU E 1 25 ? 22.256 -21.615 -44.805 1.00 130.13 25 GLU D CA 1
ATOM 4981 C C . GLU E 1 25 ? 22.447 -22.452 -43.548 1.00 128.41 25 GLU D C 1
ATOM 4982 O O . GLU E 1 25 ? 22.756 -23.646 -43.622 1.00 126.84 25 GLU D O 1
ATOM 4988 N N . HIS E 1 26 ? 22.258 -21.815 -42.398 1.00 128.62 26 HIS D N 1
ATOM 4989 C CA . HIS E 1 26 ? 22.398 -22.427 -41.090 1.00 133.00 26 HIS D CA 1
ATOM 4990 C C . HIS E 1 26 ? 21.066 -23.001 -40.617 1.00 130.05 26 HIS D C 1
ATOM 4991 O O . HIS E 1 26 ? 20.013 -22.796 -41.224 1.00 125.63 26 HIS D O 1
ATOM 4998 N N . PRO E 1 27 ? 21.130 -23.740 -39.513 1.00 137.69 27 PRO D N 1
ATOM 4999 C CA . PRO E 1 27 ? 19.945 -24.265 -38.846 1.00 135.28 27 PRO D CA 1
ATOM 5000 C C . PRO E 1 27 ? 20.118 -24.043 -37.353 1.00 137.01 27 PRO D C 1
ATOM 5001 O O . PRO E 1 27 ? 21.090 -24.528 -36.766 1.00 142.89 27 PRO D O 1
ATOM 5003 N N . GLU E 1 28 ? 19.188 -23.302 -36.747 1.00 128.49 28 GLU D N 1
ATOM 5004 C CA . GLU E 1 28 ? 19.273 -22.967 -35.331 1.00 124.55 28 GLU D CA 1
ATOM 5005 C C . GLU E 1 28 ? 19.338 -24.233 -34.488 1.00 142.70 28 GLU D C 1
ATOM 5006 O O . GLU E 1 28 ? 18.354 -24.973 -34.388 1.00 149.71 28 GLU D O 1
ATOM 5008 N N . VAL E 1 29 ? 20.502 -24.482 -33.886 1.00 143.64 29 VAL D N 1
ATOM 5009 C CA . VAL E 1 29 ? 20.786 -25.691 -33.114 1.00 139.35 29 VAL D CA 1
ATOM 5010 C C . VAL E 1 29 ? 20.546 -26.942 -33.967 1.00 133.94 29 VAL D C 1
ATOM 5011 O O . VAL E 1 29 ? 19.639 -27.744 -33.731 1.00 137.22 29 VAL D O 1
ATOM 5013 N N . PHE E 1 30 ? 21.397 -27.077 -34.978 1.00 139.33 30 PHE D N 1
ATOM 5014 C CA . PHE E 1 30 ? 21.330 -28.201 -35.898 1.00 130.85 30 PHE D CA 1
ATOM 5015 C C . PHE E 1 30 ? 22.028 -29.426 -35.320 1.00 117.32 30 PHE D C 1
ATOM 5016 O O . PHE E 1 30 ? 22.909 -29.320 -34.462 1.00 110.70 30 PHE D O 1
ATOM 5018 N N . THR E 1 31 ? 21.605 -30.600 -35.785 1.00 114.84 31 THR D N 1
ATOM 5019 C CA . THR E 1 31 ? 22.309 -31.827 -35.442 1.00 107.59 31 THR D CA 1
ATOM 5020 C C . THR E 1 31 ? 23.720 -31.780 -36.014 1.00 116.41 31 THR D C 1
ATOM 5021 O O . THR E 1 31 ? 23.957 -31.222 -37.088 1.00 121.70 31 THR D O 1
ATOM 5023 N N . ILE E 1 32 ? 24.671 -32.366 -35.284 1.00 113.97 32 ILE D N 1
ATOM 5024 C CA . ILE E 1 32 ? 26.058 -32.300 -35.732 1.00 109.03 32 ILE D CA 1
ATOM 5025 C C . ILE E 1 32 ? 26.300 -33.116 -36.995 1.00 101.45 32 ILE D C 1
ATOM 5026 O O . ILE E 1 32 ? 27.231 -32.809 -37.748 1.00 91.53 32 ILE D O 1
ATOM 5028 N N . GLU E 1 33 ? 25.455 -34.111 -37.275 1.00 99.79 33 GLU D N 1
ATOM 5029 C CA . GLU E 1 33 ? 25.606 -34.882 -38.503 1.00 101.83 33 GLU D CA 1
ATOM 5030 C C . GLU E 1 33 ? 25.125 -34.095 -39.716 1.00 110.80 33 GLU D C 1
ATOM 5031 O O . GLU E 1 33 ? 25.736 -34.162 -40.788 1.00 115.81 33 GLU D O 1
ATOM 5033 N N . GLU E 1 34 ? 24.024 -33.355 -39.567 1.00 110.29 34 GLU D N 1
ATOM 5034 C CA . GLU E 1 34 ? 23.534 -32.526 -40.663 1.00 105.79 34 GLU D CA 1
ATOM 5035 C C . GLU E 1 34 ? 24.513 -31.406 -40.991 1.00 105.10 34 GLU D C 1
ATOM 5036 O O . GLU E 1 34 ? 24.659 -31.020 -42.157 1.00 110.13 34 GLU D O 1
ATOM 5038 N N . MET E 1 35 ? 25.191 -30.873 -39.976 1.00 107.63 35 MET D N 1
ATOM 5039 C CA . MET E 1 35 ? 26.137 -29.781 -40.154 1.00 114.09 35 MET D CA 1
ATOM 5040 C C . MET E 1 35 ? 27.534 -30.231 -40.560 1.00 110.97 35 MET D C 1
ATOM 5041 O O . MET E 1 35 ? 28.259 -29.442 -41.176 1.00 106.29 35 MET D O 1
ATOM 5043 N N . MET E 1 36 ? 27.931 -31.469 -40.248 1.00 104.35 36 MET D N 1
ATOM 5044 C CA . MET E 1 36 ? 29.296 -31.895 -40.547 1.00 98.50 36 MET D CA 1
ATOM 5045 C C . MET E 1 36 ? 29.565 -31.938 -42.047 1.00 81.78 36 MET D C 1
ATOM 5046 O O . MET E 1 36 ? 30.677 -31.629 -42.492 1.00 110.61 36 MET D O 1
ATOM 5048 N N . PRO E 1 37 ? 28.568 -32.327 -42.844 1.00 84.22 37 PRO D N 1
ATOM 5049 C CA . PRO E 1 37 ? 28.768 -32.371 -44.290 1.00 101.13 37 PRO D CA 1
ATOM 5050 C C . PRO E 1 37 ? 28.963 -30.971 -44.865 1.00 104.35 37 PRO D C 1
ATOM 5051 O O . PRO E 1 37 ? 29.782 -30.771 -45.769 1.00 111.02 37 PRO D O 1
ATOM 5053 N N . HIS E 1 38 ? 28.215 -29.992 -44.349 1.00 97.37 38 HIS D N 1
ATOM 5054 C CA . HIS E 1 38 ? 28.284 -28.609 -44.809 1.00 94.69 38 HIS D CA 1
ATOM 5055 C C . HIS E 1 38 ? 29.414 -27.814 -44.167 1.00 106.55 38 HIS D C 1
ATOM 5056 O O . HIS E 1 38 ? 29.774 -26.752 -44.686 1.00 118.90 38 HIS D O 1
ATOM 5058 N N . ILE E 1 39 ? 29.981 -28.296 -43.062 1.00 103.33 39 ILE D N 1
ATOM 5059 C CA . ILE E 1 39 ? 31.020 -27.566 -42.342 1.00 108.65 39 ILE D CA 1
ATOM 5060 C C . ILE E 1 39 ? 32.405 -27.790 -42.933 1.00 126.60 39 ILE D C 1
ATOM 5061 O O . ILE E 1 39 ? 33.395 -27.851 -42.199 1.00 127.39 39 ILE D O 1
ATOM 5063 N N . GLN E 1 40 ? 32.486 -27.914 -44.258 1.00 129.52 40 GLN D N 1
ATOM 5064 C CA . GLN E 1 40 ? 33.761 -28.059 -44.947 1.00 134.54 40 GLN D CA 1
ATOM 5065 C C . GLN E 1 40 ? 33.991 -27.013 -46.029 1.00 139.97 40 GLN D C 1
ATOM 5066 O O . GLN E 1 40 ? 35.145 -26.801 -46.420 1.00 149.99 40 GLN D O 1
ATOM 5068 N N . HIS E 1 41 ? 32.940 -26.359 -46.521 1.00 141.28 41 HIS D N 1
ATOM 5069 C CA . HIS E 1 41 ? 33.090 -25.201 -47.392 1.00 127.88 41 HIS D CA 1
ATOM 5070 C C . HIS E 1 41 ? 33.205 -23.902 -46.607 1.00 126.12 41 HIS D C 1
ATOM 5071 O O . HIS E 1 41 ? 33.848 -22.954 -47.075 1.00 127.88 41 HIS D O 1
ATOM 5073 N N . LEU E 1 42 ? 32.592 -23.836 -45.425 1.00 129.93 42 LEU D N 1
ATOM 5074 C CA . LEU E 1 42 ? 32.654 -22.654 -44.567 1.00 120.53 42 LEU D CA 1
ATOM 5075 C C . LEU E 1 42 ? 33.822 -22.822 -43.603 1.00 120.87 42 LEU D C 1
ATOM 5076 O O . LEU E 1 42 ? 33.677 -23.352 -42.501 1.00 118.57 42 LEU D O 1
ATOM 5078 N N . LYS E 1 43 ? 34.998 -22.366 -44.027 1.00 123.62 43 LYS D N 1
ATOM 5079 C CA . LYS E 1 43 ? 36.209 -22.442 -43.222 1.00 123.91 43 LYS D CA 1
ATOM 5080 C C . LYS E 1 43 ? 36.825 -21.056 -43.120 1.00 127.94 43 LYS D C 1
ATOM 5081 O O . LYS E 1 43 ? 36.982 -20.367 -44.133 1.00 129.04 43 LYS D O 1
ATOM 5083 N N . GLY E 1 44 ? 37.170 -20.651 -41.900 1.00 123.77 44 GLY D N 1
ATOM 5084 C CA . GLY E 1 44 ? 37.752 -19.342 -41.684 1.00 115.22 44 GLY D CA 1
ATOM 5085 C C . GLY E 1 44 ? 37.901 -18.977 -40.221 1.00 110.85 44 GLY D C 1
ATOM 5086 O O . GLY E 1 44 ? 38.363 -19.788 -39.414 1.00 115.95 44 GLY D O 1
ATOM 5087 N N . ALA E 1 45 ? 37.511 -17.754 -39.869 1.00 108.02 45 ALA D N 1
ATOM 5088 C CA . ALA E 1 45 ? 37.617 -17.242 -38.506 1.00 103.35 45 ALA D CA 1
ATOM 5089 C C . ALA E 1 45 ? 36.234 -16.795 -38.051 1.00 107.45 45 ALA D C 1
ATOM 5090 O O . ALA E 1 45 ? 35.671 -15.843 -38.603 1.00 107.39 45 ALA D O 1
ATOM 5092 N N . HIS E 1 46 ? 35.692 -17.478 -37.049 1.00 110.76 46 HIS D N 1
ATOM 5093 C CA . HIS E 1 46 ? 34.419 -17.099 -36.458 1.00 107.61 46 HIS D CA 1
ATOM 5094 C C . HIS E 1 46 ? 34.646 -16.211 -35.237 1.00 115.55 46 HIS D C 1
ATOM 5095 O O . HIS E 1 46 ? 35.775 -15.998 -34.789 1.00 113.36 46 HIS D O 1
ATOM 5102 N N . SER E 1 47 ? 33.548 -15.688 -34.696 1.00 121.65 47 SER D N 1
ATOM 5103 C CA . SER E 1 47 ? 33.633 -14.631 -33.700 1.00 123.28 47 SER D CA 1
ATOM 5104 C C . SER E 1 47 ? 32.518 -14.777 -32.679 1.00 124.75 47 SER D C 1
ATOM 5105 O O . SER E 1 47 ? 31.496 -15.421 -32.928 1.00 131.12 47 SER D O 1
ATOM 5108 N N . LYS E 1 48 ? 32.732 -14.165 -31.517 1.00 126.54 48 LYS D N 1
ATOM 5109 C CA . LYS E 1 48 ? 31.682 -13.942 -30.535 1.00 124.07 48 LYS D CA 1
ATOM 5110 C C . LYS E 1 48 ? 31.456 -12.442 -30.397 1.00 122.13 48 LYS D C 1
ATOM 5111 O O . LYS E 1 48 ? 32.414 -11.655 -30.320 1.00 122.92 48 LYS D O 1
ATOM 5117 N N . ASN E 1 49 ? 30.184 -12.055 -30.412 1.00 128.25 49 ASN D N 1
ATOM 5118 C CA . ASN E 1 49 ? 29.760 -10.666 -30.425 1.00 121.73 49 ASN D CA 1
ATOM 5119 C C . ASN E 1 49 ? 29.093 -10.305 -29.104 1.00 130.05 49 ASN D C 1
ATOM 5120 O O . ASN E 1 49 ? 28.314 -11.090 -28.555 1.00 130.13 49 ASN D O 1
ATOM 5125 N N . LEU E 1 50 ? 29.402 -9.112 -28.603 1.00 129.55 50 LEU D N 1
ATOM 5126 C CA . LEU E 1 50 ? 28.888 -8.610 -27.339 1.00 135.59 50 LEU D CA 1
ATOM 5127 C C . LEU E 1 50 ? 28.233 -7.254 -27.562 1.00 148.26 50 LEU D C 1
ATOM 5128 O O . LEU E 1 50 ? 28.779 -6.397 -28.263 1.00 145.67 50 LEU D O 1
ATOM 5133 N N . PHE E 1 51 ? 27.058 -7.069 -26.972 1.00 150.66 51 PHE D N 1
ATOM 5134 C CA . PHE E 1 51 ? 26.340 -5.799 -27.002 1.00 148.24 51 PHE D CA 1
ATOM 5135 C C . PHE E 1 51 ? 26.373 -5.251 -25.582 1.00 141.14 51 PHE D C 1
ATOM 5136 O O . PHE E 1 51 ? 25.716 -5.799 -24.690 1.00 143.62 51 PHE D O 1
ATOM 5144 N N . LEU E 1 52 ? 27.146 -4.189 -25.359 1.00 149.27 52 LEU D N 1
ATOM 5145 C CA . LEU E 1 52 ? 27.398 -3.716 -24.008 1.00 142.29 52 LEU D CA 1
ATOM 5146 C C . LEU E 1 52 ? 26.887 -2.292 -23.827 1.00 142.92 52 LEU D C 1
ATOM 5147 O O . LEU E 1 52 ? 26.632 -1.562 -24.790 1.00 146.01 52 LEU D O 1
ATOM 5152 N N . LYS E 1 53 ? 26.779 -1.896 -22.560 1.00 144.03 53 LYS D N 1
ATOM 5153 C CA . LYS E 1 53 ? 26.253 -0.599 -22.169 1.00 152.38 53 LYS D CA 1
ATOM 5154 C C . LYS E 1 53 ? 27.069 -0.060 -21.003 1.00 159.10 53 LYS D C 1
ATOM 5155 O O . LYS E 1 53 ? 27.567 -0.824 -20.170 1.00 139.51 53 LYS D O 1
ATOM 5161 N N . ASP E 1 54 ? 27.200 1.264 -20.958 1.00 154.14 54 ASP D N 1
ATOM 5162 C CA . ASP E 1 54 ? 27.870 1.964 -19.865 1.00 163.74 54 ASP D CA 1
ATOM 5163 C C . ASP E 1 54 ? 29.324 1.529 -19.711 1.00 164.53 54 ASP D C 1
ATOM 5164 O O . ASP E 1 54 ? 30.076 2.109 -18.928 1.00 165.69 54 ASP D O 1
ATOM 5169 N N . LYS E 1 58 ? 28.118 6.423 -20.360 1.00 152.35 58 LYS D N 1
ATOM 5170 C CA . LYS E 1 58 ? 26.687 6.164 -20.236 1.00 154.41 58 LYS D CA 1
ATOM 5171 C C . LYS E 1 58 ? 26.022 6.005 -21.601 1.00 164.60 58 LYS D C 1
ATOM 5172 O O . LYS E 1 58 ? 24.947 6.548 -21.849 1.00 168.31 58 LYS D O 1
ATOM 5178 N N . ASN E 1 59 ? 26.679 5.254 -22.483 1.00 164.17 59 ASN D N 1
ATOM 5179 C CA . ASN E 1 59 ? 26.163 4.980 -23.815 1.00 159.40 59 ASN D CA 1
ATOM 5180 C C . ASN E 1 59 ? 26.389 3.510 -24.140 1.00 164.01 59 ASN D C 1
ATOM 5181 O O . ASN E 1 59 ? 27.227 2.840 -23.530 1.00 161.13 59 ASN D O 1
ATOM 5186 N N . TYR E 1 60 ? 25.624 3.009 -25.110 1.00 160.62 60 TYR D N 1
ATOM 5187 C CA . TYR E 1 60 ? 25.749 1.621 -25.535 1.00 158.15 60 TYR D CA 1
ATOM 5188 C C . TYR E 1 60 ? 26.718 1.523 -26.706 1.00 155.62 60 TYR D C 1
ATOM 5189 O O . TYR E 1 60 ? 26.760 2.405 -27.568 1.00 154.86 60 TYR D O 1
ATOM 5198 N N . TRP E 1 61 ? 27.501 0.447 -26.728 1.00 148.33 61 TRP D N 1
ATOM 5199 C CA . TRP E 1 61 ? 28.374 0.177 -27.861 1.00 153.98 61 TRP D CA 1
ATOM 5200 C C . TRP E 1 61 ? 28.477 -1.328 -28.070 1.00 158.31 61 TRP D C 1
ATOM 5201 O O . TRP E 1 61 ? 27.957 -2.134 -27.288 1.00 160.98 61 TRP D O 1
ATOM 5212 N N . LEU E 1 62 ? 29.085 -1.689 -29.194 1.00 156.08 62 LEU D N 1
ATOM 5213 C CA . LEU E 1 62 ? 29.116 -3.051 -29.698 1.00 146.39 62 LEU D CA 1
ATOM 5214 C C . LEU E 1 62 ? 30.560 -3.507 -29.834 1.00 143.36 62 LEU D C 1
ATOM 5215 O O . LEU E 1 62 ? 31.390 -2.768 -30.368 1.00 149.66 62 LEU D O 1
ATOM 5220 N N . VAL E 1 63 ? 30.860 -4.716 -29.357 1.00 139.30 63 VAL D N 1
ATOM 5221 C CA . VAL E 1 63 ? 32.201 -5.289 -29.405 1.00 134.55 63 VAL D CA 1
ATOM 5222 C C . VAL E 1 63 ? 32.138 -6.615 -30.151 1.00 130.72 63 VAL D C 1
ATOM 5223 O O . VAL E 1 63 ? 31.183 -7.380 -29.991 1.00 133.68 63 VAL D O 1
ATOM 5227 N N . THR E 1 64 ? 33.134 -6.872 -30.996 1.00 128.90 64 THR D N 1
ATOM 5228 C CA . THR E 1 64 ? 33.213 -8.116 -31.759 1.00 126.54 64 THR D CA 1
ATOM 5229 C C . THR E 1 64 ? 34.611 -8.696 -31.594 1.00 124.45 64 THR D C 1
ATOM 5230 O O . THR E 1 64 ? 35.578 -8.137 -32.124 1.00 125.63 64 THR D O 1
ATOM 5234 N N . VAL E 1 65 ? 34.726 -9.820 -30.882 1.00 123.28 65 VAL D N 1
ATOM 5235 C CA . VAL E 1 65 ? 36.023 -10.431 -30.617 1.00 125.56 65 VAL D CA 1
ATOM 5236 C C . VAL E 1 65 ? 36.009 -11.870 -31.123 1.00 134.00 65 VAL D C 1
ATOM 5237 O O . VAL E 1 65 ? 34.989 -12.380 -31.583 1.00 142.08 65 VAL D O 1
ATOM 5241 N N . LEU E 1 66 ? 37.171 -12.515 -31.051 1.00 132.29 66 LEU D N 1
ATOM 5242 C CA . LEU E 1 66 ? 37.275 -13.901 -31.481 1.00 130.15 66 LEU D CA 1
ATOM 5243 C C . LEU E 1 66 ? 36.453 -14.803 -30.564 1.00 129.85 66 LEU D C 1
ATOM 5244 O O . LEU E 1 66 ? 36.201 -14.487 -29.398 1.00 140.88 66 LEU D O 1
ATOM 5249 N N . HIS E 1 67 ? 36.042 -15.952 -31.107 1.00 132.14 67 HIS D N 1
ATOM 5250 C CA . HIS E 1 67 ? 35.124 -16.825 -30.381 1.00 127.42 67 HIS D CA 1
ATOM 5251 C C . HIS E 1 67 ? 35.776 -17.471 -29.165 1.00 122.92 67 HIS D C 1
ATOM 5252 O O . HIS E 1 67 ? 35.088 -17.760 -28.179 1.00 119.86 67 HIS D O 1
ATOM 5259 N N . ASP E 1 68 ? 37.087 -17.703 -29.206 1.00 129.79 68 ASP D N 1
ATOM 5260 C CA . ASP E 1 68 ? 37.792 -18.363 -28.117 1.00 130.73 68 ASP D CA 1
ATOM 5261 C C . ASP E 1 68 ? 38.588 -17.395 -27.254 1.00 128.59 68 ASP D C 1
ATOM 5262 O O . ASP E 1 68 ? 39.378 -17.836 -26.414 1.00 123.98 68 ASP D O 1
ATOM 5267 N N . ARG E 1 69 ? 38.400 -16.093 -27.436 1.00 131.42 69 ARG D N 1
ATOM 5268 C CA . ARG E 1 69 ? 39.158 -15.107 -26.679 1.00 141.89 69 ARG D CA 1
ATOM 5269 C C . ARG E 1 69 ? 38.606 -15.024 -25.263 1.00 156.49 69 ARG D C 1
ATOM 5270 O O . ARG E 1 69 ? 37.453 -14.626 -25.062 1.00 146.48 69 ARG D O 1
ATOM 5278 N N . GLN E 1 70 ? 39.426 -15.398 -24.286 1.00 152.14 70 GLN D N 1
ATOM 5279 C CA . GLN E 1 70 ? 39.064 -15.175 -22.895 1.00 165.40 70 GLN D CA 1
ATOM 5280 C C . GLN E 1 70 ? 39.011 -13.680 -22.622 1.00 164.71 70 GLN D C 1
ATOM 5281 O O . GLN E 1 70 ? 39.796 -12.902 -23.170 1.00 179.42 70 GLN D O 1
ATOM 5287 N N . ILE E 1 71 ? 38.043 -13.268 -21.814 1.00 164.67 71 ILE D N 1
ATOM 5288 C CA . ILE E 1 71 ? 37.795 -11.846 -21.625 1.00 147.28 71 ILE D CA 1
ATOM 5289 C C . ILE E 1 71 ? 37.272 -11.616 -20.217 1.00 150.57 71 ILE D C 1
ATOM 5290 O O . ILE E 1 71 ? 36.358 -12.306 -19.757 1.00 156.83 71 ILE D O 1
ATOM 5295 N N . ASN E 1 72 ? 37.860 -10.642 -19.536 1.00 154.75 72 ASN D N 1
ATOM 5296 C CA . ASN E 1 72 ? 37.361 -10.163 -18.260 1.00 149.12 72 ASN D CA 1
ATOM 5297 C C . ASN E 1 72 ? 36.756 -8.793 -18.513 1.00 144.50 72 ASN D C 1
ATOM 5298 O O . ASN E 1 72 ? 37.400 -7.924 -19.109 1.00 140.39 72 ASN D O 1
ATOM 5303 N N . LEU E 1 73 ? 35.518 -8.607 -18.068 1.00 143.15 73 LEU D N 1
ATOM 5304 C CA . LEU E 1 73 ? 34.794 -7.399 -18.438 1.00 150.94 73 LEU D CA 1
ATOM 5305 C C . LEU E 1 73 ? 35.400 -6.162 -17.781 1.00 163.41 73 LEU D C 1
ATOM 5306 O O . LEU E 1 73 ? 35.505 -5.104 -18.414 1.00 163.40 73 LEU D O 1
ATOM 5311 N N . ASN E 1 74 ? 35.752 -6.260 -16.498 1.00 158.75 74 ASN D N 1
ATOM 5312 C CA . ASN E 1 74 ? 36.296 -5.109 -15.786 1.00 167.09 74 ASN D CA 1
ATOM 5313 C C . ASN E 1 74 ? 37.650 -4.685 -16.349 1.00 173.88 74 ASN D C 1
ATOM 5314 O O . ASN E 1 74 ? 37.952 -3.488 -16.387 1.00 188.81 74 ASN D O 1
ATOM 5319 N N . ASP E 1 75 ? 38.467 -5.637 -16.807 1.00 175.49 75 ASP D N 1
ATOM 5320 C CA . ASP E 1 75 ? 39.731 -5.277 -17.443 1.00 163.65 75 ASP D CA 1
ATOM 5321 C C . ASP E 1 75 ? 39.484 -4.509 -18.737 1.00 157.90 75 ASP D C 1
ATOM 5322 O O . ASP E 1 75 ? 40.198 -3.548 -19.047 1.00 172.46 75 ASP D O 1
ATOM 5327 N N . LEU E 1 76 ? 38.462 -4.905 -19.498 1.00 155.15 76 LEU D N 1
ATOM 5328 C CA . LEU E 1 76 ? 38.106 -4.159 -20.699 1.00 152.68 76 LEU D CA 1
ATOM 5329 C C . LEU E 1 76 ? 37.614 -2.757 -20.347 1.00 167.10 76 LEU D C 1
ATOM 5330 O O . LEU E 1 76 ? 37.989 -1.778 -21.002 1.00 173.40 76 LEU D O 1
ATOM 5335 N N . GLY E 1 77 ? 36.790 -2.639 -19.302 1.00 162.02 77 GLY D N 1
ATOM 5336 C CA . GLY E 1 77 ? 36.346 -1.321 -18.873 1.00 165.92 77 GLY D CA 1
ATOM 5337 C C . GLY E 1 77 ? 37.495 -0.427 -18.447 1.00 166.48 77 GLY D C 1
ATOM 5338 O O . GLY E 1 77 ? 37.514 0.765 -18.760 1.00 169.98 77 GLY D O 1
ATOM 5339 N N . LYS E 1 78 ? 38.473 -0.991 -17.737 1.00 170.99 78 LYS D N 1
ATOM 5340 C CA . LYS E 1 78 ? 39.656 -0.217 -17.379 1.00 166.70 78 LYS D CA 1
ATOM 5341 C C . LYS E 1 78 ? 40.444 0.164 -18.625 1.00 158.41 78 LYS D C 1
ATOM 5342 O O . LYS E 1 78 ? 41.029 1.252 -18.684 1.00 158.44 78 LYS D O 1
ATOM 5348 N N . GLN E 1 79 ? 40.467 -0.723 -19.624 1.00 160.29 79 GLN D N 1
ATOM 5349 C CA . GLN E 1 79 ? 41.117 -0.423 -20.894 1.00 151.67 79 GLN D CA 1
ATOM 5350 C C . GLN E 1 79 ? 40.432 0.727 -21.615 1.00 148.40 79 GLN D C 1
ATOM 5351 O O . GLN E 1 79 ? 41.091 1.501 -22.319 1.00 141.20 79 GLN D O 1
ATOM 5357 N N . LEU E 1 80 ? 39.115 0.854 -21.457 1.00 149.38 80 LEU D N 1
ATOM 5358 C CA . LEU E 1 80 ? 38.335 1.873 -22.153 1.00 153.63 80 LEU D CA 1
ATOM 5359 C C . LEU E 1 80 ? 37.954 3.030 -21.232 1.00 159.33 80 LEU D C 1
ATOM 5360 O O . LEU E 1 80 ? 38.276 4.187 -21.521 1.00 165.71 80 LEU D O 1
ATOM 5365 N N . GLY E 1 81 ? 37.286 2.739 -20.119 1.00 162.65 81 GLY D N 1
ATOM 5366 C CA . GLY E 1 81 ? 36.741 3.772 -19.256 1.00 156.19 81 GLY D CA 1
ATOM 5367 C C . GLY E 1 81 ? 37.608 4.092 -18.052 1.00 148.05 81 GLY D C 1
ATOM 5368 O O . GLY E 1 81 ? 38.803 4.365 -18.192 1.00 142.44 81 GLY D O 1
ATOM 5369 N N . SER E 1 84 ? 36.204 2.672 -13.847 1.00 170.19 84 SER D N 1
ATOM 5370 C CA . SER E 1 84 ? 36.703 1.322 -14.077 1.00 175.69 84 SER D CA 1
ATOM 5371 C C . SER E 1 84 ? 35.686 0.472 -14.834 1.00 183.80 84 SER D C 1
ATOM 5372 O O . SER E 1 84 ? 35.490 0.644 -16.042 1.00 185.53 84 SER D O 1
ATOM 5375 N N . GLY E 1 85 ? 35.027 -0.431 -14.111 1.00 178.71 85 GLY D N 1
ATOM 5376 C CA . GLY E 1 85 ? 34.107 -1.370 -14.724 1.00 180.22 85 GLY D CA 1
ATOM 5377 C C . GLY E 1 85 ? 32.654 -0.943 -14.786 1.00 185.73 85 GLY D C 1
ATOM 5378 O O . GLY E 1 85 ? 31.755 -1.722 -14.453 1.00 189.94 85 GLY D O 1
ATOM 5379 N N . ASN E 1 86 ? 32.406 0.297 -15.206 1.00 176.27 86 ASN D N 1
ATOM 5380 C CA . ASN E 1 86 ? 31.042 0.755 -15.442 1.00 176.03 86 ASN D CA 1
ATOM 5381 C C . ASN E 1 86 ? 30.377 0.018 -16.596 1.00 171.57 86 ASN D C 1
ATOM 5382 O O . ASN E 1 86 ? 29.183 0.220 -16.833 1.00 182.51 86 ASN D O 1
ATOM 5387 N N . LEU E 1 87 ? 31.118 -0.827 -17.303 1.00 178.04 87 LEU D N 1
ATOM 5388 C CA . LEU E 1 87 ? 30.604 -1.561 -18.444 1.00 160.26 87 LEU D CA 1
ATOM 5389 C C . LEU E 1 87 ? 29.838 -2.787 -17.964 1.00 148.74 87 LEU D C 1
ATOM 5390 O O . LEU E 1 87 ? 30.299 -3.512 -17.076 1.00 139.12 87 LEU D O 1
ATOM 5395 N N . ARG E 1 88 ? 28.615 -2.940 -18.461 1.00 146.37 88 ARG D N 1
ATOM 5396 C CA . ARG E 1 88 ? 27.776 -4.085 -18.149 1.00 148.59 88 ARG D CA 1
ATOM 5397 C C . ARG E 1 88 ? 27.162 -4.634 -19.433 1.00 147.81 88 ARG D C 1
ATOM 5398 O O . ARG E 1 88 ? 27.139 -3.966 -20.470 1.00 147.75 88 ARG D O 1
ATOM 5406 N N . PHE E 1 89 ? 26.660 -5.865 -19.350 1.00 150.04 89 PHE D N 1
ATOM 5407 C CA . PHE E 1 89 ? 25.950 -6.463 -20.474 1.00 148.16 89 PHE D CA 1
ATOM 5408 C C . PHE E 1 89 ? 24.633 -5.735 -20.723 1.00 159.10 89 PHE D C 1
ATOM 5409 O O . PHE E 1 89 ? 23.961 -5.293 -19.787 1.00 163.44 89 PHE D O 1
ATOM 5417 N N . ALA E 1 90 ? 24.260 -5.620 -21.994 1.00 150.86 90 ALA D N 1
ATOM 5418 C CA . ALA E 1 90 ? 23.055 -4.906 -22.388 1.00 157.78 90 ALA D CA 1
ATOM 5419 C C . ALA E 1 90 ? 21.911 -5.887 -22.614 1.00 160.08 90 ALA D C 1
ATOM 5420 O O . ALA E 1 90 ? 22.117 -7.025 -23.042 1.00 161.95 90 ALA D O 1
ATOM 5422 N N . ASP E 1 91 ? 20.698 -5.428 -22.321 1.00 160.41 91 ASP D N 1
ATOM 5423 C CA . ASP E 1 91 ? 19.525 -6.279 -22.439 1.00 157.06 91 ASP D CA 1
ATOM 5424 C C . ASP E 1 91 ? 19.190 -6.535 -23.905 1.00 153.21 91 ASP D C 1
ATOM 5425 O O . ASP E 1 91 ? 19.523 -5.742 -24.791 1.00 157.19 91 ASP D O 1
ATOM 5430 N N . GLU E 1 92 ? 18.524 -7.667 -24.155 1.00 152.02 92 GLU D N 1
ATOM 5431 C CA . GLU E 1 92 ? 18.239 -8.068 -25.529 1.00 155.31 92 GLU D CA 1
ATOM 5432 C C . GLU E 1 92 ? 17.210 -7.154 -26.186 1.00 154.28 92 GLU D C 1
ATOM 5433 O O . GLU E 1 92 ? 17.239 -6.974 -27.408 1.00 154.26 92 GLU D O 1
ATOM 5439 N N . THR E 1 93 ? 16.294 -6.582 -25.399 1.00 159.20 93 THR D N 1
ATOM 5440 C CA . THR E 1 93 ? 15.301 -5.663 -25.950 1.00 151.89 93 THR D CA 1
ATOM 5441 C C . THR E 1 93 ? 15.958 -4.418 -26.535 1.00 152.46 93 THR D C 1
ATOM 5442 O O . THR E 1 93 ? 15.502 -3.888 -27.555 1.00 154.63 93 THR D O 1
ATOM 5446 N N . ALA E 1 94 ? 17.020 -3.927 -25.890 1.00 149.73 94 ALA D N 1
ATOM 5447 C CA . ALA E 1 94 ? 17.739 -2.766 -26.408 1.00 143.77 94 ALA D CA 1
ATOM 5448 C C . ALA E 1 94 ? 18.306 -3.045 -27.793 1.00 141.46 94 ALA D C 1
ATOM 5449 O O . ALA E 1 94 ? 18.268 -2.178 -28.675 1.00 140.44 94 ALA D O 1
ATOM 5451 N N . MET E 1 95 ? 18.854 -4.245 -27.996 1.00 145.53 95 MET D N 1
ATOM 5452 C CA . MET E 1 95 ? 19.361 -4.623 -29.310 1.00 148.01 95 MET D CA 1
ATOM 5453 C C . MET E 1 95 ? 18.251 -4.620 -30.352 1.00 156.69 95 MET D C 1
ATOM 5454 O O . MET E 1 95 ? 18.498 -4.305 -31.521 1.00 154.58 95 MET D O 1
ATOM 5459 N N . LEU E 1 96 ? 17.027 -4.974 -29.952 1.00 155.13 96 LEU D N 1
ATOM 5460 C CA . LEU E 1 96 ? 15.916 -5.000 -30.897 1.00 153.22 96 LEU D CA 1
ATOM 5461 C C . LEU E 1 96 ? 15.556 -3.599 -31.381 1.00 147.58 96 LEU D C 1
ATOM 5462 O O . LEU E 1 96 ? 15.251 -3.407 -32.563 1.00 139.09 96 LEU D O 1
ATOM 5467 N N . GLU E 1 97 ? 15.559 -2.609 -30.487 1.00 144.68 97 GLU D N 1
ATOM 5468 C CA . GLU E 1 97 ? 15.215 -1.254 -30.904 1.00 145.39 97 GLU D CA 1
ATOM 5469 C C . GLU E 1 97 ? 16.389 -0.506 -31.524 1.00 143.13 97 GLU D C 1
ATOM 5470 O O . GLU E 1 97 ? 16.165 0.423 -32.307 1.00 151.12 97 GLU D O 1
ATOM 5476 N N . LYS E 1 98 ? 17.625 -0.883 -31.199 1.00 149.12 98 LYS D N 1
ATOM 5477 C CA . LYS E 1 98 ? 18.804 -0.197 -31.715 1.00 146.40 98 LYS D CA 1
ATOM 5478 C C . LYS E 1 98 ? 19.425 -0.896 -32.916 1.00 144.50 98 LYS D C 1
ATOM 5479 O O . LYS E 1 98 ? 19.900 -0.225 -33.838 1.00 143.90 98 LYS D O 1
ATOM 5485 N N . LEU E 1 99 ? 19.437 -2.228 -32.929 1.00 150.78 99 LEU D N 1
ATOM 5486 C CA . LEU E 1 99 ? 20.057 -2.987 -34.005 1.00 145.65 99 LEU D CA 1
ATOM 5487 C C . LEU E 1 99 ? 19.086 -3.935 -34.694 1.00 140.12 99 LEU D C 1
ATOM 5488 O O . LEU E 1 99 ? 19.507 -4.701 -35.569 1.00 140.25 99 LEU D O 1
ATOM 5493 N N . LYS E 1 100 ? 17.806 -3.911 -34.319 1.00 136.58 100 LYS D N 1
ATOM 5494 C CA . LYS E 1 100 ? 16.732 -4.634 -35.001 1.00 143.68 100 LYS D CA 1
ATOM 5495 C C . LYS E 1 100 ? 16.928 -6.147 -34.994 1.00 154.19 100 LYS D C 1
ATOM 5496 O O . LYS E 1 100 ? 16.324 -6.854 -35.807 1.00 159.56 100 LYS D O 1
ATOM 5502 N N . VAL E 1 101 ? 17.760 -6.669 -34.094 1.00 154.07 101 VAL D N 1
ATOM 5503 C CA . VAL E 1 101 ? 17.989 -8.103 -33.991 1.00 144.56 101 VAL D CA 1
ATOM 5504 C C . VAL E 1 101 ? 17.907 -8.521 -32.530 1.00 148.66 101 VAL D C 1
ATOM 5505 O O . VAL E 1 101 ? 18.119 -7.722 -31.615 1.00 151.69 101 VAL D O 1
ATOM 5509 N N . GLY E 1 102 ? 17.595 -9.798 -32.323 1.00 135.78 102 GLY D N 1
ATOM 5510 C CA . GLY E 1 102 ? 17.542 -10.358 -30.987 1.00 138.28 102 GLY D CA 1
ATOM 5511 C C . GLY E 1 102 ? 17.865 -11.836 -31.002 1.00 134.65 102 GLY D C 1
ATOM 5512 O O . GLY E 1 102 ? 17.237 -12.610 -31.732 1.00 136.72 102 GLY D O 1
ATOM 5513 N N . GLN E 1 103 ? 18.873 -12.225 -30.215 1.00 135.58 103 GLN D N 1
ATOM 5514 C CA . GLN E 1 103 ? 19.391 -13.589 -30.138 1.00 136.87 103 GLN D CA 1
ATOM 5515 C C . GLN E 1 103 ? 20.056 -14.007 -31.444 1.00 147.16 103 GLN D C 1
ATOM 5516 O O . GLN E 1 103 ? 20.662 -15.080 -31.521 1.00 146.06 103 GLN D O 1
ATOM 5522 N N . GLY E 1 104 ? 19.943 -13.175 -32.474 1.00 137.76 104 GLY D N 1
ATOM 5523 C CA . GLY E 1 104 ? 20.785 -13.295 -33.642 1.00 138.54 104 GLY D CA 1
ATOM 5524 C C . GLY E 1 104 ? 21.803 -12.178 -33.624 1.00 145.11 104 GLY D C 1
ATOM 5525 O O . GLY E 1 104 ? 21.492 -11.042 -33.994 1.00 149.48 104 GLY D O 1
ATOM 5526 N N . CYS E 1 105 ? 23.024 -12.482 -33.189 1.00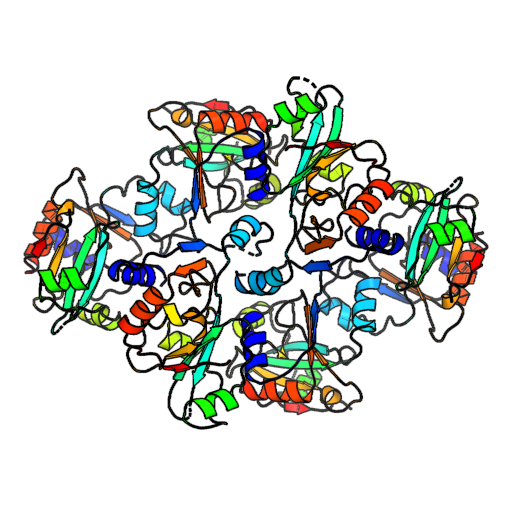 145.03 105 CYS D N 1
ATOM 5527 C CA . CYS E 1 105 ? 24.041 -11.449 -33.000 1.00 154.59 105 CYS D CA 1
ATOM 5528 C C . CYS E 1 105 ? 24.759 -11.179 -34.322 1.00 158.23 105 CYS D C 1
ATOM 5529 O O . CYS E 1 105 ? 25.946 -11.458 -34.502 1.00 157.07 105 CYS D O 1
ATOM 5532 N N . ALA E 1 106 ? 24.000 -10.618 -35.260 1.00 142.01 106 ALA D N 1
ATOM 5533 C CA . ALA E 1 106 ? 24.564 -10.167 -36.525 1.00 148.98 106 ALA D CA 1
ATOM 5534 C C . ALA E 1 106 ? 25.128 -8.769 -36.333 1.00 156.12 106 ALA D C 1
ATOM 5535 O O . ALA E 1 106 ? 24.810 -7.848 -37.091 1.00 161.41 106 ALA D O 1
ATOM 5537 N N . THR E 1 107 ? 25.985 -8.616 -35.335 1.00 158.02 107 THR D N 1
ATOM 5538 C CA . THR E 1 107 ? 26.351 -7.308 -34.815 1.00 152.23 107 THR D CA 1
ATOM 5539 C C . THR E 1 107 ? 27.132 -6.452 -35.811 1.00 128.88 107 THR D C 1
ATOM 5540 O O . THR E 1 107 ? 26.852 -5.251 -35.913 1.00 127.45 107 THR D O 1
ATOM 5544 N N . PRO E 1 108 ? 28.099 -6.989 -36.569 1.00 135.88 108 PRO D N 1
ATOM 5545 C CA . PRO E 1 108 ? 28.774 -6.124 -37.545 1.00 132.32 108 PRO D CA 1
ATOM 5546 C C . PRO E 1 108 ? 27.898 -5.789 -38.735 1.00 132.66 108 PRO D C 1
ATOM 5547 O O . PRO E 1 108 ? 28.051 -4.711 -39.322 1.00 143.82 108 PRO D O 1
ATOM 5551 N N . LEU E 1 109 ? 26.987 -6.682 -39.111 1.00 134.16 109 LEU D N 1
ATOM 5552 C CA . LEU E 1 109 ? 26.134 -6.487 -40.273 1.00 133.44 109 LEU D CA 1
ATOM 5553 C C . LEU E 1 109 ? 24.794 -5.842 -39.940 1.00 131.01 109 LEU D C 1
ATOM 5554 O O . LEU E 1 109 ? 24.001 -5.595 -40.854 1.00 133.84 109 LEU D O 1
ATOM 5559 N N . SER E 1 110 ? 24.515 -5.564 -38.665 1.00 132.47 110 SER D N 1
ATOM 5560 C CA . SER E 1 110 ? 23.259 -4.933 -38.272 1.00 141.98 110 SER D CA 1
ATOM 5561 C C . SER E 1 110 ? 23.453 -3.584 -37.592 1.00 150.71 110 SER D C 1
ATOM 5562 O O . SER E 1 110 ? 22.481 -3.021 -37.076 1.00 157.03 110 SER D O 1
ATOM 5565 N N . LEU E 1 111 ? 24.670 -3.049 -37.572 1.00 159.68 111 LEU D N 1
ATOM 5566 C CA . LEU E 1 111 ? 24.923 -1.764 -36.936 1.00 167.84 111 LEU D CA 1
ATOM 5567 C C . LEU E 1 111 ? 24.680 -0.580 -37.863 1.00 181.73 111 LEU D C 1
ATOM 5568 O O . LEU E 1 111 ? 24.877 0.564 -37.443 1.00 181.54 111 LEU D O 1
ATOM 5573 N N . PHE E 1 112 ? 24.232 -0.819 -39.097 1.00 166.52 112 PHE D N 1
ATOM 5574 C CA . PHE E 1 112 ? 24.015 0.271 -40.041 1.00 175.87 112 PHE D CA 1
ATOM 5575 C C . PHE E 1 112 ? 22.797 1.122 -39.702 1.00 187.29 112 PHE D C 1
ATOM 5576 O O . PHE E 1 112 ? 22.581 2.146 -40.359 1.00 192.27 112 PHE D O 1
ATOM 5584 N N . CYS E 1 113 ? 22.001 0.732 -38.705 1.00 184.10 113 CYS D N 1
ATOM 5585 C CA . CYS E 1 113 ? 20.843 1.534 -38.327 1.00 188.62 113 CYS D CA 1
ATOM 5586 C C . CYS E 1 113 ? 21.239 2.647 -37.365 1.00 190.75 113 CYS D C 1
ATOM 5587 O O . CYS E 1 113 ? 20.939 3.821 -37.606 1.00 195.92 113 CYS D O 1
ATOM 5590 N N . ASP E 1 114 ? 21.903 2.296 -36.266 1.00 197.15 114 ASP D N 1
ATOM 5591 C CA . ASP E 1 114 ? 22.372 3.298 -35.318 1.00 183.00 114 ASP D CA 1
ATOM 5592 C C . ASP E 1 114 ? 23.447 4.149 -35.985 1.00 185.20 114 ASP D C 1
ATOM 5593 O O . ASP E 1 114 ? 24.441 3.617 -36.490 1.00 188.96 114 ASP D O 1
ATOM 5598 N N . ASP E 1 115 ? 23.254 5.468 -35.988 1.00 193.29 115 ASP D N 1
ATOM 5599 C CA . ASP E 1 115 ? 24.185 6.366 -36.661 1.00 185.23 115 ASP D CA 1
ATOM 5600 C C . ASP E 1 115 ? 25.269 6.911 -35.738 1.00 180.38 115 ASP D C 1
ATOM 5601 O O . ASP E 1 115 ? 26.438 6.973 -36.134 1.00 175.59 115 ASP D O 1
ATOM 5606 N N . GLY E 1 116 ? 24.917 7.308 -34.518 1.00 177.83 116 GLY D N 1
ATOM 5607 C CA . GLY E 1 116 ? 25.902 7.911 -33.642 1.00 182.31 116 GLY D CA 1
ATOM 5608 C C . GLY E 1 116 ? 25.770 7.557 -32.175 1.00 183.85 116 GLY D C 1
ATOM 5609 O O . GLY E 1 116 ? 26.423 8.172 -31.327 1.00 189.85 116 GLY D O 1
ATOM 5610 N N . ASP E 1 117 ? 24.932 6.572 -31.858 1.00 181.98 117 ASP D N 1
ATOM 5611 C CA . ASP E 1 117 ? 24.703 6.183 -30.475 1.00 164.90 117 ASP D CA 1
ATOM 5612 C C . ASP E 1 117 ? 25.370 4.866 -30.106 1.00 149.51 117 ASP D C 1
ATOM 5613 O O . ASP E 1 117 ? 25.331 4.482 -28.933 1.00 146.58 117 ASP D O 1
ATOM 5618 N N . VAL E 1 118 ? 25.976 4.168 -31.065 1.00 158.41 118 VAL D N 1
ATOM 5619 C CA . VAL E 1 118 ? 26.657 2.904 -30.812 1.00 150.81 118 VAL D CA 1
ATOM 5620 C C . VAL E 1 118 ? 28.024 2.952 -31.480 1.00 159.01 118 VAL D C 1
ATOM 5621 O O . VAL E 1 118 ? 28.115 3.067 -32.708 1.00 158.11 118 VAL D O 1
ATOM 5625 N N . LYS E 1 119 ? 29.079 2.873 -30.677 1.00 151.20 119 LYS D N 1
ATOM 5626 C CA . LYS E 1 119 ? 30.440 2.748 -31.176 1.00 153.24 119 LYS D CA 1
ATOM 5627 C C . LYS E 1 119 ? 30.775 1.279 -31.421 1.00 149.15 119 LYS D C 1
ATOM 5628 O O . LYS E 1 119 ? 30.075 0.374 -30.961 1.00 146.69 119 LYS D O 1
ATOM 5634 N N . PHE E 1 120 ? 31.851 1.050 -32.172 1.00 149.36 120 PHE D N 1
ATOM 5635 C CA . PHE E 1 120 ? 32.229 -0.284 -32.624 1.00 134.45 120 PHE D CA 1
ATOM 5636 C C . PHE E 1 120 ? 33.652 -0.600 -32.188 1.00 118.44 120 PHE D C 1
ATOM 5637 O O . PHE E 1 120 ? 34.586 0.138 -32.520 1.00 120.32 120 PHE D O 1
ATOM 5645 N N . VAL E 1 121 ? 33.810 -1.696 -31.450 1.00 118.87 121 VAL D N 1
ATOM 5646 C CA . VAL E 1 121 ? 35.107 -2.228 -31.051 1.00 125.26 121 VAL D CA 1
ATOM 5647 C C . VAL E 1 121 ? 35.312 -3.542 -31.791 1.00 131.34 121 VAL D C 1
ATOM 5648 O O . VAL E 1 121 ? 34.422 -4.401 -31.798 1.00 103.45 121 VAL D O 1
ATOM 5652 N N . LEU E 1 122 ? 36.477 -3.698 -32.411 1.00 121.91 122 LEU D N 1
ATOM 5653 C CA . LEU E 1 122 ? 36.768 -4.857 -33.242 1.00 117.03 122 LEU D CA 1
ATOM 5654 C C . LEU E 1 122 ? 38.090 -5.471 -32.814 1.00 123.68 122 LEU D C 1
ATOM 5655 O O . LEU E 1 122 ? 39.075 -4.753 -32.613 1.00 128.88 122 LEU D O 1
ATOM 5660 N N . ASP E 1 123 ? 38.108 -6.795 -32.673 1.00 118.49 123 ASP D N 1
ATOM 5661 C CA . ASP E 1 123 ? 39.353 -7.496 -32.398 1.00 122.33 123 ASP D CA 1
ATOM 5662 C C . ASP E 1 123 ? 40.316 -7.357 -33.572 1.00 127.60 123 ASP D C 1
ATOM 5663 O O . ASP E 1 123 ? 39.910 -7.369 -34.738 1.00 133.79 123 ASP D O 1
ATOM 5668 N N . SER E 1 124 ? 41.606 -7.225 -33.254 1.00 127.32 124 SER D N 1
ATOM 5669 C CA . SER E 1 124 ? 42.615 -7.009 -34.286 1.00 123.60 124 SER D CA 1
ATOM 5670 C C . SER E 1 124 ? 42.940 -8.273 -35.072 1.00 127.63 124 SER D C 1
ATOM 5671 O O . SER E 1 124 ? 43.328 -8.180 -36.241 1.00 134.18 124 SER D O 1
ATOM 5674 N N . ALA E 1 125 ? 42.782 -9.454 -34.466 1.00 132.21 125 ALA D N 1
ATOM 5675 C CA . ALA E 1 125 ? 43.168 -10.696 -35.130 1.00 134.92 125 ALA D CA 1
ATOM 5676 C C . ALA E 1 125 ? 42.294 -11.024 -36.333 1.00 99.33 125 ALA D C 1
ATOM 5677 O O . ALA E 1 125 ? 42.581 -11.998 -37.036 1.00 99.02 125 ALA D O 1
ATOM 5679 N N . PHE E 1 126 ? 41.230 -10.259 -36.573 1.00 97.10 126 PHE D N 1
ATOM 5680 C CA . PHE E 1 126 ? 40.445 -10.445 -37.786 1.00 97.46 126 PHE D CA 1
ATOM 5681 C C . PHE E 1 126 ? 41.146 -9.867 -39.007 1.00 105.80 126 PHE D C 1
ATOM 5682 O O . PHE E 1 126 ? 40.921 -10.339 -40.127 1.00 105.20 126 PHE D O 1
ATOM 5690 N N . LEU E 1 127 ? 41.987 -8.850 -38.815 1.00 108.68 127 LEU D N 1
ATOM 5691 C CA . LEU E 1 127 ? 42.703 -8.235 -39.925 1.00 114.33 127 LEU D CA 1
ATOM 5692 C C . LEU E 1 127 ? 44.074 -8.852 -40.168 1.00 115.11 127 LEU D C 1
ATOM 5693 O O . LEU E 1 127 ? 44.551 -8.845 -41.310 1.00 105.97 127 LEU D O 1
ATOM 5698 N N . GLU E 1 128 ? 44.724 -9.382 -39.135 1.00 107.11 128 GLU D N 1
ATOM 5699 C CA . GLU E 1 128 ? 45.991 -10.083 -39.295 1.00 122.70 128 GLU D CA 1
ATOM 5700 C C . GLU E 1 128 ? 45.765 -11.582 -39.166 1.00 136.90 128 GLU D C 1
ATOM 5701 O O . GLU E 1 128 ? 44.922 -12.025 -38.382 1.00 140.25 128 GLU D O 1
ATOM 5707 N N . GLY E 1 129 ? 46.521 -12.361 -39.934 1.00 136.46 129 GLY D N 1
ATOM 5708 C CA . GLY E 1 129 ? 46.417 -13.803 -39.842 1.00 145.57 129 GLY D CA 1
ATOM 5709 C C . GLY E 1 129 ? 46.036 -14.477 -41.142 1.00 152.96 129 GLY D C 1
ATOM 5710 O O . GLY E 1 129 ? 45.520 -13.833 -42.061 1.00 142.25 129 GLY D O 1
ATOM 5711 N N . GLY E 1 130 ? 46.286 -15.781 -41.228 1.00 162.39 130 GLY D N 1
ATOM 5712 C CA . GLY E 1 130 ? 46.026 -16.527 -42.441 1.00 167.63 130 GLY D CA 1
ATOM 5713 C C . GLY E 1 130 ? 44.631 -17.111 -42.527 1.00 166.41 130 GLY D C 1
ATOM 5714 O O . GLY E 1 130 ? 44.466 -18.333 -42.597 1.00 166.68 130 GLY D O 1
ATOM 5715 N N . HIS E 1 131 ? 43.617 -16.247 -42.526 1.00 172.08 131 HIS D N 1
ATOM 5716 C CA . HIS E 1 131 ? 42.235 -16.654 -42.749 1.00 145.28 131 HIS D CA 1
ATOM 5717 C C . HIS E 1 131 ? 41.656 -15.767 -43.840 1.00 132.05 131 HIS D C 1
ATOM 5718 O O . HIS E 1 131 ? 41.654 -14.538 -43.709 1.00 135.15 131 HIS D O 1
ATOM 5725 N N . GLU E 1 132 ? 41.167 -16.391 -44.914 1.00 136.18 132 GLU D N 1
ATOM 5726 C CA . GLU E 1 132 ? 40.787 -15.635 -46.102 1.00 123.81 132 GLU D CA 1
ATOM 5727 C C . GLU E 1 132 ? 39.492 -14.859 -45.893 1.00 122.18 132 GLU D C 1
ATOM 5728 O O . GLU E 1 132 ? 39.337 -13.750 -46.419 1.00 119.20 132 GLU D O 1
ATOM 5734 N N . LYS E 1 133 ? 38.552 -15.416 -45.133 1.00 123.83 133 LYS D N 1
ATOM 5735 C CA . LYS E 1 133 ? 37.252 -14.788 -44.947 1.00 118.64 133 LYS D CA 1
ATOM 5736 C C . LYS E 1 133 ? 36.810 -14.918 -43.497 1.00 95.49 133 LYS D C 1
ATOM 5737 O O . LYS E 1 133 ? 37.229 -15.823 -42.772 1.00 94.53 133 LYS D O 1
ATOM 5743 N N . VAL E 1 134 ? 35.950 -13.990 -43.088 1.00 97.21 134 VAL D N 1
ATOM 5744 C CA . VAL E 1 134 ? 35.321 -14.014 -41.777 1.00 96.42 134 VAL D CA 1
ATOM 5745 C C . VAL E 1 134 ? 33.825 -14.232 -41.962 1.00 96.31 134 VAL D C 1
ATOM 5746 O O . VAL E 1 134 ? 33.244 -13.924 -43.011 1.00 97.10 134 VAL D O 1
ATOM 5750 N N . TYR E 1 135 ? 33.196 -14.764 -40.914 1.00 98.30 135 TYR D N 1
ATOM 5751 C CA . TYR E 1 135 ? 31.814 -15.222 -40.954 1.00 97.98 135 TYR D CA 1
ATOM 5752 C C . TYR E 1 135 ? 30.997 -14.498 -39.894 1.00 97.86 135 TYR D C 1
ATOM 5753 O O . TYR E 1 135 ? 31.426 -14.382 -38.742 1.00 97.32 135 TYR D O 1
ATOM 5762 N N . PHE E 1 136 ? 29.818 -14.020 -40.290 1.00 106.36 136 PHE D N 1
ATOM 5763 C CA . PHE E 1 136 ? 28.876 -13.395 -39.371 1.00 108.09 136 PHE D CA 1
ATOM 5764 C C . PHE E 1 136 ? 27.460 -13.711 -39.826 1.00 105.57 136 PHE D C 1
ATOM 5765 O O . PHE E 1 136 ? 27.232 -14.116 -40.967 1.00 104.76 136 PHE D O 1
ATOM 5773 N N . HIS E 1 137 ? 26.504 -13.510 -38.928 1.00 105.70 137 HIS D N 1
ATOM 5774 C CA . HIS E 1 137 ? 25.116 -13.729 -39.301 1.00 102.02 137 HIS D CA 1
ATOM 5775 C C . HIS E 1 137 ? 24.637 -12.604 -40.216 1.00 122.42 137 HIS D C 1
ATOM 5776 O O . HIS E 1 137 ? 24.999 -11.441 -40.016 1.00 124.43 137 HIS D O 1
ATOM 5783 N N . PRO E 1 138 ? 23.848 -12.920 -41.242 1.00 118.14 138 PRO D N 1
ATOM 5784 C CA . PRO E 1 138 ? 23.236 -11.884 -42.091 1.00 120.66 138 PRO D CA 1
ATOM 5785 C C . PRO E 1 138 ? 21.871 -11.444 -41.562 1.00 134.13 138 PRO D C 1
ATOM 5786 O O . PRO E 1 138 ? 20.838 -11.611 -42.217 1.00 136.97 138 PRO D O 1
ATOM 5790 N N . MET E 1 139 ? 21.867 -10.895 -40.346 1.00 124.13 139 MET D N 1
ATOM 5791 C CA . MET E 1 139 ? 20.652 -10.430 -39.672 1.00 139.35 139 MET D CA 1
ATOM 5792 C C . MET E 1 139 ? 19.659 -11.567 -39.445 1.00 151.96 139 MET D C 1
ATOM 5793 O O . MET E 1 139 ? 18.447 -11.341 -39.384 1.00 154.13 139 MET D O 1
ATOM 5798 N N . THR E 1 140 ? 20.167 -12.789 -39.306 1.00 141.67 140 THR D N 1
ATOM 5799 C CA . THR E 1 140 ? 19.345 -13.952 -38.999 1.00 143.86 140 THR D CA 1
ATOM 5800 C C . THR E 1 140 ? 20.249 -15.100 -38.576 1.00 140.69 140 THR D C 1
ATOM 5801 O O . THR E 1 140 ? 21.414 -15.170 -38.980 1.00 154.49 140 THR D O 1
ATOM 5805 N N . ASN E 1 141 ? 19.700 -15.996 -37.753 1.00 153.23 141 ASN D N 1
ATOM 5806 C CA . ASN E 1 141 ? 20.417 -17.195 -37.339 1.00 137.72 141 ASN D CA 1
ATOM 5807 C C . ASN E 1 141 ? 20.298 -18.331 -38.344 1.00 132.72 141 ASN D C 1
ATOM 5808 O O . ASN E 1 141 ? 20.967 -19.356 -38.175 1.00 137.46 141 ASN D O 1
ATOM 5813 N N . ALA E 1 142 ? 19.472 -18.175 -39.375 1.00 136.39 142 ALA D N 1
ATOM 5814 C CA . ALA E 1 142 ? 19.215 -19.231 -40.345 1.00 125.66 142 ALA D CA 1
ATOM 5815 C C . ALA E 1 142 ? 20.286 -19.322 -41.424 1.00 117.69 142 ALA D C 1
ATOM 5816 O O . ALA E 1 142 ? 20.132 -20.116 -42.358 1.00 116.23 142 ALA D O 1
ATOM 5818 N N . ALA E 1 143 ? 21.358 -18.541 -41.320 1.00 115.67 143 ALA D N 1
ATOM 5819 C CA . ALA E 1 143 ? 22.420 -18.565 -42.316 1.00 117.76 143 ALA D CA 1
ATOM 5820 C C . ALA E 1 143 ? 23.655 -17.901 -41.729 1.00 120.98 143 ALA D C 1
ATOM 5821 O O . ALA E 1 143 ? 23.602 -17.251 -40.683 1.00 109.63 143 ALA D O 1
ATOM 5823 N N . THR E 1 144 ? 24.777 -18.086 -42.419 1.00 128.28 144 THR D N 1
ATOM 5824 C CA . THR E 1 144 ? 26.018 -17.395 -42.106 1.00 119.17 144 THR D CA 1
ATOM 5825 C C . THR E 1 144 ? 26.639 -16.893 -43.400 1.00 111.70 144 THR D C 1
ATOM 5826 O O . THR E 1 144 ? 26.750 -17.641 -44.378 1.00 100.51 144 THR D O 1
ATOM 5830 N N . MET E 1 145 ? 27.017 -15.619 -43.399 1.00 116.21 145 MET D N 1
ATOM 5831 C CA . MET E 1 145 ? 27.649 -14.962 -44.531 1.00 126.36 145 MET D CA 1
ATOM 5832 C C . MET E 1 145 ? 29.142 -14.835 -44.265 1.00 124.06 145 MET D C 1
ATOM 5833 O O . MET E 1 145 ? 29.551 -14.384 -43.188 1.00 125.33 145 MET D O 1
ATOM 5838 N N . GLY E 1 146 ? 29.944 -15.228 -45.243 1.00 125.73 146 GLY D N 1
ATOM 5839 C CA . GLY E 1 146 ? 31.389 -15.104 -45.163 1.00 124.01 146 GLY D CA 1
ATOM 5840 C C . GLY E 1 146 ? 31.885 -14.159 -46.237 1.00 123.77 146 GLY D C 1
ATOM 5841 O O . GLY E 1 146 ? 31.401 -14.185 -47.374 1.00 95.90 146 GLY D O 1
ATOM 5842 N N . LEU E 1 147 ? 32.853 -13.329 -45.867 1.00 116.15 147 LEU D N 1
ATOM 5843 C CA . LEU E 1 147 ? 33.354 -12.293 -46.760 1.00 120.43 147 LEU D CA 1
ATOM 5844 C C . LEU E 1 147 ? 34.753 -11.886 -46.319 1.00 130.19 147 LEU D C 1
ATOM 5845 O O . LEU E 1 147 ? 35.191 -12.196 -45.209 1.00 132.48 147 LEU D O 1
ATOM 5850 N N . SER E 1 148 ? 35.447 -11.183 -47.208 1.00 127.80 148 SER D N 1
ATOM 5851 C CA . SER E 1 148 ? 36.817 -10.783 -46.930 1.00 132.42 148 SER D CA 1
ATOM 5852 C C . SER E 1 148 ? 36.852 -9.823 -45.743 1.00 132.00 148 SER D C 1
ATOM 5853 O O . SER E 1 148 ? 35.944 -8.998 -45.585 1.00 139.99 148 SER D O 1
ATOM 5856 N N . PRO E 1 149 ? 37.874 -9.908 -44.887 1.00 133.54 149 PRO D N 1
ATOM 5857 C CA . PRO E 1 149 ? 37.953 -8.971 -43.754 1.00 125.28 149 PRO D CA 1
ATOM 5858 C C . PRO E 1 149 ? 38.094 -7.526 -44.190 1.00 121.02 149 PRO D C 1
ATOM 5859 O O . PRO E 1 149 ? 37.573 -6.628 -43.517 1.00 121.80 149 PRO D O 1
ATOM 5863 N N . GLU E 1 150 ? 38.781 -7.274 -45.305 1.00 122.84 150 GLU D N 1
ATOM 5864 C CA . GLU E 1 150 ? 38.917 -5.906 -45.793 1.00 128.14 150 GLU D CA 1
ATOM 5865 C C . GLU E 1 150 ? 37.589 -5.379 -46.322 1.00 140.60 150 GLU D C 1
ATOM 5866 O O . GLU E 1 150 ? 37.239 -4.218 -46.085 1.00 145.50 150 GLU D O 1
ATOM 5872 N N . ASP E 1 151 ? 36.835 -6.217 -47.038 1.00 137.49 151 ASP D N 1
ATOM 5873 C CA . ASP E 1 151 ? 35.495 -5.818 -47.455 1.00 139.17 151 ASP D CA 1
ATOM 5874 C C . ASP E 1 151 ? 34.581 -5.616 -46.253 1.00 132.67 151 ASP D C 1
ATOM 5875 O O . ASP E 1 151 ? 33.709 -4.741 -46.274 1.00 133.47 151 ASP D O 1
ATOM 5880 N N . PHE E 1 152 ? 34.778 -6.401 -45.192 1.00 143.49 152 PHE D N 1
ATOM 5881 C CA . PHE E 1 152 ? 34.016 -6.202 -43.963 1.00 130.47 152 PHE D CA 1
ATOM 5882 C C . PHE E 1 152 ? 34.345 -4.858 -43.323 1.00 122.50 152 PHE D C 1
ATOM 5883 O O . PHE E 1 152 ? 33.450 -4.159 -42.829 1.00 114.75 152 PHE D O 1
ATOM 5891 N N . LEU E 1 153 ? 35.627 -4.484 -43.320 1.00 123.60 153 LEU D N 1
ATOM 5892 C CA . LEU E 1 153 ? 36.011 -3.168 -42.822 1.00 122.90 153 LEU D CA 1
ATOM 5893 C C . LEU E 1 153 ? 35.408 -2.064 -43.680 1.00 128.14 153 LEU D C 1
ATOM 5894 O O . LEU E 1 153 ? 34.928 -1.053 -43.157 1.00 131.63 153 LEU D O 1
ATOM 5899 N N . ILE E 1 154 ? 35.425 -2.245 -45.003 1.00 121.55 154 ILE D N 1
ATOM 5900 C CA . ILE E 1 154 ? 34.787 -1.285 -45.903 1.00 118.17 154 ILE D CA 1
ATOM 5901 C C . ILE E 1 154 ? 33.312 -1.134 -45.559 1.00 122.77 154 ILE D C 1
ATOM 5902 O O . ILE E 1 154 ? 32.775 -0.020 -45.530 1.00 133.70 154 ILE D O 1
ATOM 5907 N N . PHE E 1 155 ? 32.636 -2.251 -45.286 1.00 110.22 155 PHE D N 1
ATOM 5908 C CA . PHE E 1 155 ? 31.216 -2.201 -44.953 1.00 120.49 155 PHE D CA 1
ATOM 5909 C C . PHE E 1 155 ? 30.980 -1.438 -43.655 1.00 120.24 155 PHE D C 1
ATOM 5910 O O . PHE E 1 155 ? 30.150 -0.523 -43.604 1.00 120.58 155 PHE D O 1
ATOM 5918 N N . VAL E 1 156 ? 31.702 -1.800 -42.591 1.00 119.27 156 VAL D N 1
ATOM 5919 C CA . VAL E 1 156 ? 31.445 -1.162 -41.300 1.00 120.64 156 VAL D CA 1
ATOM 5920 C C . VAL E 1 156 ? 31.849 0.309 -41.315 1.00 125.32 156 VAL D C 1
ATOM 5921 O O . VAL E 1 156 ? 31.271 1.121 -40.583 1.00 119.57 156 VAL D O 1
ATOM 5925 N N . LYS E 1 157 ? 32.836 0.684 -42.133 1.00 124.25 157 LYS D N 1
ATOM 5926 C CA . LYS E 1 157 ? 33.171 2.097 -42.274 1.00 124.54 157 LYS D CA 1
ATOM 5927 C C . LYS E 1 157 ? 32.169 2.838 -43.150 1.00 125.22 157 LYS D C 1
ATOM 5928 O O . LYS E 1 157 ? 31.986 4.049 -42.984 1.00 133.82 157 LYS D O 1
ATOM 5934 N N . ALA E 1 158 ? 31.514 2.137 -44.077 1.00 124.47 158 ALA D N 1
ATOM 5935 C CA . ALA E 1 158 ? 30.511 2.762 -44.930 1.00 118.82 158 ALA D CA 1
ATOM 5936 C C . ALA E 1 158 ? 29.209 3.046 -44.195 1.00 109.63 158 ALA D C 1
ATOM 5937 O O . ALA E 1 158 ? 28.380 3.803 -44.710 1.00 108.26 158 ALA D O 1
ATOM 5939 N N . THR E 1 159 ? 29.010 2.462 -43.017 1.00 120.88 159 THR D N 1
ATOM 5940 C CA . THR E 1 159 ? 27.819 2.706 -42.216 1.00 123.81 159 THR D CA 1
ATOM 5941 C C . THR E 1 159 ? 27.974 3.906 -41.293 1.00 128.36 159 THR D C 1
ATOM 5942 O O . THR E 1 159 ? 27.013 4.271 -40.606 1.00 130.10 159 THR D O 1
ATOM 5946 N N . GLY E 1 160 ? 29.153 4.519 -41.258 1.00 125.53 160 GLY D N 1
ATOM 5947 C CA . GLY E 1 160 ? 29.413 5.637 -40.379 1.00 140.69 160 GLY D CA 1
ATOM 5948 C C . GLY E 1 160 ? 30.026 5.271 -39.048 1.00 147.91 160 GLY D C 1
ATOM 5949 O O . GLY E 1 160 ? 30.069 6.121 -38.150 1.00 147.15 160 GLY D O 1
ATOM 5950 N N . HIS E 1 161 ? 30.499 4.039 -38.888 1.00 151.21 161 HIS D N 1
ATOM 5951 C CA . HIS E 1 161 ? 31.083 3.567 -37.637 1.00 150.95 161 HIS D CA 1
ATOM 5952 C C . HIS E 1 161 ? 32.567 3.310 -37.875 1.00 146.36 161 HIS D C 1
ATOM 5953 O O . HIS E 1 161 ? 32.964 2.219 -38.287 1.00 145.16 161 HIS D O 1
ATOM 5960 N N . ASP E 1 162 ? 33.380 4.321 -37.623 1.00 151.33 162 ASP D N 1
ATOM 5961 C CA . ASP E 1 162 ? 34.821 4.133 -37.617 1.00 145.51 162 ASP D CA 1
ATOM 5962 C C . ASP E 1 162 ? 35.201 3.334 -36.379 1.00 137.37 162 ASP D C 1
ATOM 5963 O O . ASP E 1 162 ? 35.138 3.876 -35.267 1.00 135.99 162 ASP D O 1
ATOM 5968 N N . PRO E 1 163 ? 35.589 2.069 -36.508 1.00 133.81 163 PRO D N 1
ATOM 5969 C CA . PRO E 1 163 ? 35.808 1.236 -35.322 1.00 128.89 163 PRO D CA 1
ATOM 5970 C C . PRO E 1 163 ? 37.054 1.675 -34.569 1.00 130.66 163 PRO D C 1
ATOM 5971 O O . PRO E 1 163 ? 37.830 2.513 -35.024 1.00 136.91 163 PRO D O 1
ATOM 5975 N N . ILE E 1 164 ? 37.221 1.116 -33.379 1.00 122.83 164 ILE D N 1
ATOM 5976 C CA . ILE E 1 164 ? 38.428 1.321 -32.581 1.00 127.65 164 ILE D CA 1
ATOM 5977 C C . ILE E 1 164 ? 39.097 -0.044 -32.464 1.00 121.22 164 ILE D C 1
ATOM 5978 O O . ILE E 1 164 ? 38.802 -0.836 -31.563 1.00 121.56 164 ILE D O 1
ATOM 5983 N N . ILE E 1 165 ? 40.011 -0.331 -33.392 1.00 122.00 165 ILE D N 1
ATOM 5984 C CA . ILE E 1 165 ? 40.703 -1.613 -33.400 1.00 123.51 165 ILE D CA 1
ATOM 5985 C C . ILE E 1 165 ? 41.703 -1.654 -32.254 1.00 130.32 165 ILE D C 1
ATOM 5986 O O . ILE E 1 165 ? 42.527 -0.744 -32.092 1.00 137.92 165 ILE D O 1
ATOM 5991 N N . LEU E 1 166 ? 41.634 -2.712 -31.450 1.00 129.19 166 LEU D N 1
ATOM 5992 C CA . LEU E 1 166 ? 42.572 -2.909 -30.357 1.00 130.97 166 LEU D CA 1
ATOM 5993 C C . LEU E 1 166 ? 43.000 -4.369 -30.308 1.00 130.78 166 LEU D C 1
ATOM 5994 O O . LEU E 1 166 ? 42.233 -5.272 -30.654 1.00 127.59 166 LEU D O 1
ATOM 5999 N N . ASN E 1 167 ? 44.242 -4.588 -29.885 1.00 126.41 167 ASN D N 1
ATOM 6000 C CA . ASN E 1 167 ? 44.834 -5.917 -29.830 1.00 136.22 167 ASN D CA 1
ATOM 6001 C C . ASN E 1 167 ? 44.814 -6.435 -28.398 1.00 145.44 167 ASN D C 1
ATOM 6002 O O . ASN E 1 167 ? 45.008 -5.670 -27.448 1.00 148.55 167 ASN D O 1
ATOM 6007 N N . PHE E 1 168 ? 44.580 -7.738 -28.246 1.00 148.86 168 PHE D N 1
ATOM 6008 C CA . PHE E 1 168 ? 44.594 -8.365 -26.930 1.00 148.44 168 PHE D CA 1
ATOM 6009 C C . PHE E 1 168 ? 45.878 -9.126 -26.640 1.00 155.12 168 PHE D C 1
ATOM 6010 O O . PHE E 1 168 ? 46.249 -9.267 -25.470 1.00 161.56 168 PHE D O 1
ATOM 6018 N N . ASP E 1 169 ? 46.563 -9.615 -27.668 1.00 152.70 169 ASP D N 1
ATOM 6019 C CA . ASP E 1 169 ? 47.794 -10.371 -27.476 1.00 151.04 169 ASP D CA 1
ATOM 6020 C C . ASP E 1 169 ? 48.972 -9.451 -27.171 1.00 150.69 169 ASP D C 1
ATOM 6021 O O . ASP E 1 169 ? 49.697 -9.658 -26.198 1.00 148.71 169 ASP D O 1
ATOM 6026 N N . LEU F 1 6 ? -7.010 -76.854 -25.328 1.00 136.66 6 LEU E N 1
ATOM 6027 C CA . LEU F 1 6 ? -7.411 -75.466 -25.519 1.00 135.24 6 LEU E CA 1
ATOM 6028 C C . LEU F 1 6 ? -8.389 -75.043 -24.426 1.00 144.77 6 LEU E C 1
ATOM 6029 O O . LEU F 1 6 ? -8.867 -75.877 -23.656 1.00 142.30 6 LEU E O 1
ATOM 6034 N N . ARG F 1 7 ? -8.681 -73.741 -24.357 1.00 139.75 7 ARG E N 1
ATOM 6035 C CA . ARG F 1 7 ? -9.605 -73.246 -23.341 1.00 141.88 7 ARG E CA 1
ATOM 6036 C C . ARG F 1 7 ? -11.021 -73.750 -23.592 1.00 141.96 7 ARG E C 1
ATOM 6037 O O . ARG F 1 7 ? -11.799 -73.911 -22.643 1.00 145.72 7 ARG E O 1
ATOM 6045 N N . ALA F 1 8 ? -11.377 -73.977 -24.860 1.00 143.99 8 ALA E N 1
ATOM 6046 C CA . ALA F 1 8 ? -12.706 -74.483 -25.184 1.00 140.67 8 ALA E CA 1
ATOM 6047 C C . ALA F 1 8 ? -12.939 -75.852 -24.558 1.00 133.21 8 ALA E C 1
ATOM 6048 O O . ALA F 1 8 ? -14.038 -76.140 -24.075 1.00 134.59 8 ALA E O 1
ATOM 6050 N N . GLU F 1 9 ? -11.915 -76.710 -24.558 1.00 133.41 9 GLU E N 1
ATOM 6051 C CA . GLU F 1 9 ? -12.044 -78.012 -23.909 1.00 133.80 9 GLU E CA 1
ATOM 6052 C C . GLU F 1 9 ? -12.234 -77.856 -22.404 1.00 124.81 9 GLU E C 1
ATOM 6053 O O . GLU F 1 9 ? -12.996 -78.606 -21.781 1.00 128.70 9 GLU E O 1
ATOM 6059 N N . LEU F 1 10 ? -11.558 -76.872 -21.807 1.00 122.19 10 LEU E N 1
ATOM 6060 C CA . LEU F 1 10 ? -11.725 -76.616 -20.380 1.00 114.78 10 LEU E CA 1
ATOM 6061 C C . LEU F 1 10 ? -13.151 -76.175 -20.073 1.00 125.93 10 LEU E C 1
ATOM 6062 O O . LEU F 1 10 ? -13.764 -76.651 -19.109 1.00 126.25 10 LEU E O 1
ATOM 6067 N N . GLU F 1 11 ? -13.693 -75.261 -20.883 1.00 125.21 11 GLU E N 1
ATOM 6068 C CA . GLU F 1 11 ? -15.081 -74.848 -20.704 1.00 130.11 11 GLU E CA 1
ATOM 6069 C C . GLU F 1 11 ? -16.042 -76.006 -20.938 1.00 133.43 11 GLU E C 1
ATOM 6070 O O . GLU F 1 11 ? -17.076 -76.098 -20.268 1.00 133.22 11 GLU E O 1
ATOM 6076 N N . GLN F 1 12 ? -15.718 -76.898 -21.877 1.00 135.88 12 GLN E N 1
ATOM 6077 C CA . GLN F 1 12 ? -16.553 -78.072 -22.110 1.00 135.26 12 GLN E CA 1
ATOM 6078 C C . GLN F 1 12 ? -16.589 -78.973 -20.883 1.00 133.80 12 GLN E C 1
ATOM 6079 O O . GLN F 1 12 ? -17.656 -79.458 -20.488 1.00 139.49 12 GLN E O 1
ATOM 6085 N N . ARG F 1 13 ? -15.432 -79.199 -20.259 1.00 138.27 13 ARG E N 1
ATOM 6086 C CA . ARG F 1 13 ? -15.402 -80.053 -19.076 1.00 129.06 13 ARG E CA 1
ATOM 6087 C C . ARG F 1 13 ? -16.046 -79.372 -17.875 1.00 125.22 13 ARG E C 1
ATOM 6088 O O . ARG F 1 13 ? -16.619 -80.052 -17.016 1.00 127.98 13 ARG E O 1
ATOM 6096 N N . LEU F 1 14 ? -15.966 -78.041 -17.791 1.00 117.80 14 LEU E N 1
ATOM 6097 C CA . LEU F 1 14 ? -16.673 -77.338 -16.724 1.00 119.23 14 LEU E CA 1
ATOM 6098 C C . LEU F 1 14 ? -18.183 -77.417 -16.916 1.00 124.57 14 LEU E C 1
ATOM 6099 O O . LEU F 1 14 ? -18.927 -77.622 -15.950 1.00 116.73 14 LEU E O 1
ATOM 6104 N N . GLY F 1 15 ? -18.654 -77.249 -18.154 1.00 124.77 15 GLY E N 1
ATOM 6105 C CA . GLY F 1 15 ? -20.071 -77.401 -18.429 1.00 132.55 15 GLY E CA 1
ATOM 6106 C C . GLY F 1 15 ? -20.571 -78.813 -18.204 1.00 136.49 15 GLY E C 1
ATOM 6107 O O . GLY F 1 15 ? -21.714 -79.012 -17.785 1.00 139.18 15 GLY E O 1
ATOM 6108 N N . ALA F 1 16 ? -19.727 -79.812 -18.479 1.00 131.60 16 ALA E N 1
ATOM 6109 C CA . ALA F 1 16 ? -20.098 -81.190 -18.180 1.00 134.40 16 ALA E CA 1
ATOM 6110 C C . ALA F 1 16 ? -20.208 -81.423 -16.680 1.00 133.32 16 ALA E C 1
ATOM 6111 O O . ALA F 1 16 ? -20.992 -82.271 -16.239 1.00 138.38 16 ALA E O 1
ATOM 6113 N N . LEU F 1 17 ? -19.437 -80.684 -15.885 1.00 135.63 17 LEU E N 1
ATOM 6114 C CA . LEU F 1 17 ? -19.495 -80.768 -14.433 1.00 123.12 17 LEU E CA 1
ATOM 6115 C C . LEU F 1 17 ? -20.489 -79.786 -13.827 1.00 112.75 17 LEU E C 1
ATOM 6116 O O . LEU F 1 17 ? -20.581 -79.703 -12.598 1.00 111.22 17 LEU E O 1
ATOM 6121 N N . ALA F 1 18 ? -21.223 -79.043 -14.661 1.00 113.33 18 ALA E N 1
ATOM 6122 C CA . ALA F 1 18 ? -22.245 -78.096 -14.209 1.00 119.28 18 ALA E CA 1
ATOM 6123 C C . ALA F 1 18 ? -21.649 -77.031 -13.287 1.00 126.29 18 ALA E C 1
ATOM 6124 O O . ALA F 1 18 ? -22.124 -76.799 -12.174 1.00 130.68 18 ALA E O 1
ATOM 6126 N N . ILE F 1 19 ? -20.593 -76.379 -13.766 1.00 125.38 19 ILE E N 1
ATOM 6127 C CA . ILE F 1 19 ? -19.915 -75.314 -13.035 1.00 114.65 19 ILE E CA 1
ATOM 6128 C C . ILE F 1 19 ? -20.097 -74.020 -13.816 1.00 119.66 19 ILE E C 1
ATOM 6129 O O . ILE F 1 19 ? -19.556 -73.872 -14.919 1.00 118.12 19 ILE E O 1
ATOM 6134 N N . ARG F 1 20 ? -20.858 -73.085 -13.251 1.00 120.32 20 ARG E N 1
ATOM 6135 C CA . ARG F 1 20 ? -21.038 -71.778 -13.867 1.00 129.03 20 ARG E CA 1
ATOM 6136 C C . ARG F 1 20 ? -19.868 -70.875 -13.492 1.00 132.73 20 ARG E C 1
ATOM 6137 O O . ARG F 1 20 ? -19.474 -70.807 -12.324 1.00 133.53 20 ARG E O 1
ATOM 6145 N N . THR F 1 21 ? -19.305 -70.191 -14.485 1.00 132.54 21 THR E N 1
ATOM 6146 C CA . THR F 1 21 ? -18.095 -69.400 -14.305 1.00 135.06 21 THR E CA 1
ATOM 6147 C C . THR F 1 21 ? -18.334 -67.967 -14.767 1.00 138.79 21 THR E C 1
ATOM 6148 O O . THR F 1 21 ? -19.407 -67.617 -15.267 1.00 139.75 21 THR E O 1
ATOM 6152 N N . GLU F 1 22 ? -17.307 -67.136 -14.595 1.00 136.58 22 GLU E N 1
ATOM 6153 C CA . GLU F 1 22 ? -17.318 -65.754 -15.067 1.00 135.49 22 GLU E CA 1
ATOM 6154 C C . GLU F 1 22 ? -15.974 -65.459 -15.710 1.00 128.02 22 GLU E C 1
ATOM 6155 O O . GLU F 1 22 ? -14.951 -65.467 -15.025 1.00 134.08 22 GLU E O 1
ATOM 6161 N N . VAL F 1 23 ? -15.966 -65.164 -17.005 1.00 129.60 23 VAL E N 1
ATOM 6162 C CA . VAL F 1 23 ? -14.726 -64.972 -17.749 1.00 128.12 23 VAL E CA 1
ATOM 6163 C C . VAL F 1 23 ? -14.618 -63.505 -18.135 1.00 124.97 23 VAL E C 1
ATOM 6164 O O . VAL F 1 23 ? -15.558 -62.934 -18.701 1.00 123.27 23 VAL E O 1
ATOM 6168 N N . VAL F 1 24 ? -13.473 -62.896 -17.829 1.00 124.21 24 VAL E N 1
ATOM 6169 C CA . VAL F 1 24 ? -13.176 -61.531 -18.245 1.00 118.14 24 VAL E CA 1
ATOM 6170 C C . VAL F 1 24 ? -11.946 -61.561 -19.142 1.00 120.10 24 VAL E C 1
ATOM 6171 O O . VAL F 1 24 ? -10.910 -62.125 -18.768 1.00 119.63 24 VAL E O 1
ATOM 6175 N N . GLU F 1 25 ? -12.067 -60.964 -20.327 1.00 118.15 25 GLU E N 1
ATOM 6176 C CA . GLU F 1 25 ? -11.012 -61.040 -21.329 1.00 122.04 25 GLU E CA 1
ATOM 6177 C C . GLU F 1 25 ? -9.959 -59.979 -21.036 1.00 119.74 25 GLU E C 1
ATOM 6178 O O . GLU F 1 25 ? -10.267 -58.782 -20.994 1.00 115.47 25 GLU E O 1
ATOM 6184 N N . HIS F 1 26 ? -8.725 -60.415 -20.833 1.00 111.85 26 HIS E N 1
ATOM 6185 C CA . HIS F 1 26 ? -7.601 -59.529 -20.586 1.00 121.72 26 HIS E CA 1
ATOM 6186 C C . HIS F 1 26 ? -6.848 -59.218 -21.869 1.00 137.34 26 HIS E C 1
ATOM 6187 O O . HIS F 1 26 ? -6.939 -59.951 -22.857 1.00 144.40 26 HIS E O 1
ATOM 6194 N N . PRO F 1 27 ? -6.103 -58.118 -21.890 1.00 140.37 27 PRO E N 1
ATOM 6195 C CA . PRO F 1 27 ? -4.988 -57.999 -22.828 1.00 136.40 27 PRO E CA 1
ATOM 6196 C C . PRO F 1 27 ? -3.683 -58.431 -22.178 1.00 123.98 27 PRO E C 1
ATOM 6197 O O . PRO F 1 27 ? -3.455 -58.249 -20.980 1.00 128.71 27 PRO E O 1
ATOM 6201 N N . GLU F 1 28 ? -2.822 -59.031 -22.999 1.00 129.36 28 GLU E N 1
ATOM 6202 C CA . GLU F 1 28 ? -1.519 -59.499 -22.542 1.00 114.42 28 GLU E CA 1
ATOM 6203 C C . GLU F 1 28 ? -0.692 -58.335 -22.012 1.00 111.88 28 GLU E C 1
ATOM 6204 O O . GLU F 1 28 ? -0.267 -57.473 -22.788 1.00 114.42 28 GLU E O 1
ATOM 6206 N N . VAL F 1 29 ? -0.470 -58.300 -20.694 1.00 119.57 29 VAL E N 1
ATOM 6207 C CA . VAL F 1 29 ? 0.239 -57.206 -20.028 1.00 118.64 29 VAL E CA 1
ATOM 6208 C C . VAL F 1 29 ? -0.486 -55.875 -20.255 1.00 121.31 29 VAL E C 1
ATOM 6209 O O . VAL F 1 29 ? -0.062 -55.014 -21.026 1.00 122.19 29 VAL E O 1
ATOM 6211 N N . PHE F 1 30 ? -1.638 -55.765 -19.596 1.00 121.54 30 PHE E N 1
ATOM 6212 C CA . PHE F 1 30 ? -2.474 -54.577 -19.698 1.00 116.65 30 PHE E CA 1
ATOM 6213 C C . PHE F 1 30 ? -1.938 -53.445 -18.829 1.00 122.70 30 PHE E C 1
ATOM 6214 O O . PHE F 1 30 ? -1.510 -53.665 -17.692 1.00 119.40 30 PHE E O 1
ATOM 6216 N N . THR F 1 31 ? -1.957 -52.230 -19.378 1.00 117.69 31 THR E N 1
ATOM 6217 C CA . THR F 1 31 ? -1.595 -51.047 -18.608 1.00 119.56 31 THR E CA 1
ATOM 6218 C C . THR F 1 31 ? -2.576 -50.846 -17.457 1.00 125.37 31 THR E C 1
ATOM 6219 O O . THR F 1 31 ? -3.684 -51.390 -17.449 1.00 140.38 31 THR E O 1
ATOM 6221 N N . ILE F 1 32 ? -2.159 -50.047 -16.471 1.00 125.08 32 ILE E N 1
ATOM 6222 C CA . ILE F 1 32 ? -3.009 -49.854 -15.300 1.00 115.16 32 ILE E CA 1
ATOM 6223 C C . ILE F 1 32 ? -4.258 -49.044 -15.628 1.00 108.39 32 ILE E C 1
ATOM 6224 O O . ILE F 1 32 ? -5.287 -49.202 -14.960 1.00 110.21 32 ILE E O 1
ATOM 6226 N N . GLU F 1 33 ? -4.212 -48.220 -16.677 1.00 108.26 33 GLU E N 1
ATOM 6227 C CA . GLU F 1 33 ? -5.401 -47.471 -17.066 1.00 106.44 33 GLU E CA 1
ATOM 6228 C C . GLU F 1 33 ? -6.403 -48.358 -17.792 1.00 114.16 33 GLU E C 1
ATOM 6229 O O . GLU F 1 33 ? -7.613 -48.243 -17.571 1.00 119.67 33 GLU E O 1
ATOM 6231 N N . GLU F 1 34 ? -5.915 -49.240 -18.667 1.00 110.86 34 GLU E N 1
ATOM 6232 C CA . GLU F 1 34 ? -6.797 -50.181 -19.350 1.00 102.33 34 GLU E CA 1
ATOM 6233 C C . GLU F 1 34 ? -7.400 -51.187 -18.377 1.00 125.60 34 GLU E C 1
ATOM 6234 O O . GLU F 1 34 ? -8.547 -51.617 -18.548 1.00 139.90 34 GLU E O 1
ATOM 6236 N N . MET F 1 35 ? -6.640 -51.576 -17.351 1.00 122.35 35 MET E N 1
ATOM 6237 C CA . MET F 1 35 ? -7.122 -52.566 -16.397 1.00 128.07 35 MET E CA 1
ATOM 6238 C C . MET F 1 35 ? -7.980 -51.966 -15.290 1.00 128.12 35 MET E C 1
ATOM 6239 O O . MET F 1 35 ? -8.835 -52.669 -14.742 1.00 128.06 35 MET E O 1
ATOM 6241 N N . MET F 1 36 ? -7.798 -50.683 -14.960 1.00 134.99 36 MET E N 1
ATOM 6242 C CA . MET F 1 36 ? -8.557 -50.104 -13.852 1.00 116.88 36 MET E CA 1
ATOM 6243 C C . MET F 1 36 ? -10.050 -50.049 -14.157 1.00 118.74 36 MET E C 1
ATOM 6244 O O . MET F 1 36 ? -10.878 -50.241 -13.257 1.00 115.25 36 MET E O 1
ATOM 6246 N N . PRO F 1 37 ? -10.415 -49.783 -15.411 1.00 120.20 37 PRO E N 1
ATOM 6247 C CA . PRO F 1 37 ? -11.828 -49.738 -15.770 1.00 122.97 37 PRO E CA 1
ATOM 6248 C C . PRO F 1 37 ? -12.465 -51.117 -15.647 1.00 132.40 37 PRO E C 1
ATOM 6249 O O . PRO F 1 37 ? -13.615 -51.245 -15.212 1.00 139.32 37 PRO E O 1
ATOM 6251 N N . HIS F 1 38 ? -11.726 -52.157 -16.033 1.00 131.39 38 HIS E N 1
ATOM 6252 C CA . HIS F 1 38 ? -12.157 -53.550 -16.010 1.00 125.72 38 HIS E CA 1
ATOM 6253 C C . HIS F 1 38 ? -11.999 -54.218 -14.650 1.00 123.40 38 HIS E C 1
ATOM 6254 O O . HIS F 1 38 ? -12.566 -55.296 -14.444 1.00 121.74 38 HIS E O 1
ATOM 6256 N N . ILE F 1 39 ? -11.244 -53.618 -13.730 1.00 125.95 39 ILE E N 1
ATOM 6257 C CA . ILE F 1 39 ? -10.949 -54.203 -12.420 1.00 120.81 39 ILE E CA 1
ATOM 6258 C C . ILE F 1 39 ? -12.045 -53.974 -11.388 1.00 121.80 39 ILE E C 1
ATOM 6259 O O . ILE F 1 39 ? -11.759 -53.767 -10.207 1.00 121.97 39 ILE E O 1
ATOM 6261 N N . GLN F 1 40 ? -13.308 -53.998 -11.807 1.00 121.25 40 GLN E N 1
ATOM 6262 C CA . GLN F 1 40 ? -14.435 -53.866 -10.895 1.00 121.79 40 GLN E CA 1
ATOM 6263 C C . GLN F 1 40 ? -15.401 -55.038 -10.972 1.00 115.85 40 GLN E C 1
ATOM 6264 O O . GLN F 1 40 ? -16.257 -55.170 -10.089 1.00 112.71 40 GLN E O 1
ATOM 6266 N N . HIS F 1 41 ? -15.295 -55.884 -11.996 1.00 106.37 41 HIS E N 1
ATOM 6267 C CA . HIS F 1 41 ? -15.994 -57.162 -12.039 1.00 111.93 41 HIS E CA 1
ATOM 6268 C C . HIS F 1 41 ? -15.108 -58.330 -11.634 1.00 121.67 41 HIS E C 1
ATOM 6269 O O . HIS F 1 41 ? -15.618 -59.336 -11.133 1.00 125.72 41 HIS E O 1
ATOM 6271 N N . LEU F 1 42 ? -13.793 -58.219 -11.835 1.00 124.63 42 LEU E N 1
ATOM 6272 C CA . LEU F 1 42 ? -12.847 -59.275 -11.474 1.00 100.88 42 LEU E CA 1
ATOM 6273 C C . LEU F 1 42 ? -12.197 -58.914 -10.141 1.00 89.79 42 LEU E C 1
ATOM 6274 O O . LEU F 1 42 ? -11.067 -58.428 -10.073 1.00 97.88 42 LEU E O 1
ATOM 6276 N N . LYS F 1 43 ? -12.937 -59.159 -9.063 1.00 82.79 43 LYS E N 1
ATOM 6277 C CA . LYS F 1 43 ? -12.456 -58.934 -7.709 1.00 84.77 43 LYS E CA 1
ATOM 6278 C C . LYS F 1 43 ? -12.672 -60.196 -6.889 1.00 93.82 43 LYS E C 1
ATOM 6279 O O . LYS F 1 43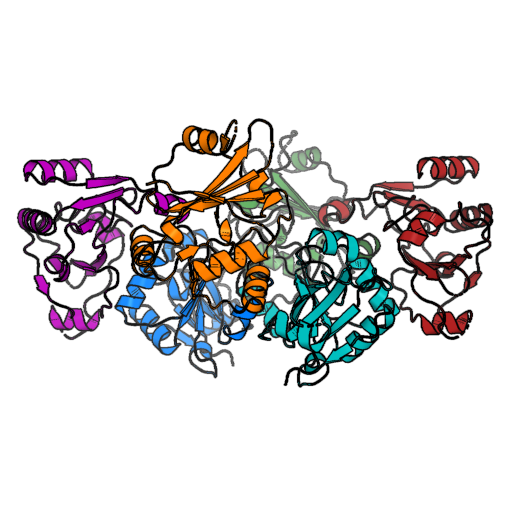 ? -13.705 -60.860 -7.017 1.00 104.69 43 LYS E O 1
ATOM 6281 N N . GLY F 1 44 ? -11.696 -60.519 -6.046 1.00 92.63 44 GLY E N 1
ATOM 6282 C CA . GLY F 1 44 ? -11.732 -61.760 -5.299 1.00 99.52 44 GLY E CA 1
ATOM 6283 C C . GLY F 1 44 ? -10.379 -62.146 -4.740 1.00 109.62 44 GLY E C 1
ATOM 6284 O O . GLY F 1 44 ? -9.684 -61.315 -4.148 1.00 113.42 44 GLY E O 1
ATOM 6285 N N . ALA F 1 45 ? -9.994 -63.408 -4.920 1.00 114.13 45 ALA E N 1
ATOM 6286 C CA . ALA F 1 45 ? -8.725 -63.927 -4.422 1.00 114.25 45 ALA E CA 1
ATOM 6287 C C . ALA F 1 45 ? -7.942 -64.499 -5.597 1.00 114.64 45 ALA E C 1
ATOM 6288 O O . ALA F 1 45 ? -8.347 -65.504 -6.191 1.00 108.30 45 ALA E O 1
ATOM 6290 N N . HIS F 1 46 ? -6.827 -63.856 -5.927 1.00 120.69 46 HIS E N 1
ATOM 6291 C CA . HIS F 1 46 ? -5.908 -64.324 -6.952 1.00 118.08 46 HIS E CA 1
ATOM 6292 C C . HIS F 1 46 ? -4.781 -65.129 -6.313 1.00 120.66 46 HIS E C 1
ATOM 6293 O O . HIS F 1 46 ? -4.676 -65.240 -5.089 1.00 119.24 46 HIS E O 1
ATOM 6300 N N . SER F 1 47 ? -3.932 -65.703 -7.162 1.00 111.57 47 SER E N 1
ATOM 6301 C CA . SER F 1 47 ? -2.972 -66.695 -6.704 1.00 119.91 47 SER E CA 1
ATOM 6302 C C . SER F 1 47 ? -1.666 -66.575 -7.473 1.00 122.90 47 SER E C 1
ATOM 6303 O O . SER F 1 47 ? -1.613 -66.029 -8.577 1.00 123.82 47 SER E O 1
ATOM 6306 N N . LYS F 1 48 ? -0.603 -67.092 -6.860 1.00 127.69 48 LYS E N 1
ATOM 6307 C CA . LYS F 1 48 ? 0.659 -67.344 -7.542 1.00 118.42 48 LYS E CA 1
ATOM 6308 C C . LYS F 1 48 ? 0.928 -68.843 -7.542 1.00 112.04 48 LYS E C 1
ATOM 6309 O O . LYS F 1 48 ? 0.714 -69.533 -6.532 1.00 118.64 48 LYS E O 1
ATOM 6315 N N . ASN F 1 49 ? 1.341 -69.338 -8.703 1.00 116.07 49 ASN E N 1
ATOM 6316 C CA . ASN F 1 49 ? 1.485 -70.753 -8.995 1.00 109.88 49 ASN E CA 1
ATOM 6317 C C . ASN F 1 49 ? 2.947 -71.142 -9.179 1.00 113.17 49 ASN E C 1
ATOM 6318 O O . ASN F 1 49 ? 3.728 -70.395 -9.778 1.00 118.65 49 ASN E O 1
ATOM 6323 N N . LEU F 1 50 ? 3.309 -72.316 -8.660 1.00 111.77 50 LEU E N 1
ATOM 6324 C CA . LEU F 1 50 ? 4.664 -72.847 -8.727 1.00 106.93 50 LEU E CA 1
ATOM 6325 C C . LEU F 1 50 ? 4.623 -74.236 -9.350 1.00 112.94 50 LEU E C 1
ATOM 6326 O O . LEU F 1 50 ? 3.770 -75.053 -8.993 1.00 112.52 50 LEU E O 1
ATOM 6331 N N . PHE F 1 51 ? 5.525 -74.497 -10.293 1.00 111.81 51 PHE E N 1
ATOM 6332 C CA . PHE F 1 51 ? 5.671 -75.816 -10.907 1.00 114.04 51 PHE E CA 1
ATOM 6333 C C . PHE F 1 51 ? 7.026 -76.374 -10.490 1.00 110.97 51 PHE E C 1
ATOM 6334 O O . PHE F 1 51 ? 8.066 -75.880 -10.939 1.00 107.03 51 PHE E O 1
ATOM 6342 N N . LEU F 1 52 ? 7.027 -77.399 -9.637 1.00 116.39 52 LEU E N 1
ATOM 6343 C CA . LEU F 1 52 ? 8.266 -77.875 -9.046 1.00 119.53 52 LEU E CA 1
ATOM 6344 C C . LEU F 1 52 ? 8.531 -79.326 -9.432 1.00 133.55 52 LEU E C 1
ATOM 6345 O O . LEU F 1 52 ? 7.638 -80.047 -9.888 1.00 133.66 52 LEU E O 1
ATOM 6350 N N . LYS F 1 53 ? 9.777 -79.749 -9.219 1.00 135.28 53 LYS E N 1
ATOM 6351 C CA . LYS F 1 53 ? 10.251 -81.073 -9.597 1.00 141.96 53 LYS E CA 1
ATOM 6352 C C . LYS F 1 53 ? 11.183 -81.597 -8.512 1.00 146.20 53 LYS E C 1
ATOM 6353 O O . LYS F 1 53 ? 11.843 -80.820 -7.815 1.00 148.66 53 LYS E O 1
ATOM 6359 N N . ASP F 1 54 ? 11.199 -82.921 -8.358 1.00 142.98 54 ASP E N 1
ATOM 6360 C CA . ASP F 1 54 ? 12.085 -83.621 -7.425 1.00 143.40 54 ASP E CA 1
ATOM 6361 C C . ASP F 1 54 ? 11.691 -83.349 -5.977 1.00 135.51 54 ASP E C 1
ATOM 6362 O O . ASP F 1 54 ? 11.827 -84.219 -5.115 1.00 127.64 54 ASP E O 1
ATOM 6367 N N . LYS F 1 58 ? 11.379 -87.818 -7.360 1.00 124.96 58 LYS E N 1
ATOM 6368 C CA . LYS F 1 58 ? 11.970 -87.397 -8.624 1.00 126.76 58 LYS E CA 1
ATOM 6369 C C . LYS F 1 58 ? 10.886 -87.230 -9.685 1.00 131.95 58 LYS E C 1
ATOM 6370 O O . LYS F 1 58 ? 11.038 -87.672 -10.823 1.00 127.63 58 LYS E O 1
ATOM 6376 N N . ASN F 1 59 ? 9.792 -86.582 -9.292 1.00 138.39 59 ASN E N 1
ATOM 6377 C CA . ASN F 1 59 ? 8.658 -86.327 -10.166 1.00 136.89 59 ASN E CA 1
ATOM 6378 C C . ASN F 1 59 ? 8.193 -84.887 -9.991 1.00 139.74 59 ASN E C 1
ATOM 6379 O O . ASN F 1 59 ? 8.512 -84.223 -9.001 1.00 139.72 59 ASN E O 1
ATOM 6384 N N . TYR F 1 60 ? 7.440 -84.405 -10.977 1.00 133.66 60 TYR E N 1
ATOM 6385 C CA . TYR F 1 60 ? 6.962 -83.032 -10.964 1.00 133.17 60 TYR E CA 1
ATOM 6386 C C . TYR F 1 60 ? 5.593 -82.938 -10.306 1.00 130.44 60 TYR E C 1
ATOM 6387 O O . TYR F 1 60 ? 4.757 -83.835 -10.432 1.00 129.36 60 TYR E O 1
ATOM 6396 N N . TRP F 1 61 ? 5.382 -81.846 -9.579 1.00 131.74 61 TRP E N 1
ATOM 6397 C CA . TRP F 1 61 ? 4.074 -81.546 -9.018 1.00 123.39 61 TRP E CA 1
ATOM 6398 C C . TRP F 1 61 ? 3.865 -80.038 -9.031 1.00 116.50 61 TRP E C 1
ATOM 6399 O O . TRP F 1 61 ? 4.770 -79.255 -9.345 1.00 106.86 61 TRP E O 1
ATOM 6410 N N . LEU F 1 62 ? 2.625 -79.649 -8.758 1.00 122.58 62 LEU E N 1
ATOM 6411 C CA . LEU F 1 62 ? 2.147 -78.289 -8.933 1.00 119.84 62 LEU E CA 1
ATOM 6412 C C . LEU F 1 62 ? 1.615 -77.750 -7.612 1.00 114.35 62 LEU E C 1
ATOM 6413 O O . LEU F 1 62 ? 0.870 -78.445 -6.916 1.00 113.62 62 LEU E O 1
ATOM 6418 N N . VAL F 1 63 ? 1.992 -76.516 -7.273 1.00 106.90 63 VAL E N 1
ATOM 6419 C CA . VAL F 1 63 ? 1.570 -75.851 -6.045 1.00 113.11 63 VAL E CA 1
ATOM 6420 C C . VAL F 1 63 ? 0.862 -74.555 -6.418 1.00 118.33 63 VAL E C 1
ATOM 6421 O O . VAL F 1 63 ? 1.290 -73.846 -7.334 1.00 126.94 63 VAL E O 1
ATOM 6425 N N . THR F 1 64 ? -0.235 -74.256 -5.723 1.00 118.81 64 THR E N 1
ATOM 6426 C CA . THR F 1 64 ? -1.019 -73.046 -5.962 1.00 105.79 64 THR E CA 1
ATOM 6427 C C . THR F 1 64 ? -1.268 -72.354 -4.628 1.00 107.34 64 THR E C 1
ATOM 6428 O O . THR F 1 64 ? -2.021 -72.872 -3.795 1.00 78.13 64 THR E O 1
ATOM 6432 N N . VAL F 1 65 ? -0.656 -71.185 -4.422 1.00 113.57 65 VAL E N 1
ATOM 6433 C CA . VAL F 1 65 ? -0.792 -70.466 -3.163 1.00 106.59 65 VAL E CA 1
ATOM 6434 C C . VAL F 1 65 ? -1.349 -69.076 -3.447 1.00 109.71 65 VAL E C 1
ATOM 6435 O O . VAL F 1 65 ? -1.482 -68.658 -4.596 1.00 108.70 65 VAL E O 1
ATOM 6439 N N . LEU F 1 66 ? -1.663 -68.354 -2.374 1.00 113.56 66 LEU E N 1
ATOM 6440 C CA . LEU F 1 66 ? -2.208 -67.013 -2.514 1.00 117.17 66 LEU E CA 1
ATOM 6441 C C . LEU F 1 66 ? -1.171 -66.078 -3.133 1.00 124.47 66 LEU E C 1
ATOM 6442 O O . LEU F 1 66 ? 0.039 -66.318 -3.077 1.00 123.56 66 LEU E O 1
ATOM 6447 N N . HIS F 1 67 ? -1.667 -64.993 -3.732 1.00 113.61 67 HIS E N 1
ATOM 6448 C CA . HIS F 1 67 ? -0.802 -64.115 -4.514 1.00 125.26 67 HIS E CA 1
ATOM 6449 C C . HIS F 1 67 ? 0.220 -63.364 -3.660 1.00 120.33 67 HIS E C 1
ATOM 6450 O O . HIS F 1 67 ? 1.311 -63.052 -4.151 1.00 110.34 67 HIS E O 1
ATOM 6457 N N . ASP F 1 68 ? -0.093 -63.066 -2.399 1.00 127.61 68 ASP E N 1
ATOM 6458 C CA . ASP F 1 68 ? 0.832 -62.337 -1.535 1.00 133.75 68 ASP E CA 1
ATOM 6459 C C . ASP F 1 68 ? 1.496 -63.227 -0.492 1.00 139.81 68 ASP E C 1
ATOM 6460 O O . ASP F 1 68 ? 2.158 -62.713 0.416 1.00 153.82 68 ASP E O 1
ATOM 6465 N N . ARG F 1 69 ? 1.341 -64.543 -0.596 1.00 134.44 69 ARG E N 1
ATOM 6466 C CA . ARG F 1 69 ? 1.845 -65.460 0.420 1.00 125.39 69 ARG E CA 1
ATOM 6467 C C . ARG F 1 69 ? 3.351 -65.657 0.298 1.00 116.97 69 ARG E C 1
ATOM 6468 O O . ARG F 1 69 ? 3.837 -66.188 -0.705 1.00 114.64 69 ARG E O 1
ATOM 6476 N N . GLN F 1 70 ? 4.085 -65.244 1.326 1.00 112.74 70 GLN E N 1
ATOM 6477 C CA . GLN F 1 70 ? 5.495 -65.589 1.425 1.00 121.70 70 GLN E CA 1
ATOM 6478 C C . GLN F 1 70 ? 5.651 -67.092 1.638 1.00 127.79 70 GLN E C 1
ATOM 6479 O O . GLN F 1 70 ? 4.867 -67.721 2.354 1.00 133.17 70 GLN E O 1
ATOM 6485 N N . ILE F 1 71 ? 6.660 -67.674 0.994 1.00 121.54 71 ILE E N 1
ATOM 6486 C CA . ILE F 1 71 ? 6.818 -69.125 0.956 1.00 122.16 71 ILE E CA 1
ATOM 6487 C C . ILE F 1 71 ? 8.304 -69.448 0.867 1.00 127.08 71 ILE E C 1
ATOM 6488 O O . ILE F 1 71 ? 9.042 -68.832 0.093 1.00 124.16 71 ILE E O 1
ATOM 6493 N N . ASN F 1 72 ? 8.742 -70.414 1.672 1.00 133.73 72 ASN E N 1
ATOM 6494 C CA . ASN F 1 72 ? 10.114 -70.905 1.647 1.00 125.65 72 ASN E CA 1
ATOM 6495 C C . ASN F 1 72 ? 10.166 -72.292 1.023 1.00 108.85 72 ASN E C 1
ATOM 6496 O O . ASN F 1 72 ? 9.385 -73.174 1.394 1.00 107.63 72 ASN E O 1
ATOM 6501 N N . LEU F 1 73 ? 11.086 -72.477 0.073 1.00 112.26 73 LEU E N 1
ATOM 6502 C CA . LEU F 1 73 ? 11.168 -73.732 -0.668 1.00 104.95 73 LEU E CA 1
ATOM 6503 C C . LEU F 1 73 ? 11.638 -74.877 0.225 1.00 109.97 73 LEU E C 1
ATOM 6504 O O . LEU F 1 73 ? 11.058 -75.969 0.210 1.00 119.66 73 LEU E O 1
ATOM 6509 N N . ASN F 1 74 ? 12.699 -74.646 1.005 1.00 112.31 74 ASN E N 1
ATOM 6510 C CA . ASN F 1 74 ? 13.255 -75.709 1.838 1.00 125.25 74 ASN E CA 1
ATOM 6511 C C . ASN F 1 74 ? 12.284 -76.126 2.936 1.00 131.72 74 ASN E C 1
ATOM 6512 O O . ASN F 1 74 ? 12.182 -77.315 3.262 1.00 139.01 74 ASN E O 1
ATOM 6517 N N . ASP F 1 75 ? 11.544 -75.171 3.501 1.00 132.67 75 ASP E N 1
ATOM 6518 C CA . ASP F 1 75 ? 10.549 -75.517 4.512 1.00 127.50 75 ASP E CA 1
ATOM 6519 C C . ASP F 1 75 ? 9.408 -76.329 3.912 1.00 109.33 75 ASP E C 1
ATOM 6520 O O . ASP F 1 75 ? 8.909 -77.272 4.539 1.00 112.48 75 ASP E O 1
ATOM 6525 N N . LEU F 1 76 ? 8.985 -75.982 2.694 1.00 115.90 76 LEU E N 1
ATOM 6526 C CA . LEU F 1 76 ? 7.949 -76.761 2.026 1.00 101.97 76 LEU E CA 1
ATOM 6527 C C . LEU F 1 76 ? 8.437 -78.175 1.736 1.00 117.19 76 LEU E C 1
ATOM 6528 O O . LEU F 1 76 ? 7.698 -79.151 1.926 1.00 127.89 76 LEU E O 1
ATOM 6533 N N . GLY F 1 77 ? 9.685 -78.304 1.280 1.00 104.30 77 GLY E N 1
ATOM 6534 C CA . GLY F 1 77 ? 10.252 -79.626 1.079 1.00 118.36 77 GLY E CA 1
ATOM 6535 C C . GLY F 1 77 ? 10.314 -80.429 2.364 1.00 129.51 77 GLY E C 1
ATOM 6536 O O . GLY F 1 77 ? 10.069 -81.638 2.365 1.00 119.77 77 GLY E O 1
ATOM 6537 N N . LYS F 1 78 ? 10.643 -79.768 3.476 1.00 136.60 78 LYS E N 1
ATOM 6538 C CA . LYS F 1 78 ? 10.650 -80.451 4.766 1.00 130.54 78 LYS E CA 1
ATOM 6539 C C . LYS F 1 78 ? 9.254 -80.916 5.152 1.00 132.15 78 LYS E C 1
ATOM 6540 O O . LYS F 1 78 ? 9.083 -82.015 5.694 1.00 143.56 78 LYS E O 1
ATOM 6546 N N . GLN F 1 79 ? 8.241 -80.092 4.880 1.00 127.32 79 GLN E N 1
ATOM 6547 C CA . GLN F 1 79 ? 6.872 -80.485 5.196 1.00 118.26 79 GLN E CA 1
ATOM 6548 C C . GLN F 1 79 ? 6.383 -81.635 4.322 1.00 117.58 79 GLN E C 1
ATOM 6549 O O . GLN F 1 79 ? 5.576 -82.452 4.780 1.00 121.61 79 GLN E O 1
ATOM 6555 N N . LEU F 1 80 ? 6.843 -81.720 3.072 1.00 121.68 80 LEU E N 1
ATOM 6556 C CA . LEU F 1 80 ? 6.371 -82.762 2.161 1.00 119.40 80 LEU E CA 1
ATOM 6557 C C . LEU F 1 80 ? 7.384 -83.885 1.960 1.00 120.68 80 LEU E C 1
ATOM 6558 O O . LEU F 1 80 ? 7.070 -85.053 2.210 1.00 109.79 80 LEU E O 1
ATOM 6563 N N . GLY F 1 81 ? 8.594 -83.561 1.514 1.00 129.64 81 GLY E N 1
ATOM 6564 C CA . GLY F 1 81 ? 9.543 -84.593 1.127 1.00 113.18 81 GLY E CA 1
ATOM 6565 C C . GLY F 1 81 ? 10.971 -84.344 1.580 1.00 101.50 81 GLY E C 1
ATOM 6566 O O . GLY F 1 81 ? 11.810 -83.908 0.795 1.00 94.69 81 GLY E O 1
ATOM 6567 N N . GLY F 1 83 ? 14.665 -82.927 5.942 1.00 107.67 83 GLY E N 1
ATOM 6568 C CA . GLY F 1 83 ? 13.913 -81.964 5.160 1.00 124.67 83 GLY E CA 1
ATOM 6569 C C . GLY F 1 83 ? 14.795 -81.035 4.352 1.00 142.12 83 GLY E C 1
ATOM 6570 O O . GLY F 1 83 ? 14.787 -79.820 4.553 1.00 133.90 83 GLY E O 1
ATOM 6571 N N . SER F 1 84 ? 15.560 -81.615 3.431 1.00 145.83 84 SER E N 1
ATOM 6572 C CA . SER F 1 84 ? 16.479 -80.852 2.603 1.00 155.83 84 SER E CA 1
ATOM 6573 C C . SER F 1 84 ? 15.728 -80.165 1.465 1.00 159.30 84 SER E C 1
ATOM 6574 O O . SER F 1 84 ? 14.516 -80.323 1.291 1.00 163.39 84 SER E O 1
ATOM 6577 N N . GLY F 1 85 ? 16.464 -79.386 0.677 1.00 159.69 85 GLY E N 1
ATOM 6578 C CA . GLY F 1 85 ? 15.884 -78.690 -0.452 1.00 158.91 85 GLY E CA 1
ATOM 6579 C C . GLY F 1 85 ? 15.968 -79.475 -1.744 1.00 153.98 85 GLY E C 1
ATOM 6580 O O . GLY F 1 85 ? 16.492 -78.976 -2.745 1.00 152.81 85 GLY E O 1
ATOM 6581 N N . ASN F 1 86 ? 15.459 -80.709 -1.738 1.00 157.39 86 ASN E N 1
ATOM 6582 C CA . ASN F 1 86 ? 15.438 -81.503 -2.959 1.00 155.11 86 ASN E CA 1
ATOM 6583 C C . ASN F 1 86 ? 14.435 -80.977 -3.976 1.00 145.96 86 ASN E C 1
ATOM 6584 O O . ASN F 1 86 ? 14.453 -81.422 -5.129 1.00 149.19 86 ASN E O 1
ATOM 6589 N N . LEU F 1 87 ? 13.572 -80.048 -3.577 1.00 141.34 87 LEU E N 1
ATOM 6590 C CA . LEU F 1 87 ? 12.576 -79.462 -4.460 1.00 134.96 87 LEU E CA 1
ATOM 6591 C C . LEU F 1 87 ? 13.184 -78.273 -5.195 1.00 140.46 87 LEU E C 1
ATOM 6592 O O . LEU F 1 87 ? 13.712 -77.352 -4.563 1.00 142.22 87 LEU E O 1
ATOM 6597 N N . ARG F 1 88 ? 13.109 -78.293 -6.524 1.00 132.22 88 ARG E N 1
ATOM 6598 C CA . ARG F 1 88 ? 13.648 -77.217 -7.340 1.00 139.70 88 ARG E CA 1
ATOM 6599 C C . ARG F 1 88 ? 12.618 -76.768 -8.366 1.00 142.12 88 ARG E C 1
ATOM 6600 O O . ARG F 1 88 ? 11.663 -77.484 -8.679 1.00 143.44 88 ARG E O 1
ATOM 6608 N N . PHE F 1 89 ? 12.828 -75.560 -8.885 1.00 138.71 89 PHE E N 1
ATOM 6609 C CA . PHE F 1 89 ? 11.967 -75.025 -9.930 1.00 127.91 89 PHE E CA 1
ATOM 6610 C C . PHE F 1 89 ? 12.174 -75.764 -11.246 1.00 120.82 89 PHE E C 1
ATOM 6611 O O . PHE F 1 89 ? 13.290 -76.168 -11.585 1.00 132.47 89 PHE E O 1
ATOM 6619 N N . ALA F 1 90 ? 11.086 -75.938 -11.988 1.00 118.87 90 ALA E N 1
ATOM 6620 C CA . ALA F 1 90 ? 11.101 -76.634 -13.264 1.00 114.98 90 ALA E CA 1
ATOM 6621 C C . ALA F 1 90 ? 11.132 -75.625 -14.406 1.00 110.22 90 ALA E C 1
ATOM 6622 O O . ALA F 1 90 ? 10.556 -74.538 -14.314 1.00 101.67 90 ALA E O 1
ATOM 6624 N N . ASP F 1 91 ? 11.813 -75.994 -15.487 1.00 112.78 91 ASP E N 1
ATOM 6625 C CA . ASP F 1 91 ? 11.869 -75.125 -16.651 1.00 116.63 91 ASP E CA 1
ATOM 6626 C C . ASP F 1 91 ? 10.537 -75.155 -17.401 1.00 113.65 91 ASP E C 1
ATOM 6627 O O . ASP F 1 91 ? 9.664 -75.991 -17.149 1.00 111.81 91 ASP E O 1
ATOM 6632 N N . GLU F 1 92 ? 10.390 -74.221 -18.345 1.00 119.67 92 GLU E N 1
ATOM 6633 C CA . GLU F 1 92 ? 9.104 -74.038 -19.011 1.00 126.08 92 GLU E CA 1
ATOM 6634 C C . GLU F 1 92 ? 8.772 -75.185 -19.957 1.00 110.14 92 GLU E C 1
ATOM 6635 O O . GLU F 1 92 ? 7.592 -75.465 -20.192 1.00 96.92 92 GLU E O 1
ATOM 6641 N N . THR F 1 93 ? 9.786 -75.845 -20.523 1.00 112.06 93 THR E N 1
ATOM 6642 C CA . THR F 1 93 ? 9.521 -76.966 -21.420 1.00 119.99 93 THR E CA 1
ATOM 6643 C C . THR F 1 93 ? 8.783 -78.087 -20.698 1.00 112.82 93 THR E C 1
ATOM 6644 O O . THR F 1 93 ? 7.897 -78.732 -21.274 1.00 113.95 93 THR E O 1
ATOM 6648 N N . ALA F 1 94 ? 9.138 -78.334 -19.436 1.00 109.87 94 ALA E N 1
ATOM 6649 C CA . ALA F 1 94 ? 8.445 -79.352 -18.656 1.00 107.74 94 ALA E CA 1
ATOM 6650 C C . ALA F 1 94 ? 6.975 -78.999 -18.468 1.00 116.40 94 ALA E C 1
ATOM 6651 O O . ALA F 1 94 ? 6.095 -79.851 -18.630 1.00 113.26 94 ALA E O 1
ATOM 6653 N N . MET F 1 95 ? 6.687 -77.741 -18.125 1.00 123.44 95 MET E N 1
ATOM 6654 C CA . MET F 1 95 ? 5.297 -77.319 -17.973 1.00 119.57 95 MET E CA 1
ATOM 6655 C C . MET F 1 95 ? 4.545 -77.404 -19.295 1.00 118.53 95 MET E C 1
ATOM 6656 O O . MET F 1 95 ? 3.357 -77.747 -19.322 1.00 117.60 95 MET E O 1
ATOM 6661 N N . LEU F 1 96 ? 5.221 -77.092 -20.403 1.00 117.20 96 LEU E N 1
ATOM 6662 C CA . LEU F 1 96 ? 4.574 -77.144 -21.709 1.00 117.78 96 LEU E CA 1
ATOM 6663 C C . LEU F 1 96 ? 4.239 -78.576 -22.105 1.00 127.79 96 LEU E C 1
ATOM 6664 O O . LEU F 1 96 ? 3.171 -78.834 -22.672 1.00 132.94 96 LEU E O 1
ATOM 6669 N N . GLU F 1 97 ? 5.137 -79.520 -21.823 1.00 116.01 97 GLU E N 1
ATOM 6670 C CA . GLU F 1 97 ? 4.882 -80.908 -22.191 1.00 123.11 97 GLU E CA 1
ATOM 6671 C C . GLU F 1 97 ? 3.970 -81.622 -21.201 1.00 112.54 97 GLU E C 1
ATOM 6672 O O . GLU F 1 97 ? 3.339 -82.618 -21.571 1.00 120.21 97 GLU E O 1
ATOM 6678 N N . LYS F 1 98 ? 3.884 -81.143 -19.960 1.00 122.57 98 LYS E N 1
ATOM 6679 C CA . LYS F 1 98 ? 3.063 -81.771 -18.932 1.00 109.78 98 LYS E CA 1
ATOM 6680 C C . LYS F 1 98 ? 1.694 -81.122 -18.783 1.00 109.53 98 LYS E C 1
ATOM 6681 O O . LYS F 1 98 ? 0.704 -81.825 -18.560 1.00 111.58 98 LYS E O 1
ATOM 6687 N N . LEU F 1 99 ? 1.610 -79.795 -18.898 1.00 113.58 99 LEU E N 1
ATOM 6688 C CA . LEU F 1 99 ? 0.362 -79.078 -18.684 1.00 112.31 99 LEU E CA 1
ATOM 6689 C C . LEU F 1 99 ? -0.076 -78.226 -19.868 1.00 123.70 99 LEU E C 1
ATOM 6690 O O . LEU F 1 99 ? -1.077 -77.508 -19.753 1.00 138.40 99 LEU E O 1
ATOM 6695 N N . LYS F 1 100 ? 0.640 -78.272 -20.993 1.00 117.31 100 LYS E N 1
ATOM 6696 C CA . LYS F 1 100 ? 0.230 -77.628 -22.241 1.00 128.03 100 LYS E CA 1
ATOM 6697 C C . LYS F 1 100 ? 0.102 -76.111 -22.115 1.00 135.04 100 LYS E C 1
ATOM 6698 O O . LYS F 1 100 ? -0.595 -75.479 -22.916 1.00 141.54 100 LYS E O 1
ATOM 6704 N N . VAL F 1 101 ? 0.754 -75.499 -21.124 1.00 146.12 101 VAL E N 1
ATOM 6705 C CA . VAL F 1 101 ? 0.678 -74.058 -20.924 1.00 135.74 101 VAL E CA 1
ATOM 6706 C C . VAL F 1 101 ? 2.079 -73.485 -20.754 1.00 145.45 101 VAL E C 1
ATOM 6707 O O . VAL F 1 101 ? 3.019 -74.175 -20.354 1.00 135.55 101 VAL E O 1
ATOM 6711 N N . GLY F 1 102 ? 2.201 -72.195 -21.066 1.00 136.93 102 GLY E N 1
ATOM 6712 C CA . GLY F 1 102 ? 3.452 -71.474 -20.924 1.00 140.21 102 GLY E CA 1
ATOM 6713 C C . GLY F 1 102 ? 3.223 -70.000 -20.655 1.00 141.23 102 GLY E C 1
ATOM 6714 O O . GLY F 1 102 ? 2.513 -69.327 -21.409 1.00 148.30 102 GLY E O 1
ATOM 6715 N N . GLN F 1 103 ? 3.808 -69.506 -19.559 1.00 142.61 103 GLN E N 1
ATOM 6716 C CA . GLN F 1 103 ? 3.655 -68.139 -19.060 1.00 123.50 103 GLN E CA 1
ATOM 6717 C C . GLN F 1 103 ? 2.230 -67.892 -18.577 1.00 113.95 103 GLN E C 1
ATOM 6718 O O . GLN F 1 103 ? 1.943 -66.850 -17.981 1.00 92.42 103 GLN E O 1
ATOM 6724 N N . GLY F 1 104 ? 1.337 -68.844 -18.828 1.00 120.11 104 GLY E N 1
ATOM 6725 C CA . GLY F 1 104 ? 0.039 -68.878 -18.193 1.00 120.24 104 GLY E CA 1
ATOM 6726 C C . GLY F 1 104 ? -0.067 -69.997 -17.181 1.00 122.82 104 GLY E C 1
ATOM 6727 O O . GLY F 1 104 ? -0.258 -71.158 -17.554 1.00 109.69 104 GLY E O 1
ATOM 6728 N N . CYS F 1 105 ? 0.055 -69.670 -15.896 1.00 125.45 105 CYS E N 1
ATOM 6729 C CA . CYS F 1 105 ? 0.053 -70.685 -14.843 1.00 137.80 105 CYS E CA 1
ATOM 6730 C C . CYS F 1 105 ? -1.401 -71.022 -14.515 1.00 143.89 105 CYS E C 1
ATOM 6731 O O . CYS F 1 105 ? -1.940 -70.706 -13.452 1.00 147.69 105 CYS E O 1
ATOM 6734 N N . ALA F 1 106 ? -2.037 -71.686 -15.479 1.00 136.02 106 ALA E N 1
ATOM 6735 C CA . ALA F 1 106 ? -3.420 -72.147 -15.371 1.00 139.55 106 ALA E CA 1
ATOM 6736 C C . ALA F 1 106 ? -3.506 -73.460 -14.593 1.00 145.05 106 ALA E C 1
ATOM 6737 O O . ALA F 1 106 ? -4.005 -74.476 -15.073 1.00 153.80 106 ALA E O 1
ATOM 6739 N N . THR F 1 107 ? -3.015 -73.416 -13.358 1.00 139.53 107 THR E N 1
ATOM 6740 C CA . THR F 1 107 ? -2.758 -74.655 -12.632 1.00 144.55 107 THR E CA 1
ATOM 6741 C C . THR F 1 107 ? -4.007 -75.488 -12.364 1.00 145.78 107 THR E C 1
ATOM 6742 O O . THR F 1 107 ? -3.937 -76.715 -12.550 1.00 149.08 107 THR E O 1
ATOM 6746 N N . PRO F 1 108 ? -5.153 -74.933 -11.938 1.00 147.56 108 PRO E N 1
ATOM 6747 C CA . PRO F 1 108 ? -6.330 -75.797 -11.806 1.00 140.31 108 PRO E CA 1
ATOM 6748 C C . PRO F 1 108 ? -6.965 -76.110 -13.150 1.00 125.97 108 PRO E C 1
ATOM 6749 O O . PRO F 1 108 ? -7.489 -77.209 -13.348 1.00 127.21 108 PRO E O 1
ATOM 6753 N N . LEU F 1 109 ? -6.875 -75.178 -14.098 1.00 134.75 109 LEU E N 1
ATOM 6754 C CA . LEU F 1 109 ? -7.548 -75.319 -15.382 1.00 122.87 109 LEU E CA 1
ATOM 6755 C C . LEU F 1 109 ? -6.698 -76.009 -16.438 1.00 125.76 109 LEU E C 1
ATOM 6756 O O . LEU F 1 109 ? -7.171 -76.202 -17.562 1.00 124.10 109 LEU E O 1
ATOM 6761 N N . SER F 1 110 ? -5.456 -76.366 -16.119 1.00 130.37 110 SER E N 1
ATOM 6762 C CA . SER F 1 110 ? -4.614 -77.130 -17.029 1.00 127.56 110 SER E CA 1
ATOM 6763 C C . SER F 1 110 ? -4.215 -78.465 -16.419 1.00 126.86 110 SER E C 1
ATOM 6764 O O . SER F 1 110 ? -3.393 -79.185 -16.999 1.00 131.46 110 SER E O 1
ATOM 6767 N N . LEU F 1 111 ? -4.778 -78.810 -15.264 1.00 132.10 111 LEU E N 1
ATOM 6768 C CA . LEU F 1 111 ? -4.477 -80.054 -14.575 1.00 115.80 111 LEU E CA 1
ATOM 6769 C C . LEU F 1 111 ? -5.350 -81.212 -15.036 1.00 123.02 111 LEU E C 1
ATOM 6770 O O . LEU F 1 111 ? -5.179 -82.332 -14.544 1.00 131.74 111 LEU E O 1
ATOM 6775 N N . PHE F 1 112 ? -6.278 -80.976 -15.965 1.00 131.36 112 PHE E N 1
ATOM 6776 C CA . PHE F 1 112 ? -7.146 -82.040 -16.451 1.00 138.47 112 PHE E CA 1
ATOM 6777 C C . PHE F 1 112 ? -6.451 -82.981 -17.426 1.00 156.97 112 PHE E C 1
ATOM 6778 O O . PHE F 1 112 ? -7.016 -84.031 -17.753 1.00 165.92 112 PHE E O 1
ATOM 6786 N N . CYS F 1 113 ? -5.251 -82.640 -17.895 1.00 137.95 113 CYS E N 1
ATOM 6787 C CA . CYS F 1 113 ? -4.524 -83.490 -18.833 1.00 149.61 113 CYS E CA 1
ATOM 6788 C C . CYS F 1 113 ? -3.672 -84.534 -18.116 1.00 158.48 113 CYS E C 1
ATOM 6789 O O . CYS F 1 113 ? -3.800 -85.735 -18.378 1.00 167.88 113 CYS E O 1
ATOM 6792 N N . ASP F 1 114 ? -2.800 -84.089 -17.217 1.00 157.62 114 ASP E N 1
ATOM 6793 C CA . ASP F 1 114 ? -1.959 -85.013 -16.469 1.00 151.80 114 ASP E CA 1
ATOM 6794 C C . ASP F 1 114 ? -2.827 -85.864 -15.552 1.00 149.23 114 ASP E C 1
ATOM 6795 O O . ASP F 1 114 ? -3.612 -85.336 -14.759 1.00 149.93 114 ASP E O 1
ATOM 6800 N N . ASP F 1 115 ? -2.692 -87.184 -15.664 1.00 147.76 115 ASP E N 1
ATOM 6801 C CA . ASP F 1 115 ? -3.517 -88.095 -14.881 1.00 144.95 115 ASP E CA 1
ATOM 6802 C C . ASP F 1 115 ? -2.864 -88.514 -13.568 1.00 147.93 115 ASP E C 1
ATOM 6803 O O . ASP F 1 115 ? -3.533 -88.538 -12.530 1.00 146.17 115 ASP E O 1
ATOM 6808 N N . GLY F 1 116 ? -1.574 -88.844 -13.585 1.00 145.68 116 GLY E N 1
ATOM 6809 C CA . GLY F 1 116 ? -0.927 -89.330 -12.382 1.00 151.32 116 GLY E CA 1
ATOM 6810 C C . GLY F 1 116 ? 0.515 -88.908 -12.195 1.00 150.12 116 GLY E C 1
ATOM 6811 O O . GLY F 1 116 ? 1.206 -89.439 -11.321 1.00 153.06 116 GLY E O 1
ATOM 6812 N N . ASP F 1 117 ? 0.987 -87.955 -12.996 1.00 144.51 117 ASP E N 1
ATOM 6813 C CA . ASP F 1 117 ? 2.384 -87.548 -12.945 1.00 147.23 117 ASP E CA 1
ATOM 6814 C C . ASP F 1 117 ? 2.596 -86.209 -12.253 1.00 142.47 117 ASP E C 1
ATOM 6815 O O . ASP F 1 117 ? 3.748 -85.803 -12.072 1.00 143.37 117 ASP E O 1
ATOM 6820 N N . VAL F 1 118 ? 1.528 -85.514 -11.869 1.00 149.53 118 VAL E N 1
ATOM 6821 C CA . VAL F 1 118 ? 1.626 -84.229 -11.187 1.00 136.43 118 VAL E CA 1
ATOM 6822 C C . VAL F 1 118 ? 0.698 -84.251 -9.980 1.00 126.26 118 VAL E C 1
ATOM 6823 O O . VAL F 1 118 ? -0.520 -84.404 -10.132 1.00 121.46 118 VAL E O 1
ATOM 6827 N N . LYS F 1 119 ? 1.269 -84.099 -8.788 1.00 127.69 119 LYS E N 1
ATOM 6828 C CA . LYS F 1 119 ? 0.473 -83.946 -7.582 1.00 131.13 119 LYS E CA 1
ATOM 6829 C C . LYS F 1 119 ? 0.077 -82.482 -7.418 1.00 127.50 119 LYS E C 1
ATOM 6830 O O . LYS F 1 119 ? 0.641 -81.591 -8.054 1.00 127.12 119 LYS E O 1
ATOM 6836 N N . PHE F 1 120 ? -0.919 -82.236 -6.571 1.00 125.73 120 PHE E N 1
ATOM 6837 C CA . PHE F 1 120 ? -1.502 -80.906 -6.431 1.00 114.81 120 PHE E CA 1
ATOM 6838 C C . PHE F 1 120 ? -1.446 -80.463 -4.977 1.00 98.89 120 PHE E C 1
ATOM 6839 O O . PHE F 1 120 ? -1.965 -81.152 -4.093 1.00 101.78 120 PHE E O 1
ATOM 6847 N N . VAL F 1 121 ? -0.809 -79.320 -4.732 1.00 103.27 121 VAL E N 1
ATOM 6848 C CA . VAL F 1 121 ? -0.784 -78.679 -3.423 1.00 109.67 121 VAL E CA 1
ATOM 6849 C C . VAL F 1 121 ? -1.575 -77.383 -3.527 1.00 110.93 121 VAL E C 1
ATOM 6850 O O . VAL F 1 121 ? -1.367 -76.596 -4.457 1.00 82.67 121 VAL E O 1
ATOM 6854 N N . LEU F 1 122 ? -2.484 -77.164 -2.580 1.00 105.09 122 LEU E N 1
ATOM 6855 C CA . LEU F 1 122 ? -3.390 -76.024 -2.616 1.00 94.12 122 LEU E CA 1
ATOM 6856 C C . LEU F 1 122 ? -3.346 -75.282 -1.290 1.00 95.16 122 LEU E C 1
ATOM 6857 O O . LEU F 1 122 ? -3.399 -75.905 -0.225 1.00 91.42 122 LEU E O 1
ATOM 6862 N N . ASP F 1 123 ? -3.252 -73.955 -1.359 1.00 92.42 123 ASP E N 1
ATOM 6863 C CA . ASP F 1 123 ? -3.351 -73.141 -0.156 1.00 91.98 123 ASP E CA 1
ATOM 6864 C C . ASP F 1 123 ? -4.742 -73.251 0.462 1.00 99.22 123 ASP E C 1
ATOM 6865 O O . ASP F 1 123 ? -5.752 -73.336 -0.242 1.00 98.28 123 ASP E O 1
ATOM 6870 N N . SER F 1 124 ? -4.786 -73.243 1.796 1.00 96.85 124 SER E N 1
ATOM 6871 C CA . SER F 1 124 ? -6.043 -73.416 2.515 1.00 70.27 124 SER E CA 1
ATOM 6872 C C . SER F 1 124 ? -6.929 -72.176 2.481 1.00 102.98 124 SER E C 1
ATOM 6873 O O . SER F 1 124 ? -8.154 -72.301 2.590 1.00 115.16 124 SER E O 1
ATOM 6876 N N . ALA F 1 125 ? -6.348 -70.982 2.343 1.00 96.11 125 ALA E N 1
ATOM 6877 C CA . ALA F 1 125 ? -7.146 -69.761 2.401 1.00 94.61 125 ALA E CA 1
ATOM 6878 C C . ALA F 1 125 ? -8.088 -69.605 1.215 1.00 103.21 125 ALA E C 1
ATOM 6879 O O . ALA F 1 125 ? -8.911 -68.683 1.221 1.00 119.23 125 ALA E O 1
ATOM 6881 N N . PHE F 1 126 ? -7.990 -70.469 0.202 1.00 93.67 126 PHE E N 1
ATOM 6882 C CA . PHE F 1 126 ? -8.958 -70.447 -0.889 1.00 91.99 126 PHE E CA 1
ATOM 6883 C C . PHE F 1 126 ? -10.285 -71.065 -0.476 1.00 92.55 126 PHE E C 1
ATOM 6884 O O . PHE F 1 126 ? -11.335 -70.681 -1.002 1.00 96.95 126 PHE E O 1
ATOM 6892 N N . LEU F 1 127 ? -10.256 -72.001 0.468 1.00 87.46 127 LEU E N 1
ATOM 6893 C CA . LEU F 1 127 ? -11.461 -72.670 0.937 1.00 96.37 127 LEU E CA 1
ATOM 6894 C C . LEU F 1 127 ? -12.091 -71.964 2.127 1.00 102.05 127 LEU E C 1
ATOM 6895 O O . LEU F 1 127 ? -13.304 -72.077 2.335 1.00 103.96 127 LEU E O 1
ATOM 6900 N N . GLU F 1 128 ? -11.297 -71.242 2.909 1.00 94.86 128 GLU E N 1
ATOM 6901 C CA . GLU F 1 128 ? -11.801 -70.448 4.014 1.00 102.77 128 GLU E CA 1
ATOM 6902 C C . GLU F 1 128 ? -11.829 -68.978 3.599 1.00 111.32 128 GLU E C 1
ATOM 6903 O O . GLU F 1 128 ? -11.560 -68.628 2.446 1.00 113.42 128 GLU E O 1
ATOM 6909 N N . GLY F 1 129 ? -12.158 -68.106 4.541 1.00 111.81 129 GLY E N 1
ATOM 6910 C CA . GLY F 1 129 ? -12.176 -66.683 4.288 1.00 132.46 129 GLY E CA 1
ATOM 6911 C C . GLY F 1 129 ? -13.405 -66.241 3.512 1.00 147.79 129 GLY E C 1
ATOM 6912 O O . GLY F 1 129 ? -14.085 -67.024 2.850 1.00 145.29 129 GLY E O 1
ATOM 6913 N N . GLY F 1 130 ? -13.689 -64.944 3.607 1.00 150.34 130 GLY E N 1
ATOM 6914 C CA . GLY F 1 130 ? -14.868 -64.375 2.985 1.00 154.56 130 GLY E CA 1
ATOM 6915 C C . GLY F 1 130 ? -14.693 -63.844 1.576 1.00 153.49 130 GLY E C 1
ATOM 6916 O O . GLY F 1 130 ? -14.889 -62.648 1.342 1.00 159.23 130 GLY E O 1
ATOM 6917 N N . HIS F 1 131 ? -14.334 -64.705 0.624 1.00 147.10 131 HIS E N 1
ATOM 6918 C CA . HIS F 1 131 ? -14.289 -64.324 -0.784 1.00 128.73 131 HIS E CA 1
ATOM 6919 C C . HIS F 1 131 ? -15.065 -65.352 -1.592 1.00 119.39 131 HIS E C 1
ATOM 6920 O O . HIS F 1 131 ? -14.760 -66.548 -1.541 1.00 122.68 131 HIS E O 1
ATOM 6927 N N . GLU F 1 132 ? -16.069 -64.879 -2.334 1.00 112.88 132 GLU E N 1
ATOM 6928 C CA . GLU F 1 132 ? -17.006 -65.773 -3.006 1.00 109.93 132 GLU E CA 1
ATOM 6929 C C . GLU F 1 132 ? -16.389 -66.465 -4.215 1.00 96.52 132 GLU E C 1
ATOM 6930 O O . GLU F 1 132 ? -16.804 -67.577 -4.560 1.00 96.71 132 GLU E O 1
ATOM 6936 N N . LYS F 1 133 ? -15.423 -65.837 -4.883 1.00 99.03 133 LYS E N 1
ATOM 6937 C CA . LYS F 1 133 ? -14.870 -66.395 -6.107 1.00 99.56 133 LYS E CA 1
ATOM 6938 C C . LYS F 1 133 ? -13.350 -66.329 -6.095 1.00 102.25 133 LYS E C 1
ATOM 6939 O O . LYS F 1 133 ? -12.751 -65.443 -5.480 1.00 102.99 133 LYS E O 1
ATOM 6945 N N . VAL F 1 134 ? -12.736 -67.286 -6.789 1.00 104.45 134 VAL E N 1
ATOM 6946 C CA . VAL F 1 134 ? -11.302 -67.316 -7.035 1.00 102.28 134 VAL E CA 1
ATOM 6947 C C . VAL F 1 134 ? -11.079 -67.221 -8.537 1.00 99.73 134 VAL E C 1
ATOM 6948 O O . VAL F 1 134 ? -11.935 -67.617 -9.335 1.00 94.85 134 VAL E O 1
ATOM 6952 N N . TYR F 1 135 ? -9.912 -66.712 -8.923 1.00 104.61 135 TYR E N 1
ATOM 6953 C CA . TYR F 1 135 ? -9.614 -66.398 -10.313 1.00 107.27 135 TYR E CA 1
ATOM 6954 C C . TYR F 1 135 ? -8.352 -67.121 -10.761 1.00 96.61 135 TYR E C 1
ATOM 6955 O O . TYR F 1 135 ? -7.348 -67.145 -10.041 1.00 97.78 135 TYR E O 1
ATOM 6964 N N . PHE F 1 136 ? -8.409 -67.703 -11.958 1.00 91.47 136 PHE E N 1
ATOM 6965 C CA . PHE F 1 136 ? -7.260 -68.366 -12.558 1.00 88.39 136 PHE E CA 1
ATOM 6966 C C . PHE F 1 136 ? -7.287 -68.157 -14.065 1.00 82.28 136 PHE E C 1
ATOM 6967 O O . PHE F 1 136 ? -8.322 -67.835 -14.651 1.00 80.66 136 PHE E O 1
ATOM 6975 N N . HIS F 1 137 ? -6.137 -68.359 -14.693 1.00 87.74 137 HIS E N 1
ATOM 6976 C CA . HIS F 1 137 ? -6.094 -68.244 -16.144 1.00 100.66 137 HIS E CA 1
ATOM 6977 C C . HIS F 1 137 ? -6.731 -69.474 -16.791 1.00 107.48 137 HIS E C 1
ATOM 6978 O O . HIS F 1 137 ? -6.569 -70.590 -16.293 1.00 109.02 137 HIS E O 1
ATOM 6985 N N . PRO F 1 138 ? -7.475 -69.298 -17.887 1.00 107.43 138 PRO E N 1
ATOM 6986 C CA . PRO F 1 138 ? -8.020 -70.446 -18.633 1.00 109.04 138 PRO E CA 1
ATOM 6987 C C . PRO F 1 138 ? -7.057 -70.944 -19.710 1.00 114.88 138 PRO E C 1
ATOM 6988 O O . PRO F 1 138 ? -7.364 -70.942 -20.908 1.00 104.07 138 PRO E O 1
ATOM 6992 N N . MET F 1 139 ? -5.869 -71.372 -19.275 1.00 114.17 139 MET E N 1
ATOM 6993 C CA . MET F 1 139 ? -4.817 -71.881 -20.158 1.00 123.02 139 MET E CA 1
ATOM 6994 C C . MET F 1 139 ? -4.360 -70.830 -21.164 1.00 119.74 139 MET E C 1
ATOM 6995 O O . MET F 1 139 ? -3.923 -71.161 -22.270 1.00 122.82 139 MET E O 1
ATOM 7000 N N . THR F 1 140 ? -4.449 -69.558 -20.780 1.00 119.09 140 THR E N 1
ATOM 7001 C CA . THR F 1 140 ? -3.972 -68.458 -21.605 1.00 111.71 140 THR E CA 1
ATOM 7002 C C . THR F 1 140 ? -3.879 -67.211 -20.739 1.00 118.07 140 THR E C 1
ATOM 7003 O O . THR F 1 140 ? -4.594 -67.077 -19.742 1.00 118.00 140 THR E O 1
ATOM 7007 N N . ASN F 1 141 ? -2.981 -66.306 -21.127 1.00 119.68 141 ASN E N 1
ATOM 7008 C CA . ASN F 1 141 ? -2.823 -65.041 -20.422 1.00 110.55 141 ASN E CA 1
ATOM 7009 C C . ASN F 1 141 ? -3.818 -63.981 -20.874 1.00 104.78 141 ASN E C 1
ATOM 7010 O O . ASN F 1 141 ? -3.875 -62.908 -20.263 1.00 110.45 141 ASN E O 1
ATOM 7015 N N . ALA F 1 142 ? -4.597 -64.253 -21.919 1.00 110.00 142 ALA E N 1
ATOM 7016 C CA . ALA F 1 142 ? -5.504 -63.271 -22.501 1.00 105.33 142 ALA E CA 1
ATOM 7017 C C . ALA F 1 142 ? -6.838 -63.160 -21.772 1.00 106.94 142 ALA E C 1
ATOM 7018 O O . ALA F 1 142 ? -7.719 -62.437 -22.249 1.00 112.77 142 ALA E O 1
ATOM 7020 N N . ALA F 1 143 ? -7.024 -63.855 -20.653 1.00 111.92 143 ALA E N 1
ATOM 7021 C CA . ALA F 1 143 ? -8.281 -63.776 -19.919 1.00 113.35 143 ALA E CA 1
ATOM 7022 C C . ALA F 1 143 ? -8.080 -64.352 -18.526 1.00 109.13 143 ALA E C 1
ATOM 7023 O O . ALA F 1 143 ? -7.067 -64.992 -18.236 1.00 112.77 143 ALA E O 1
ATOM 7025 N N . THR F 1 144 ? -9.062 -64.105 -17.660 1.00 102.65 144 THR E N 1
ATOM 7026 C CA . THR F 1 144 ? -9.110 -64.738 -16.348 1.00 104.81 144 THR E CA 1
ATOM 7027 C C . THR F 1 144 ? -10.530 -65.206 -16.066 1.00 106.50 144 THR E C 1
ATOM 7028 O O . THR F 1 144 ? -11.492 -64.455 -16.267 1.00 102.54 144 THR E O 1
ATOM 7032 N N . MET F 1 145 ? -10.650 -66.458 -15.636 1.00 110.80 145 MET E N 1
ATOM 7033 C CA . MET F 1 145 ? -11.923 -67.059 -15.273 1.00 113.78 145 MET E CA 1
ATOM 7034 C C . MET F 1 145 ? -12.029 -67.132 -13.756 1.00 116.78 145 MET E C 1
ATOM 7035 O O . MET F 1 145 ? -11.097 -67.588 -13.083 1.00 113.53 145 MET E O 1
ATOM 7040 N N . GLY F 1 146 ? -13.157 -66.684 -13.229 1.00 110.08 146 GLY E N 1
ATOM 7041 C CA . GLY F 1 146 ? -13.427 -66.730 -11.802 1.00 116.18 146 GLY E CA 1
ATOM 7042 C C . GLY F 1 146 ? -14.609 -67.636 -11.522 1.00 121.24 146 GLY E C 1
ATOM 7043 O O . GLY F 1 146 ? -15.585 -67.650 -12.277 1.00 128.16 146 GLY E O 1
ATOM 7044 N N . LEU F 1 147 ? -14.509 -68.388 -10.432 1.00 120.23 147 LEU E N 1
ATOM 7045 C CA . LEU F 1 147 ? -15.507 -69.391 -10.085 1.00 110.75 147 LEU E CA 1
ATOM 7046 C C . LEU F 1 147 ? -15.439 -69.665 -8.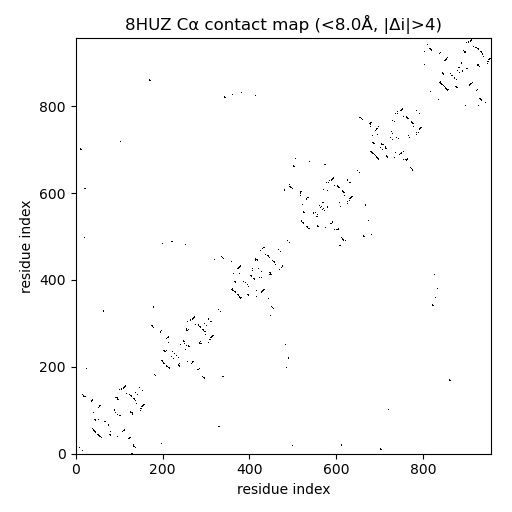588 1.00 104.73 147 LEU E C 1
ATOM 7047 O O . LEU F 1 147 ? -14.486 -69.282 -7.909 1.00 78.06 147 LEU E O 1
ATOM 7052 N N . SER F 1 148 ? -16.476 -70.326 -8.084 1.00 99.96 148 SER E N 1
ATOM 7053 C CA . SER F 1 148 ? -16.564 -70.591 -6.657 1.00 95.77 148 SER E CA 1
ATOM 7054 C C . SER F 1 148 ? -15.428 -71.513 -6.218 1.00 96.18 148 SER E C 1
ATOM 7055 O O . SER F 1 148 ? -15.036 -72.416 -6.966 1.00 109.52 148 SER E O 1
ATOM 7058 N N . PRO F 1 149 ? -14.871 -71.308 -5.022 1.00 88.34 149 PRO E N 1
ATOM 7059 C CA . PRO F 1 149 ? -13.803 -72.203 -4.550 1.00 89.13 149 PRO E CA 1
ATOM 7060 C C . PRO F 1 149 ? -14.262 -73.635 -4.360 1.00 94.84 149 PRO E C 1
ATOM 7061 O O . PRO F 1 149 ? -13.477 -74.565 -4.582 1.00 96.71 149 PRO E O 1
ATOM 7065 N N . GLU F 1 150 ? -15.516 -73.844 -3.953 1.00 93.34 150 GLU E N 1
ATOM 7066 C CA . GLU F 1 150 ? -16.017 -75.202 -3.774 1.00 85.75 150 GLU E CA 1
ATOM 7067 C C . GLU F 1 150 ? -16.177 -75.910 -5.114 1.00 92.78 150 GLU E C 1
ATOM 7068 O O . GLU F 1 150 ? -15.831 -77.089 -5.243 1.00 103.30 150 GLU E O 1
ATOM 7074 N N . ASP F 1 151 ? -16.695 -75.208 -6.125 1.00 92.94 151 ASP E N 1
ATOM 7075 C CA . ASP F 1 151 ? -16.748 -75.785 -7.464 1.00 98.12 151 ASP E CA 1
ATOM 7076 C C . ASP F 1 151 ? -15.351 -76.019 -8.021 1.00 97.81 151 ASP E C 1
ATOM 7077 O O . ASP F 1 151 ? -15.129 -76.986 -8.757 1.00 105.60 151 ASP E O 1
ATOM 7082 N N . PHE F 1 152 ? -14.395 -75.157 -7.668 1.00 101.09 152 PHE E N 1
ATOM 7083 C CA . PHE F 1 152 ? -13.009 -75.373 -8.070 1.00 97.92 152 PHE E CA 1
ATOM 7084 C C . PHE F 1 152 ? -12.442 -76.639 -7.438 1.00 95.80 152 PHE E C 1
ATOM 7085 O O . PHE F 1 152 ? -11.730 -77.409 -8.098 1.00 82.94 152 PHE E O 1
ATOM 7093 N N . LEU F 1 153 ? -12.753 -76.874 -6.161 1.00 103.50 153 LEU E N 1
ATOM 7094 C CA . LEU F 1 153 ? -12.336 -78.112 -5.513 1.00 100.71 153 LEU E CA 1
ATOM 7095 C C . LEU F 1 153 ? -12.997 -79.322 -6.161 1.00 99.81 153 LEU E C 1
ATOM 7096 O O . LEU F 1 153 ? -12.345 -80.349 -6.385 1.00 105.85 153 LEU E O 1
ATOM 7101 N N . ILE F 1 154 ? -14.292 -79.217 -6.474 1.00 86.26 154 ILE E N 1
ATOM 7102 C CA . ILE F 1 154 ? -14.986 -80.295 -7.177 1.00 94.51 154 ILE E CA 1
ATOM 7103 C C . ILE F 1 154 ? -14.298 -80.599 -8.499 1.00 99.69 154 ILE E C 1
ATOM 7104 O O . ILE F 1 154 ? -14.096 -81.765 -8.861 1.00 109.10 154 ILE E O 1
ATOM 7109 N N . PHE F 1 155 ? -13.917 -79.554 -9.233 1.00 99.14 155 PHE E N 1
ATOM 7110 C CA . PHE F 1 155 ? -13.271 -79.745 -10.526 1.00 103.74 155 PHE E CA 1
ATOM 7111 C C . PHE F 1 155 ? -11.922 -80.436 -10.371 1.00 115.02 155 PHE E C 1
ATOM 7112 O O . PHE F 1 155 ? -11.635 -81.421 -11.061 1.00 118.82 155 PHE E O 1
ATOM 7120 N N . VAL F 1 156 ? -11.072 -79.928 -9.473 1.00 106.29 156 VAL E N 1
ATOM 7121 C CA . VAL F 1 156 ? -9.734 -80.505 -9.350 1.00 113.89 156 VAL E CA 1
ATOM 7122 C C . VAL F 1 156 ? -9.794 -81.923 -8.792 1.00 114.48 156 VAL E C 1
ATOM 7123 O O . VAL F 1 156 ? -8.918 -82.745 -9.086 1.00 120.13 156 VAL E O 1
ATOM 7127 N N . LYS F 1 157 ? -10.811 -82.244 -7.986 1.00 112.35 157 LYS E N 1
ATOM 7128 C CA . LYS F 1 157 ? -10.975 -83.621 -7.534 1.00 108.88 157 LYS E CA 1
ATOM 7129 C C . LYS F 1 157 ? -11.555 -84.517 -8.620 1.00 110.31 157 LYS E C 1
ATOM 7130 O O . LYS F 1 157 ? -11.311 -85.729 -8.612 1.00 101.29 157 LYS E O 1
ATOM 7136 N N . ALA F 1 158 ? -12.317 -83.949 -9.558 1.00 116.14 158 ALA E N 1
ATOM 7137 C CA . ALA F 1 158 ? -12.877 -84.742 -10.645 1.00 122.81 158 ALA E CA 1
ATOM 7138 C C . ALA F 1 158 ? -11.832 -85.145 -11.675 1.00 116.38 158 ALA E C 1
ATOM 7139 O O . ALA F 1 158 ? -12.103 -86.031 -12.493 1.00 119.63 158 ALA E O 1
ATOM 7141 N N . THR F 1 159 ? -10.655 -84.525 -11.657 1.00 111.42 159 THR E N 1
ATOM 7142 C CA . THR F 1 159 ? -9.573 -84.874 -12.565 1.00 116.44 159 THR E CA 1
ATOM 7143 C C . THR F 1 159 ? -8.683 -85.981 -12.016 1.00 117.78 159 THR E C 1
ATOM 7144 O O . THR F 1 159 ? -7.769 -86.428 -12.717 1.00 110.90 159 THR E O 1
ATOM 7148 N N . GLY F 1 160 ? -8.925 -86.428 -10.787 1.00 119.07 160 GLY E N 1
ATOM 7149 C CA . GLY F 1 160 ? -8.106 -87.450 -10.173 1.00 127.77 160 GLY E CA 1
ATOM 7150 C C . GLY F 1 160 ? -6.975 -86.941 -9.310 1.00 131.28 160 GLY E C 1
ATOM 7151 O O . GLY F 1 160 ? -6.096 -87.731 -8.945 1.00 141.35 160 GLY E O 1
ATOM 7152 N N . HIS F 1 161 ? -6.964 -85.656 -8.971 1.00 132.23 161 HIS E N 1
ATOM 7153 C CA . HIS F 1 161 ? -5.902 -85.062 -8.163 1.00 121.72 161 HIS E CA 1
ATOM 7154 C C . HIS F 1 161 ? -6.505 -84.665 -6.820 1.00 117.70 161 HIS E C 1
ATOM 7155 O O . HIS F 1 161 ? -7.033 -83.563 -6.663 1.00 107.00 161 HIS E O 1
ATOM 7162 N N . ASP F 1 162 ? -6.427 -85.569 -5.858 1.00 122.72 162 ASP E N 1
ATOM 7163 C CA . ASP F 1 162 ? -6.780 -85.224 -4.490 1.00 129.72 162 ASP E CA 1
ATOM 7164 C C . ASP F 1 162 ? -5.702 -84.305 -3.938 1.00 116.47 162 ASP E C 1
ATOM 7165 O O . ASP F 1 162 ? -4.586 -84.773 -3.674 1.00 111.73 162 ASP E O 1
ATOM 7170 N N . PRO F 1 163 ? -5.970 -83.016 -3.752 1.00 119.18 163 PRO E N 1
ATOM 7171 C CA . PRO F 1 163 ? -4.901 -82.088 -3.378 1.00 116.92 163 PRO E CA 1
ATOM 7172 C C . PRO F 1 163 ? -4.435 -82.336 -1.953 1.00 108.84 163 PRO E C 1
ATOM 7173 O O . PRO F 1 163 ? -5.046 -83.079 -1.183 1.00 100.84 163 PRO E O 1
ATOM 7177 N N . ILE F 1 164 ? -3.323 -81.694 -1.606 1.00 105.53 164 ILE E N 1
ATOM 7178 C CA . ILE F 1 164 ? -2.821 -81.756 -0.240 1.00 107.10 164 ILE E CA 1
ATOM 7179 C C . ILE F 1 164 ? -2.911 -80.357 0.348 1.00 101.41 164 ILE E C 1
ATOM 7180 O O . ILE F 1 164 ? -1.979 -79.554 0.227 1.00 105.91 164 ILE E O 1
ATOM 7185 N N . ILE F 1 165 ? -4.045 -80.058 0.981 1.00 105.85 165 ILE E N 1
ATOM 7186 C CA . ILE F 1 165 ? -4.242 -78.747 1.582 1.00 101.12 165 ILE E CA 1
ATOM 7187 C C . ILE F 1 165 ? -3.423 -78.654 2.861 1.00 95.75 165 ILE E C 1
ATOM 7188 O O . ILE F 1 165 ? -3.522 -79.513 3.745 1.00 89.86 165 ILE E O 1
ATOM 7193 N N . LEU F 1 166 ? -2.611 -77.606 2.964 1.00 97.55 166 LEU E N 1
ATOM 7194 C CA . LEU F 1 166 ? -1.837 -77.329 4.162 1.00 94.31 166 LEU E CA 1
ATOM 7195 C C . LEU F 1 166 ? -1.918 -75.835 4.436 1.00 79.18 166 LEU E C 1
ATOM 7196 O O . LEU F 1 166 ? -2.044 -75.028 3.511 1.00 75.97 166 LEU E O 1
ATOM 7201 N N . ASN F 1 167 ? -1.848 -75.470 5.711 1.00 72.05 167 ASN E N 1
ATOM 7202 C CA . ASN F 1 167 ? -2.031 -74.085 6.116 1.00 85.56 167 ASN E CA 1
ATOM 7203 C C . ASN F 1 167 ? -0.681 -73.414 6.320 1.00 86.81 167 ASN E C 1
ATOM 7204 O O . ASN F 1 167 ? 0.264 -74.029 6.823 1.00 103.59 167 ASN E O 1
ATOM 7209 N N . PHE F 1 168 ? -0.601 -72.145 5.926 1.00 87.14 168 PHE E N 1
ATOM 7210 C CA . PHE F 1 168 ? 0.610 -71.350 6.084 1.00 90.17 168 PHE E CA 1
ATOM 7211 C C . PHE F 1 168 ? 0.545 -70.396 7.265 1.00 102.79 168 PHE E C 1
ATOM 7212 O O . PHE F 1 168 ? 1.593 -70.018 7.799 1.00 121.03 168 PHE E O 1
ATOM 7220 N N . ASP F 1 169 ? -0.652 -69.996 7.682 1.00 99.76 169 ASP E N 1
ATOM 7221 C CA . ASP F 1 169 ? -0.808 -69.076 8.801 1.00 113.17 169 ASP E CA 1
ATOM 7222 C C . ASP F 1 169 ? -0.588 -69.786 10.133 1.00 107.46 169 ASP E C 1
ATOM 7223 O O . ASP F 1 169 ? -0.301 -70.983 10.171 1.00 101.43 169 ASP E O 1
#

Nearest PDB structures (foldseek):
  8huz-assembly1_F  TM=1.006E+00  e=1.127E-35  Mus musculus
  8huz-assembly2_A  TM=9.730E-01  e=5.739E-32  Mus musculus
  8huz-assembly5_D  TM=9.681E-01  e=5.385E-32  Mus musculus
  8huz-assembly3_B  TM=9.454E-01  e=2.821E-31  Mus musculus
  8huz-assembly4_C  TM=9.476E-01  e=5.334E-31  Mus musculus